Protein AF-A0A822XDF8-F1 (afdb_monomer)

Solvent-accessible surface area (backbone atoms only — not comparable to full-atom values): 40648 Å² total; per-residue (Å²): 133,97,61,43,52,64,56,25,54,52,47,63,77,37,41,72,58,52,55,49,48,53,53,52,52,51,63,66,18,48,67,14,30,65,59,48,69,62,74,57,36,72,75,26,59,50,56,80,42,74,50,54,50,29,43,49,47,46,58,73,68,22,68,35,31,64,45,73,47,46,32,42,38,29,40,33,26,81,92,49,54,76,47,75,64,54,52,86,86,45,45,44,80,85,71,43,78,54,60,27,36,78,78,60,65,27,27,50,62,18,57,69,47,34,52,52,53,39,52,51,51,50,49,53,66,69,34,82,69,46,86,38,44,33,73,44,74,40,87,54,27,19,49,61,30,74,23,54,50,46,64,49,57,42,49,35,31,38,36,65,38,62,8,36,40,33,30,57,26,46,41,40,89,78,64,43,80,42,73,40,80,47,65,41,82,70,51,80,94,48,79,68,60,42,66,87,41,91,82,62,50,57,60,56,45,39,47,51,52,51,50,40,40,60,58,38,43,27,52,53,51,65,54,33,19,56,22,38,30,42,45,84,31,88,86,34,88,35,71,44,43,46,82,46,45,67,36,68,89,20,45,75,52,52,93,45,72,44,41,17,36,58,16,14,51,27,36,59,35,37,35,34,30,34,41,59,63,40,41,77,37,14,38,29,90,48,74,78,66,21,51,92,73,79,49,63,43,82,55,94,73,41,54,41,84,42,56,47,82,78,53,74,69,55,30,33,56,39,34,77,70,72,47,69,22,41,47,46,54,30,49,51,50,34,51,38,51,58,54,18,64,70,27,48,62,40,34,60,40,62,48,93,70,41,67,48,59,52,53,54,40,52,54,59,31,43,45,59,57,54,50,51,49,51,52,51,50,52,49,52,44,36,68,72,67,69,37,70,69,56,41,51,46,47,50,53,20,42,56,49,14,51,42,42,20,36,6,51,51,12,44,52,49,58,49,18,69,76,71,76,45,87,78,70,40,54,28,77,67,56,68,50,40,62,60,53,34,44,54,52,20,49,51,36,28,49,56,23,45,51,42,25,52,51,32,42,69,73,67,42,51,69,67,55,11,37,37,52,17,36,26,54,45,28,47,53,44,52,52,55,42,49,55,50,28,55,57,32,46,54,31,60,79,48,62,31,46,26,49,26,16,39,10,51,52,46,25,45,20,40,52,27,16,44,54,26,15,27,51,42,31,43,51,53,52,42,54,50,51,53,56,33,47,75,67,74,66,63,74,77,76,75,85,84,66,83,58,95,66,58,67,68,57,56,51,49,51,52,51,52,51,58,76,38,40,71,60,52,52,49,50,52,50,50,53,51,57,62,49,46,60,65,60,71,68,63,79,90,82,89,63,76,57,80,78,49,58,75,86,35,71,63,42,45,30,45,48,53,43,36,75,34,69,52,79,86,79,92,84,54,84,74,85,89,75,73,78,42,41,35,65,55,55,53,48,52,53,51,48,56,53,48,70,60,58,71,57,102,82,53,85,88,82,66,63,55,43,67,37,69,45,55,67,77,91,55,68,59,58,59,55,30,42,37,53,28,10,43,66,62,52,45,63,77,43,42,80,71,56,44,29,69,89,42,81,30,32,70,63,80,18,52,58,46,76,46,76,40,81,90,79,72,44,70,41,63,41,72,32,69,84,26,44,50,26,37,48,53,51,51,37,45,27,61,74,64,17,34,61,56,17,45,40,43,34,47,43,52,23,55,67,41,20,53,79,50,80,70,98,61,95,108

Mean predicted aligned error: 9.51 Å

Structure (mmCIF, N/CA/C/O backbone):
data_AF-A0A822XDF8-F1
#
_entry.id   AF-A0A822XDF8-F1
#
loop_
_atom_site.group_PDB
_atom_site.id
_atom_site.type_symbol
_atom_site.label_atom_id
_atom_site.label_alt_id
_atom_site.label_comp_id
_atom_site.label_asym_id
_atom_site.label_entity_id
_atom_site.label_seq_id
_atom_site.pdbx_PDB_ins_code
_atom_site.Cartn_x
_atom_site.Cartn_y
_atom_site.Cartn_z
_atom_site.occupancy
_atom_site.B_iso_or_equiv
_atom_site.auth_seq_id
_atom_site.auth_comp_id
_atom_site.auth_asym_id
_atom_site.auth_atom_id
_atom_site.pdbx_PDB_model_num
ATOM 1 N N . MET A 1 1 ? -5.583 -1.136 47.511 1.00 51.94 1 MET A N 1
ATOM 2 C CA . MET A 1 1 ? -6.808 -0.554 48.110 1.00 51.94 1 MET A CA 1
ATOM 3 C C . MET A 1 1 ? -7.581 -1.654 48.833 1.00 51.94 1 MET A C 1
ATOM 5 O O . MET A 1 1 ? -8.119 -2.528 48.171 1.00 51.94 1 MET A O 1
ATOM 9 N N . ARG A 1 2 ? -7.547 -1.713 50.174 1.00 55.69 2 ARG A N 1
ATOM 10 C CA . ARG A 1 2 ? -8.123 -2.847 50.934 1.00 55.69 2 ARG A CA 1
ATOM 11 C C . ARG A 1 2 ? -9.623 -2.691 51.224 1.00 55.69 2 ARG A C 1
ATOM 13 O O . ARG A 1 2 ? -10.268 -3.694 51.513 1.00 55.69 2 ARG A O 1
ATOM 20 N N . ASP A 1 3 ? -10.160 -1.476 51.089 1.00 72.88 3 ASP A N 1
ATOM 21 C CA . ASP A 1 3 ? -11.567 -1.179 51.347 1.00 72.88 3 ASP A CA 1
ATOM 22 C C . ASP A 1 3 ? -12.136 -0.177 50.324 1.00 72.88 3 ASP A C 1
ATOM 24 O O . ASP A 1 3 ? -11.718 0.978 50.268 1.00 72.88 3 ASP A O 1
ATOM 28 N N . PHE A 1 4 ? -13.052 -0.651 49.475 1.00 86.94 4 PHE A N 1
ATOM 29 C CA . PHE A 1 4 ? -13.761 0.152 48.469 1.00 86.94 4 PHE A CA 1
ATOM 30 C C . PHE A 1 4 ? -14.952 0.917 49.078 1.00 86.94 4 PHE A C 1
ATOM 32 O O . PHE A 1 4 ? -15.559 1.742 48.396 1.00 86.94 4 PHE A O 1
ATOM 39 N N . SER A 1 5 ? -15.271 0.686 50.361 1.00 87.06 5 SER A N 1
ATOM 40 C CA . SER A 1 5 ? -16.296 1.439 51.096 1.00 87.06 5 SER A CA 1
ATOM 41 C C . SER A 1 5 ? -15.991 2.937 51.122 1.00 87.06 5 SER A C 1
ATOM 43 O O . SER A 1 5 ? -16.861 3.737 50.819 1.00 87.06 5 SER A O 1
ATOM 45 N N . ILE A 1 6 ? -14.726 3.320 51.330 1.00 88.56 6 ILE A N 1
ATOM 46 C CA . ILE A 1 6 ? -14.289 4.725 51.354 1.00 88.56 6 ILE A CA 1
ATOM 47 C C . ILE A 1 6 ? -14.580 5.419 50.016 1.00 88.56 6 ILE A C 1
ATOM 49 O O . ILE A 1 6 ? -14.958 6.591 49.987 1.00 88.56 6 ILE A O 1
ATOM 53 N N . ILE A 1 7 ? -14.397 4.703 48.901 1.00 88.50 7 ILE A N 1
ATOM 54 C CA . ILE A 1 7 ? -14.706 5.218 47.562 1.00 88.50 7 ILE A CA 1
ATOM 55 C C . ILE A 1 7 ? -16.218 5.407 47.434 1.00 88.50 7 ILE A C 1
ATOM 57 O O . ILE A 1 7 ? -16.655 6.490 47.050 1.00 88.50 7 ILE A O 1
ATOM 61 N N . ALA A 1 8 ? -17.010 4.404 47.824 1.00 90.81 8 ALA A N 1
ATOM 62 C CA . ALA A 1 8 ? -18.468 4.479 47.803 1.00 90.81 8 ALA A CA 1
ATOM 63 C C . ALA A 1 8 ? -19.002 5.635 48.671 1.00 90.81 8 ALA A C 1
ATOM 65 O O . ALA A 1 8 ? -19.766 6.464 48.179 1.00 90.81 8 ALA A O 1
ATOM 66 N N . ASP A 1 9 ? -18.539 5.756 49.916 1.00 91.31 9 ASP A N 1
ATOM 67 C CA . ASP A 1 9 ? -18.900 6.831 50.844 1.00 91.31 9 ASP A CA 1
ATOM 68 C C . ASP A 1 9 ? -18.586 8.208 50.256 1.00 91.31 9 ASP A C 1
ATOM 70 O O . ASP A 1 9 ? -19.413 9.126 50.294 1.00 91.31 9 ASP A O 1
ATOM 74 N N . ARG A 1 10 ? -17.392 8.371 49.676 1.00 90.94 10 ARG A N 1
ATOM 75 C CA . ARG A 1 10 ? -16.962 9.647 49.097 1.00 90.94 10 ARG A CA 1
ATOM 76 C C . ARG A 1 10 ? -17.745 9.998 47.836 1.00 90.94 10 ARG A C 1
ATOM 78 O O . ARG A 1 10 ? -18.121 11.158 47.682 1.00 90.94 10 ARG A O 1
ATOM 85 N N . MET A 1 11 ? -18.000 9.023 46.965 1.00 92.00 11 MET A N 1
ATOM 86 C CA . MET A 1 11 ? -18.775 9.220 45.739 1.00 92.00 11 MET A CA 1
ATOM 87 C C . MET A 1 11 ? -20.231 9.576 46.040 1.00 92.00 11 MET A C 1
ATOM 89 O O . MET A 1 11 ? -20.744 10.529 45.463 1.00 92.00 11 MET A O 1
ATOM 93 N N . ILE A 1 12 ? -20.871 8.873 46.978 1.00 92.31 12 ILE A N 1
ATOM 94 C CA . ILE A 1 12 ? -22.275 9.106 47.347 1.00 92.31 12 ILE A CA 1
ATOM 95 C C . ILE A 1 12 ? -22.432 10.447 48.074 1.00 92.31 12 ILE A C 1
ATOM 97 O O . ILE A 1 12 ? -23.283 11.252 47.705 1.00 92.31 12 ILE A O 1
ATOM 101 N N . SER A 1 13 ? -21.577 10.743 49.060 1.00 91.00 13 SER A N 1
ATOM 102 C CA . SER A 1 13 ? -21.643 12.013 49.809 1.00 91.00 13 SER A CA 1
ATOM 103 C C . SER A 1 13 ? -21.376 13.254 48.949 1.00 91.00 13 SER A C 1
ATOM 105 O O . SER A 1 13 ? -21.818 14.350 49.293 1.00 91.00 13 SER A O 1
ATOM 107 N N . HIS A 1 14 ? -20.659 13.097 47.834 1.00 92.56 14 HIS A N 1
ATOM 108 C CA . HIS A 1 14 ? -20.287 14.185 46.934 1.00 92.56 14 HIS A CA 1
ATOM 109 C C . HIS A 1 14 ? -20.773 13.953 45.497 1.00 92.56 14 HIS A C 1
ATOM 111 O O . HIS A 1 14 ? -20.096 14.393 44.564 1.00 92.56 14 HIS A O 1
ATOM 117 N N . SER A 1 15 ? -21.937 13.319 45.300 1.00 91.31 15 SER A N 1
ATOM 118 C CA . SER A 1 15 ? -22.417 12.921 43.965 1.00 91.31 15 SER A CA 1
ATOM 119 C C . SER A 1 15 ? -22.416 14.077 42.958 1.00 91.31 15 SER A C 1
ATOM 121 O O . SER A 1 15 ? -21.831 13.967 41.883 1.00 91.31 15 SER A O 1
ATOM 123 N N . ASN A 1 16 ? -22.905 15.256 43.359 1.00 91.00 16 ASN A N 1
ATOM 124 C CA . ASN A 1 16 ? -22.874 16.477 42.544 1.00 91.00 16 ASN A CA 1
ATOM 125 C C . ASN A 1 16 ? -21.467 16.853 42.046 1.00 91.00 16 ASN A C 1
ATOM 127 O O . ASN A 1 16 ? -21.316 17.317 40.917 1.00 91.00 16 ASN A O 1
ATOM 131 N N . ARG A 1 17 ? -20.427 16.668 42.874 1.00 93.50 17 ARG A N 1
ATOM 132 C CA . ARG A 1 17 ? -19.037 16.948 42.474 1.00 93.50 17 ARG A CA 1
ATOM 133 C C . ARG A 1 17 ? -18.514 15.887 41.513 1.00 93.50 17 ARG A C 1
ATOM 135 O O . ARG A 1 17 ? -17.761 16.236 40.614 1.00 93.50 17 ARG A O 1
ATOM 142 N N . VAL A 1 18 ? -18.917 14.627 41.682 1.00 94.44 18 VAL A N 1
ATOM 143 C CA . VAL A 1 18 ? -18.562 13.540 40.757 1.00 94.44 18 VAL A CA 1
ATOM 144 C C . VAL A 1 18 ? -19.209 13.772 39.391 1.00 94.44 18 VAL A C 1
ATOM 146 O O . VAL A 1 18 ? -18.517 13.711 38.383 1.00 94.44 18 VAL A O 1
ATOM 149 N N . HIS A 1 19 ? -20.500 14.120 39.341 1.00 95.06 19 HIS A N 1
ATOM 150 C CA . HIS A 1 19 ? -21.176 14.467 38.087 1.00 95.06 19 HIS A CA 1
ATOM 151 C C . HIS A 1 19 ? -20.521 15.674 37.404 1.00 95.06 19 HIS A C 1
ATOM 153 O O . HIS A 1 19 ? -20.241 15.612 36.210 1.00 95.06 19 HIS A O 1
ATOM 159 N N . ALA A 1 20 ? -20.208 16.735 38.156 1.00 95.06 20 ALA A N 1
ATOM 160 C CA . ALA A 1 20 ? -19.469 17.879 37.625 1.00 95.06 20 ALA A CA 1
ATOM 161 C C . ALA A 1 20 ? -18.083 17.482 37.091 1.00 95.06 20 ALA A C 1
ATOM 163 O O . ALA A 1 20 ? -17.709 17.929 36.013 1.00 95.06 20 ALA A O 1
ATOM 164 N N . ALA A 1 21 ? -17.343 16.620 37.795 1.00 95.94 21 ALA A N 1
ATOM 165 C CA . ALA A 1 21 ? -16.047 16.129 37.330 1.00 95.94 21 ALA A CA 1
ATOM 166 C C . ALA A 1 21 ? -16.176 15.338 36.021 1.00 95.94 21 ALA A C 1
ATOM 168 O O . ALA A 1 21 ? -15.424 15.603 35.090 1.00 95.94 21 ALA A O 1
ATOM 169 N N . VAL A 1 22 ? -17.157 14.434 35.914 1.00 96.38 22 VAL A N 1
ATOM 170 C CA . VAL A 1 22 ? -17.404 13.680 34.676 1.00 96.38 22 VAL A CA 1
ATOM 171 C C . VAL A 1 22 ? -17.746 14.616 33.520 1.00 96.38 22 VAL A C 1
ATOM 173 O O . VAL A 1 22 ? -17.183 14.462 32.443 1.00 96.38 22 VAL A O 1
ATOM 176 N N . ILE A 1 23 ? -18.598 15.622 33.733 1.00 96.00 23 ILE A N 1
ATOM 177 C CA . ILE A 1 23 ? -18.948 16.605 32.694 1.00 96.00 23 ILE A CA 1
ATOM 178 C C . ILE A 1 23 ? -17.720 17.423 32.267 1.00 96.00 23 ILE A C 1
ATOM 180 O O . ILE A 1 23 ? -17.501 17.604 31.073 1.00 96.00 23 ILE A O 1
ATOM 184 N N . ILE A 1 24 ? -16.905 17.891 33.219 1.00 97.06 24 ILE A N 1
ATOM 185 C CA . ILE A 1 24 ? -15.690 18.669 32.927 1.00 97.06 24 ILE A CA 1
ATOM 186 C C . ILE A 1 24 ? -14.680 17.823 32.151 1.00 97.06 24 ILE A C 1
ATOM 188 O O . ILE A 1 24 ? -14.176 18.278 31.131 1.00 97.06 24 ILE A O 1
ATOM 192 N N . ILE A 1 25 ? -14.404 16.595 32.598 1.00 97.00 25 ILE A N 1
ATOM 193 C CA . ILE A 1 25 ? -13.468 15.699 31.909 1.00 97.00 25 ILE A CA 1
ATOM 194 C C . ILE A 1 25 ? -14.001 15.364 30.515 1.00 97.00 25 ILE A C 1
ATOM 196 O O . ILE A 1 25 ? -13.257 15.467 29.553 1.00 97.00 25 ILE A O 1
ATOM 200 N N . THR A 1 26 ? -15.296 15.071 30.377 1.00 96.38 26 THR A N 1
ATOM 201 C CA . THR A 1 26 ? -15.931 14.854 29.067 1.00 96.38 26 THR A CA 1
ATOM 202 C C . THR A 1 26 ? -15.719 16.048 28.141 1.00 96.38 26 THR A C 1
ATOM 204 O O . THR A 1 26 ? -15.326 15.860 26.999 1.00 96.38 26 THR A O 1
ATOM 207 N N . ALA A 1 27 ? -15.922 17.278 28.627 1.00 96.38 27 ALA A N 1
ATOM 208 C CA . ALA A 1 27 ? -15.687 18.479 27.830 1.00 96.38 27 ALA A CA 1
ATOM 209 C C . ALA A 1 27 ? -14.212 18.621 27.412 1.00 96.38 27 ALA A C 1
ATOM 211 O O . ALA A 1 27 ? -13.935 19.013 26.282 1.00 96.38 27 ALA A O 1
ATOM 212 N N . LEU A 1 28 ? -13.274 18.257 28.294 1.00 96.06 28 LEU A N 1
ATOM 213 C CA . LEU A 1 28 ? -11.842 18.220 27.981 1.00 96.06 28 LEU A CA 1
ATOM 214 C C . LEU A 1 28 ? -11.476 17.110 26.988 1.00 96.06 28 LEU A C 1
ATOM 216 O O . LEU A 1 28 ? -10.468 17.242 26.307 1.00 96.06 28 LEU A O 1
ATOM 220 N N . MET A 1 29 ? -12.270 16.045 26.876 1.00 96.88 29 MET A N 1
ATOM 221 C CA . MET A 1 29 ? -12.041 14.956 25.922 1.00 96.88 29 MET A CA 1
ATOM 222 C C . MET A 1 29 ? -12.519 15.283 24.500 1.00 96.88 29 MET A C 1
ATOM 224 O O . MET A 1 29 ? -12.081 14.622 23.567 1.00 96.88 29 MET A O 1
ATOM 228 N N . ILE A 1 30 ? -13.363 16.306 24.300 1.00 94.75 30 ILE A N 1
ATOM 229 C CA . ILE A 1 30 ? -13.915 16.654 22.974 1.00 94.75 30 ILE A CA 1
ATOM 230 C C . ILE A 1 30 ? -12.827 17.007 21.938 1.00 94.75 30 ILE A C 1
ATOM 232 O O . ILE A 1 30 ? -12.904 16.476 20.833 1.00 94.75 30 ILE A O 1
ATOM 236 N N . PRO A 1 31 ? -11.813 17.847 22.235 1.00 92.75 31 PRO A N 1
ATOM 237 C CA . PRO A 1 31 ? -10.756 18.147 21.263 1.00 92.75 31 PRO A CA 1
ATOM 238 C C . PRO A 1 31 ? -9.959 16.904 20.847 1.00 92.75 31 PRO A C 1
ATOM 240 O O . PRO A 1 31 ? -9.718 16.696 19.661 1.00 92.75 31 PRO A O 1
ATOM 243 N N . GLY A 1 32 ? -9.618 16.044 21.815 1.00 92.25 32 GLY A N 1
ATOM 244 C CA . GLY A 1 32 ? -8.983 14.758 21.534 1.00 92.25 32 GLY A CA 1
ATOM 245 C C . GLY A 1 32 ? -9.887 13.851 20.698 1.00 92.25 32 GLY A C 1
ATOM 246 O O . GLY A 1 32 ? -9.438 13.279 19.719 1.00 92.25 32 GLY A O 1
ATOM 247 N N . PHE A 1 33 ? -11.189 13.793 20.998 1.00 91.50 33 PHE A N 1
ATOM 248 C CA . PHE A 1 33 ? -12.140 12.985 20.235 1.00 91.50 33 PHE A CA 1
ATOM 249 C C . PHE A 1 33 ? -12.145 13.392 18.760 1.00 91.50 33 PHE A C 1
ATOM 251 O O . PHE A 1 33 ? -12.037 12.527 17.901 1.00 91.50 33 PHE A O 1
ATOM 258 N N . LEU A 1 34 ? -12.202 14.695 18.472 1.00 88.94 34 LEU A N 1
ATOM 259 C CA . LEU A 1 34 ? -12.152 15.200 17.097 1.00 88.94 34 LEU A CA 1
ATOM 260 C C . LEU A 1 34 ? -10.836 14.838 16.398 1.00 88.94 34 LEU A C 1
ATOM 262 O O . LEU A 1 34 ? -10.865 14.461 15.236 1.00 88.94 34 LEU A O 1
ATOM 266 N N . SER A 1 35 ? -9.717 14.888 17.123 1.00 84.19 35 SER A N 1
ATOM 267 C CA . SER A 1 35 ? -8.396 14.528 16.583 1.00 84.19 35 SER A CA 1
ATOM 268 C C . SER A 1 35 ? -8.241 13.019 16.366 1.00 84.19 35 SER A C 1
ATOM 270 O O . SER A 1 35 ? -7.464 12.596 15.532 1.00 84.19 35 SER A O 1
ATOM 272 N N . SER A 1 36 ? -8.997 12.187 17.089 1.00 84.12 36 SER A N 1
ATOM 273 C CA . SER A 1 36 ? -8.968 10.725 16.922 1.00 84.12 36 SER A CA 1
ATOM 274 C C . SER A 1 36 ? -9.770 10.209 15.722 1.00 84.12 36 SER A C 1
ATOM 276 O O . SER A 1 36 ? -9.785 9.006 15.483 1.00 84.12 36 SER A O 1
ATOM 278 N N . LEU A 1 37 ? -10.481 11.086 15.002 1.00 77.44 37 LEU A N 1
ATOM 279 C CA . LEU A 1 37 ? -11.262 10.732 13.810 1.00 77.44 37 LEU A CA 1
ATOM 280 C C . LEU A 1 37 ? -10.409 10.708 12.533 1.00 77.44 37 LEU A C 1
ATOM 282 O O . LEU A 1 37 ? -10.961 10.800 11.440 1.00 77.44 37 LEU A O 1
ATOM 286 N N . THR A 1 38 ? -9.088 10.588 12.666 1.00 71.19 38 THR A N 1
ATOM 287 C CA . THR A 1 38 ? -8.196 10.404 11.525 1.00 71.19 38 THR A CA 1
ATOM 288 C C . THR A 1 38 ? -8.497 9.087 10.800 1.00 71.19 38 THR A C 1
ATOM 290 O O . THR A 1 38 ? -8.958 8.125 11.450 1.00 71.19 38 THR A O 1
ATOM 293 N N . PRO A 1 39 ? -8.270 9.051 9.473 1.00 69.31 39 PRO A N 1
ATOM 294 C CA . PRO A 1 39 ? -8.368 7.836 8.676 1.00 69.31 39 PRO A CA 1
ATOM 295 C C . PRO A 1 39 ? -7.397 6.748 9.144 1.00 69.31 39 PRO A C 1
ATOM 297 O O . PRO A 1 39 ? -6.528 6.975 9.987 1.00 69.31 39 PRO A O 1
ATOM 300 N N . ILE A 1 40 ? -7.590 5.547 8.612 1.00 75.69 40 ILE A N 1
ATOM 301 C CA . ILE A 1 40 ? -6.718 4.396 8.865 1.00 75.69 40 ILE A CA 1
ATOM 302 C C . ILE A 1 40 ? -5.606 4.358 7.838 1.00 75.69 40 ILE A C 1
ATOM 304 O O . ILE A 1 40 ? -5.856 4.718 6.692 1.00 75.69 40 ILE A O 1
ATOM 308 N N . ASP A 1 41 ? -4.446 3.894 8.293 1.00 77.06 41 ASP A N 1
ATOM 309 C CA . ASP A 1 41 ? -3.203 3.815 7.540 1.00 77.06 41 ASP A CA 1
ATOM 310 C C . ASP A 1 41 ? -2.681 2.369 7.587 1.00 77.06 41 ASP A C 1
ATOM 312 O O . ASP A 1 41 ? -2.558 1.788 8.676 1.00 77.06 41 ASP A O 1
ATOM 316 N N . ILE A 1 42 ? -2.436 1.749 6.432 1.00 74.81 42 ILE A N 1
ATOM 317 C CA . ILE A 1 42 ? -1.984 0.352 6.340 1.00 74.81 42 ILE A CA 1
ATOM 318 C C . ILE A 1 42 ? -0.508 0.195 6.728 1.00 74.81 42 ILE A C 1
ATOM 320 O O . ILE A 1 42 ? -0.088 -0.839 7.242 1.00 74.81 42 ILE A O 1
ATOM 324 N N . GLU A 1 43 ? 0.263 1.264 6.625 1.00 74.19 43 GLU A N 1
ATOM 325 C CA . GLU A 1 43 ? 1.659 1.349 7.034 1.00 74.19 43 GLU A CA 1
ATOM 326 C C . GLU A 1 43 ? 1.822 1.124 8.548 1.00 74.19 43 GLU A C 1
ATOM 328 O O . GLU A 1 43 ? 2.878 0.705 9.021 1.00 74.19 43 GLU A O 1
ATOM 333 N N . ALA A 1 44 ? 0.747 1.279 9.334 1.00 75.06 44 ALA A N 1
ATOM 334 C CA . ALA A 1 44 ? 0.723 0.933 10.755 1.00 75.06 44 ALA A CA 1
ATOM 335 C C . ALA A 1 44 ? 1.003 -0.560 11.037 1.00 75.06 44 ALA A C 1
ATOM 337 O O . ALA A 1 44 ? 1.290 -0.925 12.185 1.00 75.06 44 ALA A O 1
ATOM 338 N N . TYR A 1 45 ? 0.869 -1.433 10.035 1.00 74.94 45 TYR A N 1
ATOM 339 C CA . TYR A 1 45 ? 1.074 -2.879 10.152 1.00 74.94 45 TYR A CA 1
ATOM 340 C C . TYR A 1 45 ? 2.515 -3.316 9.899 1.00 74.94 45 TYR A C 1
ATOM 342 O O . TYR A 1 45 ? 2.850 -4.457 10.228 1.00 74.94 45 TYR A O 1
ATOM 350 N N . ASN A 1 46 ? 3.361 -2.418 9.393 1.00 73.44 46 ASN A N 1
ATOM 351 C CA . ASN A 1 46 ? 4.761 -2.713 9.137 1.00 73.44 46 ASN A CA 1
ATOM 352 C C . ASN A 1 46 ? 5.453 -3.196 10.420 1.00 73.44 46 ASN A C 1
ATOM 354 O O . ASN A 1 46 ? 5.237 -2.678 11.525 1.00 73.44 46 ASN A O 1
ATOM 358 N N . MET A 1 47 ? 6.251 -4.252 10.267 1.00 72.00 47 MET A N 1
ATOM 359 C CA . MET A 1 47 ? 7.100 -4.763 11.334 1.00 72.00 47 MET A CA 1
ATOM 360 C C . MET A 1 47 ? 8.353 -3.902 11.440 1.00 72.00 47 MET A C 1
ATOM 362 O O . MET A 1 47 ? 8.896 -3.464 10.432 1.00 72.00 47 MET A O 1
ATOM 366 N N . ASP A 1 48 ? 8.865 -3.723 12.653 1.00 71.62 48 ASP A N 1
ATOM 367 C CA . ASP A 1 48 ? 10.198 -3.148 12.826 1.00 71.62 48 ASP A CA 1
ATOM 368 C C . ASP A 1 48 ? 11.247 -4.175 12.331 1.00 71.62 48 ASP A C 1
ATOM 370 O O . ASP A 1 48 ? 11.642 -5.076 13.077 1.00 71.62 48 ASP A O 1
ATOM 374 N N . SER A 1 49 ? 11.672 -4.079 11.065 1.00 77.81 49 SER A N 1
ATOM 375 C CA . SER A 1 49 ? 12.659 -4.980 10.446 1.00 77.81 49 SER A CA 1
ATOM 376 C C . SER A 1 49 ? 13.784 -4.202 9.743 1.00 77.81 49 SER A C 1
ATOM 378 O O . SER A 1 49 ? 13.540 -3.104 9.240 1.00 77.81 49 SER A O 1
ATOM 380 N N . PRO A 1 50 ? 15.024 -4.734 9.689 1.00 79.56 50 PRO A N 1
ATOM 381 C CA . PRO A 1 50 ? 16.118 -4.094 8.955 1.00 79.56 50 PRO A CA 1
ATOM 382 C C . PRO A 1 50 ? 15.825 -3.895 7.462 1.00 79.56 50 PRO A C 1
ATOM 384 O O . PRO A 1 50 ? 16.294 -2.930 6.870 1.00 79.56 50 PRO A O 1
ATOM 387 N N . GLU A 1 51 ? 15.057 -4.798 6.856 1.00 77.94 51 GLU A N 1
ATOM 388 C CA . GLU A 1 51 ? 14.674 -4.758 5.442 1.00 77.94 51 GLU A CA 1
ATOM 389 C C . GLU A 1 51 ? 13.692 -3.613 5.163 1.00 77.94 51 GLU A C 1
ATOM 391 O O . GLU A 1 51 ? 13.873 -2.863 4.205 1.00 77.94 51 GLU A O 1
ATOM 396 N N . LEU A 1 52 ? 12.692 -3.431 6.034 1.00 78.19 52 LEU A N 1
ATOM 397 C CA . LEU A 1 52 ? 11.767 -2.301 5.951 1.00 78.19 52 LEU A CA 1
ATOM 398 C C . LEU A 1 52 ? 12.467 -0.984 6.285 1.00 78.19 52 LEU A C 1
ATOM 400 O O . LEU A 1 52 ? 12.273 -0.008 5.576 1.00 78.19 52 LEU A O 1
ATOM 404 N N . GLN A 1 53 ? 13.375 -0.976 7.264 1.00 81.50 53 GLN A N 1
ATOM 405 C CA . GLN A 1 53 ? 14.208 0.194 7.545 1.00 81.50 53 GLN A CA 1
ATOM 406 C C . GLN A 1 53 ? 15.075 0.582 6.335 1.00 81.50 53 GLN A C 1
ATOM 408 O O . GLN A 1 53 ? 15.224 1.765 6.043 1.00 81.50 53 GLN A O 1
ATOM 413 N N . ALA A 1 54 ? 15.649 -0.393 5.623 1.00 84.19 54 ALA A N 1
ATOM 414 C CA . ALA A 1 54 ? 16.394 -0.134 4.395 1.00 84.19 54 ALA A CA 1
ATOM 415 C C . ALA A 1 54 ? 15.496 0.479 3.310 1.00 84.19 54 ALA A C 1
ATOM 417 O O . ALA A 1 54 ? 15.910 1.432 2.653 1.00 84.19 54 ALA A O 1
ATOM 418 N N . ASN A 1 55 ? 14.270 -0.031 3.151 1.00 82.38 55 ASN A N 1
ATOM 419 C CA . ASN A 1 55 ? 13.272 0.556 2.257 1.00 82.38 55 ASN A CA 1
ATOM 420 C C . ASN A 1 55 ? 12.935 2.001 2.659 1.00 82.38 55 ASN A C 1
ATOM 422 O O . ASN A 1 55 ? 12.977 2.890 1.816 1.00 82.38 55 ASN A O 1
ATOM 426 N N . ASP A 1 56 ? 12.671 2.256 3.942 1.00 79.12 56 ASP A N 1
ATOM 427 C CA . ASP A 1 56 ? 12.331 3.586 4.457 1.00 79.12 56 ASP A CA 1
ATOM 428 C C . ASP A 1 56 ? 13.468 4.583 4.218 1.00 79.12 56 ASP A C 1
ATOM 430 O O . ASP A 1 56 ? 13.232 5.656 3.671 1.00 79.12 56 ASP A O 1
ATOM 434 N N . VAL A 1 57 ? 14.718 4.208 4.516 1.00 82.19 57 VAL A N 1
ATOM 435 C CA . VAL A 1 57 ? 15.894 5.050 4.237 1.00 82.19 57 VAL A CA 1
ATOM 436 C C . VAL A 1 57 ? 16.027 5.326 2.741 1.00 82.19 57 VAL A C 1
ATOM 438 O O . VAL A 1 57 ? 16.220 6.474 2.346 1.00 82.19 57 VAL A O 1
ATOM 441 N N . MET A 1 58 ? 15.880 4.312 1.883 1.00 78.75 58 MET A N 1
ATOM 442 C CA . MET A 1 58 ? 15.932 4.534 0.435 1.00 78.75 58 MET A CA 1
ATOM 443 C C . MET A 1 58 ? 14.786 5.412 -0.068 1.00 78.75 58 MET A C 1
ATOM 445 O O . MET A 1 58 ? 14.977 6.212 -0.974 1.00 78.75 58 MET A O 1
ATOM 449 N N . ARG A 1 59 ? 13.600 5.326 0.533 1.00 74.75 59 ARG A N 1
ATOM 450 C CA . ARG A 1 59 ? 12.466 6.173 0.160 1.00 74.75 59 ARG A CA 1
ATOM 451 C C . ARG A 1 59 ? 12.620 7.602 0.678 1.00 74.75 59 ARG A C 1
ATOM 453 O O . ARG A 1 59 ? 12.200 8.527 -0.011 1.00 74.75 59 ARG A O 1
ATOM 460 N N . GLU A 1 60 ? 13.127 7.804 1.887 1.00 73.81 60 GLU A N 1
ATOM 461 C CA . GLU A 1 60 ? 13.136 9.110 2.560 1.00 73.81 60 GLU A CA 1
ATOM 462 C C . GLU A 1 60 ? 14.418 9.912 2.330 1.00 73.81 60 GLU A C 1
ATOM 464 O O . GLU A 1 60 ? 14.360 11.138 2.234 1.00 73.81 60 GLU A O 1
ATOM 469 N N . GLU A 1 61 ? 15.569 9.245 2.240 1.00 77.00 61 GLU A N 1
ATOM 470 C CA . GLU A 1 61 ? 16.874 9.912 2.205 1.00 77.00 61 GLU A CA 1
ATOM 471 C C . GLU A 1 61 ? 17.463 10.018 0.792 1.00 77.00 61 GLU A C 1
ATOM 473 O O . GLU A 1 61 ? 18.280 10.907 0.536 1.00 77.00 61 GLU A O 1
ATOM 478 N N . PHE A 1 62 ? 17.056 9.162 -0.153 1.00 78.38 62 PHE A N 1
ATOM 479 C CA . PHE A 1 62 ? 17.610 9.182 -1.506 1.00 78.38 62 PHE A CA 1
ATOM 480 C C . PHE A 1 62 ? 16.887 10.231 -2.365 1.00 78.38 62 PHE A C 1
ATOM 482 O O . PHE A 1 62 ? 15.690 10.151 -2.648 1.00 78.38 62 PHE A O 1
ATOM 489 N N . SER A 1 63 ? 17.635 11.272 -2.751 1.00 58.38 63 SER A N 1
ATOM 490 C CA . SER A 1 63 ? 17.174 12.418 -3.535 1.00 58.38 63 SER A CA 1
ATOM 491 C C . SER A 1 63 ? 16.846 12.020 -4.971 1.00 58.38 63 SER A C 1
ATOM 493 O O . SER A 1 63 ? 17.645 12.158 -5.888 1.00 58.38 63 SER A O 1
ATOM 495 N N . GLY A 1 64 ? 15.634 11.538 -5.169 1.00 59.41 64 GLY A N 1
ATOM 496 C CA . GLY A 1 64 ? 15.138 11.124 -6.475 1.00 59.41 64 GLY A CA 1
ATOM 497 C C . GLY A 1 64 ? 13.995 10.129 -6.391 1.00 59.41 64 GLY A C 1
ATOM 498 O O . GLY A 1 64 ? 13.385 9.931 -7.440 1.00 59.41 64 GLY A O 1
ATOM 499 N N . ALA A 1 65 ? 13.753 9.551 -5.189 1.00 58.59 65 ALA A N 1
ATOM 500 C CA . ALA A 1 65 ? 13.016 8.305 -4.964 1.00 58.59 65 ALA A CA 1
ATOM 501 C C . ALA A 1 65 ? 11.844 8.187 -5.937 1.00 58.59 65 ALA A C 1
ATOM 503 O O . ALA A 1 65 ? 10.769 8.729 -5.679 1.00 58.59 65 ALA A O 1
ATOM 504 N N . GLY A 1 66 ? 12.077 7.577 -7.098 1.00 65.25 66 GLY A N 1
ATOM 505 C CA . GLY A 1 66 ? 11.131 7.553 -8.193 1.00 65.25 66 GLY A CA 1
ATOM 506 C C . GLY A 1 66 ? 9.931 6.761 -7.722 1.00 65.25 66 GLY A C 1
ATOM 507 O O . GLY A 1 66 ? 10.092 5.678 -7.161 1.00 65.25 66 GLY A O 1
ATOM 508 N N . ASN A 1 67 ? 8.725 7.288 -7.908 1.00 77.75 67 ASN A N 1
ATOM 509 C CA . ASN A 1 67 ? 7.545 6.477 -7.664 1.00 77.75 67 ASN A CA 1
ATOM 510 C C . ASN A 1 67 ? 7.094 5.842 -8.980 1.00 77.75 67 ASN A C 1
ATOM 512 O O . ASN A 1 67 ? 6.789 6.551 -9.945 1.00 77.75 67 ASN A O 1
ATOM 516 N N . ILE A 1 68 ? 7.112 4.509 -9.018 1.00 82.12 68 ILE A N 1
ATOM 517 C CA . ILE A 1 68 ? 6.783 3.719 -10.199 1.00 82.12 68 ILE A CA 1
ATOM 518 C C . ILE A 1 68 ? 5.344 3.235 -10.082 1.00 82.12 68 ILE A C 1
ATOM 520 O O . ILE A 1 68 ? 5.005 2.503 -9.159 1.00 82.12 68 ILE A O 1
ATOM 524 N N . TRP A 1 69 ? 4.503 3.622 -11.035 1.00 87.12 69 TRP A N 1
ATOM 525 C CA . TRP A 1 69 ? 3.081 3.281 -11.035 1.00 87.12 69 TRP A CA 1
ATOM 526 C C . TRP A 1 69 ? 2.794 2.270 -12.134 1.00 87.12 69 TRP A C 1
ATOM 528 O O . TRP A 1 69 ? 3.115 2.525 -13.294 1.00 87.12 69 TRP A O 1
ATOM 538 N N . GLY A 1 70 ? 2.192 1.134 -11.787 1.00 89.19 70 GLY A N 1
ATOM 539 C CA . GLY A 1 70 ? 1.882 0.062 -12.730 1.00 89.19 70 GLY A CA 1
ATOM 540 C C . GLY A 1 70 ? 0.394 -0.020 -13.055 1.00 89.19 70 GLY A C 1
ATOM 541 O O . GLY A 1 70 ? -0.416 -0.349 -12.193 1.00 89.19 70 GLY A O 1
ATOM 542 N N . PHE A 1 71 ? 0.044 0.199 -14.320 1.00 92.44 71 PHE A N 1
ATOM 543 C CA . PHE A 1 71 ? -1.269 -0.121 -14.869 1.00 92.44 71 PHE A CA 1
ATOM 544 C C . PHE A 1 71 ? -1.188 -1.444 -15.627 1.00 92.44 71 PHE A C 1
ATOM 546 O O . PHE A 1 71 ? -0.425 -1.586 -16.586 1.00 92.44 71 PHE A O 1
ATOM 553 N N . GLY A 1 72 ? -1.982 -2.421 -15.209 1.00 93.44 72 GLY A N 1
ATOM 554 C CA . GLY A 1 72 ? -2.196 -3.632 -15.981 1.00 93.44 72 GLY A CA 1
ATOM 555 C C . GLY A 1 72 ? -3.217 -3.365 -17.082 1.00 93.44 72 GLY A C 1
ATOM 556 O O . GLY A 1 72 ? -4.308 -2.856 -16.824 1.00 93.44 72 GLY A O 1
ATOM 557 N N . ILE A 1 73 ? -2.865 -3.718 -18.315 1.00 95.50 73 ILE A N 1
ATOM 558 C CA . ILE A 1 73 ? -3.780 -3.704 -19.453 1.00 95.50 73 ILE A CA 1
ATOM 559 C C . ILE A 1 73 ? -4.142 -5.148 -19.754 1.00 95.50 73 ILE A C 1
ATOM 561 O O . ILE A 1 73 ? -3.280 -5.950 -20.122 1.00 95.50 73 ILE A O 1
ATOM 565 N N . PHE A 1 74 ? -5.417 -5.476 -19.579 1.00 95.56 74 PHE A N 1
ATOM 566 C CA . PHE A 1 74 ? -5.945 -6.827 -19.696 1.00 95.56 74 PHE A CA 1
ATOM 567 C C . PHE A 1 74 ? -6.875 -6.916 -20.896 1.00 95.56 74 PHE A C 1
ATOM 569 O O . PHE A 1 74 ? -7.708 -6.039 -21.101 1.00 95.56 74 PHE A O 1
ATOM 576 N N . VAL A 1 75 ? -6.771 -7.987 -21.679 1.00 95.38 75 VAL A N 1
ATOM 577 C CA . VAL A 1 75 ? -7.745 -8.258 -22.740 1.00 95.38 75 VAL A CA 1
ATOM 578 C C . VAL A 1 75 ? -9.141 -8.411 -22.128 1.00 95.38 75 VAL A C 1
ATOM 580 O O . VAL A 1 75 ? -9.339 -9.149 -21.156 1.00 95.38 75 VAL A O 1
ATOM 583 N N . ARG A 1 76 ? -10.105 -7.685 -22.694 1.00 94.31 76 ARG A N 1
ATOM 584 C CA . ARG A 1 76 ? -11.500 -7.701 -22.261 1.00 94.31 76 ARG A CA 1
ATOM 585 C C . ARG A 1 76 ? -12.241 -8.898 -22.841 1.00 94.31 76 ARG A C 1
ATOM 587 O O . ARG A 1 76 ? -11.948 -9.337 -23.951 1.00 94.31 76 ARG A O 1
ATOM 594 N N . SER A 1 77 ? -13.249 -9.376 -22.119 1.00 93.12 77 SER A N 1
ATOM 595 C CA . SER A 1 77 ? -14.114 -10.428 -22.626 1.00 93.12 77 SER A CA 1
ATOM 596 C C . SER A 1 77 ? -14.936 -9.975 -23.826 1.00 93.12 77 SER A C 1
ATOM 598 O O . SER A 1 77 ? -15.526 -8.891 -23.834 1.00 93.12 77 SER A O 1
ATOM 600 N N . MET A 1 78 ? -15.010 -10.839 -24.839 1.00 88.94 78 MET A N 1
ATOM 601 C CA . MET A 1 78 ? -15.666 -10.557 -26.121 1.00 88.94 78 MET A CA 1
ATOM 602 C C . MET A 1 78 ? -17.165 -10.255 -25.977 1.00 88.94 78 MET A C 1
ATOM 604 O O . MET A 1 78 ? -17.733 -9.554 -26.816 1.00 88.94 78 MET A O 1
ATOM 608 N N . GLU A 1 79 ? -17.816 -10.760 -24.924 1.00 91.00 79 GLU A N 1
ATOM 609 C CA . GLU A 1 79 ? -19.229 -10.476 -24.635 1.00 91.00 79 GLU A CA 1
ATOM 610 C C . GLU A 1 79 ? -19.461 -9.032 -24.158 1.00 91.00 79 GLU A C 1
ATOM 612 O O . GLU A 1 79 ? -20.557 -8.495 -24.340 1.00 91.00 79 GLU A O 1
ATOM 617 N N . ASP A 1 80 ? -18.425 -8.396 -23.606 1.00 91.56 80 ASP A N 1
ATOM 618 C CA . ASP A 1 80 ? -18.485 -7.063 -23.006 1.00 91.56 80 ASP A CA 1
ATOM 619 C C . ASP A 1 80 ? -17.869 -5.959 -23.875 1.00 91.56 80 ASP A C 1
ATOM 621 O O . ASP A 1 80 ? -17.980 -4.777 -23.537 1.00 91.56 80 ASP A O 1
ATOM 625 N N . VAL A 1 81 ? -17.259 -6.310 -25.012 1.00 89.12 81 VAL A N 1
ATOM 626 C CA . VAL A 1 81 ? -16.702 -5.337 -25.964 1.00 89.12 81 VAL A CA 1
ATOM 627 C C . VAL A 1 81 ? -17.795 -4.368 -26.430 1.00 89.12 81 VAL A C 1
ATOM 629 O O . VAL A 1 81 ? -18.840 -4.761 -26.954 1.00 89.12 81 VAL A O 1
ATOM 632 N N . GLY A 1 82 ? -17.544 -3.069 -26.246 1.00 83.81 82 GLY A N 1
ATOM 633 C CA . GLY A 1 82 ? -18.481 -1.987 -26.570 1.00 83.81 82 GLY A CA 1
ATOM 634 C C . GLY A 1 82 ? -19.395 -1.542 -25.419 1.00 83.81 82 GLY A C 1
ATOM 635 O O . GLY A 1 82 ? -20.127 -0.562 -25.584 1.00 83.81 82 GLY A O 1
ATOM 636 N N . ASN A 1 83 ? -19.346 -2.196 -24.253 1.00 87.81 83 ASN A N 1
ATOM 637 C CA . ASN A 1 83 ? -19.947 -1.673 -23.024 1.00 87.81 83 ASN A CA 1
ATOM 638 C C . ASN A 1 83 ? -18.998 -0.627 -22.402 1.00 87.81 83 ASN A C 1
ATOM 640 O O . ASN A 1 83 ? -17.796 -0.853 -22.324 1.00 87.81 83 ASN A O 1
ATOM 644 N N . SER A 1 84 ? -19.498 0.522 -21.948 1.00 82.31 84 SER A N 1
ATOM 645 C CA . SER A 1 84 ? -18.663 1.557 -21.313 1.00 82.31 84 SER A CA 1
ATOM 646 C C . SER A 1 84 ? -19.397 2.201 -20.129 1.00 82.31 84 SER A C 1
ATOM 648 O O . SER A 1 84 ? -20.616 2.411 -20.239 1.00 82.31 84 SER A O 1
ATOM 650 N N . PRO A 1 85 ? -18.698 2.532 -19.022 1.00 84.12 85 PRO A N 1
ATOM 651 C CA . PRO A 1 85 ? -17.266 2.284 -18.757 1.00 84.12 85 PRO A CA 1
ATOM 652 C C . PRO A 1 85 ? -16.948 0.794 -18.525 1.00 84.12 85 PRO A C 1
ATOM 654 O O . PRO A 1 85 ? -17.860 -0.008 -18.320 1.00 84.12 85 PRO A O 1
ATOM 657 N N . SER A 1 86 ? -15.669 0.413 -18.600 1.00 85.81 86 SER A N 1
ATOM 658 C CA . SER A 1 86 ? -15.231 -0.957 -18.302 1.00 85.81 86 SER A CA 1
ATOM 659 C C . SER A 1 86 ? -15.294 -1.254 -16.801 1.00 85.81 86 SER A C 1
ATOM 661 O O . SER A 1 86 ? -15.016 -0.398 -15.955 1.00 85.81 86 SER A O 1
ATOM 663 N N . GLU A 1 87 ? -15.638 -2.494 -16.456 1.00 87.88 87 GLU A N 1
ATOM 664 C CA . GLU A 1 87 ? -15.517 -3.032 -15.101 1.00 87.88 87 GLU A CA 1
ATOM 665 C C . GLU A 1 87 ? -14.413 -4.085 -15.043 1.00 87.88 87 GLU A C 1
ATOM 667 O O . GLU A 1 87 ? -14.215 -4.834 -15.997 1.00 87.88 87 GLU A O 1
ATOM 672 N N . ILE A 1 88 ? -13.724 -4.187 -13.905 1.00 88.44 88 ILE A N 1
ATOM 673 C CA . ILE A 1 88 ? -12.674 -5.194 -13.695 1.00 88.44 88 ILE A CA 1
ATOM 674 C C . ILE A 1 88 ? -13.189 -6.637 -13.843 1.00 88.44 88 ILE A C 1
ATOM 676 O O . ILE A 1 88 ? -12.447 -7.545 -14.201 1.00 88.44 88 ILE A O 1
ATOM 680 N N . SER A 1 89 ? -14.488 -6.848 -13.622 1.00 88.44 89 SER A N 1
ATOM 681 C CA . SER A 1 89 ? -15.188 -8.121 -13.825 1.00 88.44 89 SER A CA 1
ATOM 682 C C . SER A 1 89 ? -15.317 -8.532 -15.296 1.00 88.44 89 SER A C 1
ATOM 684 O O . SER A 1 89 ? -15.616 -9.691 -15.564 1.00 88.44 89 SER A O 1
ATOM 686 N N . MET A 1 90 ? -15.097 -7.605 -16.233 1.00 92.25 90 MET A N 1
ATOM 687 C CA . MET A 1 90 ? -15.220 -7.821 -17.681 1.00 92.25 90 MET A CA 1
ATOM 688 C C . MET A 1 90 ? -13.907 -8.301 -18.318 1.00 92.25 90 MET A C 1
ATOM 690 O O . MET A 1 90 ? -13.799 -8.369 -19.542 1.00 92.25 90 MET A O 1
ATOM 694 N N . VAL A 1 91 ? -12.883 -8.588 -17.512 1.00 92.31 91 VAL A N 1
ATOM 695 C CA . VAL A 1 91 ? -11.605 -9.142 -17.969 1.00 92.31 91 VAL A CA 1
ATOM 696 C C . VAL A 1 91 ? -11.801 -10.587 -18.440 1.00 92.31 91 VAL A C 1
ATOM 698 O O . VAL A 1 91 ? -12.454 -11.382 -17.765 1.00 92.31 91 VAL A O 1
ATOM 701 N N . GLU A 1 92 ? -11.222 -10.943 -19.589 1.00 92.69 92 GLU A N 1
ATOM 702 C CA . GLU A 1 92 ? -11.287 -12.314 -20.112 1.00 92.69 92 GLU A CA 1
ATOM 703 C C . GLU A 1 92 ? -10.597 -13.295 -19.144 1.00 92.69 92 GLU A C 1
ATOM 705 O O . GLU A 1 92 ? -9.545 -12.942 -18.608 1.00 92.69 92 GLU A O 1
ATOM 710 N N . PRO A 1 93 ? -11.120 -14.511 -18.892 1.00 91.81 93 PRO A N 1
ATOM 711 C CA . PRO A 1 93 ? -10.502 -15.456 -17.962 1.00 91.81 93 PRO A CA 1
ATOM 712 C C . PRO A 1 93 ? -9.050 -15.796 -18.315 1.00 91.81 93 PRO A C 1
ATOM 714 O O . PRO A 1 93 ? -8.689 -15.910 -19.485 1.00 91.81 93 PRO A O 1
ATOM 717 N N . PHE A 1 94 ? -8.213 -16.006 -17.295 1.00 92.94 94 PHE A N 1
ATOM 718 C CA . PHE A 1 94 ? -6.820 -16.381 -17.511 1.00 92.94 94 PHE A CA 1
ATOM 719 C C . PHE A 1 94 ? -6.724 -17.787 -18.141 1.00 92.94 94 PHE A C 1
ATOM 721 O O . PHE A 1 94 ? -7.209 -18.759 -17.553 1.00 92.94 94 PHE A O 1
ATOM 728 N N . PRO A 1 95 ? -6.098 -17.933 -19.324 1.00 90.50 95 PRO A N 1
ATOM 729 C CA . PRO A 1 95 ? -6.046 -19.215 -20.031 1.00 90.50 95 PRO A CA 1
ATOM 730 C C . PRO A 1 95 ? -5.085 -20.222 -19.377 1.00 90.50 95 PRO A C 1
ATOM 732 O O . PRO A 1 95 ? -5.211 -21.429 -19.591 1.00 90.50 95 PRO A O 1
ATOM 735 N N . GLY A 1 96 ? -4.143 -19.747 -18.557 1.00 90.19 96 GLY A N 1
ATOM 736 C CA . GLY A 1 96 ? -3.123 -20.554 -17.893 1.00 90.19 96 GLY A CA 1
ATOM 737 C C . GLY A 1 96 ? -1.712 -20.299 -18.426 1.00 90.19 96 GLY A C 1
ATOM 738 O O . GLY A 1 96 ? -1.510 -19.762 -19.515 1.00 90.19 96 GLY A O 1
ATOM 739 N N . ILE A 1 97 ? -0.708 -20.716 -17.653 1.00 88.62 97 ILE A N 1
ATOM 740 C CA . ILE A 1 97 ? 0.711 -20.492 -17.968 1.00 88.62 97 ILE A CA 1
ATOM 741 C C . ILE A 1 97 ? 1.076 -21.136 -19.315 1.00 88.62 97 ILE A C 1
ATOM 743 O O . ILE A 1 97 ? 0.817 -22.321 -19.548 1.00 88.62 97 ILE A O 1
ATOM 747 N N . SER A 1 98 ? 1.688 -20.332 -20.189 1.00 87.69 98 SER A N 1
ATOM 748 C CA . SER A 1 98 ? 2.100 -20.694 -21.553 1.00 87.69 98 SER A CA 1
ATOM 749 C C . SER A 1 98 ? 0.996 -21.285 -22.448 1.00 87.69 98 SER A C 1
ATOM 751 O O . SER A 1 98 ? 1.306 -22.025 -23.384 1.00 87.69 98 SER A O 1
ATOM 753 N N . GLN A 1 99 ? -0.281 -20.987 -22.175 1.00 89.44 99 GLN A N 1
ATOM 754 C CA . GLN A 1 99 ? -1.410 -21.472 -22.985 1.00 89.44 99 GLN A CA 1
ATOM 755 C C . GLN A 1 99 ? -1.778 -20.537 -24.143 1.00 89.44 99 GLN A C 1
ATOM 757 O O . GLN A 1 99 ? -2.275 -21.013 -25.159 1.00 89.44 99 GLN A O 1
ATOM 762 N N . GLY A 1 100 ? -1.483 -19.241 -24.035 1.00 87.00 100 GLY A N 1
ATOM 763 C CA . GLY A 1 100 ? -1.868 -18.239 -25.024 1.00 87.00 100 GLY A CA 1
ATOM 764 C C . GLY A 1 100 ? -3.354 -17.900 -25.028 1.00 87.00 100 GLY A C 1
ATOM 765 O O . GLY A 1 100 ? -4.144 -18.470 -24.281 1.00 87.00 100 GLY A O 1
ATOM 766 N N . MET A 1 101 ? -3.725 -16.956 -25.894 1.00 89.88 101 MET A N 1
ATOM 767 C CA . MET A 1 101 ? -5.115 -16.568 -26.130 1.00 89.88 101 MET A CA 1
ATOM 768 C C . MET A 1 101 ? -5.545 -16.822 -27.572 1.00 89.88 101 MET A C 1
ATOM 770 O O . MET A 1 101 ? -4.949 -16.251 -28.489 1.00 89.88 101 MET A O 1
ATOM 774 N N . GLU A 1 102 ? -6.655 -17.551 -27.723 1.00 85.44 102 GLU A N 1
ATOM 775 C CA . GLU A 1 102 ? -7.285 -17.847 -29.016 1.00 85.44 102 GLU A CA 1
ATOM 776 C C . GLU A 1 102 ? -8.091 -16.643 -29.562 1.00 85.44 102 GLU A C 1
ATOM 778 O O . GLU A 1 102 ? -7.984 -16.282 -30.741 1.00 85.44 102 GLU A O 1
ATOM 783 N N . GLU A 1 103 ? -8.891 -15.990 -28.705 1.00 86.94 103 GLU A N 1
ATOM 784 C CA . GLU A 1 103 ? -9.751 -14.851 -29.058 1.00 86.94 103 GLU A CA 1
ATOM 785 C C . GLU A 1 103 ? -9.577 -13.676 -28.069 1.00 86.94 103 GLU A C 1
ATOM 787 O O . GLU A 1 103 ? -9.655 -13.897 -26.863 1.00 86.94 103 GLU A O 1
ATOM 792 N N . PRO A 1 104 ? -9.368 -12.430 -28.546 1.00 89.00 104 PRO A N 1
ATOM 793 C CA . PRO A 1 104 ? -9.088 -12.057 -29.927 1.00 89.00 104 PRO A CA 1
ATOM 794 C C . PRO A 1 104 ? -7.718 -12.584 -30.371 1.00 89.00 104 PRO A C 1
ATOM 796 O O . PRO A 1 104 ? -6.767 -12.663 -29.598 1.00 89.00 104 PRO A O 1
ATOM 799 N N . THR A 1 105 ? -7.599 -12.923 -31.653 1.00 88.19 105 THR A N 1
ATOM 800 C CA . THR A 1 105 ? -6.379 -13.521 -32.204 1.00 88.19 105 THR A CA 1
ATOM 801 C C . THR A 1 105 ? -5.173 -12.593 -32.020 1.00 88.19 105 THR A C 1
ATOM 803 O O . THR A 1 105 ? -5.187 -11.448 -32.483 1.00 88.19 105 THR A O 1
ATOM 806 N N . GLY A 1 106 ? -4.122 -13.102 -31.370 1.00 89.25 106 GLY A N 1
ATOM 807 C CA . GLY A 1 106 ? -2.928 -12.340 -30.983 1.00 89.25 106 GLY A CA 1
ATOM 808 C C . GLY A 1 106 ? -3.010 -11.689 -29.596 1.00 89.25 106 GLY A C 1
ATOM 809 O O . GLY A 1 106 ? -2.008 -11.140 -29.142 1.00 89.25 106 GLY A O 1
ATOM 810 N N . GLY A 1 107 ? -4.161 -11.756 -28.917 1.00 94.19 107 GLY A N 1
ATOM 811 C CA . GLY A 1 107 ? -4.370 -11.199 -27.580 1.00 94.19 107 GLY A CA 1
ATOM 812 C C . GLY A 1 107 ? -3.946 -9.732 -27.502 1.00 94.19 107 GLY A C 1
ATOM 813 O O . GLY A 1 107 ? -4.300 -8.925 -28.360 1.00 94.19 107 GLY A O 1
ATOM 814 N N . ILE A 1 108 ? -3.105 -9.396 -26.525 1.00 95.81 108 ILE A N 1
ATOM 815 C CA . ILE A 1 108 ? -2.558 -8.045 -26.333 1.00 95.81 108 ILE A CA 1
ATOM 816 C C . ILE A 1 108 ? -1.664 -7.562 -27.494 1.00 95.81 108 ILE A C 1
ATOM 818 O O . ILE A 1 108 ? -1.426 -6.367 -27.645 1.00 95.81 108 ILE A O 1
ATOM 822 N N . LEU A 1 109 ? -1.176 -8.477 -28.341 1.00 96.81 109 LEU A N 1
ATOM 823 C CA . LEU A 1 109 ? -0.403 -8.175 -29.553 1.00 96.81 109 LEU A CA 1
ATOM 824 C C . LEU A 1 109 ? -1.291 -7.995 -30.794 1.00 96.81 109 LEU A C 1
ATOM 826 O O . LEU A 1 109 ? -0.788 -7.850 -31.912 1.00 96.81 109 LEU A O 1
ATOM 830 N N . ASN A 1 110 ? -2.613 -8.001 -30.632 1.00 96.19 110 ASN A N 1
ATOM 831 C CA . ASN A 1 110 ? -3.528 -7.598 -31.687 1.00 96.19 110 ASN A CA 1
ATOM 832 C C . ASN A 1 110 ? -3.359 -6.100 -31.994 1.00 96.19 110 ASN A C 1
ATOM 834 O O . ASN A 1 110 ? -3.268 -5.269 -31.094 1.00 96.19 110 ASN A O 1
ATOM 838 N N . LEU A 1 111 ? -3.333 -5.737 -33.275 1.00 96.06 111 LEU A N 1
ATOM 839 C CA . LEU A 1 111 ? -3.117 -4.369 -33.729 1.00 96.06 111 LEU A CA 1
ATOM 840 C C . LEU A 1 111 ? -4.186 -3.404 -33.201 1.00 96.06 111 LEU A C 1
ATOM 842 O O . LEU A 1 111 ? -3.833 -2.282 -32.856 1.00 96.06 111 LEU A O 1
ATOM 846 N N . SER A 1 112 ? -5.458 -3.809 -33.127 1.00 94.75 112 SER A N 1
ATOM 847 C CA . SER A 1 112 ? -6.523 -2.961 -32.568 1.00 94.75 112 SER A CA 1
ATOM 848 C C . SER A 1 112 ? -6.252 -2.640 -31.097 1.00 94.75 112 SER A C 1
ATOM 850 O O . SER A 1 112 ? -6.208 -1.469 -30.724 1.00 94.75 112 SER A O 1
ATOM 852 N N . ILE A 1 113 ? -5.932 -3.665 -30.305 1.00 95.94 113 ILE A N 1
ATOM 853 C CA . ILE A 1 113 ? -5.582 -3.532 -28.887 1.00 95.94 113 ILE A CA 1
ATOM 854 C C . ILE A 1 113 ? -4.318 -2.684 -28.695 1.00 95.94 113 ILE A C 1
ATOM 856 O O . ILE A 1 113 ? -4.296 -1.790 -27.853 1.00 95.94 113 ILE A O 1
ATOM 860 N N . LEU A 1 114 ? -3.278 -2.887 -29.511 1.00 96.75 114 LEU A N 1
ATOM 861 C CA . LEU A 1 114 ? -2.065 -2.062 -29.463 1.00 96.75 114 LEU A CA 1
ATOM 862 C C . LEU A 1 114 ? -2.352 -0.589 -29.778 1.00 96.75 114 LEU A C 1
ATOM 864 O O . LEU A 1 114 ? -1.726 0.290 -29.191 1.00 96.75 114 LEU A O 1
ATOM 868 N N . ARG A 1 115 ? -3.287 -0.294 -30.690 1.00 96.06 115 ARG A N 1
ATOM 869 C CA . ARG A 1 115 ? -3.711 1.088 -30.982 1.00 96.06 115 ARG A CA 1
ATOM 870 C C . ARG A 1 115 ? -4.498 1.704 -29.832 1.00 96.06 115 ARG A C 1
ATOM 872 O O . ARG A 1 115 ? -4.342 2.896 -29.563 1.00 96.06 115 ARG A O 1
ATOM 879 N N . GLU A 1 116 ? -5.316 0.912 -29.149 1.00 95.56 116 GLU A N 1
ATOM 880 C CA . GLU A 1 116 ? -6.009 1.364 -27.947 1.00 95.56 116 GLU A CA 1
ATOM 881 C C . GLU A 1 116 ? -5.012 1.655 -26.815 1.00 95.56 116 GLU A C 1
ATOM 883 O O . GLU A 1 116 ? -5.034 2.743 -26.242 1.00 95.56 116 GLU A O 1
ATOM 888 N N . ALA A 1 117 ? -4.062 0.749 -26.563 1.00 95.81 117 ALA A N 1
ATOM 889 C CA . ALA A 1 117 ? -2.985 0.958 -25.597 1.00 95.81 117 ALA A CA 1
ATOM 890 C C . ALA A 1 117 ? -2.129 2.197 -25.929 1.00 95.81 117 ALA A C 1
ATOM 892 O O . ALA A 1 117 ? -1.741 2.935 -25.026 1.00 95.81 117 ALA A O 1
ATOM 893 N N . ASP A 1 118 ? -1.874 2.473 -27.213 1.00 95.88 118 ASP A N 1
ATOM 894 C CA . ASP A 1 118 ? -1.149 3.674 -27.659 1.00 95.88 118 ASP A CA 1
ATOM 895 C C . ASP A 1 118 ? -1.947 4.947 -27.353 1.00 95.88 118 ASP A C 1
ATOM 897 O O . ASP A 1 118 ? -1.402 5.930 -26.857 1.00 95.88 118 ASP A O 1
ATOM 901 N N . THR A 1 119 ? -3.267 4.905 -27.555 1.00 95.25 119 THR A N 1
ATOM 902 C CA . THR A 1 119 ? -4.166 6.012 -27.199 1.00 95.25 119 THR A CA 1
ATOM 903 C C . THR A 1 119 ? -4.125 6.293 -25.695 1.00 95.25 119 THR A C 1
ATOM 905 O O . THR A 1 119 ? -4.031 7.452 -25.293 1.00 95.25 119 THR A O 1
ATOM 908 N N . LYS A 1 120 ? -4.119 5.250 -24.858 1.00 95.25 120 LYS A N 1
ATOM 909 C CA . LYS A 1 120 ? -3.983 5.380 -23.397 1.00 95.25 120 LYS A CA 1
ATOM 910 C C . LYS A 1 120 ? -2.624 5.949 -22.990 1.00 95.25 120 LYS A C 1
ATOM 912 O O . LYS A 1 120 ? -2.562 6.864 -22.169 1.00 95.25 120 LYS A O 1
ATOM 917 N N . ALA A 1 121 ? -1.543 5.482 -23.616 1.00 94.19 121 ALA A N 1
ATOM 918 C CA . ALA A 1 121 ? -0.212 6.043 -23.403 1.00 94.19 121 ALA A CA 1
ATOM 919 C C . ALA A 1 121 ? -0.173 7.541 -23.750 1.00 94.19 121 ALA A C 1
ATOM 921 O O . ALA A 1 121 ? 0.435 8.326 -23.025 1.00 94.19 121 ALA A O 1
ATOM 922 N N . GLU A 1 122 ? -0.836 7.958 -24.832 1.00 94.12 122 GLU A N 1
ATOM 923 C CA . GLU A 1 122 ? -0.938 9.368 -25.222 1.00 94.12 122 GLU A CA 1
ATOM 924 C C . GLU A 1 122 ? -1.775 10.204 -24.248 1.00 94.12 122 GLU A C 1
ATOM 926 O O . GLU A 1 122 ? -1.422 11.359 -23.998 1.00 94.12 122 GLU A O 1
ATOM 931 N N . ILE A 1 123 ? -2.834 9.647 -23.649 1.00 94.44 123 ILE A N 1
ATOM 932 C CA . ILE A 1 123 ? -3.573 10.316 -22.565 1.00 94.44 123 ILE A CA 1
ATOM 933 C C . ILE A 1 123 ? -2.613 10.623 -21.415 1.00 94.44 123 ILE A C 1
ATOM 935 O O . ILE A 1 123 ? -2.471 11.784 -21.039 1.00 94.44 123 ILE A O 1
ATOM 939 N N . LEU A 1 124 ? -1.859 9.630 -20.936 1.00 93.75 124 LEU A N 1
ATOM 940 C CA . LEU A 1 124 ? -0.892 9.822 -19.851 1.00 93.75 124 LEU A CA 1
ATOM 941 C C . LEU A 1 124 ? 0.243 10.782 -20.224 1.00 93.75 124 LEU A C 1
ATOM 943 O O . LEU A 1 124 ? 0.634 11.621 -19.413 1.00 93.75 124 LEU A O 1
ATOM 947 N N . LYS A 1 125 ? 0.777 10.704 -21.447 1.00 92.19 125 LYS A N 1
ATOM 948 C CA . LYS A 1 125 ? 1.838 11.610 -21.926 1.00 92.19 125 LYS A CA 1
ATOM 949 C C . LYS A 1 125 ? 1.383 13.068 -21.967 1.00 92.19 125 LYS A C 1
ATOM 951 O O . LYS A 1 125 ? 2.199 13.957 -21.729 1.00 92.19 125 LYS A O 1
ATOM 956 N N . ASN A 1 126 ? 0.103 13.308 -22.251 1.00 93.56 126 ASN A N 1
ATOM 957 C CA . ASN A 1 126 ? -0.490 14.643 -22.317 1.00 93.56 126 ASN A CA 1
ATOM 958 C C . ASN A 1 126 ? -1.199 15.069 -21.018 1.00 93.56 126 ASN A C 1
ATOM 960 O O . ASN A 1 126 ? -1.610 16.225 -20.914 1.00 93.56 126 ASN A O 1
ATOM 964 N N . HIS A 1 127 ? -1.328 14.172 -20.037 1.00 93.25 127 HIS A N 1
ATOM 965 C CA . HIS A 1 127 ? -1.946 14.456 -18.746 1.00 93.25 127 HIS A CA 1
ATOM 966 C C . HIS A 1 127 ? -1.116 15.472 -17.949 1.00 93.25 127 HIS A C 1
ATOM 968 O O . HIS A 1 127 ? 0.112 15.549 -18.073 1.00 93.25 127 HIS A O 1
ATOM 974 N N . ASP A 1 128 ? -1.776 16.238 -17.079 1.00 91.44 128 ASP A N 1
ATOM 975 C CA . ASP A 1 128 ? -1.132 17.293 -16.295 1.00 91.44 128 ASP A CA 1
ATOM 976 C C . ASP A 1 128 ? -0.027 16.766 -15.374 1.00 91.44 128 ASP A C 1
ATOM 978 O O . ASP A 1 128 ? 0.928 17.493 -15.110 1.00 91.44 128 ASP A O 1
ATOM 982 N N . VAL A 1 129 ? -0.113 15.502 -14.942 1.00 91.25 129 VAL A N 1
ATOM 983 C CA . VAL A 1 129 ? 0.900 14.816 -14.114 1.00 91.25 129 VAL A CA 1
ATOM 984 C C . VAL A 1 129 ? 2.254 14.674 -14.820 1.00 91.25 129 VAL A C 1
ATOM 986 O O . VAL A 1 129 ? 3.284 14.543 -14.162 1.00 91.25 129 VAL A O 1
ATOM 989 N N . SER A 1 130 ? 2.290 14.796 -16.154 1.00 91.88 130 SER A N 1
ATOM 990 C CA . SER A 1 130 ? 3.513 14.675 -16.960 1.00 91.88 130 SER A CA 1
ATOM 991 C C . SER A 1 130 ? 4.611 15.687 -16.615 1.00 91.88 130 SER A C 1
ATOM 993 O O . SER A 1 130 ? 5.782 15.501 -16.964 1.00 91.88 130 SER A O 1
ATOM 995 N N . ARG A 1 131 ? 4.256 16.752 -15.887 1.00 90.69 131 ARG A N 1
ATOM 996 C CA . ARG A 1 131 ? 5.193 17.729 -15.317 1.00 90.69 131 ARG A CA 1
ATOM 997 C C . ARG A 1 131 ? 6.143 17.124 -14.268 1.00 90.69 131 ARG A C 1
ATOM 999 O O . ARG A 1 131 ? 7.216 17.685 -14.064 1.00 90.69 131 ARG A O 1
ATOM 1006 N N . TYR A 1 132 ? 5.792 15.974 -13.688 1.00 89.81 132 TYR A N 1
ATOM 1007 C CA . TYR A 1 132 ? 6.597 15.231 -12.709 1.00 89.81 132 TYR A CA 1
ATOM 1008 C C . TYR A 1 132 ? 7.282 13.987 -13.294 1.00 89.81 132 TYR A C 1
ATOM 1010 O O . TYR A 1 132 ? 7.846 13.195 -12.553 1.00 89.81 132 TYR A O 1
ATOM 1018 N N . TYR A 1 133 ? 7.240 13.778 -14.612 1.00 89.00 133 TYR A N 1
ATOM 1019 C CA . TYR A 1 133 ? 7.789 12.570 -15.232 1.00 89.00 133 TYR A CA 1
ATOM 1020 C C . TYR A 1 133 ? 9.315 12.495 -15.185 1.00 89.00 133 TYR A C 1
ATOM 1022 O O . TYR A 1 133 ? 10.009 13.383 -15.691 1.00 89.00 133 TYR A O 1
ATOM 1030 N N . LEU A 1 134 ? 9.808 11.365 -14.678 1.00 81.69 134 LEU A N 1
ATOM 1031 C CA . LEU A 1 134 ? 11.184 10.907 -14.830 1.00 81.69 134 LEU A CA 1
ATOM 1032 C C . LEU A 1 134 ? 11.328 10.037 -16.086 1.00 81.69 134 LEU A C 1
ATOM 1034 O O . LEU A 1 134 ? 10.351 9.632 -16.716 1.00 81.69 134 LEU A O 1
ATOM 1038 N N . ASN A 1 135 ? 12.568 9.770 -16.491 1.00 79.44 135 ASN A N 1
ATOM 1039 C CA . ASN A 1 135 ? 12.837 8.919 -17.648 1.00 79.44 135 ASN A CA 1
ATOM 1040 C C . ASN A 1 135 ? 12.880 7.434 -17.249 1.00 79.44 135 ASN A C 1
ATOM 1042 O O . ASN A 1 135 ? 13.341 7.086 -16.165 1.00 79.44 135 ASN A O 1
ATOM 1046 N N . PHE A 1 136 ? 12.476 6.562 -18.170 1.00 77.69 136 PHE A N 1
ATOM 1047 C CA . PHE A 1 136 ? 12.716 5.124 -18.137 1.00 77.69 136 PHE A CA 1
ATOM 1048 C C . PHE A 1 136 ? 13.842 4.727 -19.085 1.00 77.69 136 PHE A C 1
ATOM 1050 O O . PHE A 1 136 ? 14.016 5.313 -20.156 1.00 77.69 136 PHE A O 1
ATOM 1057 N N . SER A 1 137 ? 14.537 3.657 -18.711 1.00 76.19 137 SER A N 1
ATOM 1058 C CA . SER A 1 137 ? 15.432 2.896 -19.577 1.00 76.19 137 SER A CA 1
ATOM 1059 C C . SER A 1 137 ? 14.788 1.546 -19.876 1.00 76.19 137 SER A C 1
ATOM 1061 O O . SER A 1 137 ? 14.466 0.811 -18.949 1.00 76.19 137 SER A O 1
ATOM 1063 N N . SER A 1 138 ? 14.613 1.215 -21.154 1.00 81.38 138 SER A N 1
ATOM 1064 C CA . SER A 1 138 ? 14.057 -0.070 -21.587 1.00 81.38 138 SER A CA 1
ATOM 1065 C C . SER A 1 138 ? 15.134 -0.948 -22.213 1.00 81.38 138 SER A C 1
ATOM 1067 O O . SER A 1 138 ? 15.876 -0.500 -23.089 1.00 81.38 138 SER A O 1
ATOM 1069 N N . ASP A 1 139 ? 15.165 -2.221 -21.818 1.00 78.12 139 ASP A N 1
ATOM 1070 C CA . ASP A 1 139 ? 16.061 -3.245 -22.374 1.00 78.12 139 ASP A CA 1
ATOM 1071 C C . ASP A 1 139 ? 15.630 -3.747 -23.765 1.00 78.12 139 ASP A C 1
ATOM 1073 O O . ASP A 1 139 ? 16.289 -4.604 -24.362 1.00 78.12 139 ASP A O 1
ATOM 1077 N N . ILE A 1 140 ? 14.526 -3.222 -24.303 1.00 84.56 140 ILE A N 1
ATOM 1078 C CA . ILE A 1 140 ? 14.024 -3.538 -25.643 1.00 84.56 140 ILE A CA 1
ATOM 1079 C C . ILE A 1 140 ? 14.365 -2.383 -26.595 1.00 84.56 140 ILE A C 1
ATOM 1081 O O . ILE A 1 140 ? 15.111 -2.564 -27.565 1.00 84.56 140 ILE A O 1
ATOM 1085 N N . SER A 1 141 ? 13.875 -1.175 -26.313 1.00 85.25 141 SER A N 1
ATOM 1086 C CA . SER A 1 141 ? 14.108 0.005 -27.149 1.00 85.25 141 SER A CA 1
ATOM 1087 C C . SER A 1 141 ? 15.492 0.611 -26.944 1.00 85.25 141 SER A C 1
ATOM 1089 O O . SER A 1 141 ? 16.093 1.074 -27.912 1.00 85.25 141 SER A O 1
ATOM 1091 N N . GLY A 1 142 ? 16.018 0.620 -25.719 1.00 76.56 142 GLY A N 1
ATOM 1092 C CA . GLY A 1 142 ? 17.273 1.290 -25.358 1.00 76.56 142 GLY A CA 1
ATOM 1093 C C . GLY A 1 142 ? 17.290 2.791 -25.607 1.00 76.56 142 GLY A C 1
ATOM 1094 O O . GLY A 1 142 ? 18.350 3.395 -25.769 1.00 76.56 142 GLY A O 1
ATOM 1095 N N . ILE A 1 143 ? 16.110 3.400 -25.686 1.00 76.88 143 ILE A N 1
ATOM 1096 C CA . ILE A 1 143 ? 15.940 4.842 -25.830 1.00 76.88 143 ILE A CA 1
ATOM 1097 C C . ILE A 1 143 ? 15.298 5.340 -24.540 1.00 76.88 143 ILE A C 1
ATOM 1099 O O . ILE A 1 143 ? 14.367 4.692 -24.064 1.00 76.88 143 ILE A O 1
ATOM 1103 N N . PRO A 1 144 ? 15.765 6.467 -23.972 1.00 74.50 144 PRO A N 1
ATOM 1104 C CA . PRO A 1 144 ? 15.121 7.038 -22.801 1.00 74.50 144 PRO A CA 1
ATOM 1105 C C . PRO A 1 144 ? 13.667 7.386 -23.137 1.00 74.50 144 PRO A C 1
ATOM 1107 O O . PRO A 1 144 ? 13.401 8.142 -24.078 1.00 74.50 144 PRO A O 1
ATOM 1110 N N . LEU A 1 145 ? 12.729 6.820 -22.382 1.00 79.69 145 LEU A N 1
ATOM 1111 C CA . LEU A 1 145 ? 11.304 7.113 -22.511 1.00 79.69 145 LEU A CA 1
ATOM 1112 C C . LEU A 1 145 ? 10.905 8.081 -21.416 1.00 79.69 145 LEU A C 1
ATOM 1114 O O . LEU A 1 145 ? 11.184 7.840 -20.248 1.00 79.69 145 LEU A O 1
ATOM 1118 N N . LYS A 1 146 ? 10.264 9.190 -21.777 1.00 80.88 146 LYS A N 1
ATOM 1119 C CA . LYS A 1 146 ? 9.846 10.172 -20.782 1.00 80.88 146 LYS A CA 1
ATOM 1120 C C . LYS A 1 146 ? 8.520 9.746 -20.158 1.00 80.88 146 LYS A C 1
ATOM 1122 O O . LYS A 1 146 ? 7.488 9.801 -20.823 1.00 80.88 146 LYS A O 1
ATOM 1127 N N . GLY A 1 147 ? 8.559 9.379 -18.882 1.00 78.56 147 GLY A N 1
ATOM 1128 C CA . GLY A 1 147 ? 7.404 9.249 -18.003 1.00 78.56 147 GLY A CA 1
ATOM 1129 C C . GLY A 1 147 ? 6.526 8.027 -18.167 1.00 78.56 147 GLY A C 1
ATOM 1130 O O . GLY A 1 147 ? 5.998 7.573 -17.165 1.00 78.56 147 GLY A O 1
ATOM 1131 N N . VAL A 1 148 ? 6.370 7.497 -19.381 1.00 90.94 148 VAL A N 1
ATOM 1132 C CA . VAL A 1 148 ? 5.489 6.357 -19.669 1.00 90.94 148 VAL A CA 1
ATOM 1133 C C . VAL A 1 148 ? 6.266 5.295 -20.443 1.00 90.94 148 VAL A C 1
ATOM 1135 O O . VAL A 1 148 ? 6.776 5.562 -21.534 1.00 90.94 148 VAL A O 1
ATOM 1138 N N . LEU A 1 149 ? 6.358 4.098 -19.868 1.00 91.62 149 LEU A N 1
ATOM 1139 C CA . LEU A 1 149 ? 6.814 2.879 -20.525 1.00 91.62 149 LEU A CA 1
ATOM 1140 C C . LEU A 1 149 ? 5.577 2.122 -21.023 1.00 91.62 149 LEU A C 1
ATOM 1142 O O . LEU A 1 149 ? 4.726 1.713 -20.233 1.00 91.62 149 LEU A O 1
ATOM 1146 N N . ASP A 1 150 ? 5.468 1.975 -22.343 1.00 93.81 150 ASP A N 1
ATOM 1147 C CA . ASP A 1 150 ? 4.320 1.365 -23.010 1.00 93.81 150 ASP A CA 1
ATOM 1148 C C . ASP A 1 150 ? 4.762 0.440 -24.156 1.00 93.81 150 ASP A C 1
ATOM 1150 O O . ASP A 1 150 ? 5.762 0.685 -24.836 1.00 93.81 150 ASP A O 1
ATOM 1154 N N . LEU A 1 151 ? 4.005 -0.640 -24.371 1.00 94.56 151 LEU A N 1
ATOM 1155 C CA . LEU A 1 151 ? 4.294 -1.635 -25.408 1.00 94.56 151 LEU A CA 1
ATOM 1156 C C . LEU A 1 151 ? 4.265 -1.054 -26.838 1.00 94.56 151 LEU A C 1
ATOM 1158 O O . LEU A 1 151 ? 5.179 -1.359 -27.608 1.00 94.56 151 LEU A O 1
ATOM 1162 N N . PRO A 1 152 ? 3.282 -0.217 -27.229 1.00 95.50 152 PRO A N 1
ATOM 1163 C CA . PRO A 1 152 ? 3.257 0.411 -28.553 1.00 95.50 152 PRO A CA 1
ATOM 1164 C C . PRO A 1 152 ? 4.538 1.171 -28.899 1.00 95.50 152 PRO A C 1
ATOM 1166 O O . PRO A 1 152 ? 5.048 1.084 -30.019 1.00 95.50 152 PRO A O 1
ATOM 1169 N N . ASN A 1 153 ? 5.113 1.880 -27.933 1.00 94.00 153 ASN A N 1
ATOM 1170 C CA . ASN A 1 153 ? 6.348 2.609 -28.135 1.00 94.00 153 ASN A CA 1
ATOM 1171 C C . ASN A 1 153 ? 7.563 1.687 -28.346 1.00 94.00 153 ASN A C 1
ATOM 1173 O O . ASN A 1 153 ? 8.440 2.021 -29.146 1.00 94.00 153 ASN A O 1
ATOM 1177 N N . GLU A 1 154 ? 7.601 0.508 -27.721 1.00 94.00 154 GLU A N 1
ATOM 1178 C CA . GLU A 1 154 ? 8.626 -0.506 -28.006 1.00 94.00 154 GLU A CA 1
ATOM 1179 C C . GLU A 1 154 ? 8.565 -0.975 -29.467 1.00 94.00 154 GLU A C 1
ATOM 1181 O O . GLU A 1 154 ? 9.587 -0.989 -30.164 1.00 94.00 154 GLU A O 1
ATOM 1186 N N . PHE A 1 155 ? 7.357 -1.236 -29.983 1.00 96.19 155 PHE A N 1
ATOM 1187 C CA . PHE A 1 155 ? 7.154 -1.509 -31.409 1.00 96.19 155 PHE A CA 1
ATOM 1188 C C . PHE A 1 155 ? 7.594 -0.333 -32.279 1.00 96.19 155 PHE A C 1
ATOM 1190 O O . PHE A 1 155 ? 8.324 -0.533 -33.248 1.00 96.19 155 PHE A O 1
ATOM 1197 N N . ARG A 1 156 ? 7.214 0.898 -31.926 1.00 95.06 156 ARG A N 1
ATOM 1198 C CA . ARG A 1 156 ? 7.594 2.111 -32.666 1.00 95.06 156 ARG A CA 1
ATOM 1199 C C . ARG A 1 156 ? 9.110 2.255 -32.787 1.00 95.06 156 ARG A C 1
ATOM 1201 O O . ARG A 1 156 ? 9.625 2.471 -33.882 1.00 95.06 156 ARG A O 1
ATOM 1208 N N . VAL A 1 157 ? 9.848 2.085 -31.692 1.00 93.31 157 VAL A N 1
ATOM 1209 C CA . VAL A 1 157 ? 11.314 2.193 -31.697 1.00 93.31 157 VAL A CA 1
ATOM 1210 C C . VAL A 1 157 ? 11.972 1.055 -32.484 1.00 93.31 157 VAL A C 1
ATOM 1212 O O . VAL A 1 157 ? 12.929 1.293 -33.232 1.00 93.31 157 VAL A O 1
ATOM 1215 N N . PHE A 1 158 ? 11.472 -0.173 -32.339 1.00 95.12 158 PHE A N 1
ATOM 1216 C CA . PHE A 1 158 ? 11.967 -1.329 -33.082 1.00 95.12 158 PHE A CA 1
ATOM 1217 C C . PHE A 1 158 ? 11.737 -1.181 -34.591 1.00 95.12 158 PHE A C 1
ATOM 1219 O O . PHE A 1 158 ? 12.677 -1.326 -35.376 1.00 95.12 158 PHE A O 1
ATOM 1226 N N . MET A 1 159 ? 10.521 -0.805 -34.988 1.00 96.12 159 MET A N 1
ATOM 1227 C CA . MET A 1 159 ? 10.116 -0.630 -36.385 1.00 96.12 159 MET A CA 1
ATOM 1228 C C . MET A 1 159 ? 10.746 0.605 -37.050 1.00 96.12 159 MET A C 1
ATOM 1230 O O . MET A 1 159 ? 10.841 0.681 -38.269 1.00 96.12 159 MET A O 1
ATOM 1234 N N . ASP A 1 160 ? 11.272 1.552 -36.276 1.00 94.19 160 ASP A N 1
ATOM 1235 C CA . ASP A 1 160 ? 12.107 2.636 -36.805 1.00 94.19 160 ASP A CA 1
ATOM 1236 C C . ASP A 1 160 ? 13.585 2.232 -36.978 1.00 94.19 160 ASP A C 1
ATOM 1238 O O . ASP A 1 160 ? 14.427 3.065 -37.328 1.00 94.19 160 ASP A O 1
ATOM 1242 N N . ASN A 1 161 ? 13.937 0.970 -36.703 1.00 91.81 161 ASN A N 1
ATOM 1243 C CA . ASN A 1 161 ? 15.312 0.466 -36.687 1.00 91.81 161 ASN A CA 1
ATOM 1244 C C . ASN A 1 161 ? 16.209 1.232 -35.687 1.00 91.81 161 ASN A C 1
ATOM 1246 O O . ASN A 1 161 ? 17.411 1.425 -35.911 1.00 91.81 161 ASN A O 1
ATOM 1250 N N . ARG A 1 162 ? 15.615 1.705 -34.579 1.00 88.50 162 ARG A N 1
ATOM 1251 C CA . ARG A 1 162 ? 16.297 2.493 -33.539 1.00 88.50 162 ARG A CA 1
ATOM 1252 C C . ARG A 1 162 ? 16.564 1.723 -32.241 1.00 88.50 162 ARG A C 1
ATOM 1254 O O . ARG A 1 162 ? 17.331 2.235 -31.431 1.00 88.50 162 ARG A O 1
ATOM 1261 N N . SER A 1 163 ? 15.995 0.526 -32.086 1.00 89.56 163 SER A N 1
ATOM 1262 C CA . SER A 1 163 ? 16.095 -0.309 -30.878 1.00 89.56 163 SER A CA 1
ATOM 1263 C C . SER A 1 163 ? 17.495 -0.865 -30.576 1.00 89.56 163 SER A C 1
ATOM 1265 O O . SER A 1 163 ? 18.359 -0.909 -31.464 1.00 89.56 163 SER A O 1
ATOM 1267 N N . LEU A 1 164 ? 17.667 -1.400 -29.357 1.00 84.25 164 LEU A N 1
ATOM 1268 C CA . LEU A 1 164 ? 18.859 -2.132 -28.893 1.00 84.25 164 LEU A CA 1
ATOM 1269 C C . LEU A 1 164 ? 19.244 -3.313 -29.781 1.00 84.25 164 LEU A C 1
ATOM 1271 O O . LEU A 1 164 ? 20.419 -3.666 -29.875 1.00 84.25 164 LEU A O 1
ATOM 1275 N N . VAL A 1 165 ? 18.261 -3.966 -30.398 1.00 87.50 165 VAL A N 1
ATOM 1276 C CA . VAL A 1 165 ? 18.459 -5.189 -31.189 1.00 87.50 165 VAL A CA 1
ATOM 1277 C C . VAL A 1 165 ? 18.581 -4.918 -32.689 1.00 87.50 165 VAL A C 1
ATOM 1279 O O . VAL A 1 165 ? 18.973 -5.809 -33.438 1.00 87.50 165 VAL A O 1
ATOM 1282 N N . THR A 1 166 ? 18.303 -3.689 -33.131 1.00 90.31 166 THR A N 1
ATOM 1283 C CA . THR A 1 166 ? 18.419 -3.266 -34.538 1.00 90.31 166 THR A CA 1
ATOM 1284 C C . THR A 1 166 ? 19.657 -2.420 -34.839 1.00 90.31 166 THR A C 1
ATOM 1286 O O . THR A 1 166 ? 19.850 -1.980 -35.975 1.00 90.31 166 THR A O 1
ATOM 1289 N N . ARG A 1 167 ? 20.491 -2.148 -33.831 1.00 86.19 167 ARG A N 1
ATOM 1290 C CA . ARG A 1 167 ? 21.693 -1.317 -33.947 1.00 86.19 167 ARG A CA 1
ATOM 1291 C C . ARG A 1 167 ? 22.894 -2.005 -33.316 1.00 86.19 167 ARG A C 1
ATOM 1293 O O . ARG A 1 167 ? 22.754 -2.785 -32.379 1.00 86.19 167 ARG A O 1
ATOM 1300 N N . ASP A 1 168 ? 24.070 -1.688 -33.846 1.00 85.44 168 ASP A N 1
ATOM 1301 C CA . ASP A 1 168 ? 25.331 -2.122 -33.253 1.00 85.44 168 ASP A CA 1
ATOM 1302 C C . ASP A 1 168 ? 25.483 -1.511 -31.864 1.00 85.44 168 ASP A C 1
ATOM 1304 O O . ASP A 1 168 ? 25.143 -0.339 -31.648 1.00 85.44 168 ASP A O 1
ATOM 1308 N N . ARG A 1 169 ? 26.007 -2.313 -30.937 1.00 84.50 169 ARG A N 1
ATOM 1309 C CA . ARG A 1 169 ? 26.064 -1.950 -29.528 1.00 84.50 169 ARG A CA 1
ATOM 1310 C C . ARG A 1 169 ? 27.333 -2.384 -28.822 1.00 84.50 169 ARG A C 1
ATOM 1312 O O . ARG A 1 169 ? 28.116 -3.164 -29.359 1.00 84.50 169 ARG A O 1
ATOM 1319 N N . ILE A 1 170 ? 27.530 -1.886 -27.607 1.00 83.94 170 ILE A N 1
ATOM 1320 C CA . ILE A 1 170 ? 28.551 -2.384 -26.681 1.00 83.94 170 ILE A CA 1
ATOM 1321 C C . ILE A 1 170 ? 27.875 -3.019 -25.471 1.00 83.94 170 ILE A C 1
ATOM 1323 O O . ILE A 1 170 ? 27.077 -2.379 -24.805 1.00 83.94 170 ILE A O 1
ATOM 1327 N N . ASN A 1 171 ? 28.185 -4.278 -25.180 1.00 82.69 171 ASN A N 1
ATOM 1328 C CA . ASN A 1 171 ? 27.663 -4.957 -23.999 1.00 82.69 171 ASN A CA 1
ATOM 1329 C C . ASN A 1 171 ? 28.362 -4.412 -22.734 1.00 82.69 171 ASN A C 1
ATOM 1331 O O . ASN A 1 171 ? 29.592 -4.474 -22.674 1.00 82.69 171 ASN A O 1
ATOM 1335 N N . PRO A 1 172 ? 27.635 -3.887 -21.731 1.00 80.75 172 PRO A N 1
ATOM 1336 C CA . PRO A 1 172 ? 28.233 -3.209 -20.585 1.00 80.75 172 PRO A CA 1
ATOM 1337 C C . PRO A 1 172 ? 28.966 -4.158 -19.637 1.00 80.75 172 PRO A C 1
ATOM 1339 O O . PRO A 1 172 ? 29.934 -3.750 -19.003 1.00 80.75 172 PRO A O 1
ATOM 1342 N N . PHE A 1 173 ? 28.571 -5.432 -19.595 1.00 79.38 173 PHE A N 1
ATOM 1343 C CA . PHE A 1 173 ? 29.193 -6.438 -18.736 1.00 79.38 173 PHE A CA 1
ATOM 1344 C C . PHE A 1 173 ? 30.478 -7.004 -19.348 1.00 79.38 173 PHE A C 1
ATOM 1346 O O . PHE A 1 173 ? 31.479 -7.168 -18.659 1.00 79.38 173 PHE A O 1
ATOM 1353 N N . SER A 1 174 ? 30.479 -7.287 -20.657 1.00 81.50 174 SER A N 1
ATOM 1354 C CA . SER A 1 174 ? 31.658 -7.845 -21.340 1.00 81.50 174 SER A CA 1
ATOM 1355 C C . SER A 1 174 ? 32.581 -6.787 -21.953 1.00 81.50 174 SER A C 1
ATOM 1357 O O . SER A 1 174 ? 33.714 -7.106 -22.318 1.00 81.50 174 SER A O 1
ATOM 1359 N N . LEU A 1 175 ? 32.103 -5.545 -22.098 1.00 83.56 175 LEU A N 1
ATOM 1360 C CA . LEU A 1 175 ? 32.738 -4.454 -22.850 1.00 83.56 175 LEU A CA 1
ATOM 1361 C C . LEU A 1 175 ? 33.111 -4.856 -24.288 1.00 83.56 175 LEU A C 1
ATOM 1363 O O . LEU A 1 175 ? 34.071 -4.343 -24.869 1.00 83.56 175 LEU A O 1
ATOM 1367 N N . GLN A 1 176 ? 32.352 -5.791 -24.865 1.00 84.50 176 GLN A N 1
ATOM 1368 C CA . GLN A 1 176 ? 32.518 -6.247 -26.241 1.00 84.50 176 GLN A CA 1
ATOM 1369 C C . GLN A 1 176 ? 31.500 -5.575 -27.155 1.00 84.50 176 GLN A C 1
ATOM 1371 O O . GLN A 1 176 ? 30.324 -5.432 -26.820 1.00 84.50 176 GLN A O 1
ATOM 1376 N N . TRP A 1 177 ? 31.968 -5.192 -28.339 1.00 85.50 177 TRP A N 1
ATOM 1377 C CA . TRP A 1 177 ? 31.115 -4.692 -29.406 1.00 85.50 177 TRP A CA 1
ATOM 1378 C C . TRP A 1 177 ? 30.347 -5.847 -30.043 1.00 85.50 177 TRP A C 1
ATOM 1380 O O . TRP A 1 177 ? 30.945 -6.787 -30.569 1.00 85.50 177 TRP A O 1
ATOM 1390 N N . GLU A 1 178 ? 29.026 -5.750 -30.013 1.00 83.12 178 GLU A N 1
ATOM 1391 C CA . GLU A 1 178 ? 28.098 -6.697 -30.615 1.00 83.12 178 GLU A CA 1
ATOM 1392 C C . GLU A 1 178 ? 27.469 -6.050 -31.857 1.00 83.12 178 GLU A C 1
ATOM 1394 O O . GLU A 1 178 ? 27.040 -4.893 -31.833 1.00 83.12 178 GLU A O 1
ATOM 1399 N N . THR A 1 179 ? 27.410 -6.791 -32.962 1.00 86.44 179 THR A N 1
ATOM 1400 C CA . THR A 1 179 ? 26.641 -6.373 -34.142 1.00 86.44 179 THR A CA 1
ATOM 1401 C C . THR A 1 179 ? 25.148 -6.494 -33.869 1.00 86.44 179 THR A C 1
ATOM 1403 O O . THR A 1 179 ? 24.741 -7.390 -33.125 1.00 86.44 179 THR A O 1
ATOM 1406 N N . ALA A 1 180 ? 24.337 -5.661 -34.523 1.00 88.44 180 ALA A N 1
ATOM 1407 C CA . ALA A 1 180 ? 22.881 -5.743 -34.441 1.00 88.44 180 ALA A CA 1
ATOM 1408 C C . ALA A 1 180 ? 22.384 -7.190 -34.683 1.00 88.44 180 ALA A C 1
ATOM 1410 O O . ALA A 1 180 ? 22.632 -7.742 -35.761 1.00 88.44 180 ALA A O 1
ATOM 1411 N N . PRO A 1 181 ? 21.708 -7.835 -33.711 1.00 87.00 181 PRO A N 1
ATOM 1412 C CA . PRO A 1 181 ? 21.227 -9.208 -33.874 1.00 87.00 181 PRO A CA 1
ATOM 1413 C C . PRO A 1 181 ? 20.096 -9.326 -34.904 1.00 87.00 181 PRO A C 1
ATOM 1415 O O . PRO A 1 181 ? 19.899 -10.396 -35.476 1.00 87.00 181 PRO A O 1
ATOM 1418 N N . THR A 1 182 ? 19.359 -8.242 -35.156 1.00 92.12 182 THR A N 1
ATOM 1419 C CA . THR A 1 182 ? 18.297 -8.184 -36.164 1.00 92.12 182 THR A CA 1
ATOM 1420 C C . THR A 1 182 ? 18.200 -6.784 -36.780 1.00 92.12 182 THR A C 1
ATOM 1422 O O . THR A 1 182 ? 19.067 -5.940 -36.566 1.00 92.12 182 THR A O 1
ATOM 1425 N N . ASN A 1 183 ? 17.190 -6.535 -37.612 1.00 93.31 183 ASN A N 1
ATOM 1426 C CA . ASN A 1 183 ? 16.941 -5.238 -38.244 1.00 93.31 183 ASN A CA 1
ATOM 1427 C C . ASN A 1 183 ? 15.442 -5.036 -38.525 1.00 93.31 183 ASN A C 1
ATOM 1429 O O . ASN A 1 183 ? 14.651 -5.973 -38.412 1.00 93.31 183 ASN A O 1
ATOM 1433 N N . TRP A 1 184 ? 15.071 -3.828 -38.946 1.00 94.94 184 TRP A N 1
ATOM 1434 C CA . TRP A 1 184 ? 13.767 -3.504 -39.538 1.00 94.94 184 TRP A CA 1
ATOM 1435 C C . TRP A 1 184 ? 13.900 -2.847 -40.920 1.00 94.94 184 TRP A C 1
ATOM 1437 O O . TRP A 1 184 ? 13.138 -1.973 -41.318 1.00 94.94 184 TRP A O 1
ATOM 1447 N N . THR A 1 185 ? 14.930 -3.242 -41.663 1.00 93.69 185 THR A N 1
ATOM 1448 C CA . THR A 1 185 ? 15.169 -2.777 -43.040 1.00 93.69 185 THR A CA 1
ATOM 1449 C C . THR A 1 185 ? 14.884 -3.858 -44.077 1.00 93.69 185 THR A C 1
ATOM 1451 O O . THR A 1 185 ? 14.698 -3.555 -45.251 1.00 93.69 185 THR A O 1
ATOM 1454 N N . ASP A 1 186 ? 14.872 -5.117 -43.643 1.00 92.75 186 ASP A N 1
ATOM 1455 C CA . ASP A 1 186 ? 14.512 -6.288 -44.429 1.00 92.75 186 ASP A CA 1
ATOM 1456 C C . ASP A 1 186 ? 13.332 -6.986 -43.749 1.00 92.75 186 ASP A C 1
ATOM 1458 O O . ASP A 1 186 ? 13.508 -7.649 -42.726 1.00 92.75 186 ASP A O 1
ATOM 1462 N N . CYS A 1 187 ? 12.128 -6.814 -44.293 1.00 92.56 187 CYS A N 1
ATOM 1463 C CA . CYS A 1 187 ? 10.885 -7.384 -43.765 1.00 92.56 187 CYS A CA 1
ATOM 1464 C C . CYS A 1 187 ? 10.381 -8.562 -44.619 1.00 92.56 187 CYS A C 1
ATOM 1466 O O . CYS A 1 187 ? 9.234 -8.992 -44.491 1.00 92.56 187 CYS A O 1
ATOM 1468 N N . GLY A 1 188 ? 11.255 -9.125 -45.465 1.00 90.25 188 GLY A N 1
ATOM 1469 C CA . GLY A 1 188 ? 10.931 -10.258 -46.324 1.00 90.25 188 GLY A CA 1
ATOM 1470 C C . GLY A 1 188 ? 9.909 -9.899 -47.404 1.00 90.25 188 GLY A C 1
ATOM 1471 O O . GLY A 1 188 ? 10.192 -9.100 -48.292 1.00 90.25 188 GLY A O 1
ATOM 1472 N N . GLU A 1 189 ? 8.737 -10.537 -47.355 1.00 88.62 189 GLU A N 1
ATOM 1473 C CA . GLU A 1 189 ? 7.640 -10.301 -48.309 1.00 88.62 189 GLU A CA 1
ATOM 1474 C C . GLU A 1 189 ? 6.779 -9.078 -47.957 1.00 88.62 189 GLU A C 1
ATOM 1476 O O . GLU A 1 189 ? 5.989 -8.630 -48.790 1.00 88.62 189 GLU A O 1
ATOM 1481 N N . LEU A 1 190 ? 6.922 -8.546 -46.738 1.00 92.12 190 LEU A N 1
ATOM 1482 C CA . LEU A 1 190 ? 6.242 -7.337 -46.285 1.00 92.12 190 LEU A CA 1
ATOM 1483 C C . LEU A 1 190 ? 7.090 -6.097 -46.581 1.00 92.12 190 LEU A C 1
ATOM 1485 O O . LEU A 1 190 ? 8.322 -6.146 -46.560 1.00 92.12 190 LEU A O 1
ATOM 1489 N N . ASP A 1 191 ? 6.424 -4.963 -46.786 1.00 94.00 191 ASP A N 1
ATOM 1490 C CA . ASP A 1 191 ? 7.090 -3.665 -46.774 1.00 94.00 191 ASP A CA 1
ATOM 1491 C C . ASP A 1 191 ? 7.470 -3.304 -45.326 1.00 94.00 191 ASP A C 1
ATOM 1493 O O . ASP A 1 191 ? 6.702 -3.527 -44.391 1.00 94.00 191 ASP A O 1
ATOM 1497 N N . CYS A 1 192 ? 8.657 -2.733 -45.108 1.00 95.12 192 CYS A N 1
ATOM 1498 C CA . CYS A 1 192 ? 9.046 -2.261 -43.776 1.00 95.12 192 CYS A CA 1
ATOM 1499 C C . CYS A 1 192 ? 8.345 -0.940 -43.447 1.00 95.12 192 CYS A C 1
ATOM 1501 O O . CYS A 1 192 ? 8.878 0.141 -43.701 1.00 95.12 192 CYS A O 1
ATOM 1503 N N . LEU A 1 193 ? 7.129 -1.044 -42.912 1.00 96.69 193 LEU A N 1
ATOM 1504 C CA . LEU A 1 193 ? 6.337 0.083 -42.423 1.00 96.69 193 LEU A CA 1
ATOM 1505 C C . LEU A 1 193 ? 6.721 0.443 -40.981 1.00 96.69 193 LEU A C 1
ATOM 1507 O O . LEU A 1 193 ? 7.190 -0.416 -40.231 1.00 96.69 193 LEU A O 1
ATOM 1511 N N . SER A 1 194 ? 6.514 1.704 -40.593 1.00 96.44 194 SER A N 1
ATOM 1512 C CA . SER A 1 194 ? 6.639 2.140 -39.197 1.00 96.44 194 SER A CA 1
ATOM 1513 C C . SER A 1 194 ? 5.356 1.840 -38.416 1.00 96.44 194 SER A C 1
ATOM 1515 O O . SER A 1 194 ? 4.297 1.605 -39.002 1.00 96.44 194 SER A O 1
ATOM 1517 N N . PHE A 1 195 ? 5.430 1.871 -37.082 1.00 96.69 195 PHE A N 1
ATOM 1518 C CA . PHE A 1 195 ? 4.257 1.627 -36.237 1.00 96.69 195 PHE A CA 1
ATOM 1519 C C . PHE A 1 195 ? 3.129 2.640 -36.489 1.00 96.69 195 PHE A C 1
ATOM 1521 O O . PHE A 1 195 ? 1.959 2.287 -36.443 1.00 96.69 195 PHE A O 1
ATOM 1528 N N . ASP A 1 196 ? 3.437 3.893 -36.810 1.00 96.19 196 ASP A N 1
ATOM 1529 C CA . ASP A 1 196 ? 2.418 4.930 -37.031 1.00 96.19 196 ASP A CA 1
ATOM 1530 C C . ASP A 1 196 ? 1.901 4.981 -38.487 1.00 96.19 196 ASP A C 1
ATOM 1532 O O . ASP A 1 196 ? 1.108 5.856 -38.840 1.00 96.19 196 ASP A O 1
ATOM 1536 N N . ASP A 1 197 ? 2.329 4.054 -39.355 1.00 96.56 197 ASP A N 1
ATOM 1537 C CA . ASP A 1 197 ? 1.878 4.014 -40.747 1.00 96.56 197 ASP A CA 1
ATOM 1538 C C . ASP A 1 197 ? 0.399 3.568 -40.847 1.00 96.56 197 ASP A C 1
ATOM 1540 O O . ASP A 1 197 ? 0.010 2.553 -40.260 1.00 96.56 197 ASP A O 1
ATOM 1544 N N . PRO A 1 198 ? -0.455 4.278 -41.611 1.00 94.38 198 PRO A N 1
ATOM 1545 C CA . PRO A 1 198 ? -1.866 3.917 -41.769 1.00 94.38 198 PRO A CA 1
ATOM 1546 C C . PRO A 1 198 ? -2.097 2.599 -42.526 1.00 94.38 198 PRO A C 1
ATOM 1548 O O . PRO A 1 198 ? -3.206 2.069 -42.487 1.00 94.38 198 PRO A O 1
ATOM 1551 N N . LEU A 1 199 ? -1.097 2.087 -43.249 1.00 96.12 199 LEU A N 1
ATOM 1552 C CA . LEU A 1 199 ? -1.144 0.804 -43.954 1.00 96.12 199 LEU A CA 1
ATOM 1553 C C . LEU A 1 199 ? -0.603 -0.356 -43.110 1.00 96.12 199 LEU A C 1
ATOM 1555 O O . LEU A 1 199 ? -0.540 -1.482 -43.609 1.00 96.12 199 LEU A O 1
ATOM 1559 N N . LEU A 1 200 ? -0.219 -0.104 -41.855 1.00 96.44 200 LEU A N 1
ATOM 1560 C CA . LEU A 1 200 ? 0.245 -1.139 -40.946 1.00 96.44 200 LEU A CA 1
ATOM 1561 C C . LEU A 1 200 ? -0.814 -2.238 -40.792 1.00 96.44 200 LEU A C 1
ATOM 1563 O O . LEU A 1 200 ? -2.000 -1.974 -40.603 1.00 96.44 200 LEU A O 1
ATOM 1567 N N . THR A 1 201 ? -0.369 -3.489 -40.859 1.00 96.19 201 THR A N 1
ATOM 1568 C CA . THR A 1 201 ? -1.233 -4.666 -40.709 1.00 96.19 201 THR A CA 1
ATOM 1569 C C . THR A 1 201 ? -0.745 -5.549 -39.571 1.00 96.19 201 THR A C 1
ATOM 1571 O O . THR A 1 201 ? 0.418 -5.478 -39.176 1.00 96.19 201 THR A O 1
ATOM 1574 N N . GLN A 1 202 ? -1.611 -6.446 -39.101 1.00 96.00 202 GLN A N 1
ATOM 1575 C CA . GLN A 1 202 ? -1.273 -7.431 -38.074 1.00 96.00 202 GLN A CA 1
ATOM 1576 C C . GLN A 1 202 ? -0.024 -8.259 -38.415 1.00 96.00 202 GLN A C 1
ATOM 1578 O O . GLN A 1 202 ? 0.801 -8.514 -37.551 1.00 96.00 202 GLN A O 1
ATOM 1583 N N . ALA A 1 203 ? 0.173 -8.597 -39.690 1.00 95.69 203 ALA A N 1
ATOM 1584 C CA . ALA A 1 203 ? 1.350 -9.329 -40.151 1.00 95.69 203 ALA A CA 1
ATOM 1585 C C . ALA A 1 203 ? 2.680 -8.601 -39.857 1.00 95.69 203 ALA A C 1
ATOM 1587 O O . ALA A 1 203 ? 3.698 -9.248 -39.615 1.00 95.69 203 ALA A O 1
ATOM 1588 N N . HIS A 1 204 ? 2.680 -7.262 -39.860 1.00 96.56 204 HIS A N 1
ATOM 1589 C CA . HIS A 1 204 ? 3.856 -6.473 -39.485 1.00 96.56 204 HIS A CA 1
ATOM 1590 C C . HIS A 1 204 ? 4.111 -6.550 -37.975 1.00 96.56 204 HIS A C 1
ATOM 1592 O O . HIS A 1 204 ? 5.261 -6.686 -37.564 1.00 96.56 204 HIS A O 1
ATOM 1598 N N . ILE A 1 205 ? 3.052 -6.509 -37.159 1.00 96.81 205 ILE A N 1
ATOM 1599 C CA . ILE A 1 205 ? 3.151 -6.669 -35.703 1.00 96.81 205 ILE A CA 1
ATOM 1600 C C . ILE A 1 205 ? 3.668 -8.063 -35.352 1.00 96.81 205 ILE A C 1
ATOM 1602 O O . ILE A 1 205 ? 4.620 -8.170 -34.585 1.00 96.81 205 ILE A O 1
ATOM 1606 N N . ASP A 1 206 ? 3.127 -9.113 -35.973 1.00 96.12 206 ASP A N 1
ATOM 1607 C CA . ASP A 1 206 ? 3.571 -10.492 -35.754 1.00 96.12 206 ASP A CA 1
ATOM 1608 C C . ASP A 1 206 ? 5.077 -10.637 -36.047 1.00 96.12 206 ASP A C 1
ATOM 1610 O O . ASP A 1 206 ? 5.818 -11.234 -35.262 1.00 96.12 206 ASP A O 1
ATOM 1614 N N . LEU A 1 207 ? 5.555 -10.046 -37.153 1.00 95.81 207 LEU A N 1
ATOM 1615 C CA . LEU A 1 207 ? 6.971 -10.066 -37.529 1.00 95.81 207 LEU A CA 1
ATOM 1616 C C . LEU A 1 207 ? 7.846 -9.291 -36.534 1.00 95.81 207 LEU A C 1
ATOM 1618 O O . LEU A 1 207 ? 8.924 -9.768 -36.170 1.00 95.81 207 LEU A O 1
ATOM 1622 N N . ALA A 1 208 ? 7.401 -8.112 -36.093 1.00 96.19 208 ALA A N 1
ATOM 1623 C CA . ALA A 1 208 ? 8.122 -7.304 -35.114 1.00 96.19 208 ALA A CA 1
ATOM 1624 C C . ALA A 1 208 ? 8.200 -8.008 -33.753 1.00 96.19 208 ALA A C 1
ATOM 1626 O O . ALA A 1 208 ? 9.296 -8.174 -33.215 1.00 96.19 208 ALA A O 1
ATOM 1627 N N . ALA A 1 209 ? 7.067 -8.501 -33.249 1.00 95.38 209 ALA A N 1
ATOM 1628 C CA . ALA A 1 209 ? 6.971 -9.242 -31.996 1.00 95.38 209 ALA A CA 1
ATOM 1629 C C . ALA A 1 209 ? 7.875 -10.476 -32.019 1.00 95.38 209 ALA A C 1
ATOM 1631 O O . ALA A 1 209 ? 8.635 -10.713 -31.084 1.00 95.38 209 ALA A O 1
ATOM 1632 N N . HIS A 1 210 ? 7.858 -11.233 -33.119 1.00 93.75 210 HIS A N 1
ATOM 1633 C CA . HIS A 1 210 ? 8.686 -12.424 -33.257 1.00 93.75 210 HIS A CA 1
ATOM 1634 C C . HIS A 1 210 ? 10.186 -12.118 -33.259 1.00 93.75 210 HIS A C 1
ATOM 1636 O O . HIS A 1 210 ? 10.964 -12.827 -32.619 1.00 93.75 210 HIS A O 1
ATOM 1642 N N . ARG A 1 211 ? 10.610 -11.042 -33.932 1.00 93.38 211 ARG A N 1
ATOM 1643 C CA . ARG A 1 211 ? 12.014 -10.614 -33.896 1.00 93.38 211 ARG A CA 1
ATOM 1644 C C . ARG A 1 211 ? 12.422 -10.132 -32.510 1.00 93.38 211 ARG A C 1
ATOM 1646 O O . ARG A 1 211 ? 13.506 -10.490 -32.060 1.00 93.38 211 ARG A O 1
ATOM 1653 N N . MET A 1 212 ? 11.581 -9.360 -31.828 1.00 93.44 212 MET A N 1
ATOM 1654 C CA . MET A 1 212 ? 11.873 -8.931 -30.461 1.00 93.44 212 MET A CA 1
ATOM 1655 C C . MET A 1 212 ? 11.976 -10.139 -29.522 1.00 93.44 212 MET A C 1
ATOM 1657 O O . MET A 1 212 ? 13.008 -10.305 -28.878 1.00 93.44 212 MET A O 1
ATOM 1661 N N . ALA A 1 213 ? 11.004 -11.056 -29.547 1.00 90.69 213 ALA A N 1
ATOM 1662 C CA . ALA A 1 213 ? 11.014 -12.275 -28.737 1.00 90.69 213 ALA A CA 1
ATOM 1663 C C . ALA A 1 213 ? 12.306 -13.100 -28.896 1.00 90.69 213 ALA A C 1
ATOM 1665 O O . ALA A 1 213 ? 12.893 -13.515 -27.898 1.00 90.69 213 ALA A O 1
ATOM 1666 N N . ASN A 1 214 ? 12.791 -13.279 -30.131 1.00 89.44 214 ASN A N 1
ATOM 1667 C CA . ASN A 1 214 ? 13.990 -14.079 -30.404 1.00 89.44 214 ASN A CA 1
ATOM 1668 C C . ASN A 1 214 ? 15.316 -13.358 -30.110 1.00 89.44 214 ASN A C 1
ATOM 1670 O O . ASN A 1 214 ? 16.342 -14.019 -29.955 1.00 89.44 214 ASN A O 1
ATOM 1674 N N . HIS A 1 215 ? 15.343 -12.020 -30.105 1.00 88.94 215 HIS A N 1
ATOM 1675 C CA . HIS A 1 215 ? 16.601 -11.259 -30.088 1.00 88.94 215 HIS A CA 1
ATOM 1676 C C . HIS A 1 215 ? 16.811 -10.387 -28.846 1.00 88.94 215 HIS A C 1
ATOM 1678 O O . HIS A 1 215 ? 17.934 -9.924 -28.634 1.00 88.94 215 HIS A O 1
ATOM 1684 N N . THR A 1 216 ? 15.796 -10.192 -27.998 1.00 86.12 216 THR A N 1
ATOM 1685 C CA . THR A 1 216 ? 15.918 -9.433 -26.737 1.00 86.12 216 THR A CA 1
ATOM 1686 C C . THR A 1 216 ? 16.254 -10.317 -25.531 1.00 86.12 216 THR A C 1
ATOM 1688 O O . THR A 1 216 ? 16.041 -9.887 -24.405 1.00 86.12 216 THR A O 1
ATOM 1691 N N . ARG A 1 217 ? 16.698 -11.571 -25.727 1.00 83.38 217 ARG A N 1
ATOM 1692 C CA . ARG A 1 217 ? 17.009 -12.525 -24.635 1.00 83.38 217 ARG A CA 1
ATOM 1693 C C . ARG A 1 217 ? 15.877 -12.645 -23.595 1.00 83.38 217 ARG A C 1
ATOM 1695 O O . ARG A 1 217 ? 16.115 -12.699 -22.395 1.00 83.38 217 ARG A O 1
ATOM 1702 N N . GLY A 1 218 ? 14.630 -12.629 -24.068 1.00 83.62 218 GLY A N 1
ATOM 1703 C CA . GLY A 1 218 ? 13.438 -12.737 -23.227 1.00 83.62 218 GLY A CA 1
ATOM 1704 C C . GLY A 1 218 ? 12.900 -11.435 -22.621 1.00 83.62 218 GLY A C 1
ATOM 1705 O O . GLY A 1 218 ? 11.781 -11.477 -22.119 1.00 83.62 218 GLY A O 1
ATOM 1706 N N . SER A 1 219 ? 13.583 -10.283 -22.715 1.00 86.12 219 SER A N 1
ATOM 1707 C CA . SER A 1 219 ? 13.063 -9.013 -22.160 1.00 86.12 219 SER A CA 1
ATOM 1708 C C . SER A 1 219 ? 11.692 -8.624 -22.730 1.00 86.12 219 SER A C 1
ATOM 1710 O O . SER A 1 219 ? 10.798 -8.258 -21.975 1.00 86.12 219 SER A O 1
ATOM 1712 N N . PHE A 1 220 ? 11.478 -8.790 -24.042 1.00 91.19 220 PHE A N 1
ATOM 1713 C CA . PHE A 1 220 ? 10.169 -8.587 -24.671 1.00 91.19 220 PHE A CA 1
ATOM 1714 C C . PHE A 1 220 ? 9.096 -9.533 -24.123 1.00 91.19 220 PHE A C 1
ATOM 1716 O O . PHE A 1 220 ? 7.992 -9.102 -23.811 1.00 91.19 220 PHE A O 1
ATOM 1723 N N . LEU A 1 221 ? 9.426 -10.817 -23.963 1.00 88.50 221 LEU A N 1
ATOM 1724 C CA . LEU A 1 221 ? 8.487 -11.807 -23.439 1.00 88.50 221 LEU A CA 1
ATOM 1725 C C . LEU A 1 221 ? 8.145 -11.539 -21.968 1.00 88.50 221 LEU A C 1
ATOM 1727 O O . LEU A 1 221 ? 6.999 -11.710 -21.582 1.00 88.50 221 LEU A O 1
ATOM 1731 N N . ARG A 1 222 ? 9.101 -11.071 -21.159 1.00 86.06 222 ARG A N 1
ATOM 1732 C CA . ARG A 1 222 ? 8.867 -10.684 -19.759 1.00 86.06 222 ARG A CA 1
ATOM 1733 C C . ARG A 1 222 ? 7.845 -9.565 -19.612 1.00 86.06 222 ARG A C 1
ATOM 1735 O O . ARG A 1 222 ? 7.138 -9.518 -18.614 1.00 86.06 222 ARG A O 1
ATOM 1742 N N . TYR A 1 223 ? 7.805 -8.660 -20.583 1.00 88.75 223 TYR A N 1
ATOM 1743 C CA . TYR A 1 223 ? 6.883 -7.537 -20.550 1.00 88.75 223 TYR A CA 1
ATOM 1744 C C . TYR A 1 223 ? 5.419 -7.982 -20.711 1.00 88.75 223 TYR A C 1
ATOM 1746 O O . TYR A 1 223 ? 4.509 -7.295 -20.254 1.00 88.75 223 TYR A O 1
ATOM 1754 N N . LEU A 1 224 ? 5.202 -9.159 -21.308 1.00 92.44 224 LEU A N 1
ATOM 1755 C CA . LEU A 1 224 ? 3.904 -9.812 -21.454 1.00 92.44 224 LEU A CA 1
ATOM 1756 C C . LEU A 1 224 ? 3.616 -10.755 -20.276 1.00 92.44 224 LEU A C 1
ATOM 1758 O O . LEU A 1 224 ? 4.528 -11.318 -19.662 1.00 92.44 224 LEU A O 1
ATOM 1762 N N . SER A 1 225 ? 2.334 -11.004 -20.027 1.00 93.31 225 SER A N 1
ATOM 1763 C CA . SER A 1 225 ? 1.870 -11.965 -19.025 1.00 93.31 225 SER A CA 1
ATOM 1764 C C . SER A 1 225 ? 2.396 -13.396 -19.243 1.00 93.31 225 SER A C 1
ATOM 1766 O O . SER A 1 225 ? 2.854 -13.777 -20.324 1.00 93.31 225 SER A O 1
ATOM 1768 N N . VAL A 1 226 ? 2.395 -14.209 -18.184 1.00 90.31 226 VAL A N 1
ATOM 1769 C CA . VAL A 1 226 ? 3.007 -15.551 -18.140 1.00 90.31 226 VAL A CA 1
ATOM 1770 C C . VAL A 1 226 ? 2.268 -16.610 -18.968 1.00 90.31 226 VAL A C 1
ATOM 1772 O O . VAL A 1 226 ? 2.815 -17.678 -19.243 1.00 90.31 226 VAL A O 1
ATOM 1775 N N . ASP A 1 227 ? 1.053 -16.320 -19.427 1.00 92.06 227 ASP A N 1
ATOM 1776 C CA . ASP A 1 227 ? 0.333 -17.116 -20.426 1.00 92.06 227 ASP A CA 1
ATOM 1777 C C . ASP A 1 227 ? 0.887 -16.965 -21.845 1.00 92.06 227 ASP A C 1
ATOM 1779 O O . ASP A 1 227 ? 0.471 -17.711 -22.730 1.00 92.06 227 ASP A O 1
ATOM 1783 N N . ARG A 1 228 ? 1.835 -16.049 -22.076 1.00 91.75 228 ARG A N 1
ATOM 1784 C CA . ARG A 1 228 ? 2.440 -15.831 -23.393 1.00 91.75 228 ARG A CA 1
ATOM 1785 C C . ARG A 1 228 ? 2.899 -17.128 -24.065 1.00 91.75 228 ARG A C 1
ATOM 1787 O O . ARG A 1 228 ? 3.588 -17.955 -23.463 1.00 91.75 228 ARG A O 1
ATOM 1794 N N . THR A 1 229 ? 2.574 -17.280 -25.344 1.00 91.81 229 THR A N 1
ATOM 1795 C CA . THR A 1 229 ? 3.017 -18.416 -26.164 1.00 91.81 229 THR A CA 1
ATOM 1796 C C . THR A 1 229 ? 3.016 -18.053 -27.646 1.00 91.81 229 THR A C 1
ATOM 1798 O O . THR A 1 229 ? 2.471 -17.021 -28.044 1.00 91.81 229 THR A O 1
ATOM 1801 N N . PHE A 1 230 ? 3.637 -18.896 -28.468 1.00 92.94 230 PHE A N 1
ATOM 1802 C CA . PHE A 1 230 ? 3.548 -18.794 -29.920 1.00 92.94 230 PHE A CA 1
ATOM 1803 C C . PHE A 1 230 ? 2.495 -19.780 -30.431 1.00 92.94 230 PHE A C 1
ATOM 1805 O O . PHE A 1 230 ? 2.690 -20.998 -30.402 1.00 92.94 230 PHE A O 1
ATOM 1812 N N . GLU A 1 231 ? 1.368 -19.244 -30.885 1.00 91.19 231 GLU A N 1
ATOM 1813 C CA . GLU A 1 231 ? 0.192 -20.013 -31.269 1.00 91.19 231 GLU A CA 1
ATOM 1814 C C . GLU A 1 231 ? 0.158 -20.277 -32.786 1.00 91.19 231 GLU A C 1
AT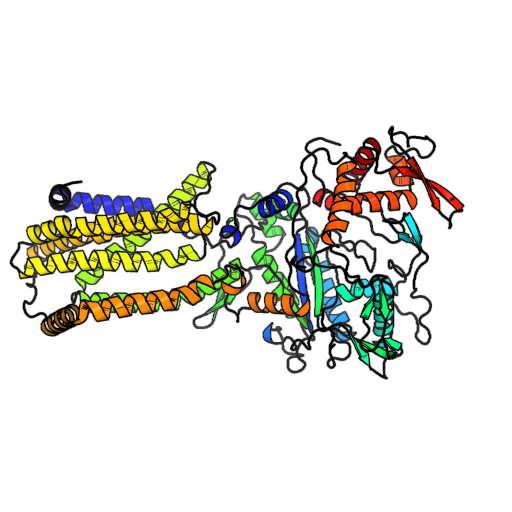OM 1816 O O . GLU A 1 231 ? 0.459 -19.371 -33.577 1.00 91.19 231 GLU A O 1
ATOM 1821 N N . PRO A 1 232 ? -0.200 -21.501 -33.227 1.00 91.25 232 PRO A N 1
ATOM 1822 C CA . PRO A 1 232 ? -0.351 -21.823 -34.641 1.00 91.25 232 PRO A CA 1
ATOM 1823 C C . PRO A 1 232 ? -1.442 -20.992 -35.321 1.00 91.25 232 PRO A C 1
ATOM 1825 O O . PRO A 1 232 ? -2.619 -21.085 -34.990 1.00 91.25 232 PRO A O 1
ATOM 1828 N N . ASP A 1 233 ? -1.067 -20.259 -36.365 1.00 91.19 233 ASP A N 1
ATOM 1829 C CA . ASP A 1 233 ? -2.005 -19.501 -37.186 1.00 91.19 233 ASP A CA 1
ATOM 1830 C C . ASP A 1 233 ? -1.513 -19.446 -38.641 1.00 91.19 233 ASP A C 1
ATOM 1832 O O . ASP A 1 233 ? -0.499 -18.805 -38.936 1.00 91.19 233 ASP A O 1
ATOM 1836 N N . PRO A 1 234 ? -2.233 -20.077 -39.588 1.00 88.88 234 PRO A N 1
ATOM 1837 C CA . PRO A 1 234 ? -1.832 -20.117 -40.991 1.00 88.88 234 PRO A CA 1
ATOM 1838 C C . PRO A 1 234 ? -1.931 -18.761 -41.706 1.00 88.88 234 PRO A C 1
ATOM 1840 O O . PRO A 1 234 ? -1.473 -18.651 -42.843 1.00 88.88 234 PRO A O 1
ATOM 1843 N N . THR A 1 235 ? -2.570 -17.754 -41.104 1.00 90.19 235 THR A N 1
ATOM 1844 C CA . THR A 1 235 ? -2.697 -16.409 -41.681 1.00 90.19 235 THR A CA 1
ATOM 1845 C C . THR A 1 235 ? -1.484 -15.525 -41.406 1.00 90.19 235 THR A C 1
ATOM 1847 O O . THR A 1 235 ? -1.282 -14.545 -42.128 1.00 90.19 235 THR A O 1
ATOM 1850 N N . SER A 1 236 ? -0.666 -15.868 -40.406 1.00 90.88 236 SER A N 1
ATOM 1851 C CA . SER A 1 236 ? 0.548 -15.119 -40.097 1.00 90.88 236 SER A CA 1
ATOM 1852 C C . SER A 1 236 ? 1.692 -15.528 -41.036 1.00 90.88 236 SER A C 1
ATOM 1854 O O . SER A 1 236 ? 1.888 -16.721 -41.286 1.00 90.88 236 SER A O 1
ATOM 1856 N N . PRO A 1 237 ? 2.479 -14.575 -41.572 1.00 89.31 237 PRO A N 1
ATOM 1857 C CA . PRO A 1 237 ? 3.630 -14.894 -42.420 1.00 89.31 237 PRO A CA 1
ATOM 1858 C C . PRO A 1 237 ? 4.855 -15.365 -41.622 1.00 89.31 237 PRO A C 1
ATOM 1860 O O . PRO A 1 237 ? 5.885 -15.698 -42.210 1.00 89.31 237 PRO A O 1
ATOM 1863 N N . VAL A 1 238 ? 4.779 -15.347 -40.291 1.00 92.94 238 VAL A N 1
ATOM 1864 C CA . VAL A 1 238 ? 5.888 -15.666 -39.396 1.00 92.94 238 VAL A CA 1
ATOM 1865 C C . VAL A 1 238 ? 5.891 -17.152 -39.069 1.00 92.94 238 VAL A C 1
ATOM 1867 O O . VAL A 1 238 ? 4.848 -17.737 -38.805 1.00 92.94 238 VAL A O 1
ATOM 1870 N N . VAL A 1 239 ? 7.080 -17.757 -39.050 1.00 91.62 239 VAL A N 1
ATOM 1871 C CA . VAL A 1 239 ? 7.287 -19.137 -38.597 1.00 91.62 239 VAL A CA 1
ATOM 1872 C C . VAL A 1 239 ? 8.008 -19.107 -37.260 1.00 91.62 239 VAL A C 1
ATOM 1874 O O . VAL A 1 239 ? 9.092 -18.536 -37.165 1.00 91.62 239 VAL A O 1
ATOM 1877 N N . GLY A 1 240 ? 7.428 -19.738 -36.246 1.00 91.06 240 GLY A N 1
ATOM 1878 C CA . GLY A 1 240 ? 7.962 -19.731 -34.891 1.00 91.06 240 GLY A CA 1
ATOM 1879 C C . GLY A 1 240 ? 7.778 -21.054 -34.150 1.00 91.06 240 GLY A C 1
ATOM 1880 O O . GLY A 1 240 ? 7.257 -22.015 -34.724 1.00 91.06 240 GLY A O 1
ATOM 1881 N N . PRO A 1 241 ? 8.268 -21.112 -32.903 1.00 90.62 241 PRO A N 1
ATOM 1882 C CA . PRO A 1 241 ? 8.355 -22.337 -32.117 1.00 90.62 241 PRO A CA 1
ATOM 1883 C C . PRO A 1 241 ? 7.024 -22.678 -31.437 1.00 90.62 241 PRO A C 1
ATOM 1885 O O . PRO A 1 241 ? 6.578 -21.934 -30.570 1.00 90.62 241 PRO A O 1
ATOM 1888 N N . TYR A 1 242 ? 6.411 -23.821 -31.745 1.00 89.31 242 TYR A N 1
ATOM 1889 C CA . TYR A 1 242 ? 5.222 -24.274 -31.014 1.00 89.31 242 TYR A CA 1
ATOM 1890 C C . TYR A 1 242 ? 5.623 -24.857 -29.654 1.00 89.31 242 TYR A C 1
ATOM 1892 O O . TYR A 1 242 ? 6.380 -25.826 -29.593 1.00 89.31 242 TYR A O 1
ATOM 1900 N N . GLY A 1 243 ? 5.127 -24.258 -28.565 1.00 79.19 243 GLY A N 1
ATOM 1901 C CA . GLY A 1 243 ? 5.443 -24.688 -27.196 1.00 79.19 243 GLY A CA 1
ATOM 1902 C C . GLY A 1 243 ? 6.931 -24.575 -26.836 1.00 79.19 243 GLY A C 1
ATOM 1903 O O . GLY A 1 243 ? 7.444 -25.414 -26.099 1.00 79.19 243 GLY A O 1
ATOM 1904 N N . GLY A 1 244 ? 7.637 -23.593 -27.407 1.00 80.88 244 GLY A N 1
ATOM 1905 C CA . GLY A 1 244 ? 9.075 -23.425 -27.203 1.00 80.88 244 GLY A CA 1
ATOM 1906 C C . GLY A 1 244 ? 9.467 -23.021 -25.780 1.00 80.88 244 GLY A C 1
ATOM 1907 O O . GLY A 1 244 ? 8.716 -22.344 -25.081 1.00 80.88 244 GLY A O 1
ATOM 1908 N N . ILE A 1 245 ? 10.677 -23.408 -25.378 1.00 76.56 245 ILE A N 1
ATOM 1909 C CA . ILE A 1 245 ? 11.286 -23.093 -24.081 1.00 76.56 245 ILE A CA 1
ATOM 1910 C C . ILE A 1 245 ? 12.432 -22.101 -24.304 1.00 76.56 245 ILE A C 1
ATOM 1912 O O . ILE A 1 245 ? 13.233 -22.272 -25.223 1.00 76.56 245 ILE A O 1
ATOM 1916 N N . LEU A 1 246 ? 12.504 -21.060 -23.471 1.00 76.00 246 LEU A N 1
ATOM 1917 C CA . LEU A 1 246 ? 13.594 -20.084 -23.481 1.00 76.00 246 LEU A CA 1
ATOM 1918 C C . LEU A 1 246 ? 14.794 -20.626 -22.685 1.00 76.00 246 LEU A C 1
ATOM 1920 O O . LEU A 1 246 ? 14.668 -20.934 -21.503 1.00 76.00 246 LEU A O 1
ATOM 1924 N N . ASN A 1 247 ? 15.947 -20.735 -23.339 1.00 75.12 247 ASN A N 1
ATOM 1925 C CA . ASN A 1 247 ? 17.215 -21.161 -22.750 1.00 75.12 247 ASN A CA 1
ATOM 1926 C C . ASN A 1 247 ? 17.936 -20.012 -22.018 1.00 75.12 247 ASN A C 1
ATOM 1928 O O . ASN A 1 247 ? 17.676 -18.832 -22.263 1.00 75.12 247 ASN A O 1
ATOM 1932 N N . GLU A 1 248 ? 18.934 -20.354 -21.193 1.00 69.06 248 GLU A N 1
ATOM 1933 C CA . GLU A 1 248 ? 19.775 -19.384 -20.463 1.00 69.06 248 GLU A CA 1
ATOM 1934 C C . GLU A 1 248 ? 20.553 -18.423 -21.380 1.00 69.06 248 GLU A C 1
ATOM 1936 O O . GLU A 1 248 ? 20.846 -17.288 -21.008 1.00 69.06 248 GLU A O 1
ATOM 1941 N N . ASP A 1 249 ? 20.882 -18.849 -22.602 1.00 68.31 249 ASP A N 1
ATOM 1942 C CA . ASP A 1 249 ? 21.554 -18.008 -23.599 1.00 68.31 249 ASP A CA 1
ATOM 1943 C C . ASP A 1 249 ? 20.587 -17.065 -24.346 1.00 68.31 249 ASP A C 1
ATOM 1945 O O . ASP A 1 249 ? 21.005 -16.287 -25.212 1.00 68.31 249 ASP A O 1
ATOM 1949 N N . GLY A 1 250 ? 19.298 -17.106 -23.992 1.00 68.94 250 GLY A N 1
ATOM 1950 C CA . GLY A 1 250 ? 18.230 -16.321 -24.597 1.00 68.94 250 GLY A CA 1
ATOM 1951 C C . GLY A 1 250 ? 17.722 -16.877 -25.928 1.00 68.94 250 GLY A C 1
ATOM 1952 O O . GLY A 1 250 ? 16.963 -16.184 -26.605 1.00 68.94 250 GLY A O 1
ATOM 1953 N N . THR A 1 251 ? 18.137 -18.085 -26.328 1.00 79.06 251 THR A N 1
ATOM 1954 C CA . THR A 1 251 ? 17.607 -18.776 -27.513 1.00 79.06 251 THR A CA 1
ATOM 1955 C C . THR A 1 251 ? 16.343 -19.566 -27.177 1.00 79.06 251 THR A C 1
ATOM 1957 O O . THR A 1 251 ? 16.144 -19.966 -26.035 1.00 79.06 251 THR A O 1
ATOM 1960 N N . ILE A 1 252 ? 15.465 -19.782 -28.161 1.00 81.44 252 ILE A N 1
ATOM 1961 C CA . ILE A 1 252 ? 14.239 -20.570 -27.974 1.00 81.44 252 ILE A CA 1
ATOM 1962 C C . ILE A 1 252 ? 14.409 -21.937 -28.639 1.00 81.44 252 ILE A C 1
ATOM 1964 O O . ILE A 1 252 ? 14.677 -22.016 -29.841 1.00 81.44 252 ILE A O 1
ATOM 1968 N N . GLU A 1 253 ? 14.210 -23.007 -27.872 1.00 82.56 253 GLU A N 1
ATOM 1969 C CA . GLU A 1 253 ? 14.199 -24.390 -28.354 1.00 82.56 253 GLU A CA 1
ATOM 1970 C C . GLU A 1 253 ? 12.771 -24.937 -28.429 1.00 82.56 253 GLU A C 1
ATOM 1972 O O . GLU A 1 253 ? 11.983 -24.781 -27.499 1.00 82.56 253 GLU A O 1
ATOM 1977 N N . ALA A 1 254 ? 12.429 -25.598 -29.538 1.00 86.88 254 ALA A N 1
ATOM 1978 C CA . ALA A 1 254 ? 11.130 -26.243 -29.728 1.00 86.88 254 ALA A CA 1
ATOM 1979 C C . ALA A 1 254 ? 11.231 -27.460 -30.650 1.00 86.88 254 ALA A C 1
ATOM 1981 O O . ALA A 1 254 ? 12.054 -27.485 -31.570 1.00 86.88 254 ALA A O 1
ATOM 1982 N N . GLU A 1 255 ? 10.362 -28.449 -30.421 1.00 85.62 255 GLU A N 1
ATOM 1983 C CA . GLU A 1 255 ? 10.282 -29.665 -31.240 1.00 85.62 255 GLU A CA 1
ATOM 1984 C C . GLU A 1 255 ? 9.649 -29.405 -32.615 1.00 85.62 255 GLU A C 1
ATOM 1986 O O . GLU A 1 255 ? 10.035 -30.031 -33.606 1.00 85.62 255 GLU A O 1
ATOM 1991 N N . GLU A 1 256 ? 8.701 -28.467 -32.688 1.00 90.12 256 GLU A N 1
ATOM 1992 C CA . GLU A 1 256 ? 7.963 -28.128 -33.901 1.00 90.12 256 GLU A CA 1
ATOM 1993 C C . GLU A 1 256 ? 8.026 -26.623 -34.181 1.00 90.12 256 GLU A C 1
ATOM 1995 O O . GLU A 1 256 ? 7.902 -25.793 -33.281 1.00 90.12 256 GLU A O 1
ATOM 2000 N N . TRP A 1 257 ? 8.228 -26.281 -35.454 1.00 92.69 257 TRP A N 1
ATOM 2001 C CA . TRP A 1 257 ? 8.214 -24.910 -35.953 1.00 92.69 257 TRP A CA 1
ATOM 2002 C C . TRP A 1 257 ? 7.204 -24.808 -37.087 1.00 92.69 257 TRP A C 1
ATOM 2004 O O . TRP A 1 257 ? 7.242 -25.608 -38.027 1.00 92.69 257 TRP A O 1
ATOM 2014 N N . GLY A 1 258 ? 6.333 -23.808 -37.036 1.00 93.12 258 GLY A N 1
ATOM 2015 C CA . GLY A 1 258 ? 5.314 -23.611 -38.059 1.00 93.12 258 GLY A CA 1
ATOM 2016 C C . GLY A 1 258 ? 4.761 -22.187 -38.087 1.00 93.12 258 GLY A C 1
ATOM 2017 O O . GLY A 1 258 ? 5.185 -21.349 -37.288 1.00 93.12 258 GLY A O 1
ATOM 2018 N N . PRO A 1 259 ? 3.863 -21.881 -39.041 1.00 93.81 259 PRO A N 1
ATOM 2019 C CA . PRO A 1 259 ? 3.267 -20.558 -39.163 1.00 93.81 259 PRO A CA 1
ATOM 2020 C C . PRO A 1 259 ? 2.416 -20.218 -37.934 1.00 93.81 259 PRO A C 1
ATOM 2022 O O . PRO A 1 259 ? 1.652 -21.060 -37.451 1.00 93.81 259 PRO A O 1
ATOM 2025 N N . GLY A 1 260 ? 2.556 -19.004 -37.418 1.00 93.00 260 GLY A N 1
ATOM 2026 C CA . GLY A 1 260 ? 1.849 -18.577 -36.218 1.00 93.00 260 GLY A CA 1
ATOM 2027 C C . GLY A 1 260 ? 2.255 -17.198 -35.731 1.00 93.00 260 GLY A C 1
ATOM 2028 O O . GLY A 1 260 ? 2.956 -16.465 -36.427 1.00 93.00 260 GLY A O 1
ATOM 2029 N N . ARG A 1 261 ? 1.821 -16.850 -34.524 1.00 93.88 261 ARG A N 1
ATOM 2030 C CA . ARG A 1 261 ? 2.086 -15.544 -33.911 1.00 93.88 261 ARG A CA 1
ATOM 2031 C C . ARG A 1 261 ? 2.237 -15.657 -32.403 1.00 93.88 261 ARG A C 1
ATOM 2033 O O . ARG A 1 261 ? 1.747 -16.600 -31.791 1.00 93.88 261 ARG A O 1
ATOM 2040 N N . TRP A 1 262 ? 2.888 -14.669 -31.803 1.00 94.25 262 TRP A N 1
ATOM 2041 C CA . TRP A 1 262 ? 2.896 -14.529 -30.351 1.00 94.25 262 TRP A CA 1
ATOM 2042 C C . TRP A 1 262 ? 1.537 -14.018 -29.864 1.00 94.25 262 TRP A C 1
ATOM 2044 O O . TRP A 1 262 ? 0.927 -13.165 -30.507 1.00 94.25 262 TRP A O 1
ATOM 2054 N N . THR A 1 263 ? 1.083 -14.535 -28.729 1.00 94.69 263 THR A N 1
ATOM 2055 C CA . THR A 1 263 ? -0.163 -14.147 -28.060 1.00 94.69 263 THR A CA 1
ATOM 2056 C C . THR A 1 263 ? 0.074 -14.094 -26.551 1.00 94.69 263 THR A C 1
ATOM 2058 O O . THR A 1 263 ? 0.931 -14.822 -26.047 1.00 94.69 263 THR A O 1
ATOM 2061 N N . ALA A 1 264 ? -0.641 -13.215 -25.851 1.00 95.12 264 ALA A N 1
ATOM 2062 C CA . ALA A 1 264 ? -0.658 -13.075 -24.392 1.00 95.12 264 ALA A CA 1
ATOM 2063 C C . ALA A 1 264 ? -1.911 -12.292 -23.971 1.00 95.12 264 ALA A C 1
ATOM 2065 O O . ALA A 1 264 ? -2.428 -11.503 -24.765 1.00 95.12 264 ALA A O 1
ATOM 2066 N N . SER A 1 265 ? -2.378 -12.472 -22.738 1.00 95.31 265 SER A N 1
ATOM 2067 C CA . SER A 1 265 ? -3.602 -11.826 -22.246 1.00 95.31 265 SER A CA 1
ATOM 2068 C C . SER A 1 265 ? -3.430 -10.449 -21.629 1.00 95.31 265 SER A C 1
ATOM 2070 O O . SER A 1 265 ? -4.416 -9.714 -21.533 1.00 95.31 265 SER A O 1
ATOM 2072 N N . SER A 1 266 ? -2.216 -10.079 -21.224 1.00 95.44 266 SER A N 1
ATOM 2073 C CA . SER A 1 266 ? -1.971 -8.806 -20.554 1.00 95.44 266 SER A CA 1
ATOM 2074 C C . SER A 1 266 ? -0.573 -8.248 -20.792 1.00 95.44 266 SER A C 1
ATOM 2076 O O . SER A 1 266 ? 0.376 -8.968 -21.114 1.00 95.44 266 SER A O 1
ATOM 2078 N N . VAL A 1 267 ? -0.446 -6.938 -20.584 1.00 95.25 267 VAL A N 1
ATOM 2079 C CA . VAL A 1 267 ? 0.828 -6.212 -20.575 1.00 95.25 267 VAL A CA 1
ATOM 2080 C C . VAL A 1 267 ? 0.807 -5.114 -19.517 1.00 95.25 267 VAL A C 1
ATOM 2082 O O . VAL A 1 267 ? -0.258 -4.622 -19.143 1.00 95.25 267 VAL A O 1
ATOM 2085 N N . TRP A 1 268 ? 1.987 -4.712 -19.061 1.00 91.50 268 TRP A N 1
ATOM 2086 C CA . TRP A 1 268 ? 2.154 -3.538 -18.215 1.00 91.50 268 TRP A CA 1
ATOM 2087 C C . TRP A 1 268 ? 2.188 -2.233 -19.019 1.00 91.50 268 TRP A C 1
ATOM 2089 O O . TRP A 1 268 ? 2.710 -2.159 -20.134 1.00 91.50 268 TRP A O 1
ATOM 2099 N N . MET A 1 269 ? 1.681 -1.177 -18.398 1.00 92.88 269 MET A N 1
ATOM 2100 C CA . MET A 1 269 ? 1.952 0.213 -18.728 1.00 92.88 269 MET A CA 1
ATOM 2101 C C . MET A 1 269 ? 2.436 0.889 -17.453 1.00 92.88 269 MET A C 1
ATOM 2103 O O . MET A 1 269 ? 1.739 0.872 -16.442 1.00 92.88 269 MET A O 1
ATOM 2107 N N . ILE A 1 270 ? 3.646 1.437 -17.478 1.00 91.12 270 ILE A N 1
ATOM 2108 C CA . ILE A 1 270 ? 4.330 1.866 -16.256 1.00 91.12 270 ILE A CA 1
ATOM 2109 C C . ILE A 1 270 ? 4.637 3.359 -16.330 1.00 91.12 270 ILE A C 1
ATOM 2111 O O . ILE A 1 270 ? 5.083 3.842 -17.372 1.00 91.12 270 ILE A O 1
ATOM 2115 N N . LEU A 1 271 ? 4.429 4.088 -15.234 1.00 90.56 271 LEU A N 1
ATOM 2116 C CA . LEU A 1 271 ? 4.853 5.477 -15.087 1.00 90.56 271 LEU A CA 1
ATOM 2117 C C . LEU A 1 271 ? 6.000 5.616 -14.098 1.00 90.56 271 LEU A C 1
ATOM 2119 O O . LEU A 1 271 ? 6.066 4.860 -13.138 1.00 90.56 271 LEU A O 1
ATOM 2123 N N . ASN A 1 272 ? 6.879 6.592 -14.325 1.00 86.50 272 ASN A N 1
ATOM 2124 C CA . ASN A 1 272 ? 7.940 6.960 -13.387 1.00 86.50 272 ASN A CA 1
ATOM 2125 C C . ASN A 1 272 ? 7.808 8.435 -13.023 1.00 86.50 272 ASN A C 1
ATOM 2127 O O . ASN A 1 272 ? 7.882 9.301 -13.905 1.00 86.50 272 ASN A O 1
ATOM 2131 N N . LEU A 1 273 ? 7.625 8.716 -11.737 1.00 86.19 273 LEU A N 1
ATOM 2132 C CA . LEU A 1 273 ? 7.392 10.056 -11.219 1.00 86.19 273 LEU A CA 1
ATOM 2133 C C . LEU A 1 273 ? 8.478 10.509 -10.256 1.00 86.19 273 LEU A C 1
ATOM 2135 O O . LEU A 1 273 ? 8.960 9.745 -9.427 1.00 86.19 273 LEU A O 1
ATOM 2139 N N . ASP A 1 274 ? 8.774 11.800 -10.308 1.00 85.06 274 ASP A N 1
ATOM 2140 C CA . ASP A 1 274 ? 9.623 12.498 -9.354 1.00 85.06 274 ASP A CA 1
ATOM 2141 C C . ASP A 1 274 ? 8.833 12.770 -8.068 1.00 85.06 274 ASP A C 1
ATOM 2143 O O . ASP A 1 274 ? 8.120 13.774 -7.938 1.00 85.06 274 ASP A O 1
ATOM 2147 N N . ARG A 1 275 ? 8.943 11.836 -7.119 1.00 85.00 275 ARG A N 1
ATOM 2148 C CA . ARG A 1 275 ? 8.250 11.896 -5.830 1.00 85.00 275 ARG A CA 1
ATOM 2149 C C . ARG A 1 275 ? 8.610 13.157 -5.053 1.00 85.00 275 ARG A C 1
ATOM 2151 O O . ARG A 1 275 ? 7.714 13.802 -4.512 1.00 85.00 275 ARG A O 1
ATOM 2158 N N . GLN A 1 276 ? 9.892 13.522 -5.011 1.00 82.31 276 GLN A N 1
ATOM 2159 C CA . GLN A 1 276 ? 10.359 14.684 -4.254 1.00 82.31 276 GLN A CA 1
ATOM 2160 C C . GLN A 1 276 ? 9.745 15.970 -4.807 1.00 82.31 276 GLN A C 1
ATOM 2162 O O . GLN A 1 276 ? 9.197 16.774 -4.055 1.00 82.31 276 GLN A O 1
ATOM 2167 N N . ASN A 1 277 ? 9.756 16.130 -6.129 1.00 86.44 277 ASN A N 1
ATOM 2168 C CA . ASN A 1 277 ? 9.145 17.276 -6.787 1.00 86.44 277 ASN A CA 1
ATOM 2169 C C . ASN A 1 277 ? 7.624 17.325 -6.556 1.00 86.44 277 ASN A C 1
ATOM 2171 O O . ASN A 1 277 ? 7.061 18.403 -6.372 1.00 86.44 277 ASN A O 1
ATOM 2175 N N . MET A 1 278 ? 6.935 16.182 -6.502 1.00 90.00 278 MET A N 1
ATOM 2176 C CA . MET A 1 278 ? 5.519 16.156 -6.119 1.00 90.00 278 MET A CA 1
ATOM 2177 C C . MET A 1 278 ? 5.309 16.629 -4.674 1.00 90.00 278 MET A C 1
ATOM 2179 O O . MET A 1 278 ? 4.460 17.491 -4.438 1.00 90.00 278 MET A O 1
ATOM 2183 N N . VAL A 1 279 ? 6.102 16.134 -3.718 1.00 88.88 279 VAL A N 1
ATOM 2184 C CA . VAL A 1 279 ? 6.021 16.551 -2.306 1.00 88.88 279 VAL A CA 1
ATOM 2185 C C . VAL A 1 279 ? 6.272 18.052 -2.153 1.00 88.88 279 VAL A C 1
ATOM 2187 O O . VAL A 1 279 ? 5.479 18.754 -1.521 1.00 88.88 279 VAL A O 1
ATOM 2190 N N . ASP A 1 280 ? 7.301 18.578 -2.820 1.00 88.56 280 ASP A N 1
ATOM 2191 C CA . ASP A 1 280 ? 7.625 20.009 -2.822 1.00 88.56 280 ASP A CA 1
ATOM 2192 C C . ASP A 1 280 ? 6.467 20.875 -3.363 1.00 88.56 280 ASP A C 1
ATOM 2194 O O . ASP A 1 280 ? 6.304 22.033 -2.968 1.00 88.56 280 ASP A O 1
ATOM 2198 N N . ASN A 1 281 ? 5.616 20.305 -4.223 1.00 91.62 281 ASN A N 1
ATOM 2199 C CA . ASN A 1 281 ? 4.447 20.957 -4.815 1.00 91.62 281 ASN A CA 1
ATOM 2200 C C . ASN A 1 281 ? 3.110 20.591 -4.144 1.00 91.62 281 ASN A C 1
ATOM 2202 O O . ASN A 1 281 ? 2.053 20.840 -4.721 1.00 91.62 281 ASN A O 1
ATOM 2206 N N . GLY A 1 282 ? 3.126 20.072 -2.913 1.00 92.12 282 GLY A N 1
ATOM 2207 C CA . GLY A 1 282 ? 1.910 19.927 -2.104 1.00 92.12 282 GLY A CA 1
ATOM 2208 C C . GLY A 1 282 ? 1.209 18.580 -2.183 1.00 92.12 282 GLY A C 1
ATOM 2209 O O . GLY A 1 282 ? 0.037 18.496 -1.815 1.00 92.12 282 GLY A O 1
ATOM 2210 N N . TRP A 1 283 ? 1.893 17.545 -2.660 1.00 92.75 283 TRP A N 1
ATOM 2211 C CA . TRP A 1 283 ? 1.395 16.172 -2.651 1.00 92.75 283 TRP A CA 1
ATOM 2212 C C . TRP A 1 283 ? 1.929 15.399 -1.447 1.00 92.75 283 TRP A C 1
ATOM 2214 O O . TRP A 1 283 ? 3.028 15.661 -0.966 1.00 92.75 283 TRP A O 1
ATOM 2224 N N . THR A 1 284 ? 1.174 14.411 -0.977 1.00 89.31 284 THR A N 1
ATOM 2225 C CA . THR A 1 284 ? 1.664 13.434 -0.003 1.00 89.31 284 THR A CA 1
ATOM 2226 C C . THR A 1 284 ? 1.367 12.012 -0.454 1.00 89.31 284 THR A C 1
ATOM 2228 O O . THR A 1 284 ? 0.313 11.724 -1.024 1.00 89.31 284 THR A O 1
ATOM 2231 N N . PHE A 1 285 ? 2.324 11.131 -0.180 1.00 85.06 285 PHE A N 1
ATOM 2232 C CA . PHE A 1 285 ? 2.221 9.688 -0.392 1.00 85.06 285 PHE A CA 1
ATOM 2233 C C . PHE A 1 285 ? 1.832 8.952 0.897 1.00 85.06 285 PHE A C 1
ATOM 2235 O O . PHE A 1 285 ? 1.633 7.748 0.859 1.00 85.06 285 PHE A O 1
ATOM 2242 N N . ALA A 1 286 ? 1.743 9.664 2.025 1.00 82.25 286 ALA A N 1
ATOM 2243 C CA . ALA A 1 286 ? 1.256 9.128 3.287 1.00 82.25 286 ALA A CA 1
ATOM 2244 C C . ALA A 1 286 ? -0.209 9.536 3.466 1.00 82.25 286 ALA A C 1
ATOM 2246 O O . ALA A 1 286 ? -0.522 10.730 3.552 1.00 82.25 286 ALA A O 1
ATOM 2247 N N . TRP A 1 287 ? -1.107 8.551 3.529 1.00 82.56 287 TRP A N 1
ATOM 2248 C CA . TRP A 1 287 ? -2.547 8.786 3.642 1.00 82.56 287 TRP A CA 1
ATOM 2249 C C . TRP A 1 287 ? -2.909 9.572 4.907 1.00 82.56 287 TRP A C 1
ATOM 2251 O O . TRP A 1 287 ? -3.789 10.433 4.888 1.00 82.56 287 TRP A O 1
ATOM 2261 N N . ILE A 1 288 ? -2.188 9.326 6.003 1.00 76.75 288 ILE A N 1
ATOM 2262 C CA . ILE A 1 288 ? -2.401 10.003 7.286 1.00 76.75 288 ILE A CA 1
ATOM 2263 C C . ILE A 1 288 ? -2.088 11.505 7.266 1.00 76.75 288 ILE A C 1
ATOM 2265 O O . ILE A 1 288 ? -2.718 12.264 8.006 1.00 76.75 288 ILE A O 1
ATOM 2269 N N . ASP A 1 289 ? -1.160 11.929 6.409 1.00 82.25 289 ASP A N 1
ATOM 2270 C CA . ASP A 1 289 ? -0.766 13.332 6.251 1.00 82.25 289 ASP A CA 1
ATOM 2271 C C . ASP A 1 289 ? -1.640 14.060 5.223 1.00 82.25 289 ASP A C 1
ATOM 2273 O O . ASP A 1 289 ? -1.568 15.284 5.086 1.00 82.25 289 ASP A O 1
ATOM 2277 N N . ALA A 1 290 ? -2.455 13.315 4.472 1.00 85.75 290 ALA A N 1
ATOM 2278 C CA . ALA A 1 290 ? -3.300 13.873 3.438 1.00 85.75 290 ALA A CA 1
ATOM 2279 C C . ALA A 1 290 ? -4.482 14.638 4.028 1.00 85.75 290 ALA A C 1
ATOM 2281 O O . ALA A 1 290 ? -5.005 14.353 5.111 1.00 85.75 290 ALA A O 1
ATOM 2282 N N . ARG A 1 291 ? -4.969 15.603 3.251 1.00 86.00 291 ARG A N 1
ATOM 2283 C CA . ARG A 1 291 ? -6.201 16.310 3.574 1.00 86.00 291 ARG A CA 1
ATOM 2284 C C . ARG A 1 291 ? -7.369 15.326 3.752 1.00 86.00 291 ARG A C 1
ATOM 2286 O O . ARG A 1 291 ? -7.627 14.516 2.862 1.00 86.00 291 ARG A O 1
ATOM 2293 N N . PRO A 1 292 ? -8.153 15.438 4.841 1.00 79.12 292 PRO A N 1
ATOM 2294 C CA . PRO A 1 292 ? -9.315 14.586 5.043 1.00 79.12 292 PRO A CA 1
ATOM 2295 C C . PRO A 1 292 ? -10.427 14.943 4.052 1.00 79.12 292 PRO A C 1
ATOM 2297 O O . PRO A 1 292 ? -11.048 16.007 4.143 1.00 79.12 292 PRO A O 1
ATOM 2300 N N . GLU A 1 293 ? -10.723 14.022 3.140 1.00 81.88 293 GLU A N 1
ATOM 2301 C CA . GLU A 1 293 ? -11.768 14.160 2.126 1.00 81.88 293 GLU A CA 1
ATOM 2302 C C . GLU A 1 293 ? -12.675 12.928 2.091 1.00 81.88 293 GLU A C 1
ATOM 2304 O O . GLU A 1 293 ? -12.308 11.858 2.570 1.00 81.88 293 GLU A O 1
ATOM 2309 N N . PHE A 1 294 ? -13.912 13.098 1.605 1.00 79.62 294 PHE A N 1
ATOM 2310 C CA . PHE A 1 294 ? -14.904 12.023 1.657 1.00 79.62 294 PHE A CA 1
ATOM 2311 C C . PHE A 1 294 ? -14.778 11.061 0.473 1.00 79.62 294 PHE A C 1
ATOM 2313 O O . PHE A 1 294 ? -14.664 9.883 0.730 1.00 79.62 294 PHE A O 1
ATOM 2320 N N . GLY A 1 295 ? -14.794 11.517 -0.786 1.00 83.50 295 GLY A N 1
ATOM 2321 C CA . GLY A 1 295 ? -14.521 10.667 -1.967 1.00 83.50 295 GLY A CA 1
ATOM 2322 C C . GLY A 1 295 ? -15.367 9.387 -2.127 1.00 83.50 295 GLY A C 1
ATOM 2323 O O . GLY A 1 295 ? -14.926 8.422 -2.748 1.00 83.50 295 GLY A O 1
ATOM 2324 N N . PHE A 1 296 ? -16.575 9.339 -1.548 1.00 87.12 296 PHE A N 1
ATOM 2325 C CA . PHE A 1 296 ? -17.471 8.179 -1.629 1.00 87.12 296 PHE A CA 1
ATOM 2326 C C . PHE A 1 296 ? -18.901 8.593 -1.994 1.00 87.12 296 PHE A C 1
ATOM 2328 O O . PHE A 1 296 ? -19.480 9.496 -1.379 1.00 87.12 296 PHE A O 1
ATOM 2335 N N . GLU A 1 297 ? -19.522 7.870 -2.926 1.00 87.31 297 GLU A N 1
ATOM 2336 C CA . GLU A 1 297 ? -20.943 7.991 -3.254 1.00 87.31 297 GLU A CA 1
ATOM 2337 C C . GLU A 1 297 ? -21.740 6.841 -2.621 1.00 87.31 297 GLU A C 1
ATOM 2339 O O . GLU A 1 297 ? -21.277 5.709 -2.484 1.00 87.31 297 GLU A O 1
ATOM 2344 N N . ARG A 1 298 ? -22.969 7.119 -2.182 1.00 86.31 298 ARG A N 1
ATOM 2345 C CA . ARG A 1 298 ? -23.820 6.106 -1.553 1.00 86.31 298 ARG A CA 1
ATOM 2346 C C . ARG A 1 298 ? -24.609 5.314 -2.596 1.00 86.31 298 ARG A C 1
ATOM 2348 O O . ARG A 1 298 ? -25.521 5.861 -3.214 1.00 86.31 298 ARG A O 1
ATOM 2355 N N . GLU A 1 299 ? -24.415 3.999 -2.625 1.00 82.88 299 GLU A N 1
ATOM 2356 C CA . GLU A 1 299 ? -25.152 3.065 -3.479 1.00 82.88 299 GLU A CA 1
ATOM 2357 C C . GLU A 1 299 ? -26.007 2.098 -2.634 1.00 82.88 299 GLU A C 1
ATOM 2359 O O . GLU A 1 299 ? -25.597 1.034 -2.177 1.00 82.88 299 GLU A O 1
ATOM 2364 N N . GLY A 1 300 ? -27.255 2.489 -2.355 1.00 86.06 300 GLY A N 1
ATOM 2365 C CA . GLY A 1 300 ? -28.155 1.694 -1.512 1.00 86.06 300 GLY A CA 1
ATOM 2366 C C . GLY A 1 300 ? -27.711 1.633 -0.040 1.00 86.06 300 GLY A C 1
ATOM 2367 O O . GLY A 1 300 ? -27.973 2.571 0.733 1.00 86.06 300 GLY A O 1
ATOM 2368 N N . LEU A 1 301 ? -27.131 0.495 0.363 1.00 81.56 301 LEU A N 1
ATOM 2369 C CA . LEU A 1 301 ? -26.572 0.253 1.705 1.00 81.56 301 LEU A CA 1
ATOM 2370 C C . LEU A 1 301 ? -25.037 0.218 1.726 1.00 81.56 301 LEU A C 1
ATOM 2372 O O . LEU A 1 301 ? -24.483 0.290 2.820 1.00 81.56 301 LEU A O 1
ATOM 2376 N N . SER A 1 302 ? -24.386 0.131 0.566 1.00 81.25 302 SER A N 1
ATOM 2377 C CA . SER A 1 302 ? -22.934 0.214 0.412 1.00 81.25 302 SER A CA 1
ATOM 2378 C C . SER A 1 302 ? -22.518 1.608 -0.063 1.00 81.25 302 SER A C 1
ATOM 2380 O O . SER A 1 302 ? -23.354 2.465 -0.386 1.00 81.25 302 SER A O 1
ATOM 2382 N N . PHE A 1 303 ? -21.213 1.844 -0.057 1.00 83.50 303 PHE A N 1
ATOM 2383 C CA . PHE A 1 303 ? -20.580 2.994 -0.684 1.00 83.50 303 PHE A CA 1
ATOM 2384 C C . PHE A 1 303 ? -19.765 2.536 -1.888 1.00 83.50 303 PHE A C 1
ATOM 2386 O O . PHE A 1 303 ? -19.147 1.475 -1.847 1.00 83.50 303 PHE A O 1
ATOM 2393 N N . LYS A 1 304 ? -19.769 3.352 -2.939 1.00 84.06 304 LYS A N 1
ATOM 2394 C CA . LYS A 1 304 ? -18.891 3.226 -4.097 1.00 84.06 304 LYS A CA 1
ATOM 2395 C C . LYS A 1 304 ? -17.847 4.340 -4.034 1.00 84.06 304 LYS A C 1
ATOM 2397 O O . LYS A 1 304 ? -18.141 5.439 -3.561 1.00 84.06 304 LYS A O 1
ATOM 2402 N N . THR A 1 305 ? -16.633 4.041 -4.475 1.00 85.50 305 THR A N 1
ATOM 2403 C CA . THR A 1 305 ? -15.554 5.026 -4.587 1.00 85.50 305 THR A CA 1
ATOM 2404 C C . THR A 1 305 ? -15.882 6.031 -5.692 1.00 85.50 305 THR A C 1
ATOM 2406 O O . THR A 1 305 ? -16.258 5.623 -6.788 1.00 85.50 305 THR A O 1
ATOM 2409 N N . ASP A 1 306 ? -15.761 7.321 -5.382 1.00 87.69 306 ASP A N 1
ATOM 2410 C CA . ASP A 1 306 ? -15.900 8.448 -6.316 1.00 87.69 306 ASP A CA 1
ATOM 2411 C C . ASP A 1 306 ? -14.627 9.302 -6.176 1.00 87.69 306 ASP A C 1
ATOM 2413 O O . ASP A 1 306 ? -14.556 10.143 -5.267 1.00 87.69 306 ASP A O 1
ATOM 2417 N N . PRO A 1 307 ? -13.567 8.994 -6.953 1.00 87.06 307 PRO A N 1
ATOM 2418 C CA . PRO A 1 307 ? -12.237 9.558 -6.754 1.00 87.06 307 PRO A CA 1
ATOM 2419 C C . PRO A 1 307 ? -12.220 11.086 -6.781 1.00 87.06 307 PRO A C 1
ATOM 2421 O O . PRO A 1 307 ? -12.831 11.730 -7.636 1.00 87.06 307 PRO A O 1
ATOM 2424 N N . ILE A 1 308 ? -11.470 11.696 -5.860 1.00 89.12 308 ILE A N 1
ATOM 2425 C CA . ILE A 1 308 ? -11.316 13.150 -5.862 1.00 89.12 308 ILE A CA 1
ATOM 2426 C C . ILE A 1 308 ? -10.409 13.579 -7.017 1.00 89.12 308 ILE A C 1
ATOM 2428 O O . ILE A 1 308 ? -9.236 13.226 -7.091 1.00 89.12 308 ILE A O 1
ATOM 2432 N N . GLN A 1 309 ? -10.961 14.411 -7.894 1.00 89.00 309 GLN A N 1
ATOM 2433 C CA . GLN A 1 309 ? -10.259 14.982 -9.036 1.00 89.00 309 GLN A CA 1
ATOM 2434 C C . GLN A 1 309 ? -9.514 16.259 -8.616 1.00 89.00 309 GLN A C 1
ATOM 2436 O O . GLN A 1 309 ? -10.098 17.347 -8.551 1.00 89.00 309 GLN A O 1
ATOM 2441 N N . TYR A 1 310 ? -8.221 16.135 -8.315 1.00 88.44 310 TYR A N 1
ATOM 2442 C CA . TYR A 1 310 ? -7.345 17.278 -8.049 1.00 88.44 310 TYR A CA 1
ATOM 2443 C C . TYR A 1 310 ? -6.774 17.873 -9.335 1.00 88.44 310 TYR A C 1
ATOM 2445 O O . TYR A 1 310 ? -6.522 17.176 -10.313 1.00 88.44 310 TYR A O 1
ATOM 2453 N N . THR A 1 311 ? -6.463 19.169 -9.299 1.00 90.00 311 THR A N 1
ATOM 2454 C CA . THR A 1 311 ? -5.594 19.783 -10.313 1.00 90.00 311 THR A CA 1
ATOM 2455 C C . THR A 1 311 ? -4.212 20.032 -9.721 1.00 90.00 311 THR A C 1
ATOM 2457 O O . THR A 1 311 ? -4.093 20.430 -8.562 1.00 90.00 311 THR A O 1
ATOM 2460 N N . MET A 1 312 ? -3.161 19.838 -10.520 1.00 90.88 312 MET A N 1
ATOM 2461 C CA . MET A 1 312 ? -1.775 20.025 -10.064 1.00 90.88 312 MET A CA 1
ATOM 2462 C C . MET A 1 312 ? -1.538 21.450 -9.532 1.00 90.88 312 MET A C 1
ATOM 2464 O O . MET A 1 312 ? -0.921 21.632 -8.486 1.00 90.88 312 MET A O 1
ATOM 2468 N N . ASP A 1 313 ? -2.108 22.457 -10.207 1.00 91.19 313 ASP A N 1
ATOM 2469 C CA . ASP A 1 313 ? -2.004 23.868 -9.812 1.00 91.19 313 ASP A CA 1
ATOM 2470 C C . ASP A 1 313 ? -2.728 24.157 -8.486 1.00 91.19 313 ASP A C 1
ATOM 2472 O O . ASP A 1 313 ? -2.294 25.006 -7.708 1.00 91.19 313 ASP A O 1
ATOM 2476 N N . GLN A 1 314 ? -3.848 23.475 -8.219 1.00 91.38 314 GLN A N 1
ATOM 2477 C CA . GLN A 1 314 ? -4.581 23.634 -6.964 1.00 91.38 314 GLN A CA 1
ATOM 2478 C C . GLN A 1 314 ? -3.729 23.173 -5.780 1.00 91.38 314 GLN A C 1
ATOM 2480 O O . GLN A 1 314 ? -3.597 23.928 -4.818 1.00 91.38 314 GLN A O 1
ATOM 2485 N N . CYS A 1 315 ? -3.135 21.982 -5.865 1.00 92.12 315 CYS A N 1
ATOM 2486 C CA . CYS A 1 315 ? -2.306 21.432 -4.792 1.00 92.12 315 CYS A CA 1
ATOM 2487 C C . CYS A 1 315 ? -1.080 22.314 -4.520 1.00 92.12 315 CYS A C 1
ATOM 2489 O O . CYS A 1 315 ? -0.790 22.628 -3.364 1.00 92.12 315 CYS A O 1
ATOM 2491 N N . GLU A 1 316 ? -0.442 22.835 -5.574 1.00 92.38 316 GLU A N 1
ATOM 2492 C CA . GLU A 1 316 ? 0.682 23.767 -5.442 1.00 92.38 316 GLU A CA 1
ATOM 2493 C C . GLU A 1 316 ? 0.267 25.068 -4.729 1.00 92.38 316 GLU A C 1
ATOM 2495 O O . GLU A 1 316 ? 0.919 25.515 -3.780 1.00 92.38 316 GLU A O 1
ATOM 2500 N N . VAL A 1 317 ? -0.848 25.679 -5.146 1.00 93.25 317 VAL A N 1
ATOM 2501 C CA . VAL A 1 317 ? -1.351 26.928 -4.550 1.00 93.25 317 VAL A CA 1
ATOM 2502 C C . VAL A 1 317 ? -1.765 26.733 -3.091 1.00 93.25 317 VAL A C 1
ATOM 2504 O O . VAL A 1 317 ? -1.548 27.621 -2.263 1.00 93.25 317 VAL A O 1
ATOM 2507 N N . GLU A 1 318 ? -2.381 25.603 -2.764 1.00 90.31 318 GLU A N 1
ATOM 2508 C CA . GLU A 1 318 ? -2.826 25.286 -1.407 1.00 90.31 318 GLU A CA 1
ATOM 2509 C C . GLU A 1 318 ? -1.640 25.003 -0.474 1.00 90.31 318 GLU A C 1
ATOM 2511 O O . GLU A 1 318 ? -1.623 25.508 0.653 1.00 90.31 318 GLU A O 1
ATOM 2516 N N . ASN A 1 319 ? -0.600 24.324 -0.964 1.00 91.38 319 ASN A N 1
ATOM 2517 C CA . ASN A 1 319 ? 0.652 24.134 -0.231 1.00 91.38 319 ASN A CA 1
ATOM 2518 C C . ASN A 1 319 ? 1.338 25.472 0.083 1.00 91.38 319 ASN A C 1
ATOM 2520 O O . ASN A 1 319 ? 1.732 25.735 1.219 1.00 91.38 319 ASN A O 1
ATOM 2524 N N . GLN A 1 320 ? 1.378 26.398 -0.883 1.00 91.31 320 GLN A N 1
ATOM 2525 C CA . GLN A 1 320 ? 1.889 27.759 -0.659 1.00 91.31 320 GLN A CA 1
ATOM 2526 C C . GLN A 1 320 ? 1.083 28.543 0.396 1.00 91.31 320 GLN A C 1
ATOM 2528 O O . GLN A 1 320 ? 1.598 29.490 0.998 1.00 91.31 320 GLN A O 1
ATOM 2533 N N . GLN A 1 321 ? -0.179 28.168 0.634 1.00 92.62 321 GLN A N 1
ATOM 2534 C CA . GLN A 1 321 ? -1.032 28.734 1.685 1.00 92.62 321 GLN A CA 1
ATOM 2535 C C . GLN A 1 321 ? -0.874 28.027 3.042 1.00 92.62 321 GLN A C 1
ATOM 2537 O O . GLN A 1 321 ? -1.440 28.502 4.031 1.00 92.62 321 GLN A O 1
ATOM 2542 N N . GLY A 1 322 ? -0.088 26.947 3.109 1.00 88.38 322 GLY A N 1
ATOM 2543 C CA . GLY A 1 322 ? 0.126 26.137 4.307 1.00 88.38 322 GLY A CA 1
ATOM 2544 C C . GLY A 1 322 ? -1.077 25.269 4.679 1.00 88.38 322 GLY A C 1
ATOM 2545 O O . GLY A 1 322 ? -1.328 25.076 5.868 1.00 88.38 322 GLY A O 1
ATOM 2546 N N . LEU A 1 323 ? -1.860 24.834 3.687 1.00 88.56 323 LEU A N 1
ATOM 2547 C CA . LEU A 1 323 ? -2.927 23.847 3.864 1.00 88.56 323 LEU A CA 1
ATOM 2548 C C . LEU A 1 323 ? -2.367 22.422 3.777 1.00 88.56 323 LEU A C 1
ATOM 2550 O O . LEU A 1 323 ? -1.301 22.214 3.203 1.00 88.56 323 LEU A O 1
ATOM 2554 N N . ASP A 1 324 ? -3.117 21.457 4.315 1.00 89.38 324 ASP A N 1
ATOM 2555 C CA . ASP A 1 324 ? -2.755 20.037 4.260 1.00 89.38 324 ASP A CA 1
ATOM 2556 C C . ASP A 1 324 ? -2.610 19.566 2.796 1.00 89.38 324 ASP A C 1
ATOM 2558 O O . ASP A 1 324 ? -3.412 19.995 1.943 1.00 89.38 324 ASP A O 1
ATOM 2562 N N . PRO A 1 325 ? -1.616 18.705 2.501 1.00 92.56 325 PRO A N 1
ATOM 2563 C CA . PRO A 1 325 ? -1.289 18.266 1.147 1.00 92.56 325 PRO A CA 1
ATOM 2564 C C . PRO A 1 325 ? -2.390 17.404 0.510 1.00 92.56 325 PRO A C 1
ATOM 2566 O O . PRO A 1 325 ? -3.209 16.778 1.190 1.00 92.56 325 PRO A O 1
ATOM 2569 N N . CYS A 1 326 ? -2.399 17.369 -0.822 1.00 93.75 326 CYS A N 1
ATOM 2570 C CA . CYS A 1 326 ? -3.275 16.516 -1.623 1.00 93.75 326 CYS A CA 1
ATOM 2571 C C . CYS A 1 326 ? -2.834 15.048 -1.551 1.00 93.75 326 CYS A C 1
ATOM 2573 O O . CYS A 1 326 ? -1.637 14.755 -1.601 1.00 93.75 326 CYS A O 1
ATOM 2575 N N . SER A 1 327 ? -3.796 14.124 -1.490 1.00 91.94 327 SER A N 1
ATOM 2576 C CA . SER A 1 327 ? -3.502 12.686 -1.480 1.00 91.94 327 SER A CA 1
ATOM 2577 C C . SER A 1 327 ? -3.128 12.182 -2.872 1.00 91.94 327 SER A C 1
ATOM 2579 O O . SER A 1 327 ? -3.902 12.341 -3.820 1.00 91.94 327 SER A O 1
ATOM 2581 N N . VAL A 1 328 ? -1.986 11.506 -2.991 1.00 90.94 328 VAL A N 1
ATOM 2582 C CA . VAL A 1 328 ? -1.641 10.778 -4.220 1.00 90.94 328 VAL A CA 1
ATOM 2583 C C . VAL A 1 328 ? -2.576 9.581 -4.442 1.00 90.94 328 VAL A C 1
ATOM 2585 O O . VAL A 1 328 ? -2.903 9.288 -5.588 1.00 90.94 328 VAL A O 1
ATOM 2588 N N . GLU A 1 329 ? -3.114 8.964 -3.382 1.00 89.12 329 GLU A N 1
ATOM 2589 C CA . GLU A 1 329 ? -4.075 7.858 -3.522 1.00 89.12 329 GLU A CA 1
ATOM 2590 C C . GLU A 1 329 ? -5.355 8.245 -4.268 1.00 89.12 329 GLU A C 1
ATOM 2592 O O . GLU A 1 329 ? -5.912 7.444 -5.017 1.00 89.12 329 GLU A O 1
ATOM 2597 N N . TRP A 1 330 ? -5.811 9.492 -4.135 1.00 91.25 330 TRP A N 1
ATOM 2598 C CA . TRP A 1 330 ? -6.936 9.969 -4.940 1.00 91.25 330 TRP A CA 1
ATOM 2599 C C . TRP A 1 330 ? -6.545 10.214 -6.397 1.00 91.25 330 TRP A C 1
ATOM 2601 O O . TRP A 1 330 ? -7.330 9.910 -7.292 1.00 91.25 330 TRP A O 1
ATOM 2611 N N . LEU A 1 331 ? -5.330 10.718 -6.644 1.00 91.69 331 LEU A N 1
ATOM 2612 C CA . LEU A 1 331 ? -4.814 10.940 -7.997 1.00 91.69 331 LEU A CA 1
ATOM 2613 C C . LEU A 1 331 ? -4.685 9.624 -8.778 1.00 91.69 331 LEU A C 1
ATOM 2615 O O . LEU A 1 331 ? -5.028 9.578 -9.956 1.00 91.69 331 LEU A O 1
ATOM 2619 N N . TYR A 1 332 ? -4.241 8.560 -8.113 1.00 89.19 332 TYR A N 1
ATOM 2620 C CA . TYR A 1 332 ? -4.191 7.202 -8.651 1.00 89.19 332 TYR A CA 1
ATOM 2621 C C . TYR A 1 332 ? -5.530 6.742 -9.217 1.00 89.19 332 TYR A C 1
ATOM 2623 O O . TYR A 1 332 ? -5.642 6.421 -10.402 1.00 89.19 332 TYR A O 1
ATOM 2631 N N . LEU A 1 333 ? -6.552 6.764 -8.364 1.00 89.75 333 LEU A N 1
ATOM 2632 C CA . LEU A 1 333 ? -7.889 6.300 -8.708 1.00 89.75 333 LEU A CA 1
ATOM 2633 C C . LEU A 1 333 ? -8.542 7.198 -9.767 1.00 89.75 333 LEU A C 1
ATOM 2635 O O . LEU A 1 333 ? -9.247 6.705 -10.642 1.00 89.75 333 LEU A O 1
ATOM 2639 N N . ALA A 1 334 ? -8.270 8.506 -9.725 1.00 91.81 334 ALA A N 1
ATOM 2640 C CA . ALA A 1 334 ? -8.742 9.460 -10.723 1.00 91.81 334 ALA A CA 1
ATOM 2641 C C . ALA A 1 334 ? -8.166 9.184 -12.124 1.00 91.81 334 ALA A C 1
ATOM 2643 O O . ALA A 1 334 ? -8.906 9.227 -13.108 1.00 91.81 334 ALA A O 1
ATOM 2644 N N . ILE A 1 335 ? -6.866 8.873 -12.219 1.00 92.31 335 ILE A N 1
ATOM 2645 C CA . ILE A 1 335 ? -6.216 8.524 -13.492 1.00 92.31 335 ILE A CA 1
ATOM 2646 C C . ILE A 1 335 ? -6.717 7.169 -13.999 1.00 92.31 335 ILE A C 1
ATOM 2648 O O . ILE A 1 335 ? -6.989 7.033 -15.191 1.00 92.31 335 ILE A O 1
ATOM 2652 N N . GLU A 1 336 ? -6.870 6.169 -13.124 1.00 91.69 336 GLU A N 1
ATOM 2653 C CA . GLU A 1 336 ? -7.443 4.876 -13.516 1.00 91.69 336 GLU A CA 1
ATOM 2654 C C . GLU A 1 336 ? -8.857 5.044 -14.091 1.00 91.69 336 GLU A C 1
ATOM 2656 O O . GLU A 1 336 ? -9.156 4.505 -15.158 1.00 91.69 336 GLU A O 1
ATOM 2661 N N . GLU A 1 337 ? -9.712 5.829 -13.430 1.00 90.56 337 GLU A N 1
ATOM 2662 C CA . GLU A 1 337 ? -11.067 6.123 -13.901 1.00 90.56 337 GLU A CA 1
ATOM 2663 C C . GLU A 1 337 ? -11.058 6.800 -15.283 1.00 90.56 337 GLU A C 1
ATOM 2665 O O . GLU A 1 337 ? -11.824 6.412 -16.173 1.00 90.56 337 GLU A O 1
ATOM 2670 N N . GLU A 1 338 ? -10.160 7.768 -15.502 1.00 91.94 338 GLU A N 1
ATOM 2671 C CA . GLU A 1 338 ? -9.994 8.423 -16.803 1.00 91.94 338 GLU A CA 1
ATOM 2672 C C . GLU A 1 338 ? -9.574 7.420 -17.888 1.00 91.94 338 GLU A C 1
ATOM 2674 O O . GLU A 1 338 ? -10.189 7.379 -18.959 1.00 91.94 338 GLU A O 1
ATOM 2679 N N . LEU A 1 339 ? -8.588 6.560 -17.614 1.00 93.50 339 LEU A N 1
ATOM 2680 C CA . LEU A 1 339 ? -8.144 5.536 -18.562 1.00 93.50 339 LEU A CA 1
ATOM 2681 C C . LEU A 1 339 ? -9.260 4.533 -18.883 1.00 93.50 339 LEU A C 1
ATOM 2683 O O . LEU A 1 339 ? -9.511 4.265 -20.064 1.00 93.50 339 LEU A O 1
ATOM 2687 N N . ARG A 1 340 ? -9.990 4.056 -17.868 1.00 91.94 340 ARG A N 1
ATOM 2688 C CA . ARG A 1 340 ? -11.114 3.113 -18.019 1.00 91.94 340 ARG A CA 1
ATOM 2689 C C . ARG A 1 340 ? -12.297 3.695 -18.781 1.00 91.94 340 ARG A C 1
ATOM 2691 O O . ARG A 1 340 ? -13.041 2.964 -19.434 1.00 91.94 340 ARG A O 1
ATOM 2698 N N . SER A 1 341 ? -12.470 5.016 -18.771 1.00 90.62 341 SER A N 1
ATOM 2699 C CA . SER A 1 341 ? -13.500 5.676 -19.584 1.00 90.62 341 SER A CA 1
ATOM 2700 C C . SER A 1 341 ? -13.282 5.495 -21.096 1.00 90.62 341 SER A C 1
ATOM 2702 O O . SER A 1 341 ? -14.233 5.593 -21.874 1.00 90.62 341 SER A O 1
ATOM 2704 N N . THR A 1 342 ? -12.045 5.189 -21.501 1.00 92.12 342 THR A N 1
ATOM 2705 C CA . THR A 1 342 ? -11.632 4.963 -22.895 1.00 92.12 342 THR A CA 1
ATOM 2706 C C . THR A 1 342 ? -11.437 3.488 -23.245 1.00 92.12 342 THR A C 1
ATOM 2708 O O . THR A 1 342 ? -10.915 3.185 -24.312 1.00 92.12 342 THR A O 1
ATOM 2711 N N . ASP A 1 343 ? -11.799 2.572 -22.344 1.00 93.88 343 ASP A N 1
ATOM 2712 C CA . ASP A 1 343 ? -11.686 1.129 -22.561 1.00 93.88 343 ASP A CA 1
ATOM 2713 C C . ASP A 1 343 ? -12.738 0.626 -23.568 1.00 93.88 343 ASP A C 1
ATOM 2715 O O . ASP A 1 343 ? -13.949 0.715 -23.329 1.00 93.88 343 ASP A O 1
ATOM 2719 N N . GLU A 1 344 ? -12.272 0.052 -24.678 1.00 93.38 344 GLU A N 1
ATOM 2720 C CA . GLU A 1 344 ? -13.102 -0.625 -25.678 1.00 93.38 344 GLU A CA 1
ATOM 2721 C C . GLU A 1 344 ? -12.839 -2.142 -25.672 1.00 93.38 344 GLU A C 1
ATOM 2723 O O . GLU A 1 344 ? -13.723 -2.905 -25.261 1.00 93.38 344 GLU A O 1
ATOM 2728 N N . GLU A 1 345 ? -11.637 -2.569 -26.077 1.00 93.75 345 GLU A N 1
ATOM 2729 C CA . GLU A 1 345 ? -11.193 -3.971 -26.198 1.00 93.75 345 GLU A CA 1
ATOM 2730 C C . GLU A 1 345 ? -10.298 -4.436 -25.033 1.00 93.75 345 GLU A C 1
ATOM 2732 O O . GLU A 1 345 ? -10.020 -5.632 -24.901 1.00 93.75 345 GLU A O 1
ATOM 2737 N N . VAL A 1 346 ? -9.864 -3.522 -24.162 1.00 95.12 346 VAL A N 1
ATOM 2738 C CA . VAL A 1 346 ? -9.093 -3.843 -22.951 1.00 95.12 346 VAL A CA 1
ATOM 2739 C C . VAL A 1 346 ? -9.789 -3.358 -21.686 1.00 95.12 346 VAL A C 1
ATOM 2741 O O . VAL A 1 346 ? -10.731 -2.575 -21.737 1.00 95.12 346 VAL A O 1
ATOM 2744 N N . VAL A 1 347 ? -9.322 -3.845 -20.542 1.00 95.00 347 VAL A N 1
ATOM 2745 C CA . VAL A 1 347 ? -9.628 -3.306 -19.221 1.00 95.00 347 VAL A CA 1
ATOM 2746 C C . VAL A 1 347 ? -8.328 -2.809 -18.608 1.00 95.00 347 VAL A C 1
ATOM 2748 O O . VAL A 1 347 ? -7.360 -3.567 -18.504 1.00 95.00 347 VAL A O 1
ATOM 2751 N N . THR A 1 348 ? -8.304 -1.539 -18.221 1.00 94.19 348 THR A N 1
ATOM 2752 C CA . THR A 1 348 ? -7.162 -0.922 -17.543 1.00 94.19 348 THR A CA 1
ATOM 2753 C C . THR A 1 348 ? -7.375 -0.983 -16.037 1.00 94.19 348 THR A C 1
ATOM 2755 O O . THR A 1 348 ? -8.426 -0.574 -15.558 1.00 94.19 348 THR A O 1
ATOM 2758 N N . VAL A 1 349 ? -6.396 -1.484 -15.285 1.00 91.56 349 VAL A N 1
ATOM 2759 C CA . VAL A 1 349 ? -6.471 -1.586 -13.819 1.00 91.56 349 VAL A CA 1
ATOM 2760 C C . VAL A 1 349 ? -5.178 -1.062 -13.210 1.00 91.56 349 VAL A C 1
ATOM 2762 O O . VAL A 1 349 ? -4.095 -1.465 -13.636 1.00 91.56 349 VAL A O 1
ATOM 2765 N N . LEU A 1 350 ? -5.276 -0.183 -12.215 1.00 87.81 350 LEU A N 1
ATOM 2766 C CA . LEU A 1 350 ? -4.127 0.222 -11.409 1.00 87.81 350 LEU A CA 1
ATOM 2767 C C . LEU A 1 350 ? -3.838 -0.848 -10.352 1.00 87.81 350 LEU A C 1
ATOM 2769 O O . LEU A 1 350 ? -4.753 -1.363 -9.713 1.00 87.81 350 LEU A O 1
ATOM 2773 N N . LEU A 1 351 ? -2.565 -1.192 -10.166 1.00 78.38 351 LEU A N 1
ATOM 2774 C CA . LEU A 1 351 ? -2.162 -2.300 -9.304 1.00 78.38 351 LEU A CA 1
ATOM 2775 C C . LEU A 1 351 ? -1.348 -1.808 -8.107 1.00 78.38 351 LEU A C 1
ATOM 2777 O O . LEU A 1 351 ? -0.407 -1.038 -8.271 1.00 78.38 351 LEU A O 1
ATOM 2781 N N . GLY A 1 352 ? -1.707 -2.289 -6.912 1.00 66.44 352 GLY A N 1
ATOM 2782 C CA . GLY A 1 352 ? -0.935 -2.092 -5.679 1.00 66.44 352 GLY A CA 1
ATOM 2783 C C . GLY A 1 352 ? -1.149 -0.764 -4.949 1.00 66.44 352 GLY A C 1
ATOM 2784 O O . GLY A 1 352 ? -0.498 -0.541 -3.937 1.00 66.44 352 GLY A O 1
ATOM 2785 N N . GLU A 1 353 ? -2.066 0.092 -5.405 1.00 70.62 353 GLU A N 1
ATOM 2786 C CA . GLU A 1 353 ? -2.261 1.437 -4.851 1.00 70.62 353 GLU A CA 1
ATOM 2787 C C . GLU A 1 353 ? -3.720 1.702 -4.446 1.00 70.62 353 GLU A C 1
ATOM 2789 O O . GLU A 1 353 ? -4.655 1.180 -5.051 1.00 70.62 353 GLU A O 1
ATOM 2794 N N . GLY A 1 354 ? -3.923 2.517 -3.406 1.00 73.38 354 GLY A N 1
ATOM 2795 C CA . GLY A 1 354 ? -5.247 2.825 -2.847 1.00 73.38 354 GLY A CA 1
ATOM 2796 C C . GLY A 1 354 ? -5.836 1.870 -1.783 1.00 73.38 354 GLY A C 1
ATOM 2797 O O . GLY A 1 354 ? -7.061 1.911 -1.594 1.00 73.38 354 GLY A O 1
ATOM 2798 N N . PRO A 1 355 ? -5.068 1.012 -1.064 1.00 80.75 355 PRO A N 1
ATOM 2799 C CA . PRO A 1 355 ? -5.655 0.120 -0.059 1.00 80.75 355 PRO A CA 1
ATOM 2800 C C . PRO A 1 355 ? -6.315 0.904 1.083 1.00 80.75 355 PRO A C 1
ATOM 2802 O O . PRO A 1 355 ? -7.337 0.472 1.622 1.00 80.75 355 PRO A O 1
ATOM 2805 N N . ASN A 1 356 ? -5.792 2.088 1.426 1.00 83.81 356 ASN A N 1
ATOM 2806 C CA . ASN A 1 356 ? -6.388 2.932 2.453 1.00 83.81 356 ASN A CA 1
ATOM 2807 C C . ASN A 1 356 ? -7.771 3.435 2.011 1.00 83.81 356 ASN A C 1
ATOM 2809 O O . ASN A 1 356 ? -8.713 3.386 2.812 1.00 83.81 356 ASN A O 1
ATOM 2813 N N . VAL A 1 357 ? -7.949 3.851 0.749 1.00 84.88 357 VAL A N 1
ATOM 2814 C CA . VAL A 1 357 ? -9.272 4.232 0.213 1.00 84.88 357 VAL A CA 1
ATOM 2815 C C . VAL A 1 357 ? -10.277 3.088 0.344 1.00 84.88 357 VAL A C 1
ATOM 2817 O O . VAL A 1 357 ? -11.385 3.293 0.852 1.00 84.88 357 VAL A O 1
ATOM 2820 N N . GLU A 1 358 ? -9.882 1.880 -0.056 1.00 83.25 358 GLU A N 1
ATOM 2821 C CA . GLU A 1 358 ? -10.749 0.700 -0.038 1.00 83.25 358 GLU A CA 1
ATOM 2822 C C . GLU A 1 358 ? -11.133 0.288 1.393 1.00 83.25 358 GLU A C 1
ATOM 2824 O O . GLU A 1 358 ? -12.314 0.116 1.705 1.00 83.25 358 GLU A O 1
ATOM 2829 N N . ILE A 1 359 ? -10.167 0.245 2.317 1.00 81.94 359 ILE A N 1
ATOM 2830 C CA . ILE A 1 359 ? -10.432 -0.040 3.735 1.00 81.94 359 ILE A CA 1
ATOM 2831 C C . ILE A 1 359 ? -11.405 0.989 4.318 1.00 81.94 359 ILE A C 1
ATOM 2833 O O . ILE A 1 359 ? -12.356 0.628 5.017 1.00 81.94 359 ILE A O 1
ATOM 2837 N N . ASN A 1 360 ? -11.205 2.281 4.043 1.00 83.44 360 ASN A N 1
ATOM 2838 C CA . ASN A 1 360 ? -12.090 3.329 4.553 1.00 83.44 360 ASN A CA 1
ATOM 2839 C C . ASN A 1 360 ? -13.504 3.240 3.941 1.00 83.44 360 ASN A C 1
ATOM 2841 O O . ASN A 1 360 ? -14.488 3.440 4.666 1.00 83.44 360 ASN A O 1
ATOM 2845 N N . ARG A 1 361 ? -13.635 2.856 2.664 1.00 85.25 361 ARG A N 1
ATOM 2846 C CA . ARG A 1 361 ? -14.926 2.563 2.017 1.00 85.25 361 ARG A CA 1
ATOM 2847 C C . ARG A 1 361 ? -15.666 1.430 2.720 1.00 85.25 361 ARG A C 1
ATOM 2849 O O . ARG A 1 361 ? -16.836 1.589 3.083 1.00 85.25 361 ARG A O 1
ATOM 2856 N N . GLU A 1 362 ? -14.985 0.314 2.969 1.00 81.44 362 GLU A N 1
ATOM 2857 C CA . GLU A 1 362 ? -15.570 -0.862 3.621 1.00 81.44 362 GLU A CA 1
ATOM 2858 C C . GLU A 1 362 ? -16.043 -0.568 5.048 1.00 81.44 362 GLU A C 1
ATOM 2860 O O . GLU A 1 362 ? -17.097 -1.038 5.502 1.00 81.44 362 GLU A O 1
ATOM 2865 N N . LEU A 1 363 ? -15.331 0.306 5.758 1.00 80.12 363 LEU A N 1
ATOM 2866 C CA . LEU A 1 363 ? -15.754 0.770 7.077 1.00 80.12 363 LEU A CA 1
ATOM 2867 C C . LEU A 1 363 ? -17.042 1.589 7.029 1.00 80.12 363 LEU A C 1
ATOM 2869 O O . LEU A 1 363 ? -17.915 1.422 7.892 1.00 80.12 363 LEU A O 1
ATOM 2873 N N . LEU A 1 364 ? -17.198 2.447 6.020 1.00 81.81 364 LEU A N 1
ATOM 2874 C CA . LEU A 1 364 ? -18.433 3.199 5.813 1.00 81.81 364 LEU A CA 1
ATOM 2875 C C . LEU A 1 364 ? -19.589 2.274 5.417 1.00 81.81 364 LEU A C 1
ATOM 2877 O O . LEU A 1 364 ? -20.681 2.397 5.987 1.00 81.81 364 LEU A O 1
ATOM 2881 N N . SER A 1 365 ? -19.350 1.307 4.530 1.00 83.56 365 SER A N 1
ATOM 2882 C CA . SER A 1 365 ? -20.321 0.267 4.154 1.00 83.56 365 SER A CA 1
ATOM 2883 C C . SER A 1 365 ? -20.762 -0.567 5.369 1.00 83.56 365 SER A C 1
ATOM 2885 O O . SER A 1 365 ? -21.951 -0.848 5.558 1.00 83.56 365 SER A O 1
ATOM 2887 N N . SER A 1 366 ? -19.845 -0.845 6.299 1.00 82.44 366 SER A N 1
ATOM 2888 C CA . SER A 1 366 ? -20.115 -1.570 7.549 1.00 82.44 366 SER A CA 1
ATOM 2889 C C . SER A 1 366 ? -20.933 -0.781 8.587 1.00 82.44 366 SER A C 1
ATOM 2891 O O . SER A 1 366 ? -21.464 -1.362 9.544 1.00 82.44 366 SER A O 1
ATOM 2893 N N . SER A 1 367 ? -21.112 0.535 8.417 1.00 82.62 367 SER A N 1
ATOM 2894 C CA . SER A 1 367 ? -21.841 1.391 9.371 1.00 82.62 367 SER A CA 1
ATOM 2895 C C . SER A 1 367 ? -23.294 0.949 9.608 1.00 82.62 367 SER A C 1
ATOM 2897 O O . SER A 1 367 ? -23.812 1.068 10.726 1.00 82.62 367 SER A O 1
ATOM 2899 N N . PHE A 1 368 ? -23.950 0.375 8.592 1.00 84.38 368 PHE A N 1
ATOM 2900 C CA . PHE A 1 368 ? -25.298 -0.181 8.720 1.00 84.38 368 PHE A CA 1
ATOM 2901 C C . PHE A 1 368 ? -25.338 -1.357 9.706 1.00 84.38 368 PHE A C 1
ATOM 2903 O O . PHE A 1 368 ? -26.201 -1.389 10.590 1.00 84.38 368 PHE A O 1
ATOM 2910 N N . LEU A 1 369 ? -24.386 -2.292 9.603 1.00 83.75 369 LEU A N 1
ATOM 2911 C CA . LEU A 1 369 ? -24.277 -3.449 10.498 1.00 83.75 369 LEU A CA 1
ATOM 2912 C C . LEU A 1 369 ? -24.014 -3.008 11.940 1.00 83.75 369 LEU A C 1
ATOM 2914 O O . LEU A 1 369 ? -24.666 -3.499 12.866 1.00 83.75 369 LEU A O 1
ATOM 2918 N N . VAL A 1 370 ? -23.139 -2.015 12.132 1.00 83.44 370 VAL A N 1
ATOM 2919 C CA . VAL A 1 370 ? -22.891 -1.391 13.442 1.00 83.44 370 VAL A CA 1
ATOM 2920 C C . VAL A 1 370 ? -24.176 -0.770 14.004 1.00 83.44 370 VAL A C 1
ATOM 2922 O O . VAL A 1 370 ? -24.497 -0.954 15.183 1.00 83.44 370 VAL A O 1
ATOM 2925 N N . GLY A 1 371 ? -24.968 -0.096 13.164 1.00 85.44 371 GLY A N 1
ATOM 2926 C CA . GLY A 1 371 ? -26.277 0.443 13.536 1.00 85.44 371 GLY A CA 1
ATOM 2927 C C . GLY A 1 371 ? -27.268 -0.637 13.987 1.00 85.44 371 GLY A C 1
ATOM 2928 O O . GLY A 1 371 ? -27.914 -0.495 15.031 1.00 85.44 371 GLY A O 1
ATOM 2929 N N . VAL A 1 372 ? -27.360 -1.748 13.247 1.00 88.69 372 VAL A N 1
ATOM 2930 C CA . VAL A 1 372 ? -28.207 -2.904 13.596 1.00 88.69 372 VAL A CA 1
ATOM 2931 C C . VAL A 1 372 ? -27.759 -3.533 14.915 1.00 88.69 372 VAL A C 1
ATOM 2933 O O . VAL A 1 372 ? -28.593 -3.780 15.790 1.00 88.69 372 VAL A O 1
ATOM 2936 N N . MET A 1 373 ? -26.455 -3.737 15.103 1.00 86.44 373 MET A N 1
ATOM 2937 C CA . MET A 1 373 ? -25.891 -4.232 16.358 1.00 86.44 373 MET A CA 1
ATOM 2938 C C . MET A 1 373 ? -26.261 -3.314 17.531 1.00 86.44 373 MET A C 1
ATOM 2940 O O . MET A 1 373 ? -26.708 -3.801 18.570 1.00 86.44 373 MET A O 1
ATOM 2944 N N . GLY A 1 374 ? -26.167 -1.992 17.357 1.00 86.69 374 GLY A N 1
ATOM 2945 C CA . GLY A 1 374 ? -26.588 -1.015 18.362 1.00 86.69 374 GLY A CA 1
ATOM 2946 C C . GLY A 1 374 ? -28.062 -1.163 18.759 1.00 86.69 374 GLY A C 1
ATOM 2947 O O . GLY A 1 374 ? -28.387 -1.170 19.949 1.00 86.69 374 GLY A O 1
ATOM 2948 N N . LEU A 1 375 ? -28.961 -1.361 17.789 1.00 90.19 375 LEU A N 1
ATOM 2949 C CA . LEU A 1 375 ? -30.383 -1.615 18.055 1.00 90.19 375 LEU A CA 1
ATOM 2950 C C . LEU A 1 375 ? -30.605 -2.923 18.826 1.00 90.19 375 LEU A C 1
ATOM 2952 O O . LEU A 1 375 ? -31.385 -2.947 19.783 1.00 90.19 375 LEU A O 1
ATOM 2956 N N . VAL A 1 376 ? -29.907 -3.995 18.443 1.00 90.50 376 VAL A N 1
ATOM 2957 C CA . VAL A 1 376 ? -29.967 -5.292 19.134 1.00 90.50 376 VAL A CA 1
ATOM 2958 C C . VAL A 1 376 ? -29.473 -5.158 20.574 1.00 90.50 376 VAL A C 1
ATOM 2960 O O . VAL A 1 376 ? -30.146 -5.617 21.496 1.00 90.50 376 VAL A O 1
ATOM 2963 N N . VAL A 1 377 ? -28.352 -4.472 20.796 1.00 88.50 377 VAL A N 1
ATOM 2964 C CA . VAL A 1 377 ? -27.799 -4.207 22.130 1.00 88.50 377 VAL A CA 1
ATOM 2965 C C . VAL A 1 377 ? -28.787 -3.424 22.992 1.00 88.50 377 VAL A C 1
ATOM 2967 O O . VAL A 1 377 ? -29.065 -3.823 24.123 1.00 88.50 377 VAL A O 1
ATOM 2970 N N . VAL A 1 378 ? -29.380 -2.347 22.468 1.00 90.62 378 VAL A N 1
ATOM 2971 C CA . VAL A 1 378 ? -30.393 -1.558 23.191 1.00 90.62 378 VAL A CA 1
ATOM 2972 C C . VAL A 1 378 ? -31.610 -2.417 23.541 1.00 90.62 378 VAL A C 1
ATOM 2974 O O . VAL A 1 378 ? -32.123 -2.331 24.661 1.00 90.62 378 VAL A O 1
ATOM 2977 N N . PHE A 1 379 ? -32.052 -3.280 22.623 1.00 90.88 379 PHE A N 1
ATOM 2978 C CA . PHE A 1 379 ? -33.148 -4.213 22.868 1.00 90.88 379 PHE A CA 1
ATOM 2979 C C . PHE A 1 379 ? -32.806 -5.235 23.963 1.00 90.88 379 PHE A C 1
ATOM 2981 O O . PHE A 1 379 ? -33.606 -5.435 24.880 1.00 90.88 379 PHE A O 1
ATOM 2988 N N . LEU A 1 380 ? -31.615 -5.840 23.926 1.00 88.81 380 LEU A N 1
ATOM 2989 C CA . LEU A 1 380 ? -31.152 -6.791 24.941 1.00 88.81 380 LEU A CA 1
ATOM 2990 C C . LEU A 1 380 ? -30.976 -6.125 26.313 1.00 88.81 380 LEU A C 1
ATOM 2992 O O . LEU A 1 380 ? -31.413 -6.676 27.328 1.00 88.81 380 LEU A O 1
ATOM 2996 N N . LEU A 1 381 ? -30.424 -4.909 26.359 1.00 89.38 381 LEU A N 1
ATOM 2997 C CA . LEU A 1 381 ? -30.342 -4.098 27.576 1.00 89.38 381 LEU A CA 1
ATOM 2998 C C . LEU A 1 381 ? -31.731 -3.797 28.136 1.00 89.38 381 LEU A C 1
ATOM 3000 O O . LEU A 1 381 ? -31.960 -3.948 29.338 1.00 89.38 381 LEU A O 1
ATOM 3004 N N . TRP A 1 382 ? -32.681 -3.415 27.280 1.00 90.62 382 TRP A N 1
ATOM 3005 C CA . TRP A 1 382 ? -34.067 -3.199 27.686 1.00 90.62 382 TRP A CA 1
ATOM 3006 C C . TRP A 1 382 ? -34.715 -4.483 28.206 1.00 90.62 382 TRP A C 1
ATOM 3008 O O . TRP A 1 382 ? -35.383 -4.450 29.238 1.00 90.62 382 TRP A O 1
ATOM 3018 N N . MET A 1 383 ? -34.472 -5.623 27.563 1.00 86.62 383 MET A N 1
ATOM 3019 C CA . MET A 1 383 ? -34.980 -6.924 27.994 1.00 86.62 383 MET A CA 1
ATOM 3020 C C . MET A 1 383 ? -34.397 -7.356 29.354 1.00 86.62 383 MET A C 1
ATOM 3022 O O . MET A 1 383 ? -35.122 -7.909 30.189 1.00 86.62 383 MET A O 1
ATOM 3026 N N . SER A 1 384 ? -33.113 -7.069 29.594 1.00 86.38 384 SER A N 1
ATOM 3027 C CA . SER A 1 384 ? -32.386 -7.380 30.834 1.00 86.38 384 SER A CA 1
ATOM 3028 C C . SER A 1 384 ? -32.784 -6.457 31.993 1.00 86.38 384 SER A C 1
ATOM 3030 O O . SER A 1 384 ? -33.148 -6.921 33.077 1.00 86.38 384 SER A O 1
ATOM 3032 N N . LEU A 1 385 ? -32.768 -5.139 31.770 1.00 86.81 385 LEU A N 1
ATOM 3033 C CA . LEU A 1 385 ? -33.028 -4.130 32.801 1.00 86.81 385 LEU A CA 1
ATOM 3034 C C . LEU A 1 385 ? -34.525 -3.844 32.992 1.00 86.81 385 LEU A C 1
ATOM 3036 O O . LEU A 1 385 ? -34.920 -3.398 34.071 1.00 86.81 385 LEU A O 1
ATOM 3040 N N . ARG A 1 386 ? -35.363 -4.109 31.982 1.00 84.69 386 ARG A N 1
ATOM 3041 C CA . ARG A 1 386 ? -36.834 -3.950 31.968 1.00 84.69 386 ARG A CA 1
ATOM 3042 C C . ARG A 1 386 ? -37.351 -2.549 32.319 1.00 84.69 386 ARG A C 1
ATOM 3044 O O . ARG A 1 386 ? -38.531 -2.385 32.625 1.00 84.69 386 ARG A O 1
ATOM 3051 N N . ARG A 1 387 ? -36.493 -1.526 32.271 1.00 87.25 387 ARG A N 1
ATOM 3052 C CA . ARG A 1 387 ? -36.839 -0.131 32.571 1.00 87.25 387 ARG A CA 1
ATOM 3053 C C . ARG A 1 387 ? -36.094 0.805 31.625 1.00 87.25 387 ARG A C 1
ATOM 3055 O O . ARG A 1 387 ? -34.870 0.796 31.586 1.00 87.25 387 ARG A O 1
ATOM 3062 N N . VAL A 1 388 ? -36.833 1.647 30.900 1.00 88.94 388 VAL A N 1
ATOM 3063 C CA . VAL A 1 388 ? -36.265 2.570 29.895 1.00 88.94 388 VAL A CA 1
ATOM 3064 C C . VAL A 1 388 ? -35.264 3.550 30.516 1.00 88.94 388 VAL A C 1
ATOM 3066 O O . VAL A 1 388 ? -34.238 3.832 29.911 1.00 88.94 388 VAL A O 1
ATOM 3069 N N . SER A 1 389 ? -35.506 4.021 31.746 1.00 90.88 389 SER A N 1
ATOM 3070 C CA . SER A 1 389 ? -34.560 4.907 32.439 1.00 90.88 389 SER A CA 1
ATOM 3071 C C . SER A 1 389 ? -33.195 4.266 32.651 1.00 90.88 389 SER A C 1
ATOM 3073 O O . SER A 1 389 ? -32.186 4.950 32.557 1.00 90.88 389 SER A O 1
ATOM 3075 N N . ASP A 1 390 ? -33.164 2.963 32.920 1.00 91.62 390 ASP A N 1
ATOM 3076 C CA . ASP A 1 390 ? -31.922 2.250 33.193 1.00 91.62 390 ASP A CA 1
ATOM 3077 C C . ASP A 1 390 ? -31.137 2.052 31.901 1.00 91.62 390 ASP A C 1
ATOM 3079 O O . ASP A 1 390 ? -29.933 2.259 31.891 1.00 91.62 390 ASP A O 1
ATOM 3083 N N . VAL A 1 391 ? -31.829 1.760 30.795 1.00 93.56 391 VAL A N 1
ATOM 3084 C CA . VAL A 1 391 ? -31.219 1.698 29.459 1.00 93.56 391 VAL A CA 1
ATOM 3085 C C . VAL A 1 391 ? -30.619 3.049 29.068 1.00 93.56 391 VAL A C 1
ATOM 3087 O O . VAL A 1 391 ? -29.497 3.085 28.587 1.00 93.56 391 VAL A O 1
ATOM 3090 N N . ILE A 1 392 ? -31.317 4.162 29.324 1.00 94.69 392 ILE A N 1
ATOM 3091 C CA . ILE A 1 392 ? -30.796 5.513 29.045 1.00 94.69 392 ILE A CA 1
ATOM 3092 C C . ILE A 1 392 ? -29.577 5.830 29.921 1.00 94.69 392 ILE A C 1
ATOM 3094 O O . ILE A 1 392 ? -28.602 6.387 29.428 1.00 94.69 392 ILE A O 1
ATOM 3098 N N . ILE A 1 393 ? -29.614 5.479 31.211 1.00 94.88 393 ILE A N 1
ATOM 3099 C CA . ILE A 1 393 ? -28.497 5.694 32.145 1.00 94.88 393 ILE A CA 1
ATOM 3100 C C . ILE A 1 393 ? -27.263 4.895 31.712 1.00 94.88 393 ILE A C 1
ATOM 3102 O O . ILE A 1 393 ? -26.165 5.447 31.667 1.00 94.88 393 ILE A O 1
ATOM 3106 N N . VAL A 1 394 ? -27.447 3.619 31.368 1.00 94.81 394 VAL A N 1
ATOM 3107 C CA . VAL A 1 394 ? -26.375 2.758 30.856 1.00 94.81 394 VAL A CA 1
ATOM 3108 C C . VAL A 1 394 ? -25.855 3.287 29.524 1.00 94.81 394 VAL A C 1
ATOM 3110 O O . VAL A 1 394 ? -24.653 3.473 29.383 1.00 94.81 394 VAL A O 1
ATOM 3113 N N . GLY A 1 395 ? -26.749 3.619 28.591 1.00 93.94 395 GLY A N 1
ATOM 3114 C CA . GLY A 1 395 ? -26.398 4.205 27.299 1.00 93.94 395 GLY A CA 1
ATOM 3115 C C . GLY A 1 395 ? -25.580 5.488 27.439 1.00 93.94 395 GLY A C 1
ATOM 3116 O O . GLY A 1 395 ? -24.565 5.628 26.774 1.00 93.94 395 GLY A O 1
ATOM 3117 N N . ALA A 1 396 ? -25.944 6.381 28.364 1.00 94.56 396 ALA A N 1
ATOM 3118 C CA . ALA A 1 396 ? -25.163 7.585 28.641 1.00 94.56 396 ALA A CA 1
ATOM 3119 C C . ALA A 1 396 ? -23.754 7.259 29.164 1.00 94.56 396 ALA A C 1
ATOM 3121 O O . ALA A 1 396 ? -22.788 7.886 28.737 1.00 94.56 396 ALA A O 1
ATOM 3122 N N . GLY A 1 397 ? -23.623 6.275 30.061 1.00 95.56 397 GLY A N 1
ATOM 3123 C CA . GLY A 1 397 ? -22.320 5.799 30.533 1.00 95.56 397 GLY A CA 1
ATOM 3124 C C . GLY A 1 397 ? -21.457 5.235 29.403 1.00 95.56 397 GLY A C 1
ATOM 3125 O O . GLY A 1 397 ? -20.290 5.596 29.303 1.00 95.56 397 GLY A O 1
ATOM 3126 N N . LEU A 1 398 ? -22.054 4.420 28.529 1.00 94.75 398 LEU A N 1
ATOM 3127 C CA . LEU A 1 398 ? -21.398 3.807 27.372 1.00 94.75 39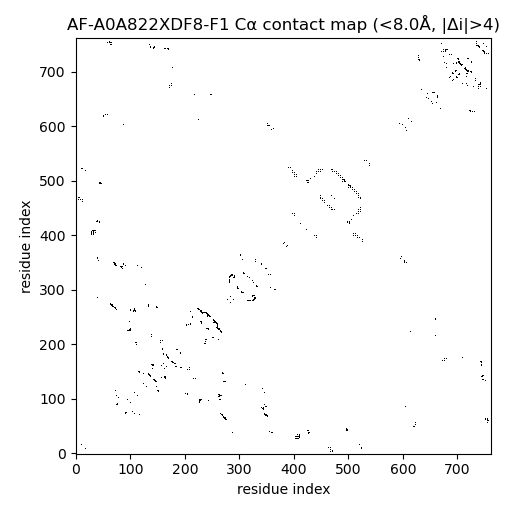8 LEU A CA 1
ATOM 3128 C C . LEU A 1 398 ? -20.957 4.838 26.325 1.00 94.75 398 LEU A C 1
ATOM 3130 O O . LEU A 1 398 ? -19.822 4.814 25.857 1.00 94.75 398 LEU A O 1
ATOM 3134 N N . SER A 1 399 ? -21.829 5.782 25.967 1.00 94.31 399 SER A N 1
ATOM 3135 C CA . SER A 1 399 ? -21.482 6.843 25.016 1.00 94.31 399 SER A CA 1
ATOM 3136 C C . SER A 1 399 ? -20.358 7.725 25.552 1.00 94.31 399 SER A C 1
ATOM 3138 O O . SER A 1 399 ? -19.446 8.080 24.810 1.00 94.31 399 SER A O 1
ATOM 3140 N N . LEU A 1 400 ? -20.386 8.049 26.849 1.00 96.25 400 LEU A N 1
ATOM 3141 C CA . LEU A 1 400 ? -19.302 8.800 27.474 1.00 96.25 400 LEU A CA 1
ATOM 3142 C C . LEU A 1 400 ? -18.010 7.985 27.559 1.00 96.25 400 LEU A C 1
ATOM 3144 O O . LEU A 1 400 ? -16.948 8.577 27.405 1.00 96.25 400 LEU A O 1
ATOM 3148 N N . SER A 1 401 ? -18.064 6.663 27.766 1.00 96.56 401 SER A N 1
ATOM 3149 C CA . SER A 1 401 ? -16.848 5.839 27.800 1.00 96.56 401 SER A CA 1
ATOM 3150 C C . SER A 1 401 ? -16.182 5.744 26.439 1.00 96.56 401 SER A C 1
ATOM 3152 O O . SER A 1 401 ? -14.962 5.840 26.372 1.00 96.56 401 SER A O 1
ATOM 3154 N N . LEU A 1 402 ? -16.967 5.644 25.364 1.00 94.31 402 LEU A N 1
ATOM 3155 C CA . LEU A 1 402 ? -16.444 5.732 24.001 1.00 94.31 402 LEU A CA 1
ATOM 3156 C C . LEU A 1 402 ? -15.836 7.109 23.713 1.00 94.31 402 LEU A C 1
ATOM 3158 O O . LEU A 1 402 ? -14.744 7.193 23.160 1.00 94.31 402 LEU A O 1
ATOM 3162 N N . LEU A 1 403 ? -16.502 8.187 24.141 1.00 96.00 403 LEU A N 1
ATOM 3163 C CA . LEU A 1 403 ? -15.968 9.542 24.001 1.00 96.00 403 LEU A CA 1
ATOM 3164 C C . LEU A 1 403 ? -14.663 9.714 24.787 1.00 96.00 403 LEU A C 1
ATOM 3166 O O . LEU A 1 403 ? -13.734 10.329 24.281 1.00 96.00 403 LEU A O 1
ATOM 3170 N N . TRP A 1 404 ? -14.565 9.177 26.006 1.00 97.38 404 TRP A N 1
ATOM 3171 C CA . TRP A 1 404 ? -13.341 9.250 26.811 1.00 97.38 404 TRP A CA 1
ATOM 3172 C C . TRP A 1 404 ? -12.207 8.422 26.217 1.00 97.38 404 TRP A C 1
ATOM 3174 O O . TRP A 1 404 ? -11.079 8.901 26.215 1.00 97.38 404 TRP A O 1
ATOM 3184 N N . MET A 1 405 ? -12.506 7.238 25.677 1.00 95.31 405 MET A N 1
ATOM 3185 C CA . MET A 1 405 ? -11.543 6.421 24.939 1.00 95.31 405 MET A CA 1
ATOM 3186 C C . MET A 1 405 ? -10.960 7.216 23.767 1.00 95.31 405 MET A C 1
ATOM 3188 O O . MET A 1 405 ? -9.774 7.533 23.784 1.00 95.31 405 MET A O 1
ATOM 3192 N N . GLN A 1 406 ? -11.802 7.650 22.829 1.00 94.00 406 GLN A N 1
ATOM 3193 C CA . GLN A 1 406 ? -11.372 8.422 21.659 1.00 94.00 406 GLN A CA 1
ATOM 3194 C C . GLN A 1 406 ? -10.715 9.751 22.037 1.00 94.00 406 GLN A C 1
ATOM 3196 O O . GLN A 1 406 ? -9.683 10.126 21.491 1.00 94.00 406 GLN A O 1
ATOM 3201 N N . GLY A 1 407 ? -11.250 10.432 23.049 1.00 95.25 407 GLY A N 1
ATOM 3202 C CA . GLY A 1 407 ? -10.647 11.625 23.625 1.00 95.25 407 GLY A CA 1
ATOM 3203 C C . GLY A 1 407 ? -9.228 11.393 24.120 1.00 95.25 407 GLY A C 1
ATOM 3204 O O . GLY A 1 407 ? -8.338 12.184 23.825 1.00 95.25 407 GLY A O 1
ATOM 3205 N N . SER A 1 408 ? -9.006 10.305 24.856 1.00 94.88 408 SER A N 1
ATOM 3206 C CA . SER A 1 408 ? -7.683 9.961 25.371 1.00 94.88 408 SER A CA 1
ATOM 3207 C C . SER A 1 408 ? -6.701 9.579 24.265 1.00 94.88 408 SER A C 1
ATOM 3209 O O . SER A 1 408 ? -5.554 10.012 24.328 1.00 94.88 408 SER A O 1
ATOM 3211 N N . ILE A 1 409 ? -7.161 8.864 23.233 1.00 92.75 409 ILE A N 1
ATOM 3212 C CA . ILE A 1 409 ? -6.359 8.519 22.052 1.00 92.75 409 ILE A CA 1
ATOM 3213 C C . ILE A 1 409 ? -5.907 9.791 21.335 1.00 92.75 409 ILE A C 1
ATOM 3215 O O . ILE A 1 409 ? -4.709 10.007 21.169 1.00 92.75 409 ILE A O 1
ATOM 3219 N N . GLY A 1 410 ? -6.833 10.696 21.010 1.00 91.06 410 GLY A N 1
ATOM 3220 C CA . GLY A 1 410 ? -6.464 11.934 20.326 1.00 91.06 410 GLY A CA 1
ATOM 3221 C C . GLY A 1 410 ? -5.631 12.890 21.182 1.00 91.06 410 GLY A C 1
ATOM 3222 O O . GLY A 1 410 ? -4.812 13.629 20.653 1.00 91.06 410 GLY A O 1
ATOM 3223 N N . TRP A 1 411 ? -5.752 12.869 22.513 1.00 92.75 411 TRP A N 1
ATOM 3224 C CA . TRP A 1 411 ? -4.821 13.621 23.366 1.00 92.75 411 TRP A CA 1
ATOM 3225 C C . TRP A 1 411 ? -3.398 13.065 23.331 1.00 92.75 411 TRP A C 1
ATOM 3227 O O . TRP A 1 411 ? -2.452 13.851 23.396 1.00 92.75 411 TRP A O 1
ATOM 3237 N N . ILE A 1 412 ? -3.238 11.740 23.253 1.00 90.62 412 ILE A N 1
ATOM 3238 C CA . ILE A 1 412 ? -1.922 11.111 23.087 1.00 90.62 412 ILE A CA 1
ATOM 3239 C C . ILE A 1 412 ? -1.340 11.488 21.728 1.00 90.62 412 ILE A C 1
ATOM 3241 O O . ILE A 1 412 ? -0.172 11.858 21.676 1.00 90.62 412 ILE A O 1
ATOM 3245 N N . TRP A 1 413 ? -2.166 11.487 20.682 1.00 85.50 413 TRP A N 1
ATOM 3246 C CA . TRP A 1 413 ? -1.793 11.941 19.345 1.00 85.50 413 TRP A CA 1
ATOM 3247 C C . TRP A 1 413 ? -1.269 13.388 19.342 1.00 85.50 413 TRP A C 1
ATOM 3249 O O . TRP A 1 413 ? -0.105 13.627 19.036 1.00 85.50 413 TRP A O 1
ATOM 3259 N N . ILE A 1 414 ? -2.075 14.345 19.821 1.00 87.81 414 ILE A N 1
ATOM 3260 C CA . ILE A 1 414 ? -1.705 15.775 19.896 1.00 87.81 414 ILE A CA 1
ATOM 3261 C C . ILE A 1 414 ? -0.438 15.994 20.740 1.00 87.81 414 ILE A C 1
ATOM 3263 O O . ILE A 1 414 ? 0.372 16.886 20.474 1.00 87.81 414 ILE A O 1
ATOM 3267 N N . ALA A 1 415 ? -0.277 15.227 21.822 1.00 88.75 415 ALA A N 1
ATOM 3268 C CA . ALA A 1 415 ? 0.935 15.289 22.629 1.00 88.75 415 ALA A CA 1
ATOM 3269 C C . ALA A 1 415 ? 2.143 14.754 21.850 1.00 88.75 415 ALA A C 1
ATOM 3271 O O . ALA A 1 415 ? 3.211 15.360 21.915 1.00 88.75 415 ALA A O 1
ATOM 3272 N N . GLY A 1 416 ? 1.958 13.665 21.109 1.00 85.44 416 GLY A N 1
ATOM 3273 C CA . GLY A 1 416 ? 2.977 13.048 20.280 1.00 85.44 416 GLY A CA 1
ATOM 3274 C C . GLY A 1 416 ? 3.543 13.990 19.225 1.00 85.44 416 GLY A C 1
ATOM 3275 O O . GLY A 1 416 ? 4.749 14.227 19.219 1.00 85.44 416 GLY A O 1
ATOM 3276 N N . GLU A 1 417 ? 2.677 14.635 18.441 1.00 81.88 417 GLU A N 1
ATOM 3277 C CA . GLU A 1 417 ? 3.075 15.650 17.451 1.00 81.88 417 GLU A CA 1
ATOM 3278 C C . GLU A 1 417 ? 3.879 16.791 18.086 1.00 81.88 417 GLU A C 1
ATOM 3280 O O . GLU A 1 417 ? 4.918 17.213 17.584 1.00 81.88 417 GLU A O 1
ATOM 3285 N N . ARG A 1 418 ? 3.431 17.291 19.246 1.00 85.75 418 ARG A N 1
ATOM 3286 C CA . ARG A 1 418 ? 4.092 18.415 19.923 1.00 85.75 418 ARG A CA 1
ATOM 3287 C C . ARG A 1 418 ? 5.485 18.067 20.449 1.00 85.75 418 ARG A C 1
ATOM 3289 O O . ARG A 1 418 ? 6.326 18.960 20.567 1.00 85.75 418 ARG A O 1
ATOM 3296 N N . PHE A 1 419 ? 5.693 16.827 20.874 1.00 86.44 419 PHE A N 1
ATOM 3297 C CA . PHE A 1 419 ? 6.917 16.395 21.548 1.00 86.44 419 PHE A CA 1
ATOM 3298 C C . PHE A 1 419 ? 7.802 15.487 20.682 1.00 86.44 419 PHE A C 1
ATOM 3300 O O . PHE A 1 419 ? 8.863 15.088 21.158 1.00 86.44 419 PHE A O 1
ATOM 3307 N N . GLY A 1 420 ? 7.398 15.194 19.443 1.00 80.44 420 GLY A N 1
ATOM 3308 C CA . GLY A 1 420 ? 8.153 14.372 18.498 1.00 80.44 420 GLY A CA 1
ATOM 3309 C C . GLY A 1 420 ? 8.182 12.887 18.862 1.00 80.44 420 GLY A C 1
ATOM 3310 O O . GLY A 1 420 ? 9.215 12.248 18.696 1.00 80.44 420 GLY A O 1
ATOM 3311 N N . PHE A 1 421 ? 7.094 12.341 19.414 1.00 78.81 421 PHE A N 1
ATOM 3312 C CA . PHE A 1 421 ? 6.961 10.898 19.644 1.00 78.81 421 PHE A CA 1
ATOM 3313 C C . PHE A 1 421 ? 5.639 10.382 19.071 1.00 78.81 421 PHE A C 1
ATOM 3315 O O . PHE A 1 421 ? 4.579 10.885 19.423 1.00 78.81 421 PHE A O 1
ATOM 3322 N N . GLN A 1 422 ? 5.663 9.350 18.232 1.00 73.81 422 GLN A N 1
ATOM 3323 C CA . GLN A 1 422 ? 4.446 8.690 17.750 1.00 73.81 422 GLN A CA 1
ATOM 3324 C C . GLN A 1 422 ? 4.294 7.345 18.470 1.00 73.81 422 GLN A C 1
ATOM 3326 O O . GLN A 1 422 ? 5.119 6.451 18.333 1.00 73.81 422 GLN A O 1
ATOM 3331 N N . ILE A 1 423 ? 3.277 7.239 19.334 1.00 77.06 423 ILE A N 1
ATOM 3332 C CA . ILE A 1 423 ? 3.011 6.029 20.145 1.00 77.06 423 ILE A CA 1
ATOM 3333 C C . ILE A 1 423 ? 1.817 5.236 19.603 1.00 77.06 423 ILE A C 1
ATOM 3335 O O . ILE A 1 423 ? 1.721 4.035 19.844 1.00 77.06 423 ILE A O 1
ATOM 3339 N N . ILE A 1 424 ? 0.882 5.916 18.937 1.00 82.12 424 ILE A N 1
ATOM 3340 C CA . ILE A 1 424 ? -0.356 5.326 18.436 1.00 82.12 424 ILE A CA 1
ATOM 3341 C C . ILE A 1 424 ? -0.366 5.489 16.922 1.00 82.12 424 ILE A C 1
ATOM 3343 O O . ILE A 1 424 ? -0.407 6.617 16.444 1.00 82.12 424 ILE A O 1
ATOM 3347 N N . ALA A 1 425 ? -0.378 4.367 16.214 1.00 79.19 425 ALA A N 1
ATOM 3348 C CA . ALA A 1 425 ? -0.686 4.270 14.798 1.00 79.19 425 ALA A CA 1
ATOM 3349 C C . ALA A 1 425 ? -2.110 3.709 14.656 1.00 79.19 425 ALA A C 1
ATOM 3351 O O . ALA A 1 425 ? -2.443 2.667 15.235 1.00 79.19 425 ALA A O 1
ATOM 3352 N N . ARG A 1 426 ? -2.981 4.434 13.948 1.00 78.50 426 ARG A N 1
ATOM 3353 C CA . ARG A 1 426 ? -4.385 4.043 13.757 1.00 78.50 426 ARG A CA 1
ATOM 3354 C C . ARG A 1 426 ? -4.455 2.930 12.719 1.00 78.50 426 ARG A C 1
ATOM 3356 O O . ARG A 1 426 ? -4.026 3.109 11.591 1.00 78.50 426 ARG A O 1
ATOM 3363 N N . SER A 1 427 ? -5.034 1.799 13.110 1.00 82.56 427 SER A N 1
ATOM 3364 C CA . SER A 1 427 ? -5.141 0.595 12.275 1.00 82.56 427 SER A CA 1
ATOM 3365 C C . SER A 1 427 ? -6.592 0.113 12.191 1.00 82.56 427 SER A C 1
ATOM 3367 O O . SER A 1 427 ? -7.464 0.590 12.925 1.00 82.56 427 SER A O 1
ATOM 3369 N N . GLN A 1 428 ? -6.877 -0.890 11.358 1.00 77.56 428 GLN A N 1
ATOM 3370 C CA . GLN A 1 428 ? -8.197 -1.531 11.308 1.00 77.56 428 GLN A CA 1
ATOM 3371 C C . GLN A 1 428 ? -8.593 -2.131 12.671 1.00 77.56 428 GLN A C 1
ATOM 3373 O O . GLN A 1 428 ? -9.771 -2.104 13.040 1.00 77.56 428 GLN A O 1
ATOM 3378 N N . PHE A 1 429 ? -7.626 -2.589 13.483 1.00 81.56 429 PHE A N 1
ATOM 3379 C CA . PHE A 1 429 ? -7.889 -3.061 14.849 1.00 81.56 429 PHE A CA 1
ATOM 3380 C C . PHE A 1 429 ? -8.511 -1.977 15.737 1.00 81.56 429 PHE A C 1
ATOM 3382 O O . PHE A 1 429 ? -9.353 -2.284 16.590 1.00 81.56 429 PHE A O 1
ATOM 3389 N N . SER A 1 430 ? -8.172 -0.704 15.511 1.00 84.25 430 SER A N 1
ATOM 3390 C CA . SER A 1 430 ? -8.750 0.426 16.241 1.00 84.25 430 SER A CA 1
ATOM 3391 C C . SER A 1 430 ? -10.274 0.528 16.045 1.00 84.25 430 SER A C 1
ATOM 3393 O O . SER A 1 430 ? -10.977 1.025 16.928 1.00 84.25 430 SER A O 1
ATOM 3395 N N . ASN A 1 431 ? -10.831 -0.006 14.950 1.00 79.56 431 ASN A N 1
ATOM 3396 C CA . ASN A 1 431 ? -12.284 -0.040 14.713 1.00 79.56 431 ASN A CA 1
ATOM 3397 C C . ASN A 1 431 ? -13.022 -1.111 15.511 1.00 79.56 431 ASN A C 1
ATOM 3399 O O . ASN A 1 431 ? -14.235 -1.013 15.704 1.00 79.56 431 ASN A O 1
ATOM 3403 N N . LEU A 1 432 ? -12.315 -2.132 15.996 1.00 83.94 432 LEU A N 1
ATOM 3404 C CA . LEU A 1 432 ? -12.906 -3.153 16.860 1.00 83.94 432 LEU A CA 1
ATOM 3405 C C . LEU A 1 432 ? -13.106 -2.625 18.287 1.00 83.94 432 LEU A C 1
ATOM 3407 O O . LEU A 1 432 ? -13.940 -3.139 19.040 1.00 83.94 432 LEU A O 1
ATOM 3411 N N . LEU A 1 433 ? -12.379 -1.568 18.665 1.00 89.75 433 LEU A N 1
ATOM 3412 C CA . LEU A 1 433 ? -12.376 -1.032 20.023 1.00 89.75 433 LEU A CA 1
ATOM 3413 C C . LEU A 1 433 ? -13.739 -0.539 20.504 1.00 89.75 433 LEU A C 1
ATOM 3415 O O . LEU A 1 433 ? -14.109 -0.904 21.621 1.00 89.75 433 LEU A O 1
ATOM 3419 N N . PRO A 1 434 ? -14.535 0.229 19.730 1.00 88.00 434 PRO A N 1
ATOM 3420 C CA . PRO A 1 434 ? -15.860 0.626 20.181 1.00 88.00 434 PRO A CA 1
ATOM 3421 C C . PRO A 1 434 ? -16.749 -0.571 20.520 1.00 88.00 434 PRO A C 1
ATOM 3423 O O . PRO A 1 434 ? -17.438 -0.545 21.537 1.00 88.00 434 PRO A O 1
ATOM 3426 N N . ILE A 1 435 ? -16.702 -1.641 19.721 1.00 87.88 435 ILE A N 1
ATOM 3427 C CA . ILE A 1 435 ? -17.480 -2.864 19.960 1.00 87.88 435 ILE A CA 1
ATOM 3428 C C . ILE A 1 435 ? -17.020 -3.531 21.260 1.00 87.88 435 ILE A C 1
ATOM 3430 O O . ILE A 1 435 ? -17.842 -3.871 22.115 1.00 87.88 435 ILE A O 1
ATOM 3434 N N . LEU A 1 436 ? -15.705 -3.656 21.439 1.00 90.94 436 LEU A N 1
ATOM 3435 C CA . LEU A 1 436 ? -15.094 -4.262 22.618 1.00 90.94 436 LEU A CA 1
ATOM 3436 C C . LEU A 1 436 ? -15.412 -3.486 23.905 1.00 90.94 436 LEU A C 1
ATOM 3438 O O . LEU A 1 436 ? -15.828 -4.066 24.909 1.00 90.94 436 LEU A O 1
ATOM 3442 N N . VAL A 1 437 ? -15.273 -2.161 23.870 1.00 91.44 437 VAL A N 1
ATOM 3443 C CA . VAL A 1 437 ? -15.555 -1.278 25.008 1.00 91.44 437 VAL A CA 1
ATOM 3444 C C . VAL A 1 437 ? -17.042 -1.222 25.319 1.00 91.44 437 VAL A C 1
ATOM 3446 O O . VAL A 1 437 ? -17.410 -1.192 26.494 1.00 91.44 437 VAL A O 1
ATOM 3449 N N . LEU A 1 438 ? -17.910 -1.259 24.304 1.00 90.44 438 LEU A N 1
ATOM 3450 C CA . LEU A 1 438 ? -19.348 -1.393 24.520 1.00 90.44 438 LEU A CA 1
ATOM 3451 C C . LEU A 1 438 ? -19.671 -2.699 25.243 1.00 90.44 438 LEU A C 1
ATOM 3453 O O . LEU A 1 438 ? -20.387 -2.654 26.241 1.00 90.44 438 LEU A O 1
ATOM 3457 N N . ALA A 1 439 ? -19.129 -3.835 24.797 1.00 90.56 439 ALA A N 1
ATOM 3458 C CA . ALA A 1 439 ? -19.370 -5.132 25.427 1.00 90.56 439 ALA A CA 1
ATOM 3459 C C . ALA A 1 439 ? -18.952 -5.137 26.909 1.00 90.56 439 ALA A C 1
ATOM 3461 O O . ALA A 1 439 ? -19.768 -5.437 27.782 1.00 90.56 439 ALA A O 1
ATOM 3462 N N . LEU A 1 440 ? -17.725 -4.699 27.210 1.00 92.50 440 LEU A N 1
ATOM 3463 C CA . LEU A 1 440 ? -17.222 -4.624 28.587 1.00 92.50 440 LEU A CA 1
ATOM 3464 C C . LEU A 1 440 ? -18.006 -3.615 29.439 1.00 92.50 440 LEU A C 1
ATOM 3466 O O . LEU A 1 440 ? -18.373 -3.896 30.579 1.00 92.50 440 LEU A O 1
ATOM 3470 N N . GLY A 1 441 ? -18.324 -2.445 28.882 1.00 93.38 441 GLY A N 1
ATOM 3471 C CA . GLY A 1 441 ? -19.102 -1.427 29.580 1.00 93.38 441 GLY A CA 1
ATOM 3472 C C . GLY A 1 441 ? -20.536 -1.879 29.890 1.00 93.38 441 GLY A C 1
ATOM 3473 O O . GLY A 1 441 ? -21.095 -1.517 30.934 1.00 93.38 441 GLY A O 1
ATOM 3474 N N . ILE A 1 442 ? -21.140 -2.675 29.002 1.00 92.94 442 ILE A N 1
ATOM 3475 C CA . ILE A 1 442 ? -22.457 -3.285 29.207 1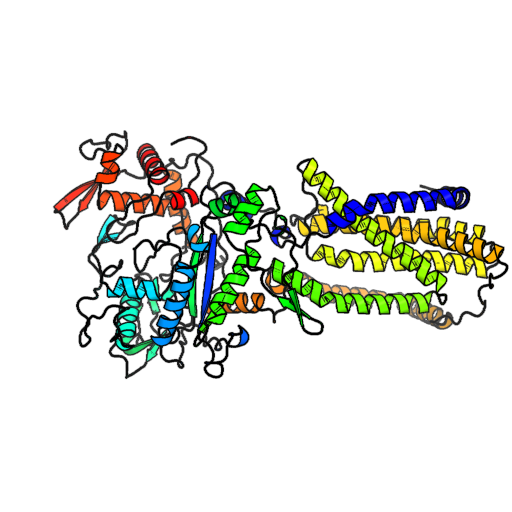.00 92.94 442 ILE A CA 1
ATOM 3476 C C . ILE A 1 442 ? -22.394 -4.243 30.393 1.00 92.94 442 ILE A C 1
ATOM 3478 O O . ILE A 1 442 ? -23.223 -4.119 31.294 1.00 92.94 442 ILE A O 1
ATOM 3482 N N . ASP A 1 443 ? -21.402 -5.128 30.445 1.00 92.69 443 ASP A N 1
ATOM 3483 C CA . ASP A 1 443 ? -21.248 -6.086 31.543 1.00 92.69 443 ASP A CA 1
ATOM 3484 C C . ASP A 1 443 ? -21.052 -5.382 32.893 1.00 92.69 443 ASP A C 1
ATOM 3486 O O . ASP A 1 443 ? -21.767 -5.675 33.861 1.00 92.69 443 ASP A O 1
ATOM 3490 N N . ASP A 1 444 ? -20.170 -4.381 32.944 1.00 94.56 444 ASP A N 1
ATOM 3491 C CA . ASP A 1 444 ? -19.905 -3.577 34.141 1.00 94.56 444 ASP A CA 1
ATOM 3492 C C . ASP A 1 444 ? -21.183 -2.913 34.671 1.00 94.56 444 ASP A C 1
ATOM 3494 O O . ASP A 1 444 ? -21.535 -3.020 35.855 1.00 94.56 444 ASP A O 1
ATOM 3498 N N . SER A 1 445 ? -21.925 -2.254 33.777 1.00 94.12 445 SER A N 1
ATOM 3499 C CA . SER A 1 445 ? -23.160 -1.566 34.142 1.00 94.12 445 SER A CA 1
ATOM 3500 C C . SER A 1 445 ? -24.286 -2.529 34.521 1.00 94.12 445 SER A C 1
ATOM 3502 O O . SER A 1 445 ? -25.024 -2.249 35.469 1.00 94.12 445 SER A O 1
ATOM 3504 N N . LEU A 1 446 ? -24.412 -3.678 33.848 1.00 92.94 446 LEU A N 1
ATOM 3505 C CA . LEU A 1 446 ? -25.395 -4.708 34.175 1.00 92.94 446 LEU A CA 1
ATOM 3506 C C . LEU A 1 446 ? -25.130 -5.297 35.558 1.00 92.94 446 LEU A C 1
ATOM 3508 O O . LEU A 1 446 ? -26.064 -5.387 36.358 1.00 92.94 446 LEU A O 1
ATOM 3512 N N . HIS A 1 447 ? -23.885 -5.655 35.877 1.00 93.12 447 HIS A N 1
ATOM 3513 C CA . HIS A 1 447 ? -23.530 -6.173 37.197 1.00 93.12 447 HIS A CA 1
ATOM 3514 C C . HIS A 1 447 ? -23.796 -5.147 38.303 1.00 93.12 447 HIS A C 1
ATOM 3516 O O . HIS A 1 447 ? -24.394 -5.490 39.331 1.00 93.12 447 HIS A O 1
ATOM 3522 N N . ALA A 1 448 ? -23.408 -3.887 38.092 1.00 93.50 448 ALA A N 1
ATOM 3523 C CA . ALA A 1 448 ? -23.652 -2.816 39.052 1.00 93.50 448 ALA A CA 1
ATOM 3524 C C . ALA A 1 448 ? -25.159 -2.559 39.249 1.00 93.50 448 ALA A C 1
ATOM 3526 O O . ALA A 1 448 ? -25.661 -2.569 40.377 1.00 93.50 448 ALA A O 1
ATOM 3527 N N . LEU A 1 449 ? -25.926 -2.389 38.167 1.00 92.88 449 LEU A N 1
ATOM 3528 C CA . LEU A 1 449 ? -27.359 -2.102 38.268 1.00 92.88 449 LEU A CA 1
ATOM 3529 C C . LEU A 1 449 ? -28.147 -3.287 38.812 1.00 92.88 449 LEU A C 1
ATOM 3531 O O . LEU A 1 449 ? -29.007 -3.079 39.664 1.00 92.88 449 LEU A O 1
ATOM 3535 N N . HIS A 1 450 ? -27.872 -4.521 38.384 1.00 91.38 450 HIS A N 1
ATOM 3536 C CA . HIS A 1 450 ? -28.561 -5.686 38.944 1.00 91.38 450 HIS A CA 1
ATOM 3537 C C . HIS A 1 450 ? -28.297 -5.822 40.438 1.00 91.38 450 HIS A C 1
ATOM 3539 O O . HIS A 1 450 ? -29.238 -6.102 41.178 1.00 91.38 450 HIS A O 1
ATOM 3545 N N . ARG A 1 451 ? -27.078 -5.528 40.916 1.00 93.00 451 ARG A N 1
ATOM 3546 C CA . ARG A 1 451 ? -26.816 -5.530 42.359 1.00 93.00 451 ARG A CA 1
ATOM 3547 C C . ARG A 1 451 ? -27.566 -4.424 43.089 1.00 93.00 451 ARG A C 1
ATOM 3549 O O . ARG A 1 451 ? -28.139 -4.683 44.144 1.00 93.00 451 ARG A O 1
ATOM 3556 N N . TYR A 1 452 ? -27.600 -3.214 42.532 1.00 92.44 452 TYR A N 1
ATOM 3557 C CA . TYR A 1 452 ? -28.412 -2.123 43.073 1.00 92.44 452 TYR A CA 1
ATOM 3558 C C . TYR A 1 452 ? -29.881 -2.549 43.222 1.00 92.44 452 TYR A C 1
ATOM 3560 O O . TYR A 1 452 ? -30.477 -2.385 44.285 1.00 92.44 452 TYR A O 1
ATOM 3568 N N . LYS A 1 453 ? -30.450 -3.157 42.176 1.00 89.88 453 LYS A N 1
ATOM 3569 C CA . LYS A 1 453 ? -31.832 -3.655 42.149 1.00 89.88 453 LYS A CA 1
ATOM 3570 C C . LYS A 1 453 ? -32.087 -4.785 43.140 1.00 89.88 453 LYS A C 1
ATOM 3572 O O . LYS A 1 453 ? -33.102 -4.782 43.830 1.00 89.88 453 LYS A O 1
ATOM 3577 N N . GLU A 1 454 ? -31.167 -5.738 43.236 1.00 89.88 454 GLU A N 1
ATOM 3578 C CA . GLU A 1 454 ? -31.235 -6.848 44.186 1.00 89.88 454 GLU A CA 1
ATOM 3579 C C . GLU A 1 454 ? -31.316 -6.334 45.630 1.00 89.88 454 GLU A C 1
ATOM 3581 O O . GLU A 1 454 ? -32.204 -6.734 46.380 1.00 89.88 454 GLU A O 1
ATOM 3586 N N . GLU A 1 455 ? -30.458 -5.382 46.007 1.00 91.56 455 GLU A N 1
ATOM 3587 C CA . GLU A 1 455 ? -30.482 -4.780 47.346 1.00 91.56 455 GLU A CA 1
ATOM 3588 C C . GLU A 1 455 ? -31.767 -3.979 47.601 1.00 91.56 455 GLU A C 1
ATOM 3590 O O . GLU A 1 455 ? -32.343 -4.062 48.689 1.00 91.56 455 GLU A O 1
ATOM 3595 N N . ARG A 1 456 ? -32.286 -3.273 46.585 1.00 89.56 456 ARG A N 1
ATOM 3596 C CA . ARG A 1 456 ? -33.588 -2.591 46.671 1.00 89.56 456 ARG A CA 1
ATOM 3597 C C . ARG A 1 456 ? -34.731 -3.568 46.934 1.00 89.56 456 ARG A C 1
ATOM 3599 O O . ARG A 1 456 ? -35.571 -3.282 47.785 1.00 89.56 456 ARG A O 1
ATOM 3606 N N . ARG A 1 457 ? -34.743 -4.726 46.268 1.00 87.12 457 ARG A N 1
ATOM 3607 C CA . ARG A 1 457 ? -35.734 -5.795 46.504 1.00 87.12 457 ARG A CA 1
ATOM 3608 C C . ARG A 1 457 ? -35.582 -6.443 47.875 1.00 87.12 457 ARG A C 1
ATOM 3610 O O . ARG A 1 457 ? -36.583 -6.802 48.485 1.00 87.12 457 ARG A O 1
ATOM 3617 N N . ASN A 1 458 ? -34.356 -6.525 48.386 1.00 88.25 458 ASN A N 1
ATOM 3618 C CA . ASN A 1 458 ? -34.068 -6.999 49.741 1.00 88.25 458 ASN A CA 1
ATOM 3619 C C . ASN A 1 458 ? -34.404 -5.962 50.835 1.00 88.25 458 ASN A C 1
ATOM 3621 O O . ASN A 1 458 ? -34.186 -6.223 52.017 1.00 88.25 458 ASN A O 1
ATOM 3625 N N . GLY A 1 459 ? -34.949 -4.796 50.466 1.00 87.06 459 GLY A N 1
ATOM 3626 C CA . GLY A 1 459 ? -35.425 -3.772 51.397 1.00 87.06 459 GLY A CA 1
ATOM 3627 C C . GLY A 1 459 ? -34.379 -2.733 51.811 1.00 87.06 459 GLY A C 1
ATOM 3628 O O . GLY A 1 459 ? -34.659 -1.918 52.692 1.00 87.06 459 GLY A O 1
ATOM 3629 N N . ALA A 1 460 ? -33.193 -2.715 51.194 1.00 89.94 460 ALA A N 1
ATOM 3630 C CA . ALA A 1 460 ? -32.177 -1.702 51.474 1.00 89.94 460 ALA A CA 1
ATOM 3631 C C . ALA A 1 460 ? -32.624 -0.307 50.999 1.00 89.94 460 ALA A C 1
ATOM 3633 O O . ALA A 1 460 ? -33.346 -0.155 50.005 1.00 89.94 460 ALA A O 1
ATOM 3634 N N . THR A 1 461 ? -32.176 0.754 51.680 1.00 93.06 461 THR A N 1
ATOM 3635 C CA . THR A 1 461 ? -32.437 2.132 51.225 1.00 93.06 461 THR A CA 1
ATOM 3636 C C . THR A 1 461 ? -31.731 2.419 49.893 1.00 93.06 461 THR A C 1
ATOM 3638 O O . THR A 1 461 ? -30.836 1.681 49.479 1.00 93.06 461 THR A O 1
ATOM 3641 N N . LEU A 1 462 ? -32.122 3.498 49.199 1.00 92.25 462 LEU A N 1
ATOM 3642 C CA . LEU A 1 462 ? -31.486 3.912 47.938 1.00 92.25 462 LEU A CA 1
ATOM 3643 C C . LEU A 1 462 ? -29.964 4.072 48.100 1.00 92.25 462 LEU A C 1
ATOM 3645 O O . LEU A 1 462 ? -29.196 3.493 47.335 1.00 92.25 462 LEU A O 1
ATOM 3649 N N . GLU A 1 463 ? -29.542 4.795 49.140 1.00 92.75 463 GLU A N 1
ATOM 3650 C CA . GLU A 1 463 ? -28.129 5.037 49.452 1.00 92.75 463 GLU A CA 1
ATOM 3651 C C . GLU A 1 463 ? -27.399 3.750 49.846 1.00 92.75 463 GLU A C 1
ATOM 3653 O O . GLU A 1 463 ? -26.297 3.506 49.364 1.00 92.75 463 GLU A O 1
ATOM 3658 N N . GLN A 1 464 ? -28.020 2.882 50.654 1.00 92.94 464 GLN A N 1
ATOM 3659 C CA . GLN A 1 464 ? -27.424 1.591 51.022 1.00 92.94 464 GLN A CA 1
ATOM 3660 C C . GLN A 1 464 ? -27.237 0.681 49.803 1.00 92.94 464 GLN A C 1
ATOM 3662 O O . GLN A 1 464 ? -26.199 0.036 49.675 1.00 92.94 464 GLN A O 1
ATOM 3667 N N . SER A 1 465 ? -28.208 0.660 48.887 1.00 93.25 465 SER A N 1
ATOM 3668 C CA . SER A 1 465 ? -28.148 -0.148 47.662 1.00 93.25 465 SER A CA 1
ATOM 3669 C C . SER A 1 465 ? -27.017 0.323 46.743 1.00 93.25 465 SER A C 1
ATOM 3671 O O . SER A 1 465 ? -26.227 -0.493 46.266 1.00 93.25 465 SER A O 1
ATOM 3673 N N . ALA A 1 466 ? -26.876 1.641 46.555 1.00 93.38 466 ALA A N 1
ATOM 3674 C CA . ALA A 1 466 ? -25.760 2.232 45.812 1.00 93.38 466 ALA A CA 1
ATOM 3675 C C . ALA A 1 466 ? -24.416 1.950 46.485 1.00 93.38 466 ALA A C 1
ATOM 3677 O O . ALA A 1 466 ? -23.465 1.546 45.818 1.00 93.38 466 ALA A O 1
ATOM 3678 N N . HIS A 1 467 ? -24.349 2.105 47.808 1.00 95.06 467 HIS A N 1
ATOM 3679 C CA . HIS A 1 467 ? -23.134 1.854 48.567 1.00 95.06 467 HIS A CA 1
ATOM 3680 C C . HIS A 1 467 ? -22.684 0.397 48.424 1.00 95.06 467 HIS A C 1
ATOM 3682 O O . HIS A 1 467 ? -21.514 0.141 48.147 1.00 95.06 467 HIS A O 1
ATOM 3688 N N . ILE A 1 468 ? -23.589 -0.577 48.561 1.00 92.75 468 ILE A N 1
ATOM 3689 C CA . ILE A 1 468 ? -23.261 -2.001 48.395 1.00 92.75 468 ILE A CA 1
ATOM 3690 C C . ILE A 1 468 ? -22.834 -2.301 46.954 1.00 92.75 468 ILE A C 1
ATOM 3692 O O . ILE A 1 468 ? -21.848 -3.013 46.756 1.00 92.75 468 ILE A O 1
ATOM 3696 N N . SER A 1 469 ? -23.530 -1.738 45.963 1.00 93.81 469 SER A N 1
ATOM 3697 C CA . SER A 1 469 ? -23.170 -1.888 44.552 1.00 93.81 469 SER A CA 1
ATOM 3698 C C . SER A 1 469 ? -21.747 -1.390 44.279 1.00 93.81 469 SER A C 1
ATOM 3700 O O . SER A 1 469 ? -20.909 -2.148 43.800 1.00 93.81 469 SER A O 1
ATOM 3702 N N . ILE A 1 470 ? -21.428 -0.149 44.653 1.00 93.75 470 ILE A N 1
ATOM 3703 C CA . ILE A 1 470 ? -20.108 0.446 44.395 1.00 93.75 470 ILE A CA 1
ATOM 3704 C C . ILE A 1 470 ? -19.017 -0.247 45.226 1.00 93.75 470 ILE A C 1
ATOM 3706 O O . ILE A 1 470 ? -17.954 -0.577 44.706 1.00 93.75 470 ILE A O 1
ATOM 3710 N N . SER A 1 471 ? -19.267 -0.522 46.511 1.00 93.00 471 SER A N 1
ATOM 3711 C CA . SER A 1 471 ? -18.235 -1.076 47.402 1.00 93.00 471 SER A CA 1
ATOM 3712 C C . SER A 1 471 ? -17.896 -2.546 47.124 1.00 93.00 471 SER A C 1
ATOM 3714 O O . SER A 1 471 ? -16.734 -2.937 47.260 1.00 93.00 471 SER A O 1
ATOM 3716 N N . LYS A 1 472 ? -18.882 -3.374 46.743 1.00 90.69 472 LYS A N 1
ATOM 3717 C CA . LYS A 1 472 ? -18.670 -4.804 46.456 1.00 90.69 472 LYS A CA 1
ATOM 3718 C C . LYS A 1 472 ? -18.466 -5.073 44.973 1.00 90.69 472 LYS A C 1
ATOM 3720 O O . LYS A 1 472 ? -17.435 -5.628 44.602 1.00 90.69 472 LYS A O 1
ATOM 3725 N N . VAL A 1 473 ? -19.435 -4.691 44.141 1.00 93.31 473 VAL A N 1
ATOM 3726 C CA . VAL A 1 473 ? -19.396 -4.977 42.701 1.00 93.31 473 VAL A CA 1
ATOM 3727 C C . VAL A 1 473 ? -18.402 -4.061 42.005 1.00 93.31 473 VAL A C 1
ATOM 3729 O O . VAL A 1 473 ? -17.584 -4.563 41.250 1.00 93.31 473 VAL A O 1
ATOM 3732 N N . GLY A 1 474 ? -18.341 -2.774 42.359 1.00 91.69 474 GLY A N 1
ATOM 3733 C CA . GLY A 1 474 ? -17.315 -1.869 41.823 1.00 91.69 474 GLY A CA 1
ATOM 3734 C C . GLY A 1 474 ? -15.880 -2.343 42.098 1.00 91.69 474 GLY A C 1
ATOM 3735 O O . GLY A 1 474 ? -15.005 -2.172 41.257 1.00 91.69 474 GLY A O 1
ATOM 3736 N N . ARG A 1 475 ? -15.630 -3.025 43.227 1.00 92.19 475 ARG A N 1
ATOM 3737 C CA . ARG A 1 475 ? -14.328 -3.659 43.504 1.00 92.19 475 ARG A CA 1
ATOM 3738 C C . ARG A 1 475 ? -14.064 -4.876 42.616 1.00 92.19 475 ARG A C 1
ATOM 3740 O O . ARG A 1 475 ? -12.924 -5.076 42.203 1.00 92.19 475 ARG A O 1
ATOM 3747 N N . ALA A 1 476 ? -15.078 -5.712 42.394 1.00 93.75 476 ALA A N 1
ATOM 3748 C CA . ALA A 1 476 ? -14.961 -6.864 41.505 1.00 93.75 476 ALA A CA 1
ATOM 3749 C C . ALA A 1 476 ? -14.677 -6.402 40.070 1.00 93.75 476 ALA A C 1
ATOM 3751 O O . ALA A 1 476 ? -13.718 -6.882 39.476 1.00 93.75 476 ALA A O 1
ATOM 3752 N N . ILE A 1 477 ? -15.421 -5.395 39.600 1.00 95.19 477 ILE A N 1
ATOM 3753 C CA . ILE A 1 477 ? -15.219 -4.761 38.297 1.00 95.19 477 ILE A CA 1
ATOM 3754 C C . ILE A 1 477 ? -13.811 -4.160 38.202 1.00 95.19 477 ILE A C 1
ATOM 3756 O O . ILE A 1 477 ? -13.086 -4.453 37.267 1.00 95.19 477 ILE A O 1
ATOM 3760 N N . MET A 1 478 ? -13.350 -3.401 39.204 1.00 94.81 478 MET A N 1
ATOM 3761 C CA . MET A 1 478 ? -11.985 -2.849 39.190 1.00 94.81 478 MET A CA 1
ATOM 3762 C C . MET A 1 478 ? -10.923 -3.938 38.977 1.00 94.81 478 MET A C 1
ATOM 3764 O O . MET A 1 478 ? -9.940 -3.714 38.275 1.00 94.81 478 MET A O 1
ATOM 3768 N N . LEU A 1 479 ? -11.098 -5.110 39.599 1.00 94.50 479 LEU A N 1
ATOM 3769 C CA . LEU A 1 479 ? -10.162 -6.218 39.442 1.00 94.50 479 LEU A CA 1
ATOM 3770 C C . LEU A 1 479 ? -10.205 -6.789 38.020 1.00 94.50 479 LEU A C 1
ATOM 3772 O O . LEU A 1 479 ? -9.140 -6.981 37.442 1.00 94.50 479 LEU A O 1
ATOM 3776 N N . THR A 1 480 ? -11.397 -7.024 37.463 1.00 95.25 480 THR A N 1
ATOM 3777 C CA . THR A 1 480 ? -11.555 -7.558 36.100 1.00 95.25 480 THR A CA 1
ATOM 3778 C C . THR A 1 480 ? -11.073 -6.568 35.042 1.00 95.25 480 THR A C 1
ATOM 3780 O O . THR A 1 480 ? -10.347 -6.957 34.128 1.00 95.25 480 THR A O 1
ATOM 3783 N N . SER A 1 481 ? -11.385 -5.278 35.186 1.00 95.94 481 SER A N 1
ATOM 3784 C CA . SER A 1 481 ? -10.890 -4.222 34.300 1.00 95.94 481 SER A CA 1
ATOM 3785 C C . SER A 1 481 ? -9.369 -4.108 34.385 1.00 95.94 481 SER A C 1
ATOM 3787 O O . SER A 1 481 ? -8.710 -4.057 33.356 1.00 95.94 481 SER A O 1
ATOM 3789 N N . PHE A 1 482 ? -8.781 -4.151 35.588 1.00 96.38 482 PHE A N 1
ATOM 3790 C CA . PHE A 1 482 ? -7.324 -4.097 35.743 1.00 96.38 482 PHE A CA 1
ATOM 3791 C C . PHE A 1 482 ? -6.623 -5.286 35.078 1.00 96.38 482 PHE A C 1
ATOM 3793 O O . PHE A 1 482 ? -5.649 -5.088 34.359 1.00 96.38 482 PHE A O 1
ATOM 3800 N N . THR A 1 483 ? -7.117 -6.514 35.270 1.00 96.94 483 THR A N 1
ATOM 3801 C CA . THR A 1 483 ? -6.534 -7.687 34.600 1.00 96.94 483 THR A CA 1
ATOM 3802 C C . THR A 1 483 ? -6.671 -7.606 33.082 1.00 96.94 483 THR A C 1
ATOM 3804 O O . THR A 1 483 ? -5.754 -8.005 32.376 1.00 96.94 483 THR A O 1
ATOM 3807 N N . THR A 1 484 ? -7.777 -7.047 32.587 1.00 96.25 484 THR A N 1
ATOM 3808 C CA . THR A 1 484 ? -8.022 -6.857 31.149 1.00 96.25 484 THR A CA 1
ATOM 3809 C C . THR A 1 484 ? -7.094 -5.794 30.557 1.00 96.25 484 THR A C 1
ATOM 3811 O O . THR A 1 484 ? -6.497 -6.023 29.513 1.00 96.25 484 THR A O 1
ATOM 3814 N N . ILE A 1 485 ? -6.889 -4.670 31.256 1.00 97.94 485 ILE A N 1
ATOM 3815 C CA . ILE A 1 485 ? -5.918 -3.635 30.865 1.00 97.94 485 ILE A CA 1
ATOM 3816 C C . ILE A 1 485 ? -4.512 -4.232 30.781 1.00 97.94 485 ILE A C 1
ATOM 3818 O O . ILE A 1 485 ? -3.824 -4.022 29.793 1.00 97.94 485 ILE A O 1
ATOM 3822 N N . VAL A 1 486 ? -4.087 -5.001 31.789 1.00 97.88 486 VAL A N 1
ATOM 3823 C CA . VAL A 1 486 ? -2.764 -5.649 31.775 1.00 97.88 486 VAL A CA 1
ATOM 3824 C C . VAL A 1 486 ? -2.635 -6.637 30.612 1.00 97.88 486 VAL A C 1
ATOM 3826 O O . VAL A 1 486 ? -1.568 -6.710 30.013 1.00 97.88 486 VAL A O 1
ATOM 3829 N N . ALA A 1 487 ? -3.702 -7.367 30.273 1.00 97.06 487 ALA A N 1
ATOM 3830 C CA . ALA A 1 487 ? -3.702 -8.282 29.135 1.00 97.06 487 ALA A CA 1
ATOM 3831 C C . ALA A 1 487 ? -3.549 -7.544 27.794 1.00 97.06 487 ALA A C 1
ATOM 3833 O O . ALA A 1 487 ? -2.718 -7.947 26.992 1.00 97.06 487 ALA A O 1
ATOM 3834 N N . PHE A 1 488 ? -4.272 -6.441 27.570 1.00 96.38 488 PHE A N 1
ATOM 3835 C CA . PHE A 1 488 ? -4.107 -5.638 26.350 1.00 96.38 488 PHE A CA 1
ATOM 3836 C C . PHE A 1 488 ? -2.742 -4.953 26.274 1.00 96.38 488 PHE A C 1
ATOM 3838 O O . PHE A 1 488 ? -2.108 -4.962 25.223 1.00 96.38 488 PHE A O 1
ATOM 3845 N N . LEU A 1 489 ? -2.245 -4.416 27.392 1.00 96.69 489 LEU A N 1
ATOM 3846 C CA . LEU A 1 489 ? -0.916 -3.804 27.451 1.00 96.69 489 LEU A CA 1
ATOM 3847 C C . LEU A 1 489 ? 0.223 -4.812 27.246 1.00 96.69 489 LEU A C 1
ATOM 3849 O O . LEU A 1 489 ? 1.349 -4.389 27.001 1.00 96.69 489 LEU A O 1
ATOM 3853 N N . ALA A 1 490 ? -0.035 -6.123 27.307 1.00 97.06 490 ALA A N 1
ATOM 3854 C CA . ALA A 1 490 ? 0.958 -7.119 26.916 1.00 97.06 490 ALA A CA 1
ATOM 3855 C C . ALA A 1 490 ? 1.333 -7.006 25.427 1.00 97.06 490 ALA A C 1
ATOM 3857 O O . ALA A 1 490 ? 2.467 -7.315 25.082 1.00 97.06 490 ALA A O 1
ATOM 3858 N N . ASN A 1 491 ? 0.451 -6.470 24.570 1.00 94.56 491 ASN A N 1
ATOM 3859 C CA . ASN A 1 491 ? 0.756 -6.223 23.155 1.00 94.56 491 ASN A CA 1
ATOM 3860 C C . ASN A 1 491 ? 1.861 -5.176 22.939 1.00 94.56 491 ASN A C 1
ATOM 3862 O O . ASN A 1 491 ? 2.387 -5.074 21.838 1.00 94.56 491 ASN A O 1
ATOM 3866 N N . LEU A 1 492 ? 2.264 -4.423 23.973 1.00 92.75 492 LEU A N 1
ATOM 3867 C CA . LEU A 1 492 ? 3.421 -3.525 23.898 1.00 92.75 492 LEU A CA 1
ATOM 3868 C C . LEU A 1 492 ? 4.741 -4.254 23.604 1.00 92.75 492 LEU A C 1
ATOM 3870 O O . LEU A 1 492 ? 5.708 -3.597 23.241 1.00 92.75 492 LEU A O 1
ATOM 3874 N N . SER A 1 493 ? 4.801 -5.579 23.777 1.00 92.69 493 SER A N 1
ATOM 3875 C CA . SER A 1 493 ? 5.974 -6.384 23.419 1.00 92.69 493 SER A CA 1
ATOM 3876 C C . SER A 1 493 ? 5.985 -6.860 21.961 1.00 92.69 493 SER A C 1
ATOM 3878 O O . SER A 1 493 ? 6.798 -7.716 21.639 1.00 92.69 493 SER A O 1
ATOM 3880 N N . SER A 1 494 ? 5.043 -6.408 21.131 1.00 89.50 494 SER A N 1
ATOM 3881 C CA . SER A 1 494 ? 4.954 -6.756 19.709 1.00 89.50 494 SER A CA 1
ATOM 3882 C C . SER A 1 494 ? 5.889 -5.892 18.861 1.00 89.50 494 SER A C 1
ATOM 3884 O O . SER A 1 494 ? 5.990 -4.688 19.106 1.00 89.50 494 SER A O 1
ATOM 3886 N N . ASP A 1 495 ? 6.477 -6.480 17.819 1.00 84.62 495 ASP A N 1
ATOM 3887 C CA . ASP A 1 495 ? 7.262 -5.764 16.801 1.00 84.62 495 ASP A CA 1
ATOM 3888 C C . ASP A 1 495 ? 6.367 -5.054 15.761 1.00 84.62 495 ASP A C 1
ATOM 3890 O O . ASP A 1 495 ? 6.825 -4.181 15.038 1.00 84.62 495 ASP A O 1
ATOM 3894 N N . ILE A 1 496 ? 5.064 -5.370 15.735 1.00 84.38 496 ILE A N 1
ATOM 3895 C CA . ILE A 1 496 ? 4.051 -4.706 14.892 1.00 84.38 496 ILE A CA 1
ATOM 3896 C C . ILE A 1 496 ? 3.454 -3.489 15.618 1.00 84.38 496 ILE A C 1
ATOM 3898 O O . ILE A 1 496 ? 2.825 -3.641 16.680 1.00 84.38 496 ILE A O 1
ATOM 3902 N N . ALA A 1 497 ? 3.576 -2.295 15.028 1.00 84.94 497 ALA A N 1
ATOM 3903 C CA . ALA A 1 497 ? 3.106 -1.034 15.610 1.00 84.94 497 ALA A CA 1
ATOM 3904 C C . ALA A 1 497 ? 1.580 -0.983 15.827 1.00 84.94 497 ALA A C 1
ATOM 3906 O O . ALA A 1 497 ? 1.122 -0.520 16.883 1.00 84.94 497 ALA A O 1
ATOM 3907 N N . ALA A 1 498 ? 0.787 -1.528 14.899 1.00 86.12 498 ALA A N 1
ATOM 3908 C CA . ALA A 1 498 ? -0.668 -1.636 15.016 1.00 86.12 498 ALA A CA 1
ATOM 3909 C C . ALA A 1 498 ? -1.103 -2.404 16.278 1.00 86.12 498 ALA A C 1
ATOM 3911 O O . ALA A 1 498 ? -2.023 -1.977 16.981 1.00 86.12 498 ALA A O 1
ATOM 3912 N N . LEU A 1 499 ? -0.413 -3.498 16.631 1.00 90.19 499 LEU A N 1
ATOM 3913 C CA . LEU A 1 499 ? -0.730 -4.295 17.825 1.00 90.19 499 LEU A CA 1
ATOM 3914 C C . LEU A 1 499 ? -0.370 -3.562 19.123 1.00 90.19 499 LEU A C 1
ATOM 3916 O O . LEU A 1 499 ? -1.155 -3.589 20.080 1.00 90.19 499 LEU A O 1
ATOM 3920 N N . ARG A 1 500 ? 0.780 -2.872 19.157 1.00 91.12 500 ARG A N 1
ATOM 3921 C CA . ARG A 1 500 ? 1.173 -2.020 20.294 1.00 91.12 500 ARG A CA 1
ATOM 3922 C C . ARG A 1 500 ? 0.123 -0.935 20.537 1.00 91.12 500 ARG A C 1
ATOM 3924 O O . ARG A 1 500 ? -0.349 -0.775 21.667 1.00 91.12 500 ARG A O 1
ATOM 3931 N N . SER A 1 501 ? -0.283 -0.258 19.464 1.00 91.12 501 SER A N 1
ATOM 3932 C CA . SER A 1 501 ? -1.300 0.797 19.468 1.00 91.12 501 SER A CA 1
ATOM 3933 C C . SER A 1 501 ? -2.639 0.261 19.968 1.00 91.12 501 SER A C 1
ATOM 3935 O O . SER A 1 501 ? -3.152 0.748 20.976 1.00 91.12 501 SER A O 1
ATOM 3937 N N . PHE A 1 502 ? -3.135 -0.832 19.381 1.00 92.31 502 PHE A N 1
ATOM 3938 C CA . PHE A 1 502 ? -4.362 -1.505 19.811 1.00 92.31 502 PHE A CA 1
ATOM 3939 C C . PHE A 1 502 ? -4.349 -1.859 21.307 1.00 92.31 502 PHE A C 1
ATOM 3941 O O . PHE A 1 502 ? -5.346 -1.664 22.005 1.00 92.31 502 PHE A O 1
ATOM 3948 N N . GLY A 1 503 ? -3.213 -2.330 21.836 1.00 94.81 503 GLY A N 1
ATOM 3949 C CA . GLY A 1 503 ? -3.050 -2.622 23.261 1.00 94.81 503 GLY A CA 1
ATOM 3950 C C . GLY A 1 503 ? -3.241 -1.400 24.170 1.00 94.81 503 GLY A C 1
ATOM 3951 O O . GLY A 1 503 ? -3.935 -1.481 25.191 1.00 94.81 503 GLY A O 1
ATOM 3952 N N . ILE A 1 504 ? -2.660 -0.255 23.798 1.00 94.88 504 ILE A N 1
ATOM 3953 C CA . ILE A 1 504 ? -2.810 1.013 24.530 1.00 94.88 504 ILE A CA 1
ATOM 3954 C C . ILE A 1 504 ? -4.252 1.513 24.437 1.00 94.88 504 ILE A C 1
ATOM 3956 O O . ILE A 1 504 ? -4.871 1.819 25.461 1.00 94.88 504 ILE A O 1
ATOM 3960 N N . GLU A 1 505 ? -4.794 1.572 23.223 1.00 94.81 505 GLU A N 1
ATOM 3961 C CA . GLU A 1 505 ? -6.134 2.081 22.947 1.00 94.81 505 GLU A CA 1
ATOM 3962 C C . GLU A 1 505 ? -7.213 1.254 23.674 1.00 94.81 505 GLU A C 1
ATOM 3964 O O . GLU A 1 505 ? -8.067 1.811 24.373 1.00 94.81 505 GLU A O 1
ATOM 3969 N N . ALA A 1 506 ? -7.125 -0.082 23.618 1.00 95.62 506 ALA A N 1
ATOM 3970 C CA . ALA A 1 506 ? -8.005 -0.984 24.361 1.00 95.62 506 ALA A CA 1
ATOM 3971 C C . ALA A 1 506 ? -7.880 -0.786 25.876 1.00 95.62 506 ALA A C 1
ATOM 3973 O O . ALA A 1 506 ? -8.891 -0.721 26.579 1.00 95.62 506 ALA A O 1
ATOM 3974 N N . GLY A 1 507 ? -6.658 -0.629 26.397 1.00 96.88 507 GLY A N 1
ATOM 3975 C CA . GLY A 1 507 ? -6.424 -0.336 27.811 1.00 96.88 507 GLY A CA 1
ATOM 3976 C C . GLY A 1 507 ? -7.112 0.956 28.275 1.00 96.88 507 GLY A C 1
ATOM 3977 O O . GLY A 1 507 ? -7.769 0.972 29.322 1.00 96.88 507 GLY A O 1
ATOM 3978 N N . LEU A 1 508 ? -7.022 2.027 27.481 1.00 96.56 508 LEU A N 1
ATOM 3979 C CA . LEU A 1 508 ? -7.704 3.302 27.740 1.00 96.56 508 LEU A CA 1
ATOM 3980 C C . LEU A 1 508 ? -9.228 3.163 27.666 1.00 96.56 508 LEU A C 1
ATOM 3982 O O . LEU A 1 508 ? -9.949 3.723 28.500 1.00 96.56 508 LEU A O 1
ATOM 3986 N N . GLY A 1 509 ? -9.718 2.377 26.710 1.00 96.62 509 GLY A N 1
ATOM 3987 C CA . GLY A 1 509 ? -11.127 2.039 26.560 1.00 96.62 509 GLY A CA 1
ATOM 3988 C C . GLY A 1 509 ? -11.701 1.312 27.774 1.00 96.62 509 GLY A C 1
ATOM 3989 O O . GLY A 1 509 ? -12.703 1.743 28.349 1.00 96.62 509 GLY A O 1
ATOM 3990 N N . VAL A 1 510 ? -11.023 0.257 28.233 1.00 97.50 510 VAL A N 1
ATOM 3991 C CA . VAL A 1 510 ? -11.403 -0.524 29.422 1.00 97.50 510 VAL A CA 1
ATOM 3992 C C . VAL A 1 510 ? -11.372 0.343 30.683 1.00 97.50 510 VAL A C 1
ATOM 3994 O O . VAL A 1 510 ? -12.274 0.261 31.520 1.00 97.50 510 VAL A O 1
ATOM 3997 N N . LEU A 1 511 ? -10.359 1.204 30.827 1.00 97.69 511 LEU A N 1
ATOM 3998 C CA . LEU A 1 511 ? -10.274 2.148 31.941 1.00 97.69 511 LEU A CA 1
ATOM 3999 C C . LEU A 1 511 ? -11.448 3.140 31.929 1.00 97.69 511 LEU A C 1
ATOM 4001 O O . LEU A 1 511 ? -12.053 3.399 32.972 1.00 97.69 511 LEU A O 1
ATOM 4005 N N . SER A 1 512 ? -11.786 3.668 30.754 1.00 97.50 512 SER A N 1
ATOM 4006 C CA . SER A 1 512 ? -12.906 4.594 30.563 1.00 97.50 512 SER A CA 1
ATOM 4007 C C . SER A 1 512 ? -14.247 3.933 30.886 1.00 97.50 512 SER A C 1
ATOM 4009 O O . SER A 1 512 ? -15.059 4.521 31.607 1.00 97.50 512 SER A O 1
ATOM 4011 N N . ALA A 1 513 ? -14.456 2.693 30.426 1.00 96.88 513 ALA A N 1
ATOM 4012 C CA . ALA A 1 513 ? -15.619 1.882 30.772 1.00 96.88 513 ALA A CA 1
ATOM 4013 C C . ALA A 1 513 ? -15.720 1.705 32.291 1.00 96.88 513 ALA A C 1
ATOM 4015 O O . ALA A 1 513 ? -16.690 2.163 32.888 1.00 96.88 513 ALA A O 1
ATOM 4016 N N . PHE A 1 514 ? -14.678 1.199 32.954 1.00 96.44 514 PHE A N 1
ATOM 4017 C CA . PHE A 1 514 ? -14.685 1.002 34.406 1.00 96.44 514 PHE A CA 1
ATOM 4018 C C . PHE A 1 514 ? -15.125 2.253 35.189 1.00 96.44 514 PHE A C 1
ATOM 4020 O O . PHE A 1 514 ? -15.975 2.182 36.086 1.00 96.44 514 PHE A O 1
ATOM 4027 N N . LEU A 1 515 ? -14.561 3.418 34.854 1.00 96.69 515 LEU A N 1
ATOM 4028 C CA . LEU A 1 515 ? -14.864 4.671 35.547 1.00 96.69 515 LEU A CA 1
ATOM 4029 C C . LEU A 1 515 ? -16.314 5.122 35.320 1.00 96.69 515 LEU A C 1
ATOM 4031 O O . LEU A 1 515 ? -16.969 5.592 36.258 1.00 96.69 515 LEU A O 1
ATOM 4035 N N . LEU A 1 516 ? -16.833 4.977 34.101 1.00 97.19 516 LEU A N 1
ATOM 4036 C CA . LEU A 1 516 ? -18.138 5.518 33.725 1.00 97.19 516 LEU A CA 1
ATOM 4037 C C . LEU A 1 516 ? -19.283 4.520 33.922 1.00 97.19 516 LEU A C 1
ATOM 4039 O O . LEU A 1 516 ? -20.305 4.871 34.510 1.00 97.19 516 LEU A O 1
ATOM 4043 N N . THR A 1 517 ? -19.128 3.270 33.507 1.00 94.94 517 THR A N 1
ATOM 4044 C CA . THR A 1 517 ? -20.158 2.231 33.630 1.00 94.94 517 THR A CA 1
ATOM 4045 C C . THR A 1 517 ? -20.075 1.485 34.962 1.00 94.94 517 THR A C 1
ATOM 4047 O O . THR A 1 517 ? -21.107 1.222 35.583 1.00 94.94 517 THR A O 1
ATOM 4050 N N . GLY A 1 518 ? -18.868 1.206 35.458 1.00 92.50 518 GLY A N 1
ATOM 4051 C CA . GLY A 1 518 ? -18.664 0.494 36.722 1.00 92.50 518 GLY A CA 1
ATOM 4052 C C . GLY A 1 518 ? -18.901 1.354 37.970 1.00 92.50 518 GLY A C 1
ATOM 4053 O O . GLY A 1 518 ? -19.471 0.875 38.956 1.00 92.50 518 GLY A O 1
ATOM 4054 N N . LEU A 1 519 ? -18.490 2.630 37.949 1.00 93.81 519 LEU A N 1
ATOM 4055 C CA . LEU A 1 519 ? -18.561 3.524 39.118 1.00 93.81 519 LEU A CA 1
ATOM 4056 C C . LEU A 1 519 ? -19.596 4.650 38.989 1.00 93.81 519 LEU A C 1
ATOM 4058 O O . LEU A 1 519 ? -20.357 4.896 39.929 1.00 93.81 519 LEU A O 1
ATOM 4062 N N . TRP A 1 520 ? -19.639 5.360 37.861 1.00 96.00 520 TRP A N 1
ATOM 4063 C CA . TRP A 1 520 ? -20.505 6.535 37.712 1.00 96.00 520 TRP A CA 1
ATOM 4064 C C . TRP A 1 520 ? -21.974 6.185 37.442 1.00 96.00 520 TRP A C 1
ATOM 4066 O O . TRP A 1 520 ? -22.867 6.776 38.046 1.00 96.00 520 TRP A O 1
ATOM 4076 N N . VAL A 1 521 ? -22.252 5.190 36.604 1.00 95.81 521 VAL A N 1
ATOM 4077 C CA . VAL A 1 521 ? -23.612 4.720 36.290 1.00 95.81 521 VAL A CA 1
ATOM 4078 C C . VAL A 1 521 ? -24.440 4.305 37.526 1.00 95.81 521 VAL A C 1
ATOM 4080 O O . VAL A 1 521 ? -25.576 4.780 37.638 1.00 95.81 521 VAL A O 1
ATOM 4083 N N . PRO A 1 522 ? -23.949 3.509 38.504 1.00 94.00 522 PRO A N 1
ATOM 4084 C CA . PRO A 1 522 ? -24.728 3.215 39.715 1.00 94.00 522 PRO A CA 1
ATOM 4085 C C . PRO A 1 522 ? -24.987 4.461 40.582 1.00 94.00 522 PRO A C 1
ATOM 4087 O O . PRO A 1 522 ? -26.026 4.545 41.241 1.00 94.00 522 PRO A O 1
ATOM 4090 N N . LEU A 1 523 ? -24.090 5.453 40.556 1.00 95.00 523 LEU A N 1
ATOM 4091 C CA . LEU A 1 523 ? -24.293 6.743 41.221 1.00 95.00 523 LEU A CA 1
ATOM 4092 C C . LEU A 1 523 ? -25.360 7.586 40.502 1.00 95.00 523 LEU A C 1
ATOM 4094 O O . LEU A 1 523 ? -26.254 8.133 41.142 1.00 95.00 523 LEU A O 1
ATOM 4098 N N . LEU A 1 524 ? -25.332 7.626 39.168 1.00 94.94 524 LEU A N 1
ATOM 4099 C CA . LEU A 1 524 ? -26.351 8.302 38.362 1.00 94.94 524 LEU A CA 1
ATOM 4100 C C . LEU A 1 524 ? -27.734 7.667 38.563 1.00 94.94 524 LEU A C 1
ATOM 4102 O O . LEU A 1 524 ? -28.747 8.363 38.663 1.00 94.94 524 LEU A O 1
ATOM 4106 N N . ARG A 1 525 ? -27.775 6.336 38.693 1.00 94.56 525 ARG A N 1
ATOM 4107 C CA . ARG A 1 525 ? -28.984 5.581 39.028 1.00 94.56 525 ARG A CA 1
ATOM 4108 C C . ARG A 1 525 ? -29.551 5.972 40.394 1.00 94.56 525 ARG A C 1
ATOM 4110 O O . ARG A 1 525 ? -30.770 6.142 40.491 1.00 94.56 525 ARG A O 1
ATOM 4117 N N . LEU A 1 526 ? -28.696 6.134 41.410 1.00 94.94 526 LEU A N 1
ATOM 4118 C CA . LEU A 1 526 ? -29.078 6.617 42.741 1.00 94.94 526 LEU A CA 1
ATOM 4119 C C . LEU A 1 526 ? -29.709 8.010 42.668 1.00 94.94 526 LEU A C 1
ATOM 4121 O O . LEU A 1 526 ? -30.815 8.207 43.175 1.00 94.94 526 LEU A O 1
ATOM 4125 N N . ASP A 1 527 ? -29.030 8.958 42.027 1.00 93.69 527 ASP A N 1
ATOM 4126 C CA . ASP A 1 527 ? -29.477 10.351 41.966 1.00 93.69 527 ASP A CA 1
ATOM 4127 C C . ASP A 1 527 ? -30.792 10.489 41.187 1.00 93.69 527 ASP A C 1
ATOM 4129 O O . ASP A 1 527 ? -31.683 11.247 41.588 1.00 93.69 527 ASP A O 1
ATOM 4133 N N . TYR A 1 528 ? -30.978 9.681 40.141 1.00 93.19 528 TYR A N 1
ATOM 4134 C CA . TYR A 1 528 ? -32.248 9.577 39.428 1.00 93.19 528 TYR A CA 1
ATOM 4135 C C . TYR A 1 528 ? -33.385 9.059 40.323 1.00 93.19 528 TYR A C 1
ATOM 4137 O O . TYR A 1 528 ? -34.462 9.664 40.358 1.00 93.19 528 TYR A O 1
ATOM 4145 N N . ASP A 1 529 ? -33.165 7.987 41.094 1.00 91.81 529 ASP A N 1
ATOM 4146 C CA . ASP A 1 529 ? -34.191 7.488 42.019 1.00 91.81 529 ASP A CA 1
ATOM 4147 C C . ASP A 1 529 ? -34.490 8.482 43.146 1.00 91.81 529 ASP A C 1
ATOM 4149 O O . ASP A 1 529 ? -35.654 8.656 43.507 1.00 91.81 529 ASP A O 1
ATOM 4153 N N . LEU A 1 530 ? -33.484 9.187 43.675 1.00 91.88 530 LEU A N 1
ATOM 4154 C CA . LEU A 1 530 ? -33.694 10.259 44.652 1.00 91.88 530 LEU A CA 1
ATOM 4155 C C . LEU A 1 530 ? -34.532 11.401 44.057 1.00 91.88 530 LEU A C 1
ATOM 4157 O O . LEU A 1 530 ? -35.441 11.908 44.721 1.00 91.88 530 LEU A O 1
ATOM 4161 N N . ALA A 1 531 ? -34.277 11.787 42.805 1.00 90.75 531 ALA A N 1
ATOM 4162 C CA . ALA A 1 531 ? -35.040 12.819 42.107 1.00 90.75 531 ALA A CA 1
ATOM 4163 C C . ALA A 1 531 ? -36.499 12.403 41.858 1.00 90.75 531 ALA A C 1
ATOM 4165 O O . ALA A 1 531 ? -37.413 13.210 42.049 1.00 90.75 531 ALA A O 1
ATOM 4166 N N . ILE A 1 532 ? -36.740 11.145 41.483 1.00 90.12 532 ILE A N 1
ATOM 4167 C CA . ILE A 1 532 ? -38.093 10.602 41.310 1.00 90.12 532 ILE A CA 1
ATOM 4168 C C . ILE A 1 532 ? -38.815 10.458 42.650 1.00 90.12 532 ILE A C 1
ATOM 4170 O O . ILE A 1 532 ? -39.994 10.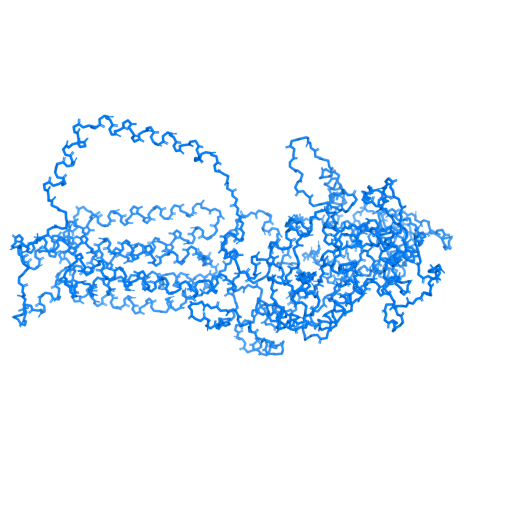805 42.741 1.00 90.12 532 ILE A O 1
ATOM 4174 N N . LYS A 1 533 ? -38.117 10.014 43.702 1.00 89.69 533 LYS A N 1
ATOM 4175 C CA . LYS A 1 533 ? -38.667 9.919 45.059 1.00 89.69 533 LYS A CA 1
ATOM 4176 C C . LYS A 1 533 ? -39.128 11.280 45.573 1.00 89.69 533 LYS A C 1
ATOM 4178 O O . LYS A 1 533 ? -40.205 11.378 46.146 1.00 89.69 533 LYS A O 1
ATOM 4183 N N . ARG A 1 534 ? -38.370 12.352 45.306 1.00 89.44 534 ARG A N 1
ATOM 4184 C CA . ARG A 1 534 ? -38.784 13.736 45.625 1.00 89.44 534 ARG A CA 1
ATOM 4185 C C . ARG A 1 534 ? -40.061 14.170 44.897 1.00 89.44 534 ARG A C 1
ATOM 4187 O O . ARG A 1 534 ? -40.728 15.086 45.362 1.00 89.44 534 ARG A O 1
ATOM 4194 N N . ARG A 1 535 ? -40.389 13.546 43.761 1.00 89.50 535 ARG A N 1
ATOM 4195 C CA . ARG A 1 535 ? -41.609 13.798 42.976 1.00 89.50 535 ARG A CA 1
ATOM 4196 C C . ARG A 1 535 ? -42.751 12.825 43.297 1.00 89.50 535 ARG A C 1
ATOM 4198 O O . ARG A 1 535 ? -43.759 12.879 42.603 1.00 89.50 535 ARG A O 1
ATOM 4205 N N . ASP A 1 536 ? -42.582 11.950 44.292 1.00 83.19 536 ASP A N 1
ATOM 4206 C CA . ASP A 1 536 ? -43.549 10.924 44.718 1.00 83.19 536 ASP A CA 1
ATOM 4207 C C . ASP A 1 536 ? -44.013 9.985 43.583 1.00 83.19 536 ASP A C 1
ATOM 4209 O O . ASP A 1 536 ? -45.148 9.527 43.529 1.00 83.19 536 ASP A O 1
ATOM 4213 N N . ARG A 1 537 ? -43.117 9.727 42.619 1.00 83.44 537 ARG A N 1
ATOM 4214 C CA . ARG A 1 537 ? -43.356 8.850 41.454 1.00 83.44 537 ARG A CA 1
ATOM 4215 C C . ARG A 1 537 ? -42.481 7.596 41.468 1.00 83.44 537 ARG A C 1
ATOM 4217 O O . ARG A 1 537 ? -42.313 6.957 40.432 1.00 83.44 537 ARG A O 1
ATOM 4224 N N . LEU A 1 538 ? -41.833 7.300 42.597 1.00 82.19 538 LEU A N 1
ATOM 4225 C CA . LEU A 1 538 ? -40.940 6.150 42.687 1.00 82.19 538 LEU A CA 1
ATOM 4226 C C . LEU A 1 538 ? -41.789 4.900 42.882 1.00 82.19 538 LEU A C 1
ATOM 4228 O O . LEU A 1 538 ? -42.328 4.681 43.962 1.00 82.19 538 LEU A O 1
ATOM 4232 N N . GLU A 1 539 ? -41.909 4.101 41.831 1.00 75.12 539 GLU A N 1
ATOM 4233 C CA . GLU A 1 539 ? -42.489 2.767 41.930 1.00 75.12 539 GLU A CA 1
ATOM 4234 C C . GLU A 1 539 ? -41.454 1.815 42.537 1.00 75.12 539 GLU A C 1
ATOM 4236 O O . GLU A 1 539 ? -40.292 1.800 42.116 1.00 75.12 539 GLU A O 1
ATOM 4241 N N . ASP A 1 540 ? -41.866 1.031 43.534 1.00 70.62 540 ASP A N 1
ATOM 4242 C CA . ASP A 1 540 ? -41.028 -0.043 44.056 1.00 70.62 540 ASP A CA 1
ATOM 4243 C C . ASP A 1 540 ? -40.856 -1.132 42.994 1.00 70.62 540 ASP A C 1
ATOM 4245 O O . ASP A 1 540 ? -41.767 -1.441 42.216 1.00 70.62 540 ASP A O 1
ATOM 4249 N N . GLU A 1 541 ? -39.662 -1.725 42.947 1.00 68.62 541 GLU A N 1
ATOM 4250 C CA . GLU A 1 541 ? -39.413 -2.813 42.013 1.00 68.62 541 GLU A CA 1
ATOM 4251 C C . GLU A 1 541 ? -40.323 -3.997 42.328 1.00 68.62 541 GLU A C 1
ATOM 4253 O O . GLU A 1 541 ? -40.350 -4.496 43.454 1.00 68.62 541 GLU A O 1
ATOM 4258 N N . ARG A 1 542 ? -41.057 -4.470 41.314 1.00 65.25 542 ARG A N 1
ATOM 4259 C CA . ARG A 1 542 ? -41.917 -5.649 41.444 1.00 65.25 542 ARG A CA 1
ATOM 4260 C C . ARG A 1 542 ? -41.084 -6.840 41.934 1.00 65.25 542 ARG A C 1
ATOM 4262 O O . ARG A 1 542 ? -40.114 -7.222 41.283 1.00 65.25 542 ARG A O 1
ATOM 4269 N N . SER A 1 543 ? -41.489 -7.431 43.058 1.00 58.78 543 SER A N 1
ATOM 4270 C CA . SER A 1 543 ? -40.848 -8.605 43.668 1.00 58.78 543 SER A CA 1
ATOM 4271 C C . SER A 1 543 ? -40.972 -9.869 42.811 1.00 58.78 543 SER A C 1
ATOM 4273 O O . SER A 1 543 ? -40.110 -10.743 42.871 1.00 58.78 543 SER A O 1
ATOM 4275 N N . ASP A 1 544 ? -42.016 -9.945 41.982 1.00 59.81 544 ASP A N 1
ATOM 4276 C CA . ASP A 1 544 ? -42.307 -11.085 41.113 1.00 59.81 544 ASP A CA 1
ATOM 4277 C C . ASP A 1 544 ? -41.546 -10.966 39.791 1.00 59.81 544 ASP A C 1
ATOM 4279 O O . ASP A 1 544 ? -42.090 -10.610 38.740 1.00 59.81 544 ASP A O 1
ATOM 4283 N N . VAL A 1 545 ? -40.245 -11.241 39.836 1.00 60.41 545 VAL A N 1
ATOM 4284 C CA . VAL A 1 545 ? -39.431 -11.308 38.624 1.00 60.41 545 VAL A CA 1
ATOM 4285 C C . VAL A 1 545 ? -39.471 -12.724 38.074 1.00 60.41 545 VAL A C 1
ATOM 4287 O O . VAL A 1 545 ? -38.911 -13.653 38.650 1.00 60.41 545 VAL A O 1
ATOM 4290 N N . LEU A 1 546 ? -40.094 -12.886 36.906 1.00 53.88 546 LEU A N 1
ATOM 4291 C CA . LEU A 1 546 ? -39.877 -14.067 36.077 1.00 53.88 546 LEU A CA 1
ATOM 4292 C C . LEU A 1 546 ? -38.397 -14.064 35.652 1.00 53.88 546 LEU A C 1
ATOM 4294 O O . LEU A 1 546 ? -38.007 -13.283 34.772 1.00 53.88 546 LEU A O 1
ATOM 4298 N N . HIS A 1 547 ? -37.565 -14.864 36.325 1.00 64.31 547 HIS A N 1
ATOM 4299 C CA . HIS A 1 547 ? -36.199 -15.132 35.882 1.00 64.31 547 HIS A CA 1
ATOM 4300 C C . HIS A 1 547 ? -36.269 -15.776 34.495 1.00 64.31 547 HIS A C 1
ATOM 4302 O O . HIS A 1 547 ? -37.013 -16.736 34.305 1.00 64.31 547 HIS A O 1
ATOM 4308 N N . LEU A 1 548 ? -35.503 -15.247 33.535 1.00 65.56 548 LEU A N 1
ATOM 4309 C CA . LEU A 1 548 ? -35.388 -15.819 32.184 1.00 65.56 548 LEU A CA 1
ATOM 4310 C C . LEU A 1 548 ? 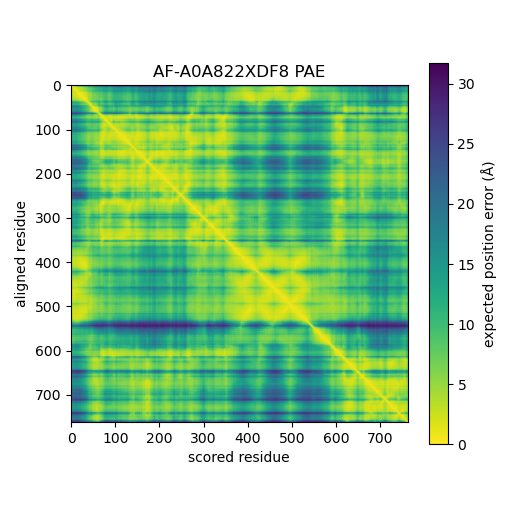-35.021 -17.305 32.233 1.00 65.56 548 LEU A C 1
ATOM 4312 O O . LEU A 1 548 ? -35.542 -18.104 31.462 1.00 65.56 548 LEU A O 1
ATOM 4316 N N . VAL A 1 549 ? -34.176 -17.662 33.201 1.00 73.31 549 VAL A N 1
ATOM 4317 C CA . VAL A 1 549 ? -33.792 -19.033 33.502 1.00 73.31 549 VAL A CA 1
ATOM 4318 C C . VAL A 1 549 ? -34.282 -19.394 34.907 1.00 73.31 549 VAL A C 1
ATOM 4320 O O . VAL A 1 549 ? -33.890 -18.737 35.876 1.00 73.31 549 VAL A O 1
ATOM 4323 N N . PRO A 1 550 ? -35.116 -20.434 35.067 1.00 79.75 550 PRO A N 1
ATOM 4324 C CA . PRO A 1 550 ? -35.560 -20.872 36.381 1.00 79.75 550 PRO A CA 1
ATOM 4325 C C . PRO A 1 550 ? -34.388 -21.356 37.245 1.00 79.75 550 PRO A C 1
ATOM 4327 O O . PRO A 1 550 ? -33.589 -22.188 36.817 1.00 79.75 550 PRO A O 1
ATOM 4330 N N . GLY A 1 551 ? -34.319 -20.918 38.505 1.00 80.25 551 GLY A N 1
ATOM 4331 C CA . GLY A 1 551 ? -33.235 -21.315 39.416 1.00 80.25 551 GLY A CA 1
ATOM 4332 C C . GLY A 1 551 ? -33.120 -22.831 39.639 1.00 80.25 551 GLY A C 1
ATOM 4333 O O . GLY A 1 551 ? -32.019 -23.342 39.821 1.00 80.25 551 GLY A O 1
ATOM 4334 N N . HIS A 1 552 ? -34.234 -23.571 39.556 1.00 85.00 552 HIS A N 1
ATOM 4335 C CA . HIS A 1 552 ? -34.231 -25.035 39.675 1.00 85.00 552 HIS A CA 1
ATOM 4336 C C . HIS A 1 552 ? -33.523 -25.731 38.503 1.00 85.00 552 HIS A C 1
ATOM 4338 O O . HIS A 1 552 ? -32.954 -26.806 38.679 1.00 85.00 552 HIS A O 1
ATOM 4344 N N . TRP A 1 553 ? -33.545 -25.125 37.312 1.00 88.62 553 TRP A N 1
ATOM 4345 C CA . TRP A 1 553 ? -32.826 -25.641 36.153 1.00 88.62 553 TRP A CA 1
ATOM 4346 C C . TRP A 1 553 ? -31.319 -25.466 36.353 1.00 88.62 553 TRP A C 1
ATOM 4348 O O . TRP A 1 553 ? -30.575 -26.435 36.245 1.00 88.62 553 TRP A O 1
ATOM 4358 N N . LEU A 1 554 ? -30.874 -24.273 36.771 1.00 87.19 554 LEU A N 1
ATOM 4359 C CA . LEU A 1 554 ? -29.461 -24.003 37.076 1.00 87.19 554 LEU A CA 1
ATOM 4360 C C . LEU A 1 554 ? -28.919 -24.894 38.199 1.00 87.19 554 LEU A C 1
ATOM 4362 O O . LEU A 1 554 ? -27.801 -25.405 38.094 1.00 87.19 554 LEU A O 1
ATOM 4366 N N . SER A 1 555 ? -29.701 -25.111 39.261 1.00 88.62 555 SER A N 1
ATOM 4367 C CA . SER A 1 555 ? -29.285 -25.977 40.366 1.00 88.62 555 SER A CA 1
ATOM 4368 C C . SER A 1 555 ? -29.229 -27.448 39.950 1.00 88.62 555 SER A C 1
ATOM 4370 O O . SER A 1 555 ? -28.272 -28.138 40.299 1.00 88.62 555 SER A O 1
ATOM 4372 N N . SER A 1 556 ? -30.194 -27.920 39.151 1.00 90.62 556 SER A N 1
ATOM 4373 C CA . SER A 1 556 ? -30.201 -29.282 38.610 1.00 90.62 556 SER A CA 1
ATOM 4374 C C . SER A 1 556 ? -29.021 -29.528 37.668 1.00 90.62 556 SER A C 1
ATOM 4376 O O . SER A 1 556 ? -28.333 -30.543 37.807 1.00 90.62 556 SER A O 1
ATOM 4378 N N . THR A 1 557 ? -28.722 -28.583 36.774 1.00 89.75 557 THR A N 1
ATOM 4379 C CA . THR A 1 557 ? -27.567 -28.657 35.871 1.00 89.75 557 THR A CA 1
ATOM 4380 C C . THR A 1 557 ? -26.259 -28.659 36.654 1.00 89.75 557 THR A C 1
ATOM 4382 O O . THR A 1 557 ? -25.447 -29.559 36.469 1.00 89.75 557 THR A O 1
ATOM 4385 N N . THR A 1 558 ? -26.078 -27.727 37.595 1.00 89.81 558 THR A N 1
ATOM 4386 C CA . THR A 1 558 ? -24.872 -27.664 38.440 1.00 89.81 558 THR A CA 1
ATOM 4387 C C . THR A 1 558 ? -24.663 -28.964 39.221 1.00 89.81 558 THR A C 1
ATOM 4389 O O . THR A 1 558 ? -23.558 -29.506 39.242 1.00 89.81 558 THR A O 1
ATOM 4392 N N . PHE A 1 559 ? -25.726 -29.508 39.822 1.00 92.44 559 PHE A N 1
ATOM 4393 C CA . PHE A 1 559 ? -25.655 -30.764 40.568 1.00 92.44 559 PHE A CA 1
ATOM 4394 C C . PHE A 1 559 ? -25.311 -31.953 39.662 1.00 92.44 559 PHE A C 1
ATOM 4396 O O . PHE A 1 559 ? -24.470 -32.783 40.010 1.00 92.44 559 PHE A O 1
ATOM 4403 N N . THR A 1 560 ? -25.914 -32.013 38.473 1.00 91.19 560 THR A N 1
ATOM 4404 C CA . THR A 1 560 ? -25.649 -33.070 37.489 1.00 91.19 560 THR A CA 1
ATOM 4405 C C . THR A 1 560 ? -24.208 -33.000 36.982 1.00 91.19 560 THR A C 1
ATOM 4407 O O . THR A 1 560 ? -23.523 -34.024 36.965 1.00 91.19 560 THR A O 1
ATOM 4410 N N . SER A 1 561 ? -23.712 -31.806 36.649 1.00 89.75 561 SER A N 1
ATOM 4411 C CA . SER A 1 561 ? -22.322 -31.586 36.235 1.00 89.75 561 SER A CA 1
ATOM 4412 C C . SER A 1 561 ? -21.334 -31.966 37.335 1.00 89.75 561 SER A C 1
ATOM 4414 O O . SER A 1 561 ? -20.370 -32.674 37.060 1.00 89.75 561 SER A O 1
ATOM 4416 N N . TYR A 1 562 ? -21.604 -31.594 38.590 1.00 91.75 562 TYR A N 1
ATOM 4417 C CA . TYR A 1 562 ? -20.779 -31.992 39.733 1.00 91.75 562 TYR A CA 1
ATOM 4418 C C . TYR A 1 562 ? -20.762 -33.514 39.933 1.00 91.75 562 TYR A C 1
ATOM 4420 O O . TYR A 1 562 ? -19.698 -34.107 40.101 1.00 91.75 562 TYR A O 1
ATOM 4428 N N . SER A 1 563 ? -21.921 -34.175 39.832 1.00 94.19 563 SER A N 1
ATOM 4429 C CA . SER A 1 563 ? -22.011 -35.638 39.957 1.00 94.19 563 SER A CA 1
ATOM 4430 C C . SER A 1 563 ? -21.216 -36.388 38.878 1.00 94.19 563 SER A C 1
ATOM 4432 O O . SER A 1 563 ? -20.787 -37.518 39.098 1.00 94.19 563 SER A O 1
ATOM 4434 N N . LYS A 1 564 ? -20.984 -35.744 37.725 1.00 94.81 564 LYS A N 1
ATOM 4435 C CA . LYS A 1 564 ? -20.203 -36.260 36.594 1.00 94.81 564 LYS A CA 1
ATOM 4436 C C . LYS A 1 564 ? -18.867 -35.530 36.407 1.00 94.81 564 LYS A C 1
ATOM 4438 O O . LYS A 1 564 ? -18.271 -35.647 35.340 1.00 94.81 564 LYS A O 1
ATOM 4443 N N . ALA A 1 565 ? -18.365 -34.831 37.427 1.00 93.75 565 ALA A N 1
ATOM 4444 C CA . ALA A 1 565 ? -17.141 -34.033 37.350 1.00 93.75 565 ALA A CA 1
ATOM 4445 C C . ALA A 1 565 ? -15.931 -34.746 36.707 1.00 93.75 565 ALA A C 1
ATOM 4447 O O . ALA A 1 565 ? -15.318 -34.137 35.833 1.00 93.75 565 ALA A O 1
ATOM 4448 N N . PRO A 1 566 ? -15.586 -36.014 37.036 1.00 95.06 566 PRO A N 1
ATOM 4449 C CA . PRO A 1 566 ? -14.447 -36.674 36.391 1.00 95.06 566 PRO A CA 1
ATOM 4450 C C . PRO A 1 566 ? -14.674 -36.918 34.895 1.00 95.06 566 PRO A C 1
ATOM 4452 O O . PRO A 1 566 ? -13.735 -36.821 34.115 1.00 95.06 566 PRO A O 1
ATOM 4455 N N . PHE A 1 567 ? -15.915 -37.191 34.482 1.00 95.19 567 PHE A N 1
ATOM 4456 C CA . PHE A 1 567 ? -16.257 -37.347 33.069 1.00 95.19 567 PHE A CA 1
ATOM 4457 C C . PHE A 1 567 ? -16.198 -36.008 32.330 1.00 95.19 567 PHE A C 1
ATOM 4459 O O . PHE A 1 567 ? -15.629 -35.945 31.248 1.00 95.19 567 PHE A O 1
ATOM 4466 N N . VAL A 1 568 ? -16.737 -34.937 32.926 1.00 93.00 568 VAL A N 1
ATOM 4467 C CA . VAL A 1 568 ? -16.668 -33.584 32.351 1.00 93.00 568 VAL A CA 1
ATOM 4468 C C . VAL A 1 568 ? -15.212 -33.135 32.221 1.00 93.00 568 VAL A C 1
ATOM 4470 O O . VAL A 1 568 ? -14.816 -32.707 31.148 1.00 93.00 568 VAL A O 1
ATOM 4473 N N . GLY A 1 569 ? -14.396 -33.311 33.265 1.00 94.69 569 GLY A N 1
ATOM 4474 C CA . GLY A 1 569 ? -12.973 -32.970 33.230 1.00 94.69 569 GLY A CA 1
ATOM 4475 C C . GLY A 1 569 ? -12.191 -33.772 32.189 1.00 94.69 569 GLY A C 1
ATOM 4476 O O . GLY A 1 569 ? -11.415 -33.191 31.437 1.00 94.69 569 GLY A O 1
ATOM 4477 N N . LEU A 1 570 ? -12.435 -35.086 32.091 1.00 96.50 570 LEU A N 1
ATOM 4478 C CA . LEU A 1 570 ? -11.825 -35.927 31.057 1.00 96.50 570 LEU A CA 1
ATOM 4479 C C . LEU A 1 570 ? -12.230 -35.468 29.653 1.00 96.50 570 LEU A C 1
ATOM 4481 O O . LEU A 1 570 ? -11.376 -35.381 28.779 1.00 96.50 570 LEU A O 1
ATOM 4485 N N . LEU A 1 571 ? -13.514 -35.168 29.443 1.00 95.88 571 LEU A N 1
ATOM 4486 C CA . LEU A 1 571 ? -14.023 -34.687 28.164 1.00 95.88 571 LEU A CA 1
ATOM 4487 C C . LEU A 1 571 ? -13.391 -33.344 27.787 1.00 95.88 571 LEU A C 1
ATOM 4489 O O . LEU A 1 571 ? -12.953 -33.194 26.654 1.00 95.88 571 LEU A O 1
ATOM 4493 N N . THR A 1 572 ? -13.293 -32.397 28.725 1.00 95.75 572 THR A N 1
ATOM 4494 C CA . THR A 1 572 ? -12.626 -31.110 28.489 1.00 95.75 572 THR A CA 1
ATOM 4495 C C . THR A 1 572 ? -11.165 -31.316 28.105 1.00 95.75 572 THR A C 1
ATOM 4497 O O . THR A 1 572 ? -10.748 -30.799 27.078 1.00 95.75 572 THR A O 1
ATOM 4500 N N . VAL A 1 573 ? -10.408 -32.121 28.860 1.00 97.12 573 VAL A N 1
ATOM 4501 C CA . VAL A 1 573 ? -8.996 -32.406 28.547 1.00 97.12 573 VAL A CA 1
ATOM 4502 C C . VAL A 1 573 ? -8.857 -33.079 27.184 1.00 97.12 573 VAL A C 1
ATOM 4504 O O . VAL A 1 573 ? -7.990 -32.698 26.408 1.00 97.12 573 VAL A O 1
ATOM 4507 N N . LEU A 1 574 ? -9.715 -34.051 26.871 1.00 97.38 574 LEU A N 1
ATOM 4508 C CA . LEU A 1 574 ? -9.690 -34.746 25.588 1.00 97.38 574 LEU A CA 1
ATOM 4509 C C . LEU A 1 574 ? -9.974 -33.787 24.426 1.00 97.38 574 LEU A C 1
ATOM 4511 O O . LEU A 1 574 ? -9.246 -33.813 23.440 1.00 97.38 574 LEU A O 1
ATOM 4515 N N . LEU A 1 575 ? -10.973 -32.909 24.556 1.00 96.94 575 LEU A N 1
ATOM 4516 C CA . LEU A 1 575 ? -11.261 -31.878 23.556 1.00 96.94 575 LEU A CA 1
ATOM 4517 C C . LEU A 1 575 ? -10.097 -30.888 23.408 1.00 96.94 575 LEU A C 1
ATOM 4519 O O . LEU A 1 575 ? -9.733 -30.563 22.283 1.00 96.94 575 LEU A O 1
ATOM 4523 N N . THR A 1 576 ? -9.468 -30.464 24.509 1.00 96.31 576 THR A N 1
ATOM 4524 C CA . THR A 1 576 ? -8.281 -29.597 24.458 1.00 96.31 576 THR A CA 1
ATOM 4525 C C . THR A 1 576 ? -7.115 -30.286 23.751 1.00 96.31 576 THR A C 1
ATOM 4527 O O . THR A 1 576 ? -6.503 -29.683 22.882 1.00 96.31 576 THR A O 1
ATOM 4530 N N . VAL A 1 577 ? -6.828 -31.556 24.060 1.00 96.56 577 VAL A N 1
ATOM 4531 C CA . VAL A 1 577 ? -5.740 -32.316 23.416 1.00 96.56 577 VAL A CA 1
ATOM 4532 C C . VAL A 1 577 ? -6.004 -32.522 21.925 1.00 96.56 577 VAL A C 1
ATOM 4534 O O . VAL A 1 577 ? -5.080 -32.396 21.127 1.00 96.56 577 VAL A O 1
ATOM 4537 N N . LEU A 1 578 ? -7.251 -32.797 21.536 1.00 96.50 578 LEU A N 1
ATOM 4538 C CA . LEU A 1 578 ? -7.628 -32.904 20.124 1.00 96.50 578 LEU A CA 1
ATOM 4539 C C . LEU A 1 578 ? -7.467 -31.570 19.379 1.00 96.50 578 LEU A C 1
ATOM 4541 O O . LEU A 1 578 ? -7.096 -31.586 18.211 1.00 96.50 578 LEU A O 1
ATOM 4545 N N . ALA A 1 579 ? -7.696 -30.435 20.047 1.00 96.12 579 ALA A N 1
ATOM 4546 C CA . ALA A 1 579 ? -7.511 -29.105 19.468 1.00 96.12 579 ALA A CA 1
ATOM 4547 C C . ALA A 1 579 ? -6.033 -28.682 19.346 1.00 96.12 579 ALA A C 1
ATOM 4549 O O . ALA A 1 579 ? -5.721 -27.847 18.502 1.00 96.12 579 ALA A O 1
ATOM 4550 N N . LEU A 1 580 ? -5.115 -29.266 20.133 1.00 95.88 580 LEU A N 1
ATOM 4551 C CA . LEU A 1 580 ? -3.683 -28.933 20.059 1.00 95.88 580 LEU A CA 1
ATOM 4552 C C . LEU A 1 580 ? -3.063 -29.285 18.703 1.00 95.88 580 LEU A C 1
ATOM 4554 O O . LEU A 1 580 ? -2.207 -28.547 18.236 1.00 95.88 580 LEU A O 1
ATOM 4558 N N . GLY A 1 581 ? -3.481 -30.389 18.074 1.00 93.94 581 GLY A N 1
ATOM 4559 C CA . GLY A 1 581 ? -2.951 -30.807 16.770 1.00 93.94 581 GLY A CA 1
ATOM 4560 C C . GLY A 1 581 ? -3.133 -29.727 15.694 1.00 93.94 581 GLY A C 1
ATOM 4561 O O . GLY A 1 581 ? -2.129 -29.229 15.198 1.00 93.94 581 GLY A O 1
ATOM 4562 N N . PRO A 1 582 ? -4.382 -29.314 15.397 1.00 94.19 582 PRO A N 1
ATOM 4563 C CA . PRO A 1 582 ? -4.661 -28.213 14.474 1.00 94.19 582 PRO A CA 1
ATOM 4564 C C . PRO A 1 582 ? -4.046 -26.874 14.899 1.00 94.19 582 PRO A C 1
ATOM 4566 O O . PRO A 1 582 ? -3.639 -26.097 14.050 1.00 94.19 582 PRO A O 1
ATOM 4569 N N . MET A 1 583 ? -3.954 -26.597 16.206 1.00 93.31 583 MET A N 1
ATOM 4570 C CA . MET A 1 583 ? -3.335 -25.363 16.708 1.00 93.31 583 MET A CA 1
ATOM 4571 C C . MET A 1 583 ? -1.838 -25.283 16.369 1.00 93.31 583 MET A C 1
ATOM 4573 O O . MET A 1 583 ? -1.352 -24.212 16.036 1.00 93.31 583 MET A O 1
ATOM 4577 N N . PHE A 1 584 ? -1.107 -26.400 16.456 1.00 92.94 584 PHE A N 1
ATOM 4578 C CA . PHE A 1 584 ? 0.322 -26.450 16.118 1.00 92.94 584 PHE A CA 1
ATOM 4579 C C . PHE A 1 584 ? 0.601 -26.515 14.613 1.00 92.94 584 PHE A C 1
ATOM 4581 O O . PHE A 1 584 ? 1.759 -26.394 14.229 1.00 92.94 584 PHE A O 1
ATOM 4588 N N . SER A 1 585 ? -0.419 -26.726 13.777 1.00 92.06 585 SER A N 1
ATOM 4589 C CA . SER A 1 585 ? -0.285 -26.696 12.316 1.00 92.06 585 SER A CA 1
ATOM 4590 C C . SER A 1 585 ? -0.655 -25.343 11.706 1.00 92.06 585 SER A C 1
ATOM 4592 O O . SER A 1 585 ? -0.811 -25.270 10.495 1.00 92.06 585 SER A O 1
ATOM 4594 N N . LEU A 1 586 ? -0.885 -24.310 12.523 1.00 87.12 586 LEU A N 1
ATOM 4595 C CA . LEU A 1 586 ? -1.112 -22.955 12.028 1.00 87.12 586 LEU A CA 1
ATOM 4596 C C . LEU A 1 586 ? 0.234 -22.337 11.641 1.00 87.12 586 LEU A C 1
ATOM 4598 O O . LEU A 1 586 ? 1.130 -22.240 12.481 1.00 87.12 586 LEU A O 1
ATOM 4602 N N . GLU A 1 587 ? 0.346 -21.921 10.388 1.00 81.38 587 GLU A N 1
ATOM 4603 C CA . GLU A 1 587 ? 1.429 -21.077 9.888 1.00 81.38 587 GLU A CA 1
ATOM 4604 C C . GLU A 1 587 ? 0.965 -19.617 9.954 1.00 81.38 587 GLU A C 1
ATOM 4606 O O . GLU A 1 587 ? -0.220 -19.328 9.782 1.00 81.38 587 GLU A O 1
ATOM 4611 N N . GLY A 1 588 ? 1.874 -18.719 10.332 1.00 72.69 588 GLY A N 1
ATOM 4612 C CA . GLY A 1 588 ? 1.604 -17.286 10.347 1.00 72.69 588 GLY A CA 1
ATOM 4613 C C . GLY A 1 588 ? 2.037 -16.695 9.018 1.00 72.69 588 GLY A C 1
ATOM 4614 O O . GLY A 1 588 ? 3.207 -16.826 8.671 1.00 72.69 588 GLY A O 1
ATOM 4615 N N . ASP A 1 589 ? 1.105 -16.060 8.324 1.00 70.88 589 ASP A N 1
ATOM 4616 C CA . ASP A 1 589 ? 1.339 -15.301 7.101 1.00 70.88 589 ASP A CA 1
ATOM 4617 C C . ASP A 1 589 ? 0.571 -13.974 7.201 1.00 70.88 589 ASP A C 1
ATOM 4619 O O . ASP A 1 589 ? -0.388 -13.870 7.978 1.00 70.88 589 ASP A O 1
ATOM 4623 N N . PHE A 1 590 ? 1.023 -12.953 6.483 1.00 69.19 590 PHE A N 1
ATOM 4624 C CA . PHE A 1 590 ? 0.367 -11.653 6.406 1.00 69.19 590 PHE A CA 1
ATOM 4625 C C . PHE A 1 590 ? 0.138 -11.318 4.939 1.00 69.19 590 PHE A C 1
ATOM 4627 O O . PHE A 1 590 ? 1.086 -11.023 4.220 1.00 69.19 590 PHE A O 1
ATOM 4634 N N . GLN A 1 591 ? -1.124 -11.335 4.520 1.00 67.75 591 GLN A N 1
ATOM 4635 C CA . GLN A 1 591 ? -1.522 -10.949 3.173 1.00 67.75 591 GLN A CA 1
ATOM 4636 C C . GLN A 1 591 ? -2.449 -9.731 3.261 1.00 67.75 591 GLN A C 1
ATOM 4638 O O . GLN A 1 591 ? -3.322 -9.660 4.127 1.00 67.75 591 GLN A O 1
ATOM 4643 N N . ILE A 1 592 ? -2.213 -8.715 2.428 1.00 65.69 592 ILE A N 1
ATOM 4644 C CA . ILE A 1 592 ? -2.974 -7.453 2.475 1.00 65.69 592 ILE A CA 1
ATOM 4645 C C . ILE A 1 592 ? -4.412 -7.656 1.969 1.00 65.69 592 ILE A C 1
ATOM 4647 O O . ILE A 1 592 ? -5.346 -7.031 2.473 1.00 65.69 592 ILE A O 1
ATOM 4651 N N . ASP A 1 593 ? -4.604 -8.550 1.005 1.00 65.75 593 ASP A N 1
ATOM 4652 C CA . ASP A 1 593 ? -5.898 -8.906 0.422 1.00 65.75 593 ASP A CA 1
ATOM 4653 C C . ASP A 1 593 ? -6.852 -9.573 1.428 1.00 65.75 593 ASP A C 1
ATOM 4655 O O . ASP A 1 593 ? -8.058 -9.342 1.343 1.00 65.75 593 ASP A O 1
ATOM 4659 N N . ASP A 1 594 ? -6.339 -10.273 2.448 1.00 73.00 594 ASP A N 1
ATOM 4660 C CA . ASP A 1 594 ? -7.140 -10.817 3.562 1.00 73.00 594 ASP A CA 1
ATOM 4661 C C . ASP A 1 594 ? -7.922 -9.735 4.338 1.00 73.00 594 ASP A C 1
ATOM 4663 O O . ASP A 1 594 ? -8.917 -10.029 5.014 1.00 73.00 594 ASP A O 1
ATOM 4667 N N . PHE A 1 595 ? -7.486 -8.471 4.275 1.00 71.19 595 PHE A N 1
ATOM 4668 C CA . PHE A 1 595 ? -8.154 -7.350 4.944 1.00 71.19 595 PHE A CA 1
ATOM 4669 C C . PHE A 1 595 ? -9.276 -6.719 4.118 1.00 71.19 595 PHE A C 1
ATOM 4671 O O . PHE A 1 595 ? -10.025 -5.889 4.653 1.00 71.19 595 PHE A O 1
ATOM 4678 N N . LEU A 1 596 ? -9.388 -7.092 2.845 1.00 75.75 596 LEU A N 1
ATOM 4679 C CA . LEU A 1 596 ? -10.260 -6.467 1.862 1.00 75.75 596 LEU A CA 1
ATOM 4680 C C . LEU A 1 596 ? -11.403 -7.405 1.472 1.00 75.75 596 LEU A C 1
ATOM 4682 O O . LEU A 1 596 ? -11.340 -8.621 1.651 1.00 75.75 596 LEU A O 1
ATOM 4686 N N . ASP A 1 597 ? -12.486 -6.835 0.944 1.00 78.38 597 ASP A N 1
ATOM 4687 C CA . ASP A 1 597 ? -13.521 -7.657 0.323 1.00 78.38 597 ASP A CA 1
ATOM 4688 C C . ASP A 1 597 ? -12.922 -8.301 -0.945 1.00 78.38 597 ASP A C 1
ATOM 4690 O O . ASP A 1 597 ? -12.418 -7.562 -1.802 1.00 78.38 597 ASP A O 1
ATOM 4694 N N . PRO A 1 598 ? -12.966 -9.638 -1.107 1.00 80.94 598 PRO A N 1
ATOM 4695 C CA . PRO A 1 598 ? -12.478 -10.300 -2.318 1.00 80.94 598 PRO A CA 1
ATOM 4696 C C . PRO A 1 598 ? -13.200 -9.829 -3.591 1.00 80.94 598 PRO A C 1
ATOM 4698 O O . PRO A 1 598 ? -12.668 -9.974 -4.690 1.00 80.94 598 PRO A O 1
ATOM 4701 N N . ASP A 1 599 ? -14.400 -9.252 -3.465 1.00 80.94 599 ASP A N 1
ATOM 4702 C CA . ASP A 1 599 ? -15.142 -8.672 -4.579 1.00 80.94 599 ASP A CA 1
ATOM 4703 C C . ASP A 1 599 ? -14.767 -7.208 -4.889 1.00 80.94 599 ASP A C 1
ATOM 4705 O O . ASP A 1 599 ? -15.261 -6.669 -5.887 1.00 80.94 599 ASP A O 1
ATOM 4709 N N . SER A 1 600 ? -13.903 -6.566 -4.094 1.00 80.25 600 SER A N 1
ATOM 4710 C CA . SER A 1 600 ? -13.433 -5.193 -4.339 1.00 80.25 600 SER A CA 1
ATOM 4711 C C . SER A 1 600 ? -12.566 -5.075 -5.602 1.00 80.25 600 SER A C 1
ATOM 4713 O O . SER A 1 600 ? -11.885 -6.023 -6.002 1.00 80.25 600 SER A O 1
ATOM 4715 N N . ASP A 1 601 ? -12.572 -3.893 -6.230 1.00 80.50 601 ASP A N 1
ATOM 4716 C CA . ASP A 1 601 ? -11.773 -3.619 -7.434 1.00 80.50 601 ASP A CA 1
ATOM 4717 C C . ASP A 1 601 ? -10.269 -3.758 -7.146 1.00 80.50 601 ASP A C 1
ATOM 4719 O O . ASP A 1 601 ? -9.554 -4.379 -7.929 1.00 80.50 601 ASP A O 1
ATOM 4723 N N . PHE A 1 602 ? -9.807 -3.290 -5.981 1.00 83.00 602 PHE A N 1
ATOM 4724 C CA . PHE A 1 602 ? -8.415 -3.452 -5.556 1.00 83.00 602 PHE A CA 1
ATOM 4725 C C . PHE A 1 602 ? -8.022 -4.932 -5.428 1.00 83.00 602 PHE A C 1
ATOM 4727 O O . PHE A 1 602 ? -7.037 -5.358 -6.031 1.00 83.00 602 PHE A O 1
ATOM 4734 N N . ALA A 1 603 ? -8.800 -5.741 -4.692 1.00 83.69 603 ALA A N 1
ATOM 4735 C CA . ALA A 1 603 ? -8.477 -7.156 -4.482 1.00 83.69 603 ALA A CA 1
ATOM 4736 C C . ALA A 1 603 ? -8.489 -7.942 -5.801 1.00 83.69 603 ALA A C 1
ATOM 4738 O O . ALA A 1 603 ? -7.621 -8.782 -6.042 1.00 83.69 603 ALA A O 1
ATOM 4739 N N . LYS A 1 604 ? -9.438 -7.650 -6.697 1.00 87.00 604 LYS A N 1
ATOM 4740 C CA . LYS A 1 604 ? -9.465 -8.232 -8.045 1.00 87.00 604 LYS A CA 1
ATOM 4741 C C . LYS A 1 604 ? -8.252 -7.814 -8.873 1.00 87.00 604 LYS A C 1
ATOM 4743 O O . LYS A 1 604 ? -7.696 -8.659 -9.567 1.00 87.00 604 LYS A O 1
ATOM 4748 N N . GLY A 1 605 ? -7.817 -6.557 -8.775 1.00 87.56 605 GLY A N 1
ATOM 4749 C CA . GLY A 1 605 ? -6.608 -6.065 -9.436 1.00 87.56 605 GLY A CA 1
ATOM 4750 C C . GLY A 1 605 ? -5.366 -6.827 -8.986 1.00 87.56 605 GLY A C 1
ATOM 4751 O O . GLY A 1 605 ? -4.667 -7.398 -9.820 1.00 87.56 605 GLY A O 1
ATOM 4752 N N . VAL A 1 606 ? -5.137 -6.919 -7.673 1.00 85.44 606 VAL A N 1
ATOM 4753 C CA . VAL A 1 606 ? -4.013 -7.679 -7.097 1.00 85.44 606 VAL A CA 1
ATOM 4754 C C . VAL A 1 606 ? -4.037 -9.141 -7.554 1.00 85.44 606 VAL A C 1
ATOM 4756 O O . VAL A 1 606 ? -3.018 -9.656 -8.012 1.00 85.44 606 VAL A O 1
ATOM 4759 N N . ASN A 1 607 ? -5.206 -9.789 -7.527 1.00 86.81 607 ASN A N 1
ATOM 4760 C CA . ASN A 1 607 ? -5.358 -11.164 -8.009 1.00 86.81 607 ASN A CA 1
ATOM 4761 C C . ASN A 1 607 ? -5.024 -11.306 -9.501 1.00 86.81 607 ASN A C 1
ATOM 4763 O O . ASN A 1 607 ? -4.303 -12.226 -9.883 1.00 86.81 607 ASN A O 1
ATOM 4767 N N . LEU A 1 608 ? -5.499 -10.386 -10.347 1.00 89.75 608 LEU A N 1
ATOM 4768 C CA . LEU A 1 608 ? -5.176 -10.372 -11.775 1.00 89.75 608 LEU A CA 1
ATOM 4769 C C . LEU A 1 608 ? -3.674 -10.176 -12.019 1.00 89.75 608 LEU A C 1
ATOM 4771 O O . LEU A 1 608 ? -3.114 -10.801 -12.920 1.00 89.75 608 LEU A O 1
ATOM 4775 N N . ALA A 1 609 ? -3.017 -9.326 -11.230 1.00 87.50 609 ALA A N 1
ATOM 4776 C CA . ALA A 1 609 ? -1.580 -9.105 -11.315 1.00 87.50 609 ALA A CA 1
ATOM 4777 C C . ALA A 1 609 ? -0.796 -10.369 -10.943 1.00 87.50 609 ALA A C 1
ATOM 4779 O O . ALA A 1 609 ? 0.026 -10.836 -11.733 1.00 87.50 609 ALA A O 1
ATOM 4780 N N . SER A 1 610 ? -1.110 -10.947 -9.780 1.00 86.06 610 SER A N 1
ATOM 4781 C CA . SER A 1 610 ? -0.466 -12.151 -9.253 1.00 86.06 610 SER A CA 1
ATOM 4782 C C . SER A 1 610 ? -0.650 -13.345 -10.197 1.00 86.06 610 SER A C 1
ATOM 4784 O O . SER A 1 610 ? 0.321 -14.008 -10.567 1.00 86.06 610 SER A O 1
ATOM 4786 N N . GLU A 1 611 ? -1.871 -13.568 -10.700 1.00 88.75 611 GLU A N 1
ATOM 4787 C CA . GLU A 1 611 ? -2.171 -14.671 -11.618 1.00 88.75 611 GLU A CA 1
ATOM 4788 C C . GLU A 1 611 ? -1.445 -14.528 -12.970 1.00 88.75 611 GLU A C 1
ATOM 4790 O O . GLU A 1 611 ? -0.961 -15.520 -13.524 1.00 88.75 611 GLU A O 1
ATOM 4795 N N . ARG A 1 612 ? -1.341 -13.304 -13.513 1.00 90.81 612 ARG A N 1
ATOM 4796 C CA . ARG A 1 612 ? -0.839 -13.074 -14.882 1.00 90.81 612 ARG A CA 1
ATOM 4797 C C . ARG A 1 612 ? 0.622 -12.690 -14.989 1.00 90.81 612 ARG A C 1
ATOM 4799 O O . ARG A 1 612 ? 1.202 -12.894 -16.053 1.00 90.81 612 ARG A O 1
ATOM 4806 N N . PHE A 1 613 ? 1.227 -12.137 -13.950 1.00 87.12 613 PHE A N 1
ATOM 4807 C CA . PHE A 1 613 ? 2.627 -11.706 -13.977 1.00 87.12 613 PHE A CA 1
ATOM 4808 C C . PHE A 1 613 ? 3.498 -12.437 -12.953 1.00 87.12 613 PHE A C 1
ATOM 4810 O O . PHE A 1 613 ? 4.723 -12.381 -13.069 1.00 87.12 613 PHE A O 1
ATOM 4817 N N . GLY A 1 614 ? 2.885 -13.205 -12.050 1.00 78.94 614 GLY A N 1
ATOM 4818 C CA . GLY A 1 614 ? 3.558 -13.831 -10.920 1.00 78.94 614 GLY A CA 1
ATOM 4819 C C . GLY A 1 614 ? 3.559 -12.922 -9.693 1.00 78.94 614 GLY A C 1
ATOM 4820 O O . GLY A 1 614 ? 3.298 -11.724 -9.788 1.00 78.94 614 GLY A O 1
ATOM 4821 N N . ASP A 1 615 ? 3.846 -13.524 -8.545 1.00 72.31 615 ASP A N 1
ATOM 4822 C CA . ASP A 1 615 ? 3.883 -12.854 -7.248 1.00 72.31 615 ASP A CA 1
ATOM 4823 C C . ASP A 1 615 ? 5.328 -12.520 -6.844 1.00 72.31 615 ASP A C 1
ATOM 4825 O O . ASP A 1 615 ? 6.255 -13.273 -7.165 1.00 72.31 615 ASP A O 1
ATOM 4829 N N . GLY A 1 616 ? 5.525 -11.401 -6.150 1.00 71.44 616 GLY A N 1
ATOM 4830 C CA . GLY A 1 616 ? 6.833 -10.985 -5.656 1.00 71.44 616 GLY A CA 1
ATOM 4831 C C . GLY A 1 616 ? 6.895 -9.522 -5.222 1.00 71.44 616 GLY A C 1
ATOM 4832 O O . GLY A 1 616 ? 6.358 -8.635 -5.880 1.00 71.44 616 GLY A O 1
ATOM 4833 N N . GLU A 1 617 ? 7.630 -9.272 -4.141 1.00 74.38 617 GLU A N 1
ATOM 4834 C CA . GLU A 1 617 ? 7.904 -7.933 -3.616 1.00 74.38 617 GLU A CA 1
ATOM 4835 C C . GLU A 1 617 ? 9.394 -7.584 -3.768 1.00 74.38 617 GLU A C 1
ATOM 4837 O O . GLU A 1 617 ? 10.254 -8.473 -3.707 1.00 74.38 617 GLU A O 1
ATOM 4842 N N . PRO A 1 618 ? 9.744 -6.301 -3.974 1.00 78.25 618 PRO A N 1
ATOM 4843 C CA . PRO A 1 618 ? 11.138 -5.887 -4.022 1.00 78.25 618 PRO A CA 1
ATOM 4844 C C . PRO A 1 618 ? 11.797 -6.028 -2.642 1.00 78.25 618 PRO A C 1
ATOM 4846 O O . PRO A 1 618 ? 11.344 -5.464 -1.650 1.00 78.25 618 PRO A O 1
ATOM 4849 N N . GLY A 1 619 ? 12.916 -6.753 -2.592 1.00 82.25 619 GLY A N 1
ATOM 4850 C CA . GLY A 1 619 ? 13.812 -6.770 -1.438 1.00 82.25 619 GLY A CA 1
ATOM 4851 C C . GLY A 1 619 ? 14.879 -5.684 -1.559 1.00 82.25 619 GLY A C 1
ATOM 4852 O O . GLY A 1 619 ? 15.490 -5.526 -2.617 1.00 82.25 619 GLY A O 1
ATOM 4853 N N . TYR A 1 620 ? 15.142 -4.965 -0.469 1.00 84.31 620 TYR A N 1
ATOM 4854 C CA . TYR A 1 620 ? 16.105 -3.866 -0.445 1.00 84.31 620 TYR A CA 1
ATOM 4855 C C . TYR A 1 620 ? 17.313 -4.194 0.434 1.00 84.31 620 TYR A C 1
ATOM 4857 O O . TYR A 1 620 ? 17.175 -4.695 1.549 1.00 84.31 620 TYR A O 1
ATOM 4865 N N . ILE A 1 621 ? 18.513 -3.896 -0.070 1.00 87.44 621 ILE A N 1
ATOM 4866 C CA . ILE A 1 621 ? 19.774 -4.048 0.664 1.00 87.44 621 ILE A CA 1
ATOM 4867 C C . ILE A 1 621 ? 20.449 -2.681 0.719 1.00 87.44 621 ILE A C 1
ATOM 4869 O O . ILE A 1 621 ? 20.975 -2.202 -0.285 1.00 87.44 621 ILE A O 1
ATOM 4873 N N . LEU A 1 622 ? 20.452 -2.071 1.904 1.00 88.75 622 LEU A N 1
ATOM 4874 C CA . LEU A 1 622 ? 21.152 -0.816 2.154 1.00 88.75 622 LEU A CA 1
ATOM 4875 C C . LEU A 1 622 ? 22.611 -1.093 2.537 1.00 88.75 622 LEU A C 1
ATOM 4877 O O . LEU A 1 622 ? 22.890 -1.878 3.446 1.00 88.75 622 LEU A O 1
ATOM 4881 N N . VAL A 1 623 ? 23.545 -0.430 1.855 1.00 88.75 623 VAL A N 1
ATOM 4882 C CA . VAL A 1 623 ? 24.982 -0.522 2.143 1.00 88.75 623 VAL A CA 1
ATOM 4883 C C . VAL A 1 623 ? 25.492 0.838 2.609 1.00 88.75 623 VAL A C 1
ATOM 4885 O O . VAL A 1 623 ? 25.596 1.771 1.819 1.00 88.75 623 VAL A O 1
ATOM 4888 N N . GLU A 1 624 ? 25.866 0.931 3.885 1.00 88.38 624 GLU A N 1
ATOM 4889 C CA . GLU A 1 624 ? 26.422 2.147 4.487 1.00 88.38 624 GLU A CA 1
ATOM 4890 C C . GLU A 1 624 ? 27.948 2.033 4.643 1.00 88.38 624 GLU A C 1
ATOM 4892 O O . GLU A 1 624 ? 28.462 1.093 5.260 1.00 88.38 624 GLU A O 1
ATOM 4897 N N . GLY A 1 625 ? 28.704 2.996 4.104 1.00 89.19 625 GLY A N 1
ATOM 4898 C CA . GLY A 1 625 ? 30.163 3.045 4.245 1.00 89.19 625 GLY A CA 1
ATOM 4899 C C . GLY A 1 625 ? 30.893 3.685 3.061 1.00 89.19 625 GLY A C 1
ATOM 4900 O O . GLY A 1 625 ? 30.330 4.479 2.315 1.00 89.19 625 GLY A O 1
ATOM 4901 N N . ASP A 1 626 ? 32.176 3.341 2.886 1.00 89.75 626 ASP A N 1
ATOM 4902 C CA . ASP A 1 626 ? 32.972 3.785 1.730 1.00 89.75 626 ASP A CA 1
ATOM 4903 C C . ASP A 1 626 ? 32.586 2.978 0.481 1.00 89.75 626 ASP A C 1
ATOM 4905 O O . ASP A 1 626 ? 33.177 1.932 0.202 1.00 89.75 626 ASP A O 1
ATOM 4909 N N . ILE A 1 627 ? 31.600 3.470 -0.275 1.00 88.75 627 ILE A N 1
ATOM 4910 C CA . ILE A 1 627 ? 31.142 2.861 -1.537 1.00 88.75 627 ILE A CA 1
ATOM 4911 C C . ILE A 1 627 ? 32.248 2.772 -2.600 1.00 88.75 627 ILE A C 1
ATOM 4913 O O . ILE A 1 627 ? 32.156 1.958 -3.519 1.00 88.75 627 ILE A O 1
ATOM 4917 N N . ALA A 1 628 ? 33.311 3.581 -2.481 1.00 90.38 628 ALA A N 1
ATOM 4918 C CA . ALA A 1 628 ? 34.475 3.538 -3.364 1.00 90.38 628 ALA A CA 1
ATOM 4919 C C . ALA A 1 628 ? 35.467 2.424 -3.004 1.00 90.38 628 ALA A C 1
ATOM 4921 O O . ALA A 1 628 ? 36.484 2.270 -3.678 1.00 90.38 628 ALA A O 1
ATOM 4922 N N . ASN A 1 629 ? 35.195 1.623 -1.972 1.00 93.50 629 ASN A N 1
ATOM 4923 C CA . ASN A 1 629 ? 35.945 0.404 -1.715 1.00 93.50 629 ASN A CA 1
ATOM 4924 C C . ASN A 1 629 ? 35.612 -0.658 -2.787 1.00 93.50 629 ASN A C 1
ATOM 4926 O O . ASN A 1 629 ? 34.471 -1.118 -2.833 1.00 93.50 629 ASN A O 1
ATOM 4930 N N . PRO A 1 630 ? 36.588 -1.122 -3.595 1.00 92.50 630 PRO A N 1
ATOM 4931 C CA . PRO A 1 630 ? 36.347 -2.113 -4.649 1.00 92.50 630 PRO A CA 1
ATOM 4932 C C . PRO A 1 630 ? 35.707 -3.421 -4.170 1.00 92.50 630 PRO A C 1
ATOM 4934 O O . PRO A 1 630 ? 34.977 -4.061 -4.923 1.00 92.50 630 PRO A O 1
ATOM 4937 N N . LEU A 1 631 ? 35.913 -3.780 -2.896 1.00 93.00 631 LEU A N 1
ATOM 4938 C CA . LEU A 1 631 ? 35.287 -4.953 -2.281 1.00 93.00 631 LEU A CA 1
ATOM 4939 C C . LEU A 1 631 ? 33.753 -4.891 -2.294 1.00 93.00 631 LEU A C 1
ATOM 4941 O O . LEU A 1 631 ? 33.116 -5.932 -2.209 1.00 93.00 631 LEU A O 1
ATOM 4945 N N . VAL A 1 632 ? 33.150 -3.700 -2.388 1.00 92.25 632 VAL A N 1
ATOM 4946 C CA . VAL A 1 632 ? 31.689 -3.548 -2.495 1.00 92.25 632 VAL A CA 1
ATOM 4947 C C . VAL A 1 632 ? 31.190 -4.101 -3.830 1.00 92.25 632 VAL A C 1
ATOM 4949 O O . VAL A 1 632 ? 30.233 -4.868 -3.847 1.00 92.25 632 VAL A O 1
ATOM 4952 N N . ILE A 1 633 ? 31.863 -3.774 -4.939 1.00 91.00 633 ILE A N 1
ATOM 4953 C CA . ILE A 1 633 ? 31.508 -4.289 -6.271 1.00 91.00 633 ILE A CA 1
ATOM 4954 C C . ILE A 1 633 ? 31.740 -5.804 -6.342 1.00 91.00 633 ILE A C 1
ATOM 4956 O O . ILE A 1 633 ? 30.880 -6.529 -6.837 1.00 91.00 633 ILE A O 1
ATOM 4960 N N . GLU A 1 634 ? 32.852 -6.292 -5.779 1.00 91.25 634 GLU A N 1
ATOM 4961 C CA . GLU A 1 634 ? 33.141 -7.732 -5.687 1.00 91.25 634 GLU A CA 1
ATOM 4962 C C . GLU A 1 634 ? 32.077 -8.475 -4.859 1.00 91.25 634 GLU A C 1
ATOM 4964 O O . GLU A 1 634 ? 31.597 -9.530 -5.269 1.00 91.25 634 GLU A O 1
ATOM 4969 N N . ALA A 1 635 ? 31.643 -7.905 -3.729 1.00 93.31 635 ALA A N 1
ATOM 4970 C CA . ALA A 1 635 ? 30.608 -8.497 -2.883 1.00 93.31 635 ALA A CA 1
ATOM 4971 C C . ALA A 1 635 ? 29.230 -8.544 -3.565 1.00 93.31 635 ALA A C 1
ATOM 4973 O O . ALA A 1 635 ? 28.483 -9.497 -3.347 1.00 93.31 635 ALA A O 1
ATOM 4974 N N . ILE A 1 636 ? 28.885 -7.554 -4.400 1.00 92.00 636 ILE A N 1
ATOM 4975 C CA . ILE A 1 636 ? 27.653 -7.577 -5.208 1.00 92.00 636 ILE A CA 1
ATOM 4976 C C . ILE A 1 636 ? 27.694 -8.742 -6.207 1.00 92.00 636 ILE A C 1
ATOM 4978 O O . ILE A 1 636 ? 26.709 -9.468 -6.353 1.00 92.00 636 ILE A O 1
ATOM 4982 N N . GLU A 1 637 ? 28.832 -8.955 -6.873 1.00 88.31 637 GLU A N 1
ATOM 4983 C CA . GLU A 1 637 ? 29.008 -10.084 -7.790 1.00 88.31 637 GLU A CA 1
ATOM 4984 C C . GLU A 1 637 ? 28.948 -11.429 -7.048 1.00 88.31 637 GLU A C 1
ATOM 4986 O O . GLU A 1 637 ? 28.236 -12.339 -7.480 1.00 88.31 637 GLU A O 1
ATOM 4991 N N . GLU A 1 638 ? 29.624 -11.546 -5.901 1.00 91.81 638 GLU A N 1
ATOM 4992 C CA . GLU A 1 638 ? 29.568 -12.737 -5.046 1.00 91.81 638 GLU A CA 1
ATOM 4993 C C . GLU A 1 638 ? 28.133 -13.027 -4.586 1.00 91.81 638 GLU A C 1
ATOM 4995 O O . GLU A 1 638 ? 27.678 -14.171 -4.663 1.00 91.81 638 GLU A O 1
ATOM 5000 N N . LEU A 1 639 ? 27.387 -11.998 -4.168 1.00 91.25 639 LEU A N 1
ATOM 5001 C CA . LEU A 1 639 ? 25.978 -12.127 -3.813 1.00 91.25 639 LEU A CA 1
ATOM 5002 C C . LEU A 1 639 ? 25.171 -12.658 -4.997 1.00 91.25 639 LEU A C 1
ATOM 5004 O O . LEU A 1 639 ? 24.451 -13.639 -4.823 1.00 91.25 639 LEU A O 1
ATOM 5008 N N . ARG A 1 640 ? 25.328 -12.074 -6.194 1.00 88.44 640 ARG A N 1
ATOM 5009 C CA . ARG A 1 640 ? 24.631 -12.511 -7.413 1.00 88.44 640 ARG A CA 1
ATOM 5010 C C . ARG A 1 640 ? 24.921 -13.977 -7.742 1.00 88.44 640 ARG A C 1
ATOM 5012 O O . ARG A 1 640 ? 24.015 -14.704 -8.143 1.00 88.44 640 ARG A O 1
ATOM 5019 N N . LEU A 1 641 ? 26.160 -14.435 -7.567 1.00 88.00 641 LEU A N 1
ATOM 5020 C CA . LEU A 1 641 ? 26.526 -15.841 -7.760 1.00 88.00 641 LEU A CA 1
ATOM 5021 C C . LEU A 1 641 ? 25.876 -16.746 -6.708 1.00 88.00 641 LEU A C 1
ATOM 5023 O O . LEU A 1 641 ? 25.306 -17.777 -7.063 1.00 88.00 641 LEU A O 1
ATOM 5027 N N . ASN A 1 642 ? 25.914 -16.337 -5.439 1.00 88.06 642 ASN A N 1
ATOM 5028 C CA . ASN A 1 642 ? 25.359 -17.104 -4.330 1.00 88.06 642 ASN A CA 1
ATOM 5029 C C . ASN A 1 642 ? 23.839 -17.261 -4.445 1.00 88.06 642 ASN A C 1
ATOM 5031 O O . ASN A 1 642 ? 23.350 -18.374 -4.297 1.00 88.06 642 ASN A O 1
ATOM 5035 N N . ILE A 1 643 ? 23.091 -16.201 -4.773 1.00 87.31 643 ILE A N 1
ATOM 5036 C CA . ILE A 1 643 ? 21.626 -16.284 -4.941 1.00 87.31 643 ILE A CA 1
ATOM 5037 C C . ILE A 1 643 ? 21.213 -17.114 -6.166 1.00 87.31 643 ILE A C 1
ATOM 5039 O O . ILE A 1 643 ? 20.127 -17.684 -6.204 1.00 87.31 643 ILE A O 1
ATOM 5043 N N . ASN A 1 644 ? 22.089 -17.225 -7.168 1.00 85.19 644 ASN A N 1
ATOM 5044 C CA . ASN A 1 644 ? 21.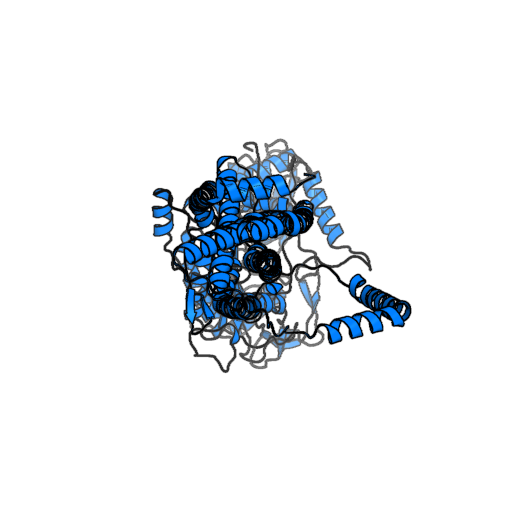871 -18.111 -8.307 1.00 85.19 644 ASN A CA 1
ATOM 5045 C C . ASN A 1 644 ? 22.111 -19.591 -7.966 1.00 85.19 644 ASN A C 1
ATOM 5047 O O . ASN A 1 644 ? 21.656 -20.461 -8.706 1.00 85.19 644 ASN A O 1
ATOM 5051 N N . SER A 1 645 ? 22.793 -19.890 -6.856 1.00 82.94 645 SER A N 1
ATOM 5052 C CA . SER A 1 645 ? 23.059 -21.249 -6.385 1.00 82.94 645 SER A CA 1
ATOM 5053 C C . SER A 1 645 ? 22.289 -21.552 -5.097 1.00 82.94 645 SER A C 1
ATOM 5055 O O . SER A 1 645 ? 22.658 -21.082 -4.028 1.00 82.94 645 SER A O 1
ATOM 5057 N N . HIS A 1 646 ? 21.256 -22.390 -5.164 1.00 71.50 646 HIS A N 1
ATOM 5058 C CA . HIS A 1 646 ? 20.496 -22.810 -3.982 1.00 71.50 646 HIS A CA 1
ATOM 5059 C C . HIS A 1 646 ? 20.617 -24.329 -3.761 1.00 71.50 646 HIS A C 1
ATOM 5061 O O . HIS A 1 646 ? 20.743 -25.105 -4.714 1.00 71.50 646 HIS A O 1
ATOM 5067 N N . GLY A 1 647 ? 20.648 -24.776 -2.501 1.00 73.50 647 GLY A N 1
ATOM 5068 C CA . GLY A 1 647 ? 20.640 -26.200 -2.165 1.00 73.50 647 GLY A CA 1
ATOM 5069 C C . GLY A 1 647 ? 19.271 -26.851 -2.412 1.00 73.50 647 GLY A C 1
ATOM 5070 O O . GLY A 1 647 ? 18.258 -26.168 -2.512 1.00 73.50 647 GLY A O 1
ATOM 5071 N N . GLU A 1 648 ? 19.206 -28.191 -2.433 1.00 73.81 648 GLU A N 1
ATOM 5072 C CA . GLU A 1 648 ? 17.944 -28.957 -2.596 1.00 73.81 648 GLU A CA 1
ATOM 5073 C C . GLU A 1 648 ? 16.872 -28.661 -1.521 1.00 73.81 648 GLU A C 1
ATOM 5075 O O . GLU A 1 648 ? 15.730 -29.092 -1.667 1.00 73.81 648 GLU A O 1
ATOM 5080 N N . GLY A 1 649 ? 17.226 -27.973 -0.430 1.00 72.19 649 GLY A N 1
ATOM 5081 C CA . GLY A 1 649 ? 16.315 -27.616 0.661 1.00 72.19 649 GLY A CA 1
ATOM 5082 C C . GLY A 1 649 ? 16.171 -26.116 0.917 1.00 72.19 649 GLY A C 1
ATOM 5083 O O . GLY A 1 649 ? 15.468 -25.758 1.860 1.00 72.19 649 GLY A O 1
ATOM 5084 N N . ASP A 1 650 ? 16.827 -25.266 0.125 1.00 74.44 650 ASP A N 1
ATOM 5085 C CA . ASP A 1 650 ? 16.701 -23.815 0.257 1.00 74.44 650 ASP A CA 1
ATOM 5086 C C . ASP A 1 650 ? 15.500 -23.334 -0.579 1.00 74.44 650 ASP A C 1
ATOM 5088 O O . ASP A 1 650 ? 15.318 -23.812 -1.704 1.00 74.44 650 ASP A O 1
ATOM 5092 N N . PRO A 1 651 ? 14.658 -22.429 -0.052 1.00 67.94 651 PRO A N 1
ATOM 5093 C CA . PRO A 1 651 ? 13.522 -21.897 -0.795 1.00 67.94 651 PRO A CA 1
ATOM 5094 C C . PRO A 1 651 ? 13.999 -21.056 -1.991 1.00 67.94 651 PRO A C 1
ATOM 5096 O O . PRO A 1 651 ? 14.704 -20.065 -1.815 1.00 67.94 651 PRO A O 1
ATOM 5099 N N . ASP A 1 652 ? 13.599 -21.435 -3.209 1.00 72.56 652 ASP A N 1
ATOM 5100 C CA . ASP A 1 652 ? 13.854 -20.669 -4.442 1.00 72.56 652 ASP A CA 1
ATOM 5101 C C . ASP A 1 652 ? 12.788 -19.573 -4.614 1.00 72.56 652 ASP A C 1
ATOM 5103 O O . ASP A 1 652 ? 11.901 -19.662 -5.458 1.00 72.56 652 ASP A O 1
ATOM 5107 N N . GLN A 1 653 ? 12.826 -18.581 -3.722 1.00 77.19 653 GLN A N 1
ATOM 5108 C CA . GLN A 1 653 ? 11.852 -17.481 -3.635 1.00 77.19 653 GLN A CA 1
ATOM 5109 C C . GLN A 1 653 ? 12.382 -16.164 -4.226 1.00 77.19 653 GLN A C 1
ATOM 5111 O O . GLN A 1 653 ? 11.922 -15.088 -3.862 1.00 77.19 653 GLN A O 1
ATOM 5116 N N . ILE A 1 654 ? 13.381 -16.230 -5.109 1.00 82.25 654 ILE A N 1
ATOM 5117 C CA . ILE A 1 654 ? 13.973 -15.043 -5.734 1.00 82.25 654 ILE A CA 1
ATOM 5118 C C . ILE A 1 654 ? 13.465 -14.942 -7.165 1.00 82.25 654 ILE A C 1
ATOM 5120 O O . ILE A 1 654 ? 13.578 -15.895 -7.937 1.00 82.25 654 ILE A O 1
ATOM 5124 N N . SER A 1 655 ? 12.945 -13.771 -7.530 1.00 81.31 655 SER A N 1
ATOM 5125 C CA . SER A 1 655 ? 12.546 -13.471 -8.902 1.00 81.31 655 SER A CA 1
ATOM 5126 C C . SER A 1 655 ? 13.706 -13.708 -9.863 1.00 81.31 655 SER A C 1
ATOM 5128 O O . SER A 1 655 ? 14.843 -13.298 -9.619 1.00 81.31 655 SER A O 1
ATOM 5130 N N . ARG A 1 656 ? 13.421 -14.388 -10.972 1.00 79.75 656 ARG A N 1
ATOM 5131 C CA . ARG A 1 656 ? 14.414 -14.708 -11.997 1.00 79.75 656 ARG A CA 1
ATOM 5132 C C . ARG A 1 656 ? 14.115 -13.947 -13.280 1.00 79.75 656 ARG A C 1
ATOM 5134 O O . ARG A 1 656 ? 12.965 -13.785 -13.684 1.00 79.75 656 ARG A O 1
ATOM 5141 N N . THR A 1 657 ? 15.172 -13.518 -13.953 1.00 76.62 657 THR A N 1
ATOM 5142 C CA . THR A 1 657 ? 15.113 -13.037 -15.327 1.00 76.62 657 THR A CA 1
ATOM 5143 C C . THR A 1 657 ? 14.605 -14.157 -16.248 1.00 76.62 657 THR A C 1
ATOM 5145 O O . THR A 1 657 ? 14.647 -15.338 -15.891 1.00 76.62 657 THR A O 1
ATOM 5148 N N . PRO A 1 658 ? 14.173 -13.840 -17.479 1.00 69.31 658 PRO A N 1
ATOM 5149 C CA . PRO A 1 658 ? 13.708 -14.848 -18.435 1.00 69.31 658 PRO A CA 1
ATOM 5150 C C . PRO A 1 658 ? 14.755 -15.915 -18.777 1.00 69.31 658 PRO A C 1
ATOM 5152 O O . PRO A 1 658 ? 14.398 -17.006 -19.204 1.00 69.31 658 PRO A O 1
ATOM 5155 N N . THR A 1 659 ? 16.039 -15.612 -18.583 1.00 72.94 659 THR A N 1
ATOM 5156 C CA . THR A 1 659 ? 17.152 -16.547 -18.774 1.00 72.94 659 THR A CA 1
ATOM 5157 C C . THR A 1 659 ? 17.436 -17.408 -17.538 1.00 72.94 659 THR A C 1
ATOM 5159 O O . THR A 1 659 ? 18.410 -18.150 -17.533 1.00 72.94 659 THR A O 1
ATOM 5162 N N . GLY A 1 660 ? 16.618 -17.317 -16.483 1.00 75.75 660 GLY A N 1
ATOM 5163 C CA . GLY A 1 660 ? 16.740 -18.113 -15.259 1.00 75.75 660 GLY A CA 1
ATOM 5164 C C . GLY A 1 660 ? 17.709 -17.549 -14.217 1.00 75.75 660 GLY A C 1
ATOM 5165 O O . GLY A 1 660 ? 17.894 -18.165 -13.167 1.00 75.75 660 GLY A O 1
ATOM 5166 N N . GLN A 1 661 ? 18.311 -16.382 -14.460 1.00 80.81 661 GLN A N 1
ATOM 5167 C CA . GLN A 1 661 ? 19.224 -15.757 -13.501 1.00 80.81 661 GLN A CA 1
ATOM 5168 C C . GLN A 1 661 ? 18.445 -14.997 -12.432 1.00 80.81 661 GLN A C 1
ATOM 5170 O O . GLN A 1 661 ? 17.508 -14.282 -12.754 1.00 80.81 661 GLN A O 1
ATOM 5175 N N . ALA A 1 662 ? 18.841 -15.113 -11.171 1.00 85.81 662 ALA A N 1
ATOM 5176 C CA . ALA A 1 662 ? 18.295 -14.315 -10.084 1.00 85.81 662 ALA A CA 1
ATOM 5177 C C . ALA A 1 662 ? 18.435 -12.817 -10.389 1.00 85.81 662 ALA A C 1
ATOM 5179 O O . ALA A 1 662 ? 19.499 -12.342 -10.804 1.00 85.81 662 ALA A O 1
ATOM 5180 N N . GLU A 1 663 ? 17.346 -12.088 -10.196 1.00 84.69 663 GLU A N 1
ATOM 5181 C CA . GLU A 1 663 ? 17.284 -10.662 -10.448 1.00 84.69 663 GLU A CA 1
ATOM 5182 C C . GLU A 1 663 ? 17.902 -9.886 -9.284 1.00 84.69 663 GLU A C 1
ATOM 5184 O O . GLU A 1 663 ? 17.478 -9.998 -8.138 1.00 84.69 663 GLU A O 1
ATOM 5189 N N . LEU A 1 664 ? 18.931 -9.096 -9.594 1.00 87.75 664 LEU A N 1
ATOM 5190 C CA . LEU A 1 664 ? 19.593 -8.212 -8.642 1.00 87.75 664 LEU A CA 1
ATOM 5191 C C . LEU A 1 664 ? 19.971 -6.915 -9.352 1.00 87.75 664 LEU A C 1
ATOM 5193 O O . LEU A 1 664 ? 20.914 -6.889 -10.152 1.00 87.75 664 LEU A O 1
ATOM 5197 N N . ILE A 1 665 ? 19.239 -5.851 -9.036 1.00 86.25 665 ILE A N 1
ATOM 5198 C CA . ILE A 1 665 ? 19.551 -4.489 -9.464 1.00 86.25 665 ILE A CA 1
ATOM 5199 C C . ILE A 1 665 ? 20.461 -3.880 -8.402 1.00 86.25 665 ILE A C 1
ATOM 5201 O O . ILE A 1 665 ? 20.078 -3.768 -7.241 1.00 86.25 665 ILE A O 1
ATOM 5205 N N . ALA A 1 666 ? 21.679 -3.521 -8.793 1.00 88.75 666 ALA A N 1
ATOM 5206 C CA . ALA A 1 666 ? 22.670 -2.975 -7.880 1.00 88.75 666 ALA A CA 1
ATOM 5207 C C . ALA A 1 666 ? 23.582 -1.960 -8.584 1.00 88.75 666 ALA A C 1
ATOM 5209 O O . ALA A 1 666 ? 23.556 -1.786 -9.807 1.00 88.75 666 ALA A O 1
ATOM 5210 N N . LEU A 1 667 ? 24.395 -1.274 -7.780 1.00 88.50 667 LEU A N 1
ATOM 5211 C CA . LEU A 1 667 ? 25.281 -0.191 -8.205 1.00 88.50 667 LEU A CA 1
ATOM 5212 C C . LEU A 1 667 ? 26.285 -0.602 -9.299 1.00 88.50 667 LEU A C 1
ATOM 5214 O O . LEU A 1 667 ? 26.693 0.220 -10.123 1.00 88.50 667 LEU A O 1
ATOM 5218 N N . ASP A 1 668 ? 26.661 -1.879 -9.349 1.00 88.81 668 ASP A N 1
ATOM 5219 C CA . ASP A 1 668 ? 27.578 -2.415 -10.351 1.00 88.81 668 ASP A CA 1
ATOM 5220 C C . ASP A 1 668 ? 27.059 -2.222 -11.787 1.00 88.81 668 ASP A C 1
ATOM 5222 O O . ASP A 1 668 ? 27.848 -1.919 -12.682 1.00 88.81 668 ASP A O 1
ATOM 5226 N N . HIS A 1 669 ? 25.741 -2.286 -12.012 1.00 87.00 669 HIS A N 1
ATOM 5227 C CA . HIS A 1 669 ? 25.138 -2.027 -13.324 1.00 87.00 669 HIS A CA 1
ATOM 5228 C C . HIS A 1 669 ? 25.382 -0.586 -13.804 1.00 87.00 669 HIS A C 1
ATOM 5230 O O . HIS A 1 669 ? 25.730 -0.378 -14.969 1.00 87.00 669 HIS A O 1
ATOM 5236 N N . ILE A 1 670 ? 25.261 0.409 -12.916 1.00 88.88 670 ILE A N 1
ATOM 5237 C CA . ILE A 1 670 ? 25.512 1.827 -13.239 1.00 88.88 670 ILE A CA 1
ATOM 5238 C C . ILE A 1 670 ? 26.996 2.035 -13.558 1.00 88.88 670 ILE A C 1
ATOM 5240 O O . ILE A 1 670 ? 27.350 2.691 -14.542 1.00 88.88 670 ILE A O 1
ATOM 5244 N N . VAL A 1 671 ? 27.879 1.434 -12.760 1.00 91.38 671 VAL A N 1
ATOM 5245 C CA . VAL A 1 671 ? 29.334 1.530 -12.930 1.00 91.38 671 VAL A CA 1
ATOM 5246 C C . VAL A 1 671 ? 29.785 0.889 -14.250 1.00 91.38 671 VAL A C 1
ATOM 5248 O O . VAL A 1 671 ? 30.534 1.499 -15.021 1.00 91.38 671 VAL A O 1
ATOM 5251 N N . LEU A 1 672 ? 29.295 -0.313 -14.557 1.00 89.44 672 LEU A N 1
ATOM 5252 C CA . LEU A 1 672 ? 29.582 -1.019 -15.808 1.00 89.44 672 LEU A CA 1
ATOM 5253 C C . LEU A 1 672 ? 28.996 -0.289 -17.022 1.00 89.44 672 LEU A C 1
ATOM 5255 O O . LEU A 1 672 ? 29.696 -0.098 -18.020 1.00 89.44 672 LEU A O 1
ATOM 5259 N N . GLY A 1 673 ? 27.760 0.205 -16.914 1.00 89.50 673 GLY A N 1
ATOM 5260 C CA . GLY A 1 673 ? 27.133 1.058 -17.926 1.00 89.50 673 GLY A CA 1
ATOM 5261 C C . GLY A 1 673 ? 27.950 2.322 -18.208 1.00 89.50 673 GLY A C 1
ATOM 5262 O O . GLY A 1 673 ? 28.160 2.685 -19.364 1.00 89.50 673 GLY A O 1
ATOM 5263 N N . THR A 1 674 ? 28.521 2.936 -17.170 1.00 92.00 674 THR A N 1
ATOM 5264 C CA . THR A 1 674 ? 29.412 4.100 -17.309 1.00 92.00 674 THR A CA 1
ATOM 5265 C C . THR A 1 674 ? 30.690 3.752 -18.057 1.00 92.00 674 THR A C 1
ATOM 5267 O O . THR A 1 674 ? 31.090 4.477 -18.968 1.00 92.00 674 THR A O 1
ATOM 5270 N N . LYS A 1 675 ? 31.319 2.612 -17.754 1.00 91.88 675 LYS A N 1
ATOM 5271 C CA . LYS A 1 675 ? 32.490 2.148 -18.513 1.00 91.88 675 LYS A CA 1
ATOM 5272 C C . LYS A 1 675 ? 32.157 1.883 -19.979 1.00 91.88 675 LYS A C 1
ATOM 5274 O O . LYS A 1 675 ? 32.956 2.226 -20.852 1.00 91.88 675 LYS A O 1
ATOM 5279 N N . ALA A 1 676 ? 30.987 1.317 -20.260 1.00 90.12 676 ALA A N 1
ATOM 5280 C CA . ALA A 1 676 ? 30.507 1.103 -21.621 1.00 90.12 676 ALA A CA 1
ATOM 5281 C C . ALA A 1 676 ? 30.293 2.434 -22.363 1.00 90.12 676 ALA A C 1
ATOM 5283 O O . ALA A 1 676 ? 30.731 2.583 -23.506 1.00 90.12 676 ALA A O 1
ATOM 5284 N N . ALA A 1 677 ? 29.708 3.431 -21.691 1.00 90.75 677 ALA A N 1
ATOM 5285 C CA . ALA A 1 677 ? 29.534 4.790 -22.202 1.00 90.75 677 ALA A CA 1
ATOM 5286 C C . ALA A 1 677 ? 30.866 5.470 -22.510 1.00 90.75 677 ALA A C 1
ATOM 5288 O O . ALA A 1 677 ? 31.031 6.013 -23.602 1.00 90.75 677 ALA A O 1
ATOM 5289 N N . MET A 1 678 ? 31.853 5.348 -21.621 1.00 91.69 678 MET A N 1
ATOM 5290 C CA . MET A 1 678 ? 33.216 5.822 -21.871 1.00 91.69 678 MET A CA 1
ATOM 5291 C C . MET A 1 678 ? 33.856 5.134 -23.085 1.00 91.69 678 MET A C 1
ATOM 5293 O O . MET A 1 678 ? 34.513 5.795 -23.889 1.00 91.69 678 MET A O 1
ATOM 5297 N N . ALA A 1 679 ? 33.678 3.816 -23.238 1.00 89.81 679 ALA A N 1
ATOM 5298 C CA . ALA A 1 679 ? 34.203 3.074 -24.389 1.00 89.81 679 ALA A CA 1
ATOM 5299 C C . ALA A 1 679 ? 33.529 3.480 -25.706 1.00 89.81 679 ALA A C 1
ATOM 5301 O O . ALA A 1 679 ? 34.175 3.465 -26.756 1.00 89.81 679 ALA A O 1
ATOM 5302 N N . TRP A 1 680 ? 32.243 3.826 -25.650 1.00 88.31 680 TRP A N 1
ATOM 5303 C CA . TRP A 1 680 ? 31.470 4.268 -26.802 1.00 88.31 680 TRP A CA 1
ATOM 5304 C C . TRP A 1 680 ? 31.811 5.702 -27.217 1.00 88.31 680 TRP A C 1
ATOM 5306 O O . TRP A 1 680 ? 32.081 5.965 -28.387 1.00 88.31 680 TRP A O 1
ATOM 5316 N N . ASN A 1 681 ? 31.807 6.630 -26.260 1.00 88.88 681 ASN A N 1
ATOM 5317 C CA . ASN A 1 681 ? 32.134 8.031 -26.468 1.00 88.88 681 ASN A CA 1
ATOM 5318 C C . ASN A 1 681 ? 32.805 8.610 -25.218 1.00 88.88 681 ASN A C 1
ATOM 5320 O O . ASN A 1 681 ? 32.148 8.955 -24.240 1.00 88.88 681 ASN A O 1
ATOM 5324 N N . ILE A 1 682 ? 34.126 8.769 -25.280 1.00 89.62 682 ILE A N 1
ATOM 5325 C CA . ILE A 1 682 ? 34.915 9.226 -24.134 1.00 89.62 682 ILE A CA 1
ATOM 5326 C C . ILE A 1 682 ? 34.898 10.748 -23.931 1.00 89.62 682 ILE A C 1
ATOM 5328 O O . ILE A 1 682 ? 35.217 11.225 -22.845 1.00 89.62 682 ILE A O 1
ATOM 5332 N N . THR A 1 683 ? 34.504 11.524 -24.945 1.00 91.00 683 THR A N 1
ATOM 5333 C CA . THR A 1 683 ? 34.577 12.996 -24.931 1.00 91.00 683 THR A CA 1
ATOM 5334 C C . THR A 1 683 ? 33.856 13.655 -23.743 1.00 91.00 683 THR A C 1
ATOM 5336 O O . THR A 1 683 ? 34.464 14.526 -23.121 1.00 91.00 683 THR A O 1
ATOM 5339 N N . PRO A 1 684 ? 32.635 13.238 -23.341 1.00 91.88 684 PRO A N 1
ATOM 5340 C CA . PRO A 1 684 ? 31.955 13.809 -22.172 1.00 91.88 684 PRO A CA 1
ATOM 5341 C C . PRO A 1 684 ? 32.739 13.661 -20.863 1.00 91.88 684 PRO A C 1
ATOM 5343 O O . PRO A 1 684 ? 32.569 14.462 -19.947 1.00 91.88 684 PRO A O 1
ATOM 5346 N N . TYR A 1 685 ? 33.594 12.645 -20.764 1.00 92.62 685 TYR A N 1
ATOM 5347 C CA . TYR A 1 685 ? 34.434 12.390 -19.597 1.00 92.62 685 TYR A CA 1
ATOM 5348 C C . TYR A 1 685 ? 35.735 13.188 -19.664 1.00 92.62 685 TYR A C 1
ATOM 5350 O O . TYR A 1 685 ? 36.219 13.668 -18.638 1.00 92.62 685 TYR A O 1
ATOM 5358 N N . GLU A 1 686 ? 36.277 13.394 -20.870 1.00 91.44 686 GLU A N 1
ATOM 5359 C CA . GLU A 1 686 ? 37.462 14.232 -21.079 1.00 91.44 686 GLU A CA 1
ATOM 5360 C C . GLU A 1 686 ? 37.225 15.682 -20.653 1.00 91.44 686 GLU A C 1
ATOM 5362 O O . GLU A 1 686 ? 38.057 16.296 -19.982 1.00 91.44 686 GLU A O 1
ATOM 5367 N N . GLU A 1 687 ? 36.046 16.214 -20.974 1.00 91.50 687 GLU A N 1
ATOM 5368 C CA . GLU A 1 687 ? 35.625 17.561 -20.578 1.00 91.50 687 GLU A CA 1
ATOM 5369 C C . GLU A 1 687 ? 35.504 17.735 -19.055 1.00 91.50 687 GLU A C 1
ATOM 5371 O O . GLU A 1 687 ? 35.515 18.865 -18.559 1.00 91.50 687 GLU A O 1
ATOM 5376 N N . LYS A 1 688 ? 35.406 16.626 -18.312 1.00 91.69 688 LYS A N 1
ATOM 5377 C CA . LYS A 1 688 ? 35.211 16.585 -16.857 1.00 91.69 688 LYS A CA 1
ATOM 5378 C C . LYS A 1 688 ? 36.412 16.041 -16.087 1.00 91.69 688 LYS A C 1
ATOM 5380 O O . LYS A 1 688 ? 36.309 15.825 -14.886 1.00 91.69 688 LYS A O 1
ATOM 5385 N N . GLY A 1 689 ? 37.561 15.893 -16.746 1.00 87.75 689 GLY A N 1
ATOM 5386 C CA . GLY A 1 689 ? 38.840 15.617 -16.085 1.00 87.75 689 GLY A CA 1
ATOM 5387 C C . GLY A 1 689 ? 39.510 14.306 -16.483 1.00 87.75 689 GLY A C 1
ATOM 5388 O O . GLY A 1 689 ? 40.689 14.138 -16.175 1.00 87.75 689 GLY A O 1
ATOM 5389 N N . TRP A 1 690 ? 38.830 13.415 -17.212 1.00 92.50 690 TRP A N 1
ATOM 5390 C CA . TRP A 1 690 ? 39.466 12.205 -17.730 1.00 92.50 690 TRP A CA 1
ATOM 5391 C C . TRP A 1 690 ? 40.494 12.543 -18.818 1.00 92.50 690 TRP A C 1
ATOM 5393 O O . TRP A 1 690 ? 40.250 13.339 -19.718 1.00 92.50 690 TRP A O 1
ATOM 5403 N N . ASN A 1 691 ? 41.666 11.922 -18.785 1.00 90.50 691 ASN A N 1
ATOM 5404 C CA . ASN A 1 691 ? 42.695 12.117 -19.797 1.00 90.50 691 ASN A CA 1
ATOM 5405 C C . ASN A 1 691 ? 43.227 10.768 -20.297 1.00 90.50 691 ASN A C 1
ATOM 5407 O O . ASN A 1 691 ? 44.158 10.215 -19.702 1.00 90.50 691 ASN A O 1
ATOM 5411 N N . PRO A 1 692 ? 42.727 10.251 -21.436 1.00 85.25 692 PRO A N 1
ATOM 5412 C CA . PRO A 1 692 ? 43.114 8.931 -21.935 1.00 85.25 692 PRO A CA 1
ATOM 5413 C C . PRO A 1 692 ? 44.572 8.863 -22.418 1.00 85.25 692 PRO A C 1
ATOM 5415 O O . PRO A 1 692 ? 45.112 7.769 -22.622 1.00 85.25 692 PRO A O 1
ATOM 5418 N N . SER A 1 693 ? 45.235 10.016 -22.589 1.00 86.88 693 SER A N 1
ATOM 5419 C CA . SER A 1 693 ? 46.657 10.080 -22.951 1.00 86.88 693 SER A CA 1
ATOM 5420 C C . SER A 1 693 ? 47.582 9.774 -21.771 1.00 86.88 693 SER A C 1
ATOM 5422 O O . SER A 1 693 ? 48.730 9.378 -21.990 1.00 86.88 693 SER A O 1
ATOM 5424 N N . LEU A 1 694 ? 47.112 9.957 -20.534 1.00 88.75 694 LEU A N 1
ATOM 5425 C CA . LEU A 1 694 ? 47.887 9.668 -19.333 1.00 88.75 694 LEU A CA 1
ATOM 5426 C C . LEU A 1 694 ? 47.683 8.207 -18.892 1.00 88.75 694 LEU A C 1
ATOM 5428 O O . LEU A 1 694 ? 46.587 7.670 -19.049 1.00 88.75 694 LEU A O 1
ATOM 5432 N N . PRO A 1 695 ? 48.721 7.532 -18.355 1.00 86.69 695 PRO A N 1
ATOM 5433 C CA . PRO A 1 695 ? 48.603 6.149 -17.888 1.00 86.69 695 PRO A CA 1
ATOM 5434 C C . PRO A 1 695 ? 47.563 5.940 -16.783 1.00 86.69 695 PRO A C 1
ATOM 5436 O O . PRO A 1 695 ? 47.044 4.837 -16.659 1.00 86.69 695 PRO A O 1
ATOM 5439 N N . ASP A 1 696 ? 47.281 6.985 -16.011 1.00 88.62 696 ASP A N 1
ATOM 5440 C CA . ASP A 1 696 ? 46.413 6.995 -14.834 1.00 88.62 696 ASP A CA 1
ATOM 5441 C C . ASP A 1 696 ? 45.071 7.713 -15.069 1.00 88.62 696 ASP A C 1
ATOM 5443 O O . ASP A 1 696 ? 44.387 8.116 -14.124 1.00 88.62 696 ASP A O 1
ATOM 5447 N N . GLY A 1 697 ? 44.739 7.984 -16.337 1.00 86.06 697 GLY A N 1
ATOM 5448 C CA . GLY A 1 697 ? 43.548 8.749 -16.706 1.00 86.06 697 GLY A CA 1
ATOM 5449 C C . GLY A 1 697 ? 43.574 10.212 -16.245 1.00 86.06 697 GLY A C 1
ATOM 5450 O O . GLY A 1 697 ? 42.571 10.896 -16.394 1.00 86.06 697 GLY A O 1
ATOM 5451 N N . GLY A 1 698 ? 44.686 10.717 -15.689 1.00 87.56 698 GLY A N 1
ATOM 5452 C CA . GLY A 1 698 ? 44.766 12.060 -15.105 1.00 87.56 698 GLY A CA 1
ATOM 5453 C C . GLY A 1 698 ? 44.126 12.210 -13.720 1.00 87.56 698 GLY A C 1
ATOM 5454 O O . GLY A 1 698 ? 44.150 13.313 -13.177 1.00 87.56 698 GLY A O 1
ATOM 5455 N N . VAL A 1 699 ? 43.607 11.119 -13.146 1.00 88.38 699 VAL A N 1
ATOM 5456 C CA . VAL A 1 699 ? 42.915 11.089 -11.843 1.00 88.38 699 VAL A CA 1
ATOM 5457 C C . VAL A 1 699 ? 43.583 10.140 -10.838 1.00 88.38 699 VAL A C 1
ATOM 5459 O O . VAL A 1 699 ? 43.037 9.875 -9.778 1.00 88.38 699 VAL A O 1
ATOM 5462 N N . GLY A 1 700 ? 44.793 9.652 -11.140 1.00 88.00 700 GLY A N 1
ATOM 5463 C CA . GLY A 1 700 ? 45.577 8.816 -10.222 1.00 88.00 700 GLY A CA 1
ATOM 5464 C C . GLY A 1 700 ? 45.114 7.361 -10.125 1.00 88.00 700 GLY A C 1
ATOM 5465 O O . GLY A 1 700 ? 45.429 6.699 -9.142 1.00 88.00 700 GLY A O 1
ATOM 5466 N N . CYS A 1 701 ? 44.397 6.870 -11.137 1.00 90.06 701 CYS A N 1
ATOM 5467 C CA . CYS A 1 701 ? 43.698 5.590 -11.105 1.00 90.06 701 CYS A CA 1
ATOM 5468 C C . CYS A 1 701 ? 44.332 4.533 -12.033 1.00 90.06 701 CYS A C 1
ATOM 5470 O O . CYS A 1 701 ? 45.028 4.879 -12.992 1.00 90.06 701 CYS A O 1
ATOM 5472 N N . ASN A 1 702 ? 44.115 3.239 -11.782 1.00 92.75 702 ASN A N 1
ATOM 5473 C CA . ASN A 1 702 ? 44.570 2.182 -12.697 1.00 92.75 702 ASN A CA 1
ATOM 5474 C C . ASN A 1 702 ? 43.682 2.093 -13.946 1.00 92.75 702 ASN A C 1
ATOM 5476 O O . ASN A 1 702 ? 42.473 2.299 -13.887 1.00 92.75 702 ASN A O 1
ATOM 5480 N N . THR A 1 703 ? 44.284 1.796 -15.102 1.00 91.94 703 THR A N 1
ATOM 5481 C CA . THR A 1 703 ? 43.544 1.761 -16.367 1.00 91.94 703 THR A CA 1
ATOM 5482 C C . THR A 1 703 ? 43.863 0.551 -17.231 1.00 91.94 703 THR A C 1
ATOM 5484 O O . THR A 1 703 ? 45.020 0.139 -17.377 1.00 91.94 703 THR A O 1
ATOM 5487 N N . SER A 1 704 ? 42.834 0.072 -17.925 1.00 90.88 704 SER A N 1
ATOM 5488 C CA . SER A 1 704 ? 42.905 -0.984 -18.930 1.00 90.88 704 SER A CA 1
ATOM 5489 C C . SER A 1 704 ? 42.526 -0.466 -20.318 1.00 90.88 704 SER A C 1
ATOM 5491 O O . SER A 1 704 ? 41.908 0.587 -20.487 1.00 90.88 704 SER A O 1
ATOM 5493 N N . PHE A 1 705 ? 42.955 -1.194 -21.351 1.00 88.69 705 PHE A N 1
ATOM 5494 C CA . PHE A 1 705 ? 42.616 -0.881 -22.736 1.00 88.69 705 PHE A CA 1
ATOM 5495 C C . PHE A 1 705 ? 41.531 -1.813 -23.248 1.00 88.69 705 PHE A C 1
ATOM 5497 O O . PHE A 1 705 ? 41.683 -3.032 -23.205 1.00 88.69 705 PHE A O 1
ATOM 5504 N N . VAL A 1 706 ? 40.500 -1.223 -23.841 1.00 86.38 706 VAL A N 1
ATOM 5505 C CA . VAL A 1 706 ? 39.416 -1.937 -24.510 1.00 86.38 706 VAL A CA 1
ATOM 5506 C C . VAL A 1 706 ? 39.470 -1.617 -26.006 1.00 86.38 706 VAL A C 1
ATOM 5508 O O . VAL A 1 706 ? 39.595 -0.458 -26.402 1.00 86.38 706 VAL A O 1
ATOM 5511 N N . TYR A 1 707 ? 39.477 -2.647 -26.854 1.00 84.50 707 TYR A N 1
ATOM 5512 C CA . TYR A 1 707 ? 39.658 -2.504 -28.302 1.00 84.50 707 TYR A CA 1
ATOM 5513 C C . TYR A 1 707 ? 38.318 -2.404 -29.031 1.00 84.50 707 TYR A C 1
ATOM 5515 O O . TYR A 1 707 ? 37.566 -3.373 -29.036 1.00 84.50 707 TYR A O 1
ATOM 5523 N N . ASN A 1 708 ? 38.073 -1.275 -29.704 1.00 82.94 708 ASN A N 1
ATOM 5524 C CA . ASN A 1 708 ? 36.924 -1.072 -30.580 1.00 82.94 708 ASN A CA 1
ATOM 5525 C C . ASN A 1 708 ? 37.243 -1.597 -31.997 1.00 82.94 708 ASN A C 1
ATOM 5527 O O . ASN A 1 708 ? 38.037 -0.971 -32.716 1.00 82.94 708 ASN A O 1
ATOM 5531 N N . PRO A 1 709 ? 36.629 -2.712 -32.437 1.00 80.69 709 PRO A N 1
ATOM 5532 C CA . PRO A 1 709 ? 36.898 -3.301 -33.746 1.00 80.69 709 PRO A CA 1
ATOM 5533 C C . PRO A 1 709 ? 36.334 -2.474 -34.910 1.00 80.69 709 PRO A C 1
ATOM 5535 O O . PRO A 1 709 ? 36.857 -2.568 -36.019 1.00 80.69 709 PRO A O 1
ATOM 5538 N N . PHE A 1 710 ? 35.308 -1.650 -34.678 1.00 76.69 710 PHE A N 1
ATOM 5539 C CA . PHE A 1 710 ? 34.661 -0.848 -35.720 1.00 76.69 710 PHE A CA 1
ATOM 5540 C C . PHE A 1 710 ? 35.450 0.419 -36.060 1.00 76.69 710 PHE A C 1
ATOM 5542 O O . PHE A 1 710 ? 35.546 0.797 -37.226 1.00 76.69 710 PHE A O 1
ATOM 5549 N N . GLU A 1 711 ? 36.064 1.053 -35.059 1.00 77.88 711 GLU A N 1
ATOM 5550 C CA . GLU A 1 711 ? 36.927 2.223 -35.268 1.00 77.88 711 GLU A CA 1
ATOM 5551 C C . GLU A 1 711 ? 38.414 1.876 -35.415 1.00 77.88 711 GLU A C 1
ATOM 5553 O O . GLU A 1 711 ? 39.221 2.730 -35.794 1.00 77.88 711 GLU A O 1
ATOM 5558 N N . GLY A 1 712 ? 38.800 0.637 -35.093 1.00 79.81 712 GLY A N 1
ATOM 5559 C CA . GLY A 1 712 ? 40.192 0.191 -35.095 1.00 79.81 712 GLY A CA 1
ATOM 5560 C C . GLY A 1 712 ? 41.061 0.895 -34.046 1.00 79.81 712 GLY A C 1
ATOM 5561 O O . GLY A 1 712 ? 42.270 1.030 -34.247 1.00 79.81 712 GLY A O 1
ATOM 5562 N N . LYS A 1 713 ? 40.462 1.363 -32.945 1.00 82.19 713 LYS A N 1
ATOM 5563 C CA . LYS A 1 713 ? 41.129 2.114 -31.870 1.00 82.19 713 LYS A CA 1
ATOM 5564 C C . LYS A 1 713 ? 40.942 1.420 -30.527 1.00 82.19 713 LYS A C 1
ATOM 5566 O O . LYS A 1 713 ? 39.900 0.830 -30.269 1.00 82.19 713 LYS A O 1
ATOM 5571 N N . SER A 1 714 ? 41.940 1.534 -29.657 1.00 84.56 714 SER A N 1
ATOM 5572 C CA . SER A 1 714 ? 41.808 1.149 -28.251 1.00 84.56 714 SER A CA 1
ATOM 5573 C C . SER A 1 714 ? 41.481 2.373 -27.408 1.00 84.56 714 SER A C 1
ATOM 5575 O O . SER A 1 714 ? 42.127 3.412 -27.553 1.00 84.56 714 SER A O 1
ATOM 5577 N N . VAL A 1 715 ? 40.510 2.229 -26.514 1.00 86.44 715 VAL A N 1
ATOM 5578 C CA . VAL A 1 715 ? 40.104 3.245 -25.544 1.00 86.44 715 VAL A CA 1
ATOM 5579 C C . VAL A 1 715 ? 40.660 2.856 -24.177 1.00 86.44 715 VAL A C 1
ATOM 5581 O O . VAL A 1 715 ? 40.642 1.680 -23.813 1.00 86.44 715 VAL A O 1
ATOM 5584 N N . ARG A 1 716 ? 41.208 3.830 -23.444 1.00 90.25 716 ARG A N 1
ATOM 5585 C CA . ARG A 1 716 ? 41.709 3.640 -22.077 1.00 90.25 716 ARG A CA 1
ATOM 5586 C C . ARG A 1 716 ? 40.570 3.902 -21.093 1.00 90.25 716 ARG A C 1
ATOM 5588 O O . ARG A 1 716 ? 40.019 5.001 -21.113 1.00 90.25 716 ARG A O 1
ATOM 5595 N N . LEU A 1 717 ? 40.260 2.921 -20.251 1.00 91.94 717 LEU A N 1
ATOM 5596 C CA . LEU A 1 717 ? 39.151 2.944 -19.296 1.00 91.94 717 LEU A CA 1
ATOM 5597 C C . LEU A 1 717 ? 39.636 2.715 -17.856 1.00 91.94 717 LEU A C 1
ATOM 5599 O O . LEU A 1 717 ? 40.675 2.079 -17.676 1.00 91.94 717 LEU A O 1
ATOM 5603 N N . PRO A 1 718 ? 38.890 3.198 -16.849 1.00 93.00 718 PRO A N 1
ATOM 5604 C CA . PRO A 1 718 ? 39.182 2.950 -15.438 1.00 93.00 718 PRO A CA 1
ATOM 5605 C C . PRO A 1 718 ? 38.973 1.477 -15.039 1.00 93.00 718 PRO A C 1
ATOM 5607 O O . PRO A 1 718 ? 38.024 0.818 -15.487 1.00 93.00 718 PRO A O 1
ATOM 5610 N N . ASP A 1 719 ? 39.844 0.961 -14.173 1.00 91.94 719 ASP A N 1
ATOM 5611 C CA . ASP A 1 719 ? 39.727 -0.369 -13.558 1.00 91.94 719 ASP A CA 1
ATOM 5612 C C . ASP A 1 719 ? 38.892 -0.315 -12.272 1.00 91.94 719 ASP A C 1
ATOM 5614 O O . ASP A 1 719 ? 39.125 0.535 -11.420 1.00 91.94 719 ASP A O 1
ATOM 5618 N N . LEU A 1 720 ? 37.919 -1.219 -12.119 1.00 91.06 720 LEU A N 1
ATOM 5619 C CA . LEU A 1 720 ? 36.985 -1.192 -10.980 1.00 91.06 720 LEU A CA 1
ATOM 5620 C C . LEU A 1 720 ? 37.608 -1.696 -9.670 1.00 91.06 720 LEU A C 1
ATOM 5622 O O . LEU A 1 720 ? 37.085 -1.408 -8.600 1.00 91.06 720 LEU A O 1
ATOM 5626 N N . ASP A 1 721 ? 38.763 -2.358 -9.754 1.00 91.88 721 ASP A N 1
ATOM 5627 C CA . ASP A 1 721 ? 39.545 -2.833 -8.606 1.00 91.88 721 ASP A CA 1
ATOM 5628 C C . ASP A 1 721 ? 40.339 -1.703 -7.914 1.00 91.88 721 ASP A C 1
ATOM 5630 O O . ASP A 1 721 ? 41.117 -1.944 -6.989 1.00 91.88 721 ASP A O 1
ATOM 5634 N N . ASP A 1 722 ? 40.194 -0.462 -8.387 1.00 93.56 722 ASP A N 1
ATOM 5635 C CA . ASP A 1 722 ? 40.910 0.713 -7.904 1.00 93.56 722 ASP A CA 1
ATOM 5636 C C . ASP A 1 722 ? 39.943 1.736 -7.293 1.00 93.56 722 ASP A C 1
ATOM 5638 O O . ASP A 1 722 ? 38.958 2.150 -7.904 1.00 93.56 722 ASP A O 1
ATOM 5642 N N . ARG A 1 723 ? 40.243 2.176 -6.068 1.00 93.31 723 ARG A N 1
ATOM 5643 C CA . ARG A 1 723 ? 39.397 3.121 -5.330 1.00 93.31 723 ARG A CA 1
ATOM 5644 C C . ARG A 1 723 ? 39.282 4.478 -6.028 1.00 93.31 723 ARG A C 1
ATOM 5646 O O . ARG A 1 723 ? 38.194 5.041 -6.070 1.00 93.31 723 ARG A O 1
ATOM 5653 N N . GLU A 1 724 ? 40.372 5.014 -6.575 1.00 93.44 724 GLU A N 1
ATOM 5654 C CA . GLU A 1 724 ? 40.364 6.345 -7.201 1.00 93.44 724 GLU A CA 1
ATOM 5655 C C . GLU A 1 724 ? 39.596 6.324 -8.534 1.00 93.44 724 GLU A C 1
ATOM 5657 O O . GLU A 1 724 ? 38.929 7.301 -8.880 1.00 93.44 724 GLU A O 1
ATOM 5662 N N . CYS A 1 725 ? 39.600 5.187 -9.247 1.00 92.88 725 CYS A N 1
ATOM 5663 C CA . CYS A 1 725 ? 38.693 4.954 -10.378 1.00 92.88 725 CYS A CA 1
ATOM 5664 C C . CYS A 1 725 ? 37.226 5.081 -9.961 1.00 92.88 725 CYS A C 1
ATOM 5666 O O . CYS A 1 725 ? 36.455 5.766 -10.632 1.00 92.88 725 CYS A O 1
ATOM 5668 N N . LEU A 1 726 ? 36.838 4.403 -8.876 1.00 93.12 726 LEU A N 1
ATOM 5669 C CA . LEU A 1 726 ? 35.460 4.398 -8.389 1.00 93.12 726 LEU A CA 1
ATOM 5670 C C . LEU A 1 726 ? 35.031 5.786 -7.912 1.00 93.12 726 LEU A C 1
ATOM 5672 O O . LEU A 1 726 ? 33.947 6.228 -8.274 1.00 93.12 726 LEU A O 1
ATOM 5676 N N . VAL A 1 727 ? 35.901 6.517 -7.203 1.00 92.38 727 VAL A N 1
ATOM 5677 C CA . VAL A 1 727 ? 35.644 7.918 -6.818 1.00 92.38 727 VAL A CA 1
ATOM 5678 C C . VAL A 1 727 ? 35.361 8.783 -8.048 1.00 92.38 727 VAL A C 1
ATOM 5680 O O . VAL A 1 727 ? 34.371 9.512 -8.063 1.00 92.38 727 VAL A O 1
ATOM 5683 N N . PHE A 1 728 ? 36.179 8.678 -9.103 1.00 92.50 728 PHE A N 1
ATOM 5684 C CA . PHE A 1 728 ? 35.939 9.424 -10.340 1.00 92.50 728 PHE A CA 1
ATOM 5685 C C . PHE A 1 728 ? 34.608 9.040 -11.002 1.00 92.50 728 PHE A C 1
ATOM 5687 O O . PHE A 1 728 ? 33.857 9.922 -11.417 1.00 92.50 728 PHE A O 1
ATOM 5694 N N . ILE A 1 729 ? 34.309 7.739 -11.101 1.00 93.38 729 ILE A N 1
ATOM 5695 C CA . ILE A 1 729 ? 33.063 7.251 -11.706 1.00 93.38 729 ILE A CA 1
ATOM 5696 C C . ILE A 1 729 ? 31.856 7.766 -10.922 1.00 93.38 729 ILE A C 1
ATOM 5698 O O . ILE A 1 729 ? 30.985 8.383 -11.530 1.00 93.38 729 ILE A O 1
ATOM 5702 N N . TYR A 1 730 ? 31.817 7.574 -9.599 1.00 92.25 730 TYR A N 1
ATOM 5703 C CA . TYR A 1 730 ? 30.706 8.017 -8.752 1.00 92.25 730 TYR A CA 1
ATOM 5704 C C . TYR A 1 730 ? 30.514 9.530 -8.795 1.00 92.25 730 TYR A C 1
ATOM 5706 O O . TYR A 1 730 ? 29.398 9.989 -9.033 1.00 92.25 730 TYR A O 1
ATOM 5714 N N . GLY A 1 731 ? 31.599 10.303 -8.680 1.00 90.62 731 GLY A N 1
ATOM 5715 C CA . GLY A 1 731 ? 31.541 11.757 -8.817 1.00 90.62 731 GLY A CA 1
ATOM 5716 C C . GLY A 1 731 ? 30.998 12.190 -10.182 1.00 90.62 731 GLY A C 1
ATOM 5717 O O . GLY A 1 731 ? 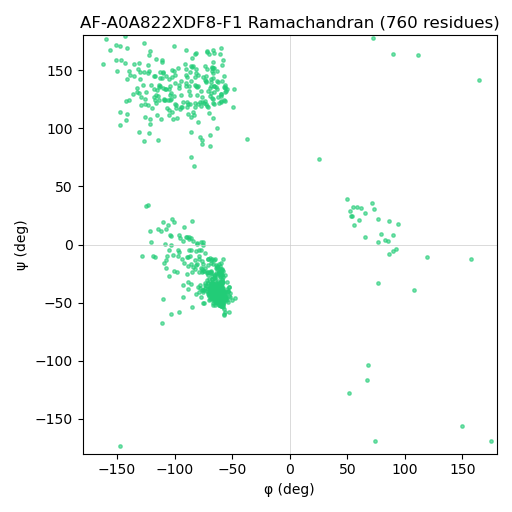30.202 13.125 -10.269 1.00 90.62 731 GLY A O 1
ATOM 5718 N N . TYR A 1 732 ? 31.352 11.490 -11.265 1.00 92.44 732 TYR A N 1
ATOM 5719 C CA . TYR A 1 732 ? 30.798 11.781 -12.587 1.00 92.44 732 TYR A CA 1
ATOM 5720 C C . TYR A 1 732 ? 29.296 11.477 -12.662 1.00 92.44 732 TYR A C 1
ATOM 5722 O O . TYR A 1 732 ? 28.523 12.342 -13.075 1.00 92.44 732 TYR A O 1
ATOM 5730 N N . VAL A 1 733 ? 28.872 10.270 -12.272 1.00 91.81 733 VAL A N 1
ATOM 5731 C CA . VAL A 1 733 ? 27.482 9.829 -12.471 1.00 91.81 733 VAL A CA 1
ATOM 5732 C C . VAL A 1 733 ? 26.491 10.548 -11.561 1.00 91.81 733 VAL A C 1
ATOM 5734 O O . VAL A 1 733 ? 25.386 10.839 -12.008 1.00 91.81 733 VAL A O 1
ATOM 5737 N N . LEU A 1 734 ? 26.889 10.923 -10.343 1.00 88.62 734 LEU A N 1
ATOM 5738 C CA . LEU A 1 734 ? 26.054 11.721 -9.438 1.00 88.62 734 LEU A CA 1
ATOM 5739 C C . LEU A 1 734 ? 25.791 13.128 -9.987 1.00 88.62 734 LEU A C 1
ATOM 5741 O O . LEU A 1 734 ? 24.702 13.669 -9.833 1.00 88.62 734 LEU A O 1
ATOM 5745 N N . ASN A 1 735 ? 26.776 13.723 -10.664 1.00 87.81 735 ASN A N 1
ATOM 5746 C CA . ASN A 1 735 ? 26.660 15.086 -11.182 1.00 87.81 735 ASN A CA 1
ATOM 5747 C C . ASN A 1 735 ? 26.048 15.156 -12.588 1.00 87.81 735 ASN A C 1
ATOM 5749 O O . ASN A 1 735 ? 25.409 16.149 -12.941 1.00 87.81 735 ASN A O 1
ATOM 5753 N N . TYR A 1 736 ? 26.293 14.145 -13.424 1.00 89.00 736 TYR A N 1
ATOM 5754 C CA . TYR A 1 736 ? 26.001 14.204 -14.860 1.00 89.00 736 TYR A CA 1
ATOM 5755 C C . TYR A 1 736 ? 25.181 13.022 -15.383 1.00 89.00 736 TYR A C 1
ATOM 5757 O O . TYR A 1 736 ? 24.722 13.076 -16.524 1.00 89.00 736 TYR A O 1
ATOM 5765 N N . GLY A 1 737 ? 24.974 11.980 -14.577 1.00 88.44 737 GLY A N 1
ATOM 5766 C CA . GLY A 1 737 ? 24.379 10.728 -15.024 1.00 88.44 737 GLY A CA 1
ATOM 5767 C C . GLY A 1 737 ? 25.335 9.886 -15.873 1.00 88.44 737 GLY A C 1
ATOM 5768 O O . GLY A 1 737 ? 26.532 10.165 -15.988 1.00 88.44 737 GLY A O 1
ATOM 5769 N N . VAL A 1 738 ? 24.792 8.841 -16.492 1.00 89.25 738 VAL A N 1
ATOM 5770 C CA . VAL A 1 738 ? 25.474 7.991 -17.468 1.00 89.25 738 VAL A CA 1
ATOM 5771 C C . VAL A 1 738 ? 25.019 8.385 -18.876 1.00 89.25 738 VAL A C 1
ATOM 5773 O O . VAL A 1 738 ? 23.855 8.191 -19.212 1.00 89.25 738 VAL A O 1
ATOM 5776 N N . PRO A 1 739 ? 25.897 8.922 -19.736 1.00 87.38 739 PRO A N 1
ATOM 5777 C CA . PRO A 1 739 ? 25.594 9.155 -21.143 1.00 87.38 739 PRO A CA 1
ATOM 5778 C C . PRO A 1 739 ? 25.210 7.867 -21.884 1.00 87.38 739 PRO A C 1
ATOM 5780 O O . PRO A 1 739 ? 25.665 6.778 -21.540 1.00 87.38 739 PRO A O 1
ATOM 5783 N N . ALA A 1 740 ? 24.438 7.996 -22.965 1.00 80.62 740 ALA A N 1
ATOM 5784 C CA . ALA A 1 740 ? 24.063 6.855 -23.800 1.00 80.62 740 ALA A CA 1
ATOM 5785 C C . ALA A 1 740 ? 25.292 6.105 -24.354 1.00 80.62 740 ALA A C 1
ATOM 5787 O O . ALA A 1 740 ? 26.231 6.713 -24.886 1.00 80.62 740 ALA A O 1
ATOM 5788 N N . SER A 1 741 ? 25.259 4.772 -24.290 1.00 76.12 741 SER A N 1
ATOM 5789 C CA . SER A 1 741 ? 26.368 3.902 -24.689 1.00 76.12 741 SER A CA 1
ATOM 5790 C C . SER A 1 741 ? 25.930 2.923 -25.763 1.00 76.12 741 SER A C 1
ATOM 5792 O O . SER A 1 741 ? 25.331 1.901 -25.464 1.00 76.12 741 SER A O 1
ATOM 5794 N N . GLY A 1 742 ? 26.190 3.269 -27.030 1.00 65.25 742 GLY A N 1
ATOM 5795 C CA . GLY A 1 742 ? 25.961 2.425 -28.208 1.00 65.25 742 GLY A CA 1
ATOM 5796 C C . GLY A 1 742 ? 24.877 1.381 -28.031 1.00 65.25 742 GLY A C 1
ATOM 5797 O O . GLY A 1 742 ? 25.210 0.230 -27.818 1.00 65.25 742 GLY A O 1
ATOM 5798 N N . GLY A 1 743 ? 23.612 1.791 -28.025 1.00 65.31 743 GLY A N 1
ATOM 5799 C CA . GLY A 1 743 ? 22.478 0.898 -27.790 1.00 65.31 743 GLY A CA 1
ATOM 5800 C C . GLY A 1 743 ? 21.811 1.087 -26.430 1.00 65.31 743 GLY A C 1
ATOM 5801 O O . GLY A 1 743 ? 20.591 1.077 -26.394 1.00 65.31 743 GLY A O 1
ATOM 5802 N N . TYR A 1 744 ? 22.555 1.320 -25.349 1.00 74.75 744 TYR A N 1
ATOM 5803 C CA . TYR A 1 744 ? 21.977 1.575 -24.026 1.00 74.75 744 TYR A CA 1
ATOM 5804 C C . TYR A 1 744 ? 21.637 3.064 -23.849 1.00 74.75 744 TYR A C 1
ATOM 5806 O O . TYR A 1 744 ? 22.414 3.922 -24.301 1.00 74.75 744 TYR A O 1
ATOM 5814 N N . PRO A 1 745 ? 20.499 3.387 -23.210 1.00 72.62 745 PRO A N 1
ATOM 5815 C CA . PRO A 1 745 ? 20.039 4.759 -23.052 1.00 72.62 745 PRO A CA 1
ATOM 5816 C C . PRO A 1 745 ? 20.896 5.520 -22.042 1.00 72.62 745 PRO A C 1
ATOM 5818 O O . PRO A 1 745 ? 21.689 4.946 -21.296 1.00 72.62 745 PRO A O 1
ATOM 5821 N N . GLU A 1 746 ? 20.736 6.840 -22.035 1.00 81.31 746 GLU A N 1
ATOM 5822 C CA . GLU A 1 746 ? 21.289 7.652 -20.958 1.00 81.31 746 GLU A CA 1
ATOM 5823 C C . GLU A 1 746 ? 20.542 7.379 -19.644 1.00 81.31 746 GLU A C 1
ATOM 5825 O O . GLU A 1 746 ? 19.317 7.252 -19.629 1.00 81.31 746 GLU A O 1
ATOM 5830 N N . ILE A 1 747 ? 21.286 7.314 -18.544 1.00 81.69 747 ILE A N 1
ATOM 5831 C CA . ILE A 1 747 ? 20.756 7.280 -17.182 1.00 81.69 747 ILE A CA 1
ATOM 5832 C C . ILE A 1 747 ? 20.931 8.699 -16.640 1.00 81.69 747 ILE A C 1
ATOM 5834 O O . ILE A 1 747 ? 22.065 9.116 -16.410 1.00 81.69 747 ILE A O 1
ATOM 5838 N N . PRO A 1 748 ? 19.863 9.491 -16.481 1.00 77.75 748 PRO A N 1
ATOM 5839 C CA . PRO A 1 748 ? 19.999 10.863 -16.008 1.00 77.75 748 PRO A CA 1
ATOM 5840 C C . PRO A 1 748 ? 20.473 10.880 -14.544 1.00 77.75 748 PRO A C 1
ATOM 5842 O O . PRO A 1 748 ? 20.194 9.949 -13.795 1.00 77.75 748 PRO A O 1
ATOM 5845 N N . ALA A 1 749 ? 21.166 11.943 -14.121 1.00 81.50 749 ALA A N 1
ATOM 5846 C CA . ALA A 1 749 ? 21.685 12.060 -12.751 1.00 81.50 749 ALA A CA 1
ATOM 5847 C C . ALA A 1 749 ? 20.624 11.814 -11.649 1.00 81.50 749 ALA A C 1
ATOM 5849 O O . ALA A 1 749 ? 20.929 11.052 -10.737 1.00 81.50 749 ALA A O 1
ATOM 5850 N N . PRO A 1 750 ? 19.374 12.322 -11.757 1.00 74.75 750 PRO A N 1
ATOM 5851 C CA . PRO A 1 750 ? 18.315 12.014 -10.790 1.00 74.75 750 PRO A CA 1
ATOM 5852 C C . PRO A 1 750 ? 17.959 10.527 -10.662 1.00 74.75 750 PRO A C 1
ATOM 5854 O O . PRO A 1 750 ? 17.443 10.114 -9.640 1.00 74.75 750 PRO A O 1
ATOM 5857 N N . LEU A 1 751 ? 18.208 9.710 -11.693 1.00 76.44 751 LEU A N 1
ATOM 5858 C CA . LEU A 1 751 ? 17.990 8.262 -11.610 1.00 76.44 751 LEU A CA 1
ATOM 5859 C C . LEU A 1 751 ? 19.176 7.551 -10.942 1.00 76.44 751 LEU A C 1
ATOM 5861 O O . LEU A 1 751 ? 19.034 6.439 -10.455 1.00 76.44 751 LEU A O 1
ATOM 5865 N N . VAL A 1 752 ? 20.361 8.166 -10.925 1.00 82.81 752 VAL A N 1
ATOM 5866 C CA . VAL A 1 752 ? 21.541 7.630 -10.229 1.00 82.81 752 VAL A CA 1
ATOM 5867 C C . VAL A 1 752 ? 21.443 7.876 -8.725 1.00 82.81 752 VAL A C 1
ATOM 5869 O O . VAL A 1 752 ? 21.870 7.030 -7.940 1.00 82.81 752 VAL A O 1
ATOM 5872 N N . THR A 1 753 ? 20.862 9.006 -8.321 1.00 79.69 753 THR A N 1
ATOM 5873 C CA . THR A 1 753 ? 20.673 9.380 -6.912 1.00 79.69 753 THR A CA 1
ATOM 5874 C C . THR A 1 753 ? 19.672 8.488 -6.168 1.00 79.69 753 THR A C 1
ATOM 5876 O O . THR A 1 753 ? 19.690 8.486 -4.941 1.00 79.69 753 THR A O 1
ATOM 5879 N N . GLU A 1 754 ? 18.913 7.662 -6.898 1.00 78.00 754 GLU A N 1
ATOM 5880 C CA . GLU A 1 754 ? 18.116 6.529 -6.391 1.00 78.00 754 GLU A CA 1
ATOM 5881 C C . GLU A 1 754 ? 18.941 5.405 -5.785 1.00 78.00 754 GLU A C 1
ATOM 5883 O O . GLU A 1 754 ? 18.487 4.686 -4.902 1.00 78.00 754 GLU A O 1
ATOM 5888 N N . PHE A 1 755 ? 20.158 5.221 -6.289 1.00 83.31 755 PHE A N 1
ATOM 5889 C CA . PHE A 1 755 ? 21.019 4.101 -5.919 1.00 83.31 755 PHE A CA 1
ATOM 5890 C C . PHE A 1 755 ? 22.209 4.545 -5.074 1.00 83.31 755 PHE A C 1
ATOM 5892 O O . PHE A 1 755 ? 22.884 3.707 -4.476 1.00 83.31 755 PHE A O 1
ATOM 5899 N N . ILE A 1 756 ? 22.512 5.846 -5.055 1.00 86.31 756 ILE A N 1
ATOM 5900 C CA . ILE A 1 756 ? 23.697 6.398 -4.404 1.00 86.31 756 ILE A CA 1
ATOM 5901 C C . ILE A 1 756 ? 23.341 7.706 -3.698 1.00 86.31 756 ILE 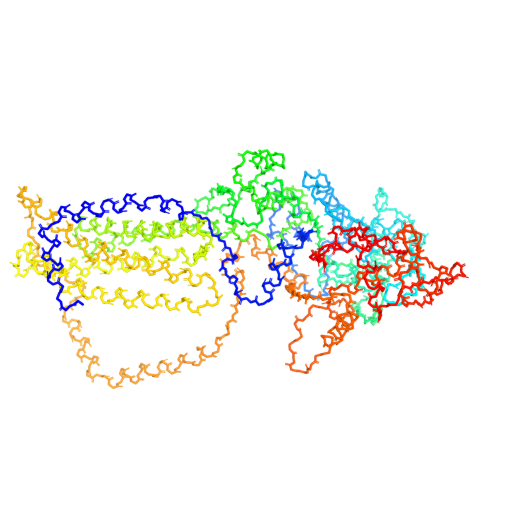A C 1
ATOM 5903 O O . ILE A 1 756 ? 22.926 8.670 -4.340 1.00 86.31 756 ILE A O 1
ATOM 5907 N N . GLN A 1 757 ? 23.626 7.763 -2.399 1.00 82.44 757 GLN A N 1
ATOM 5908 C CA . GLN A 1 757 ? 23.665 8.994 -1.611 1.00 82.44 757 GLN A CA 1
ATOM 5909 C C . GLN A 1 757 ? 25.030 9.185 -0.967 1.00 82.44 757 GLN A C 1
ATOM 5911 O O . GLN A 1 757 ? 25.729 8.218 -0.653 1.00 82.44 757 GLN A O 1
ATOM 5916 N N . THR A 1 758 ? 25.419 10.445 -0.780 1.00 79.81 758 THR A N 1
ATOM 5917 C CA . THR A 1 758 ? 26.714 10.807 -0.198 1.00 79.81 758 THR A CA 1
ATOM 5918 C C . THR A 1 758 ? 26.542 11.927 0.820 1.00 79.81 758 THR A C 1
ATOM 5920 O O . THR A 1 758 ? 25.941 12.955 0.524 1.00 79.81 758 THR A O 1
ATOM 5923 N N . GLU A 1 759 ? 27.097 11.750 2.024 1.00 72.38 759 GLU A N 1
ATOM 5924 C CA . GLU A 1 759 ? 27.104 12.811 3.048 1.00 72.38 759 GLU A CA 1
ATOM 5925 C C . GLU A 1 759 ? 28.045 13.973 2.676 1.00 72.38 759 GLU A C 1
ATOM 5927 O O . GLU A 1 759 ? 27.803 15.122 3.049 1.00 72.38 759 GLU A O 1
ATOM 5932 N N . ASP A 1 760 ? 29.115 13.674 1.933 1.00 63.56 760 ASP A N 1
ATOM 5933 C CA . ASP A 1 760 ? 30.113 14.635 1.463 1.00 63.56 760 ASP A CA 1
ATOM 5934 C C . ASP A 1 760 ? 29.859 15.025 -0.011 1.00 63.56 760 ASP A C 1
ATOM 5936 O O . ASP A 1 760 ? 29.395 14.208 -0.809 1.00 63.56 760 ASP A O 1
ATOM 5940 N N . GLU A 1 761 ? 30.209 16.261 -0.399 1.00 58.06 761 GLU A N 1
ATOM 5941 C CA . GLU A 1 761 ? 30.303 16.653 -1.817 1.00 58.06 761 GLU A CA 1
ATOM 5942 C C . GLU A 1 761 ? 31.467 15.876 -2.473 1.00 58.06 761 GLU A C 1
ATOM 5944 O O . GLU A 1 761 ? 32.633 16.144 -2.161 1.00 58.06 761 GLU A O 1
ATOM 5949 N N . LEU A 1 762 ? 31.153 14.908 -3.349 1.00 55.47 762 LEU A N 1
ATOM 5950 C CA . LEU A 1 762 ? 32.126 14.133 -4.143 1.00 55.47 762 LEU A CA 1
ATOM 5951 C C . LEU A 1 762 ? 32.620 14.867 -5.396 1.00 55.47 762 LEU A C 1
ATOM 5953 O O . LEU A 1 762 ? 31.781 15.420 -6.150 1.00 55.47 762 LEU A O 1
#

Sequence (762 aa):
MRDFSIIADRMISHSNRVHAAVIIITALMIPGFLSSLTPIDIEAYNMDSPELQANDVMREEFSGAGNIWGFGIFVRSMEDVGNSPSEISMVEPFPGISQGMEEPTGGILNLSILREADTKAEILKNHDVSRYYLNFSSDISGIPLKGVLDLPNEFRVFMDNRSLVTRDRINPFSLQWETAPTNWTDCGELDCLSFDDPLLTQAHIDLAAHRMANHTRGSFLRYLSVDRTFEPDPTSPVVGPYGGILNEDGTIEAEEWGPGRWTASSVWMILNLDRQNMVDNGWTFAWIDARPEFGFEREGLSFKTDPIQYTMDQCEVENQQGLDPCSVEWLYLAIEEELRSTDEEVVTVLLGEGPNVEINRELLSSSFLVGVMGLVVVFLLWMSLRRVSDVIIVGAGLSLSLLWMQGSIGWIWIAGERFGFQIIARSQFSNLLPILVLALGIDDSLHALHRYKEERRNGATLEQSAHISISKVGRAIMLTSFTTIVAFLANLSSDIAALRSFGIEAGLGVLSAFLLTGLWVPLLRLDYDLAIKRRDRLEDERSDVLHLVPGHWLSSTTFTSYSKAPFVGLLTVLLTVLALGPMFSLEGDFQIDDFLDPDSDFAKGVNLASERFGDGEPGYILVEGDIANPLVIEAIEELRLNINSHGEGDPDQISRTPTGQAELIALDHIVLGTKAAMAWNITPYEEKGWNPSLPDGGVGCNTSFVYNPFEGKSVRLPDLDDRECLVFIYGYVLNYGVPASGGYPEIPAPLVTEFIQTEDEL

Secondary structure (DSSP, 8-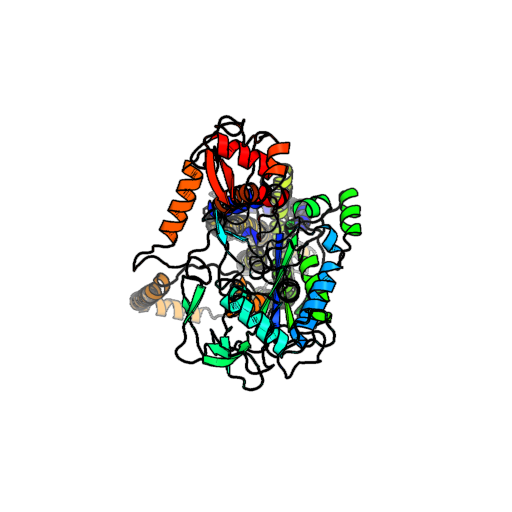state):
---SHHHHHHHHHTHHHHHHHHHHHHHHHHHHHHHTTPPP-GGGG-B--HHHHHHHHHHHHSTT-EEEEEEEEEEBPTTTTT-SS--GGGBPPP--TTT--TTTTTGGGSHHHHHHHHHHHHHHHHSGGGGGBPEE--TTT-S-EESEE-HHHHHHHHHTT-STTTS-EE-TTT--EE--S--SS--TTS----TT-TT--HHHHHHHHHHHHHHTTTHHHHHB-TT-EEEE-TT-S-EEEET-EE-TTS-EE-SEEEEEEEE-SEEEEEEEEEHHHHHHTTEES-GGGS-----EEEETTEEEE------HHHHHHHHHTTPPPEEHHHHHHHHHHHHHTT-SSEEEEEES--HHHHHHHHHHHTHHHHHHHHHHHHHHHHHHH--HHHHHHHHHHHHHHHHHHHHHHHHHHHHHHHHT-------GGGGTHHHHHHHHHHHHHHHHHHHHHHHHHTT--HHHHHHHIIIIIHHHHHHHHHHHHHHHHGGGG-SBHHHHHHHHHHHHHHHHHIIIIIIIHHHHHHHHHHHHHHTT--PPPPS----SS-HHHHHHHHHHHHHTHHHHHHHHHHHHHHHHHHHHTPPP---SGGGS-TTSHHHHHHHHHHHHH-----------S-TT-HHHHHHHHHHHHHHH---TTS---S-B-TTSPBP---HHHHHHHHHHHHHH--HHHHTTT--TTSTTTTTT--EEEEEETTTTEEEEEE-TT-HHHHHHHHHHHHHH-B--BTTBPPB-HHHHTTT---SS--

Nearest PDB structures (foldseek):
  7k8b-assembly1_A  TM=6.636E-01  e=1.439E-06  Mycolicibacterium smegmatis MC2 155
  6v3h-assembly1_A  TM=5.273E-01  e=3.600E-08  Rattus norvegicus
  7n6b-assembly1_A  TM=5.433E-01  e=2.824E-06  Mycolicibacterium smegmatis MC2 155
  8qkk-assembly1_A  TM=5.709E-01  e=9.512E-06  Mycolicibacterium smegmatis MC2 155
  7c2n-assembly1_A  TM=5.516E-01  e=1.089E-05  Mycolicibacterium smegmatis MC2 155

pLDDT: mean 87.56, std 7.95, range [51.94, 97.94]

Foldseek 3Di:
DPFLLVVLVVCQVPVVVLVVVLVVLLVLLVVLLVLLPFFAFPCLQDFPDPQVVLVVCLCPVQQQNKDKWKKKKFFFAPVCFPPPLDDLVRGDDDPAFQQFDPPPAQACLALVNLVLQVVLQVCQCPDLQLVFWDWDWALQLLATDTFKDTPLVSQQSQLVLRFLQSFWFADLVVRDIDGRVDHLCPPDPDDSDGSPDPPDDSLNSQSSLVSSQARSLCSSVLQAWRNKYWDDDPVHPDKAAHVWAQALVSHTDHPDIGGTGIGGGIGIMMGIGRPVVLVQQFEDAGSSQADDDDQWDDDPLAIDGRADDDDSVVRNVCVVVVHGGHYVLSVQVVSLSVSSRSDRRIRIAIADGNLSVQLVRVVSSCVVVVVVVVVVLLVVLCVLLVDPVLSVLLVVLLVSLVSQLSSVNSVVVVVCVVVVHDQARRHPLLVCQSVVLNVLLSVLQSQLVVQLLVVLLVVDDLSRSLSCSCRPSLVVLVVVLVVQLVVLCVLCPGSRSNSNNSSNSNNSSSVSSSCRRNRSSSSVVSVVLVVCVVVVNRDRPDNDDPDPDDPVVVVVVVVVCVVCVVVVVVVVVVVVVVVVVVVVPDDDDDDSLVSGDCPDSRVSSNVCCCRTNNDDDDGGDDDDDLPLQLVVLVVLVVVQVVLLDDDPPDDVRFDADSNSGGDDDAPNVQLSLQQLLCQQPVVVVVVVQQDQVDCARRQNAHWDWDADPVVRDITIAGDSNTSSSSVSSLLCCCVANRPRGRNRYTGGNSNSSSRDDDPDND

Radius of gyration: 34.84 Å; Cα contacts (8 Å, |Δi|>4): 1247; chains: 1; bounding box: 92×66×100 Å